Protein AF-A0A7X8NTH5-F1 (afdb_monomer_lite)

Sequence (893 aa):
MIRMQQRFGLFLSLGLAFLSANCAAGRTTGAASAGFAGDPVTSGLTTSTPAEPGAAHPGRTGALLPEERRLAEAAWRYVVNNTQTQTGLVNAADNYPSTTMWDSASAIGAIISAEGLGLTTREDASSRLSLMLDTLGRIPLFRETCPNKAYNTVSAQPVTYTNQPGEIGCSALDVGRAMYWMRVVQQRHPELAEKAAAAVAHWKPANLVRDGELYGTAPKGDGQFEYLQEGRLGYEEYGAKAFRLWGYDASKASRAEPYGLISLFGVRLPYDARDPRSTGAHNYVVTESYVLDGIEYGWDEPDDATSGPFEHTSGWIARGAQRIFEVQKRRYERTGILTARTEHQLAGAPYFVYDTIYSDGMPWATITDTGEAHPEASAVALKGAIGMWVLSKSDYTDKLFAAVKDAYDPAKGIYEGLLEKDGSRIAAFTANNNGIILESLLYKVEGKILRQGPVSVPERKVSSARFRRPAAGPELARTTLVKRIIPVTPPKLAPLPPAAVPHEGPVDDAMAQVAWTYFINNTQSDTGLVNAVDGYPSTTLWDAASGLGAVVAAEGLGLINRDEAESRLRKALETFGSFRLFAGLCPNKVYDTRTARPANYSNQPAEIGCSAIDVGRMLIWFKIVGNRYPDLAEKVADVVRYWKVAGLVREGELYGVNRSGRQEPQFLQEGRLGYEEYSARGFALWGMDTTRAAAPEPFQIVRVEGLPIMQDERGNRDDAGINAVVTENHILDLVEVGSVNPSEPWHIAQWSRAQGDNVVLAQEKRFARTGILTARTEHQLDRAPNFVYDTVLSQGEPFATQDVSGKPIANAAAVSTKAAIGIAALWPSAYATRLADSVRDLFDAKSGFFEGKLESGKPIRARTANTNGVLLAIALYSRVGSILQWSMQNLQK

Radius of gyration: 32.42 Å; chains: 1; bounding box: 103×86×86 Å

Structure (mmCIF, N/CA/C/O backbone):
data_AF-A0A7X8NTH5-F1
#
_entry.id   AF-A0A7X8NTH5-F1
#
loop_
_atom_site.group_PDB
_atom_site.id
_atom_site.type_symbol
_atom_site.label_atom_id
_atom_site.label_alt_id
_atom_site.label_comp_id
_atom_site.label_asym_id
_atom_site.label_entity_id
_atom_site.label_seq_id
_atom_site.pdbx_PDB_ins_code
_atom_site.Cartn_x
_atom_site.Cartn_y
_atom_site.Cartn_z
_atom_site.occupancy
_atom_site.B_iso_or_equiv
_atom_site.auth_seq_id
_atom_site.auth_comp_id
_atom_site.auth_asym_id
_atom_site.auth_atom_id
_atom_site.pdbx_PDB_model_num
ATOM 1 N N . MET A 1 1 ? -67.569 25.225 -12.978 1.00 31.05 1 MET A N 1
ATOM 2 C CA . MET A 1 1 ? -67.534 24.810 -11.560 1.00 31.05 1 MET A CA 1
ATOM 3 C C . MET A 1 1 ? -66.082 24.904 -11.082 1.00 31.05 1 MET A C 1
ATOM 5 O O . MET A 1 1 ? -65.288 24.060 -11.453 1.00 31.05 1 MET A O 1
ATOM 9 N N . ILE A 1 2 ? -65.671 26.139 -10.743 1.00 32.06 2 ILE A N 1
ATOM 10 C CA . ILE A 1 2 ? -65.083 26.606 -9.454 1.00 32.06 2 ILE A CA 1
ATOM 11 C C . ILE A 1 2 ? -63.603 26.174 -9.308 1.00 32.06 2 ILE A C 1
ATOM 13 O O . ILE A 1 2 ? -63.335 25.048 -8.922 1.00 32.06 2 ILE A O 1
ATOM 17 N N . ARG A 1 3 ? -62.652 26.921 -9.909 1.00 24.95 3 ARG A N 1
ATOM 18 C CA . ARG A 1 3 ? -61.850 28.077 -9.386 1.00 24.95 3 ARG A CA 1
ATOM 19 C C . ARG A 1 3 ? -60.859 27.655 -8.278 1.00 24.95 3 ARG A C 1
ATOM 21 O O . ARG A 1 3 ? -61.310 27.198 -7.245 1.00 24.95 3 ARG A O 1
ATOM 28 N N . MET A 1 4 ? -59.532 27.627 -8.480 1.00 22.55 4 MET A N 1
ATOM 29 C CA . MET A 1 4 ? -58.540 28.701 -8.752 1.00 22.55 4 MET A CA 1
ATOM 30 C C . MET A 1 4 ? -58.248 29.606 -7.533 1.00 22.55 4 MET A C 1
ATOM 32 O O . MET A 1 4 ? -59.197 30.097 -6.933 1.00 22.55 4 MET A O 1
ATOM 36 N N . GLN A 1 5 ? -56.946 29.917 -7.333 1.00 26.61 5 GLN A N 1
ATOM 37 C CA . GLN A 1 5 ? -56.326 31.009 -6.528 1.00 26.61 5 GLN A CA 1
ATOM 38 C C . GLN A 1 5 ? -55.933 30.654 -5.067 1.00 26.61 5 GLN A C 1
ATOM 40 O O . GLN A 1 5 ? -56.669 29.936 -4.417 1.00 26.61 5 GLN A O 1
ATOM 45 N N . GLN A 1 6 ? -54.816 31.097 -4.455 1.00 26.06 6 GLN A N 1
ATOM 46 C CA . GLN A 1 6 ? -53.795 32.111 -4.782 1.00 26.06 6 GLN A CA 1
ATOM 47 C C . GLN A 1 6 ? -52.621 32.093 -3.752 1.00 26.06 6 GLN A C 1
ATOM 49 O O . GLN A 1 6 ? -52.856 31.909 -2.567 1.00 26.06 6 GLN A O 1
ATOM 54 N N . ARG A 1 7 ? -51.420 32.448 -4.246 1.00 24.62 7 ARG A N 1
ATOM 55 C CA . ARG A 1 7 ? -50.393 33.393 -3.719 1.00 24.62 7 ARG A CA 1
ATOM 56 C C . ARG A 1 7 ? -49.472 33.107 -2.506 1.00 24.62 7 ARG A C 1
ATOM 58 O O . ARG A 1 7 ? -49.875 32.793 -1.399 1.00 24.62 7 ARG A O 1
ATOM 65 N N . PHE A 1 8 ? -48.203 33.404 -2.816 1.00 20.39 8 PHE A N 1
ATOM 66 C CA . PHE A 1 8 ? -46.992 33.678 -2.033 1.00 20.39 8 PHE A CA 1
ATOM 67 C C . PHE A 1 8 ? -47.064 34.923 -1.118 1.00 20.39 8 PHE A C 1
ATOM 69 O O . PHE A 1 8 ? -47.748 35.886 -1.463 1.00 20.39 8 PHE A O 1
ATOM 76 N N . GLY A 1 9 ? -46.203 34.950 -0.082 1.00 21.59 9 GLY A N 1
ATOM 77 C CA . GLY A 1 9 ? -45.686 36.167 0.584 1.00 21.59 9 GLY A CA 1
ATOM 78 C C . GLY A 1 9 ? -45.348 35.990 2.079 1.00 21.59 9 GLY A C 1
ATOM 79 O O . GLY A 1 9 ? -46.241 36.066 2.909 1.00 21.59 9 GLY A O 1
ATOM 80 N N . LEU A 1 10 ? -44.119 35.579 2.432 1.00 20.47 10 LEU A N 1
ATOM 81 C CA . LEU A 1 10 ? -43.092 36.332 3.199 1.00 20.47 10 LEU A CA 1
ATOM 82 C C . LEU A 1 10 ? -43.585 37.277 4.328 1.00 20.47 10 LEU A C 1
ATOM 84 O O . LEU A 1 10 ? -44.083 38.355 4.030 1.00 20.47 10 LEU A O 1
ATOM 88 N N . PHE A 1 11 ? -43.337 36.943 5.606 1.00 22.02 11 PHE A N 1
ATOM 89 C CA . PHE A 1 11 ? -42.236 37.461 6.459 1.00 22.02 11 PHE A CA 1
ATOM 90 C C . PHE A 1 11 ? -42.410 37.052 7.946 1.00 22.02 11 PHE A C 1
ATOM 92 O O . PHE A 1 11 ? -43.511 37.035 8.483 1.00 22.02 11 PHE A O 1
ATOM 99 N N . LEU A 1 12 ? -41.265 36.727 8.561 1.00 19.89 12 LEU A N 1
ATOM 100 C CA . LEU A 1 12 ? -40.894 36.549 9.982 1.00 19.89 12 LEU A CA 1
ATOM 101 C C . LEU A 1 12 ? -41.647 37.466 10.991 1.00 19.89 12 LEU A C 1
ATOM 103 O O . LEU A 1 12 ? -41.932 38.606 10.660 1.00 19.89 12 LEU A O 1
ATOM 107 N N . SER A 1 13 ? -41.884 37.151 12.277 1.00 19.89 13 SER A N 1
ATOM 108 C CA . SER A 1 13 ? -41.012 36.511 13.286 1.00 19.89 13 SER A CA 1
ATOM 109 C C . SER A 1 13 ? -41.675 36.437 14.687 1.00 19.89 13 SER A C 1
ATOM 111 O O . SER A 1 13 ? -42.621 37.170 14.959 1.00 19.89 13 SER A O 1
ATOM 113 N N . LEU A 1 14 ? -41.028 35.650 15.569 1.00 21.33 14 LEU A N 1
ATOM 114 C CA . LEU A 1 14 ? -40.897 35.771 17.040 1.00 21.33 14 LEU A CA 1
ATOM 115 C C . LEU A 1 14 ? -41.945 35.123 17.975 1.00 21.33 14 LEU A C 1
ATOM 117 O O . LEU A 1 14 ? -43.084 35.563 18.066 1.00 21.33 14 LEU A O 1
ATOM 121 N N . GLY A 1 15 ? -41.450 34.192 18.812 1.00 20.97 15 GLY A N 1
ATOM 122 C CA . GLY A 1 15 ? -41.886 34.062 20.212 1.00 20.97 15 GLY A CA 1
ATOM 123 C C . GLY A 1 15 ? -42.089 32.643 20.760 1.00 20.97 15 GLY A C 1
ATOM 124 O O . GLY A 1 15 ? -43.155 32.076 20.579 1.00 20.97 15 GLY A O 1
ATOM 125 N N . LEU A 1 16 ? -41.057 32.136 21.456 1.00 21.03 16 LEU A N 1
ATOM 126 C CA . LEU A 1 16 ? -40.995 31.154 22.568 1.00 21.03 16 LEU A CA 1
ATOM 127 C C . LEU A 1 16 ? -42.331 30.748 23.248 1.00 21.03 16 LEU A C 1
ATOM 129 O O . LEU A 1 16 ? -43.215 31.576 23.389 1.00 21.03 16 LEU A O 1
ATOM 133 N N . ALA A 1 17 ? -42.529 29.594 23.898 1.00 21.03 17 ALA A N 1
ATOM 134 C CA . ALA A 1 17 ? -41.766 28.385 24.228 1.00 21.03 17 ALA A CA 1
ATOM 135 C C . ALA A 1 17 ? -42.726 27.438 25.002 1.00 21.03 17 ALA A C 1
ATOM 137 O O . ALA A 1 17 ? -43.659 27.935 25.628 1.00 21.03 17 ALA A O 1
ATOM 138 N N . PHE A 1 18 ? -42.457 26.121 24.992 1.00 23.00 18 PHE A N 1
ATOM 139 C CA . PHE A 1 18 ? -42.416 25.186 26.145 1.00 23.00 18 PHE A CA 1
ATOM 140 C C . PHE A 1 18 ? -42.958 23.754 25.916 1.00 23.00 18 PHE A C 1
ATOM 142 O O . PHE A 1 18 ? -44.103 23.544 25.538 1.00 23.00 18 PHE A O 1
ATOM 149 N N . LEU A 1 19 ? -42.086 22.808 26.315 1.00 22.02 19 LEU A N 1
ATOM 150 C CA . LEU A 1 19 ? -42.300 21.484 26.931 1.00 22.02 19 LEU A CA 1
ATOM 151 C C . LEU A 1 19 ? -43.053 20.385 26.158 1.00 22.02 19 LEU A C 1
ATOM 153 O O . LEU A 1 19 ? -44.275 20.317 26.153 1.00 22.02 19 LEU A O 1
ATOM 157 N N . SER A 1 20 ? -42.324 19.344 25.748 1.00 23.48 20 SER A N 1
ATOM 158 C CA . SER A 1 20 ? -42.143 18.138 26.585 1.00 23.48 20 SER A CA 1
ATOM 159 C C . SER A 1 20 ? -41.309 17.069 25.864 1.00 23.48 20 SER A C 1
ATOM 161 O O . SER A 1 20 ? -41.340 16.927 24.646 1.00 23.48 20 SER A O 1
ATOM 163 N N . ALA A 1 21 ? -40.500 16.367 26.653 1.00 25.56 21 ALA A N 1
ATOM 164 C CA . ALA A 1 21 ? -39.554 15.343 26.239 1.00 25.56 21 ALA A CA 1
ATOM 165 C C . ALA A 1 21 ? -40.240 14.042 25.794 1.00 25.56 21 ALA A C 1
ATOM 167 O O . ALA A 1 21 ? -41.235 13.644 26.395 1.00 25.56 21 ALA A O 1
ATOM 168 N N . ASN A 1 22 ? -39.632 13.315 24.847 1.00 24.30 22 ASN A N 1
ATOM 169 C CA . ASN A 1 22 ? -39.478 11.869 25.003 1.00 24.30 22 ASN A CA 1
ATOM 170 C C . ASN A 1 22 ? -38.412 11.250 24.085 1.00 24.30 22 ASN A C 1
ATOM 172 O O . ASN A 1 22 ? -38.203 11.665 22.950 1.00 24.30 22 ASN A O 1
ATOM 176 N N . CYS A 1 23 ? -37.761 10.246 24.666 1.00 25.56 23 CYS A N 1
ATOM 177 C CA . CYS A 1 23 ? -36.715 9.354 24.184 1.00 25.56 23 CYS A CA 1
ATOM 178 C C . CYS A 1 23 ? -36.715 8.992 22.688 1.00 25.56 23 CYS A C 1
ATOM 180 O O . CYS A 1 23 ? -37.717 8.532 22.149 1.00 25.56 23 CYS A O 1
ATOM 182 N N . ALA A 1 24 ? -35.520 8.989 22.091 1.00 24.48 24 ALA A N 1
ATOM 183 C CA . ALA A 1 24 ? -35.179 8.077 21.002 1.00 24.48 24 ALA A CA 1
ATOM 184 C C . ALA A 1 24 ? -33.716 7.634 21.148 1.00 24.48 24 ALA A C 1
ATOM 186 O O . ALA A 1 24 ? -32.786 8.300 20.700 1.00 24.48 24 ALA A O 1
ATOM 187 N N . ALA A 1 25 ? -33.529 6.502 21.824 1.00 28.53 25 ALA A N 1
ATOM 188 C CA . ALA A 1 25 ? -32.294 5.741 21.779 1.00 28.53 25 ALA A CA 1
ATOM 189 C C . ALA A 1 25 ? -32.221 4.952 20.461 1.00 28.53 25 ALA A C 1
ATOM 191 O O . ALA A 1 25 ? -33.210 4.359 20.033 1.00 28.53 25 ALA A O 1
ATOM 192 N N . GLY A 1 26 ? -31.022 4.901 19.876 1.00 32.41 26 GLY A N 1
ATOM 193 C CA . GLY A 1 26 ? -30.593 3.821 18.986 1.00 32.41 26 GLY A CA 1
ATOM 194 C C . GLY A 1 26 ? -30.880 4.003 17.496 1.00 32.41 26 GLY A C 1
ATOM 195 O O . GLY A 1 26 ? -31.867 3.480 16.991 1.00 32.41 26 GLY A O 1
ATOM 196 N N . ARG A 1 27 ? -29.949 4.651 16.777 1.00 28.16 27 ARG A N 1
ATOM 197 C CA . ARG A 1 27 ? -29.608 4.383 15.360 1.00 28.16 27 ARG A CA 1
ATOM 198 C C . ARG A 1 27 ? -28.337 5.155 14.978 1.00 28.16 27 ARG A C 1
ATOM 200 O O . ARG A 1 27 ? -28.390 6.208 14.357 1.00 28.16 27 ARG A O 1
ATOM 207 N N . THR A 1 28 ? -27.177 4.617 15.343 1.00 26.58 28 THR A N 1
ATOM 208 C CA . THR A 1 28 ? -25.860 5.140 14.932 1.00 26.58 28 THR A CA 1
ATOM 209 C C . THR A 1 28 ? -24.979 4.002 14.427 1.00 26.58 28 THR A C 1
ATOM 211 O O . THR A 1 28 ? -23.997 3.638 15.058 1.00 26.58 28 THR A O 1
ATOM 214 N N . THR A 1 29 ? -25.336 3.402 13.292 1.00 26.53 29 THR A N 1
ATOM 215 C CA . THR A 1 29 ? -24.433 2.479 12.571 1.00 26.53 29 THR A CA 1
ATOM 216 C C . THR A 1 29 ? -24.390 2.720 11.056 1.00 26.53 29 THR A C 1
ATOM 218 O O . THR A 1 29 ? -23.617 2.074 10.362 1.00 26.53 29 THR A O 1
ATOM 221 N N . GLY A 1 30 ? -25.152 3.688 10.524 1.00 23.73 30 GLY A N 1
ATOM 222 C CA . GLY A 1 30 ? -25.246 3.945 9.076 1.00 23.73 30 GLY A CA 1
ATOM 223 C C . GLY A 1 30 ? -24.467 5.152 8.531 1.00 23.73 30 GLY A C 1
ATOM 224 O O . GLY A 1 30 ? -24.408 5.316 7.319 1.00 23.73 30 GLY A O 1
ATOM 225 N N . ALA A 1 31 ? -23.883 6.007 9.379 1.00 25.66 31 ALA A N 1
ATOM 226 C CA . ALA A 1 31 ? -23.299 7.286 8.939 1.00 25.66 31 ALA A CA 1
ATOM 227 C C . ALA A 1 31 ? -21.771 7.263 8.714 1.00 25.66 31 ALA A C 1
ATOM 229 O O . ALA A 1 31 ? -21.246 8.118 8.005 1.00 25.66 31 ALA A O 1
ATOM 230 N N . ALA A 1 32 ? -21.041 6.290 9.270 1.00 32.22 32 ALA A N 1
ATOM 231 C CA . ALA A 1 32 ? -19.572 6.296 9.241 1.00 32.22 32 ALA A CA 1
ATOM 232 C C . ALA A 1 32 ? -18.959 5.852 7.893 1.00 32.22 32 ALA A C 1
ATOM 234 O O . ALA A 1 32 ? -17.838 6.239 7.568 1.00 32.22 32 ALA A O 1
ATOM 235 N N . SER A 1 33 ? -19.679 5.079 7.069 1.00 32.25 33 SER A N 1
ATOM 236 C CA . SER A 1 33 ? -19.142 4.559 5.799 1.00 32.25 33 SER A CA 1
ATOM 237 C C . SER A 1 33 ? -19.135 5.584 4.653 1.00 32.25 33 SER A C 1
ATOM 239 O O . SER A 1 33 ? -18.357 5.429 3.713 1.00 32.25 33 SER A O 1
ATOM 241 N N . ALA A 1 34 ? -19.934 6.655 4.732 1.00 35.59 34 ALA A N 1
ATOM 242 C CA . ALA A 1 34 ? -20.027 7.679 3.684 1.00 35.59 34 ALA A CA 1
ATOM 243 C C . ALA A 1 34 ? -18.930 8.767 3.764 1.00 35.59 34 ALA A C 1
ATOM 245 O O . ALA A 1 34 ? -18.615 9.394 2.753 1.00 35.59 34 ALA A O 1
ATOM 246 N N . GLY A 1 35 ? -18.314 8.983 4.935 1.00 47.03 35 GLY A N 1
ATOM 247 C CA . GLY A 1 35 ? -17.424 10.130 5.191 1.00 47.03 35 GLY A CA 1
ATOM 248 C C . GLY A 1 35 ? -16.051 10.089 4.503 1.00 47.03 35 GLY A C 1
ATOM 249 O O . GLY A 1 35 ? -15.438 11.130 4.288 1.00 47.03 35 GLY A O 1
ATOM 250 N N . PHE A 1 36 ? -15.573 8.910 4.099 1.00 56.12 36 PHE A N 1
ATOM 251 C CA . PHE A 1 36 ? -14.204 8.727 3.586 1.00 56.12 36 PHE A CA 1
ATOM 252 C C . PHE A 1 36 ? -14.101 8.601 2.054 1.00 56.12 36 PHE A C 1
ATOM 254 O O . PHE A 1 36 ? -13.025 8.324 1.522 1.00 56.12 36 PHE A O 1
ATOM 261 N N . ALA A 1 37 ? -15.204 8.827 1.330 1.00 47.28 37 ALA A N 1
ATOM 262 C CA . ALA A 1 37 ? -15.250 8.762 -0.135 1.00 47.28 37 ALA A CA 1
ATOM 263 C C . ALA A 1 37 ? -14.765 10.051 -0.839 1.00 47.28 37 ALA A C 1
ATOM 265 O O . ALA A 1 37 ? -14.336 9.994 -1.998 1.00 47.28 37 ALA A O 1
ATOM 266 N N . GLY A 1 38 ? -14.818 11.201 -0.153 1.00 54.84 38 GLY A N 1
ATOM 267 C CA . GLY A 1 38 ? -14.395 12.503 -0.686 1.00 54.84 38 GLY A CA 1
ATOM 268 C C . GLY A 1 38 ? -12.887 12.605 -0.942 1.00 54.84 38 GLY A C 1
ATOM 269 O O . GLY A 1 38 ? -12.113 11.727 -0.549 1.00 54.84 38 GLY A O 1
ATOM 270 N N . ASP A 1 39 ? -12.447 13.684 -1.581 1.00 68.62 39 ASP A N 1
ATOM 271 C CA . ASP A 1 39 ? -11.020 13.971 -1.768 1.00 68.62 39 ASP A CA 1
ATOM 272 C C . ASP A 1 39 ? -10.362 14.336 -0.417 1.00 68.62 39 ASP A C 1
ATOM 274 O O . ASP A 1 39 ? -10.909 15.186 0.291 1.00 68.62 39 ASP A O 1
ATOM 278 N N . PRO A 1 40 ? -9.273 13.665 0.018 1.00 72.81 40 PRO A N 1
ATOM 279 C CA . PRO A 1 40 ? -8.597 14.030 1.265 1.00 72.81 40 PRO A CA 1
ATOM 280 C C . PRO A 1 40 ? -7.872 15.373 1.187 1.00 72.81 40 PRO A C 1
ATOM 282 O O . PRO A 1 40 ? -7.655 15.988 2.230 1.00 72.81 40 PRO A O 1
ATOM 285 N N . VAL A 1 41 ? -7.515 15.820 -0.018 1.00 79.06 41 VAL A N 1
ATOM 286 C CA . VAL A 1 41 ? -6.562 16.912 -0.252 1.00 79.06 41 VAL A CA 1
ATOM 287 C C . VAL A 1 41 ? -7.263 18.254 -0.491 1.00 79.06 41 VAL A C 1
ATOM 289 O O . VAL A 1 41 ? -6.688 19.216 -0.988 1.00 79.06 41 VAL A O 1
ATOM 292 N N . THR A 1 42 ? -8.539 18.368 -0.120 1.00 74.56 42 THR A N 1
ATOM 293 C CA . THR A 1 42 ? -9.221 19.665 -0.161 1.00 74.56 42 THR A CA 1
ATOM 294 C C . THR A 1 42 ? -8.501 20.657 0.748 1.00 74.56 42 THR A C 1
ATOM 296 O O . THR A 1 42 ? -8.081 20.295 1.840 1.00 74.56 42 THR A O 1
ATOM 299 N N . SER A 1 43 ? -8.333 21.905 0.324 1.00 70.75 43 SER A N 1
ATOM 300 C CA . SER A 1 43 ? -7.740 22.947 1.166 1.00 70.75 43 SER A CA 1
ATOM 301 C C . SER A 1 43 ? -8.766 23.534 2.144 1.00 70.75 43 SER A C 1
ATOM 303 O O . SER A 1 43 ? -9.969 23.278 2.046 1.00 70.75 43 SER A O 1
ATOM 305 N N . GLY A 1 44 ? -8.286 24.329 3.102 1.00 77.50 44 GLY A N 1
ATOM 306 C CA . GLY A 1 44 ? -9.122 25.069 4.048 1.00 77.50 44 GLY A CA 1
ATOM 307 C C . GLY A 1 44 ? -9.360 24.355 5.377 1.00 77.50 44 GLY A C 1
ATOM 308 O O . GLY A 1 44 ? -8.891 23.240 5.593 1.00 77.50 44 GLY A O 1
ATOM 309 N N . LEU A 1 45 ? -10.102 25.034 6.255 1.00 86.38 45 LEU A N 1
ATOM 310 C CA . LEU A 1 45 ? -10.371 24.623 7.632 1.00 86.38 45 LEU A CA 1
ATOM 311 C C . LEU A 1 45 ? -11.087 23.265 7.696 1.00 86.38 45 LEU A C 1
ATOM 313 O O . LEU A 1 45 ? -11.990 22.979 6.906 1.00 86.38 45 LEU A O 1
ATOM 317 N N . THR A 1 46 ? -10.733 22.438 8.674 1.00 89.00 46 THR A N 1
ATOM 318 C CA . THR A 1 46 ? -11.542 21.281 9.075 1.00 89.00 46 THR A CA 1
ATOM 319 C C . THR A 1 46 ? -11.734 21.274 10.578 1.00 89.00 46 THR A C 1
ATOM 321 O O . THR A 1 46 ? -10.939 21.857 11.302 1.00 89.00 46 THR A O 1
ATOM 324 N N . THR A 1 47 ? -12.771 20.603 11.062 1.00 89.38 47 THR A N 1
ATOM 325 C CA . THR A 1 47 ? -13.055 20.528 12.498 1.00 89.38 47 THR A CA 1
ATOM 326 C C . THR A 1 47 ? -13.050 19.089 12.984 1.00 89.38 47 THR A C 1
ATOM 328 O O . THR A 1 47 ? -13.527 18.198 12.275 1.00 89.38 47 THR A O 1
ATOM 331 N N . SER A 1 48 ? -12.582 18.863 14.206 1.00 89.50 48 SER A N 1
ATOM 332 C CA . SER A 1 48 ? -12.760 17.602 14.925 1.00 89.50 48 SER A CA 1
ATOM 333 C C . SER A 1 48 ? -13.884 17.724 15.956 1.00 89.50 48 SER A C 1
ATOM 335 O O . SER A 1 48 ? -14.231 18.807 16.418 1.00 89.50 48 SER A O 1
ATOM 337 N N . THR A 1 49 ? -14.525 16.604 16.285 1.00 87.81 49 THR A N 1
ATOM 338 C CA . THR A 1 49 ? -15.518 16.579 17.367 1.00 87.81 49 THR A CA 1
ATOM 339 C C . THR A 1 49 ? -14.811 16.227 18.674 1.00 87.81 49 THR A C 1
ATOM 341 O O . THR A 1 49 ? -14.045 15.259 18.680 1.00 87.81 49 THR A O 1
ATOM 344 N N . PRO A 1 50 ? -15.065 16.955 19.777 1.00 88.56 50 PRO A N 1
ATOM 345 C CA . PRO A 1 50 ? -14.558 16.579 21.090 1.00 88.56 50 PRO A CA 1
ATOM 346 C C . PRO A 1 50 ? -14.931 15.137 21.438 1.00 88.56 50 PRO A C 1
ATOM 348 O O . PRO A 1 50 ? -16.089 14.743 21.301 1.00 88.56 50 PRO A O 1
ATOM 351 N N . ALA A 1 51 ? -13.952 14.354 21.896 1.00 86.75 51 ALA A N 1
ATOM 352 C CA . ALA A 1 51 ? -14.181 12.960 22.272 1.00 86.75 51 ALA A CA 1
ATOM 353 C C . ALA A 1 51 ? -15.106 12.838 23.494 1.00 86.75 51 ALA A C 1
ATOM 355 O O . ALA A 1 51 ? -15.847 11.865 23.615 1.00 86.75 51 ALA A O 1
ATOM 356 N N . GLU A 1 52 ? -15.071 13.832 24.386 1.00 87.25 52 GLU A N 1
ATOM 357 C CA . GLU A 1 52 ? -15.917 13.929 25.574 1.00 87.25 52 GLU A CA 1
ATOM 358 C C . GLU A 1 52 ? -16.313 15.390 25.841 1.00 87.25 52 GLU A C 1
ATOM 360 O O . GLU A 1 52 ? -15.577 16.310 25.463 1.00 87.25 52 GLU A O 1
ATOM 365 N N . PRO A 1 53 ? -17.461 15.640 26.501 1.00 85.69 53 PRO A N 1
ATOM 366 C CA . PRO A 1 53 ? -17.840 16.983 26.926 1.00 85.69 53 PRO A CA 1
ATOM 367 C C . PRO A 1 53 ? -16.763 17.618 27.812 1.00 85.69 53 PRO A C 1
ATOM 369 O O . PRO A 1 53 ? -16.354 17.035 28.812 1.00 85.69 53 PRO A O 1
ATOM 372 N N . GLY A 1 54 ? -16.329 18.830 27.461 1.00 84.19 54 GLY A N 1
ATOM 373 C CA . GLY A 1 54 ? -15.304 19.560 28.213 1.00 84.19 54 GLY A CA 1
ATOM 374 C C . GLY A 1 54 ? -13.857 19.162 27.900 1.00 84.19 54 GLY A C 1
ATOM 375 O O . GLY A 1 54 ? -12.955 19.667 28.563 1.00 84.19 54 GLY A O 1
ATOM 376 N N . ALA A 1 55 ? -13.616 18.303 26.900 1.00 88.62 55 ALA A N 1
ATOM 377 C CA . ALA A 1 55 ? -12.263 18.033 26.417 1.00 88.62 55 ALA A CA 1
ATOM 378 C C . ALA A 1 55 ? -11.583 19.333 25.949 1.00 88.62 55 ALA A C 1
ATOM 380 O O . ALA A 1 55 ? -12.174 20.125 25.213 1.00 88.62 55 ALA A O 1
ATOM 381 N N . ALA A 1 56 ? -10.338 19.545 26.379 1.00 89.06 56 ALA A N 1
ATOM 382 C CA . ALA A 1 56 ? -9.577 20.756 26.070 1.00 89.06 56 ALA A CA 1
ATOM 383 C C . ALA A 1 56 ? -8.976 20.754 24.653 1.00 89.06 56 ALA A C 1
ATOM 385 O O . ALA A 1 56 ? -8.704 21.817 24.103 1.00 89.06 56 ALA A O 1
ATOM 386 N N . HIS A 1 57 ? -8.764 19.571 24.074 1.00 92.81 57 HIS A N 1
ATOM 387 C CA . HIS A 1 57 ? -8.183 19.366 22.748 1.00 92.81 57 HIS A CA 1
ATOM 388 C C . HIS A 1 57 ? -8.646 18.013 22.163 1.00 92.81 57 HIS A C 1
ATOM 390 O O . HIS A 1 57 ? -9.295 17.231 22.873 1.00 92.81 57 HIS A O 1
ATOM 396 N N . PRO A 1 58 ? -8.359 17.718 20.880 1.00 92.94 58 PRO A N 1
ATOM 397 C CA . PRO A 1 58 ? -8.708 16.449 20.250 1.00 92.94 58 PRO A CA 1
ATOM 398 C C . PRO A 1 58 ? -8.039 15.249 20.924 1.00 92.94 58 PRO A C 1
ATOM 400 O O . PRO A 1 58 ? -6.949 15.351 21.486 1.00 92.94 58 PRO A O 1
ATOM 403 N N . GLY A 1 59 ? -8.694 14.092 20.830 1.00 94.06 59 GLY A N 1
ATOM 404 C CA . GLY A 1 59 ? -8.156 12.836 21.341 1.00 94.06 59 GLY A CA 1
ATOM 405 C C . GLY A 1 59 ? -8.358 12.639 22.844 1.00 94.06 59 GLY A C 1
ATOM 406 O O . GLY A 1 59 ? -9.439 12.897 23.379 1.00 94.06 59 GLY A O 1
ATOM 407 N N . ARG A 1 60 ? -7.349 12.072 23.511 1.00 94.69 60 ARG A N 1
ATOM 408 C CA . ARG A 1 60 ? -7.367 11.788 24.954 1.00 94.69 60 ARG A CA 1
ATOM 409 C C . ARG A 1 60 ? -6.786 12.973 25.719 1.00 94.69 60 ARG A C 1
ATOM 411 O O . ARG A 1 60 ? -5.715 13.453 25.375 1.00 94.69 60 ARG A O 1
ATOM 418 N N . THR A 1 61 ? -7.469 13.382 26.786 1.00 93.75 61 THR A N 1
ATOM 419 C CA . THR A 1 61 ? -7.098 14.541 27.610 1.00 93.75 61 THR A CA 1
ATOM 420 C C . THR A 1 61 ? -6.917 14.147 29.075 1.00 93.75 61 THR A C 1
ATOM 422 O O . THR A 1 61 ? -7.631 13.272 29.572 1.00 93.75 61 THR A O 1
ATOM 425 N N . GLY A 1 62 ? -6.049 14.852 29.797 1.00 92.12 62 GLY A N 1
ATOM 426 C CA . GLY A 1 62 ? -5.949 14.796 31.258 1.00 92.12 62 GLY A CA 1
ATOM 427 C C . GLY A 1 62 ? -4.666 14.150 31.781 1.00 92.12 62 GLY A C 1
ATOM 428 O O . GLY A 1 62 ? -3.839 13.640 31.023 1.00 92.12 62 GLY A O 1
ATOM 429 N N . ALA A 1 63 ? -4.511 14.175 33.109 1.00 94.62 63 ALA A N 1
ATOM 430 C CA . ALA A 1 63 ? -3.307 13.714 33.801 1.00 94.62 63 ALA A CA 1
ATOM 431 C C . ALA A 1 63 ? -2.920 12.269 33.443 1.00 94.62 63 ALA A C 1
ATOM 433 O O . ALA A 1 63 ? -3.776 11.446 33.101 1.00 94.62 63 ALA A O 1
ATOM 434 N N . LEU A 1 64 ? -1.622 11.964 33.535 1.00 97.50 64 LEU A N 1
ATOM 435 C CA . LEU A 1 64 ? -1.128 10.623 33.250 1.00 97.50 64 LEU A CA 1
ATOM 436 C C . LEU A 1 64 ? -1.652 9.601 34.264 1.00 97.50 64 LEU A C 1
ATOM 438 O O . LEU A 1 64 ? -1.558 9.801 35.477 1.00 97.50 64 LEU A O 1
ATOM 442 N N . LEU A 1 65 ? -2.158 8.478 33.760 1.00 97.12 65 LEU A N 1
ATOM 443 C CA . LEU A 1 65 ? -2.473 7.304 34.569 1.00 97.12 65 LEU A CA 1
ATOM 444 C C . LEU A 1 65 ? -1.182 6.589 35.010 1.00 97.12 65 LEU A C 1
ATOM 446 O O . LEU A 1 65 ? -0.134 6.771 34.388 1.00 97.12 65 LEU A O 1
ATOM 450 N N . PRO A 1 66 ? -1.216 5.730 36.049 1.00 97.19 66 PRO A N 1
ATOM 451 C CA . PRO A 1 66 ? -0.007 5.079 36.559 1.00 97.19 66 PRO A CA 1
ATOM 452 C C . PRO A 1 66 ? 0.791 4.286 35.514 1.00 97.19 66 PRO A C 1
ATOM 454 O O . PRO A 1 66 ? 2.015 4.249 35.579 1.00 97.19 66 PRO A O 1
ATOM 457 N N . GLU A 1 67 ? 0.122 3.635 34.561 1.00 96.31 67 GLU A N 1
ATOM 458 C CA . GLU A 1 67 ? 0.796 2.900 33.481 1.00 96.31 67 GLU A CA 1
ATOM 459 C C . GLU A 1 67 ? 1.407 3.822 32.423 1.00 96.31 67 GLU A C 1
ATOM 461 O O . GLU A 1 67 ? 2.542 3.606 32.011 1.00 96.31 67 GLU A O 1
ATOM 466 N N . GLU A 1 68 ? 0.716 4.907 32.079 1.00 98.31 68 GLU A N 1
ATOM 467 C CA . GLU A 1 68 ? 1.229 5.956 31.195 1.00 98.31 68 GLU A CA 1
ATOM 468 C C . GLU A 1 68 ? 2.445 6.653 31.821 1.00 98.31 68 GLU A C 1
ATOM 470 O O . GLU A 1 68 ? 3.423 6.942 31.136 1.00 98.31 68 GLU A O 1
ATOM 475 N N . ARG A 1 69 ? 2.429 6.872 33.145 1.00 98.38 69 ARG A N 1
ATOM 476 C CA . ARG A 1 69 ? 3.565 7.459 33.859 1.00 98.38 69 ARG A CA 1
ATOM 477 C C . ARG A 1 69 ? 4.781 6.540 33.873 1.00 98.38 69 ARG A C 1
ATOM 479 O O . ARG A 1 69 ? 5.884 7.028 33.662 1.00 98.38 69 ARG A O 1
ATOM 486 N N . ARG A 1 70 ? 4.601 5.227 34.056 1.00 98.19 70 ARG A N 1
ATOM 487 C CA . ARG A 1 70 ? 5.712 4.262 33.945 1.00 98.19 70 ARG A CA 1
ATOM 488 C C . ARG A 1 70 ? 6.313 4.242 32.542 1.00 98.19 70 ARG A C 1
ATOM 490 O O . ARG A 1 70 ? 7.532 4.179 32.412 1.00 98.19 70 ARG A O 1
ATOM 497 N N . LEU A 1 71 ? 5.471 4.334 31.511 1.00 98.00 71 LEU A N 1
ATOM 498 C CA . LEU A 1 71 ? 5.927 4.458 30.128 1.00 98.00 71 LEU A CA 1
ATOM 499 C C . LEU A 1 71 ? 6.754 5.742 29.939 1.00 98.00 71 LEU A C 1
ATOM 501 O O . LEU A 1 71 ? 7.852 5.689 29.392 1.00 98.00 71 LEU A O 1
ATOM 505 N N . ALA A 1 72 ? 6.280 6.875 30.465 1.00 98.69 72 ALA A N 1
ATOM 506 C CA . ALA A 1 72 ? 6.999 8.147 30.416 1.00 98.69 72 ALA A CA 1
ATOM 507 C C . ALA A 1 72 ? 8.348 8.090 31.162 1.00 98.69 72 ALA A C 1
ATOM 509 O O . ALA A 1 72 ? 9.368 8.540 30.650 1.00 98.69 72 ALA A O 1
ATOM 510 N N . GLU A 1 73 ? 8.383 7.491 32.354 1.00 98.75 73 GLU A N 1
ATOM 511 C CA . GLU A 1 73 ? 9.607 7.304 33.143 1.00 98.75 73 GLU A CA 1
ATOM 512 C C . GLU A 1 73 ? 10.634 6.424 32.414 1.00 98.75 73 GLU A C 1
ATOM 514 O O . GLU A 1 73 ? 11.826 6.741 32.415 1.00 98.75 73 GLU A O 1
ATOM 519 N N . ALA A 1 74 ? 10.185 5.348 31.758 1.00 98.50 74 ALA A N 1
ATOM 520 C CA . ALA A 1 74 ? 11.046 4.499 30.942 1.00 98.50 74 ALA A CA 1
ATOM 521 C C . ALA A 1 74 ? 11.575 5.250 29.711 1.00 98.50 74 ALA A C 1
ATOM 523 O O . ALA A 1 74 ? 12.772 5.205 29.440 1.00 98.50 74 ALA A O 1
ATOM 524 N N . ALA A 1 75 ? 10.729 6.004 29.007 1.00 98.69 75 ALA A N 1
ATOM 525 C CA . ALA A 1 75 ? 11.163 6.815 27.872 1.00 98.69 75 ALA A CA 1
ATOM 526 C C . ALA A 1 75 ? 12.177 7.898 28.284 1.00 98.69 75 ALA A C 1
ATOM 528 O O . ALA A 1 75 ? 13.197 8.095 27.625 1.00 98.69 75 ALA A O 1
ATOM 529 N N . TRP A 1 76 ? 11.959 8.555 29.427 1.00 98.81 76 TRP A N 1
ATOM 530 C CA . TRP A 1 76 ? 12.902 9.532 29.974 1.00 98.81 76 TRP A CA 1
ATOM 531 C C . TRP A 1 76 ? 14.237 8.895 30.379 1.00 98.81 76 TRP A C 1
ATOM 533 O O . TRP A 1 76 ? 15.299 9.488 30.168 1.00 98.81 76 TRP A O 1
ATOM 543 N N . ARG A 1 77 ? 14.217 7.656 30.893 1.00 98.69 77 ARG A N 1
ATOM 544 C CA . ARG A 1 77 ? 15.438 6.904 31.220 1.00 98.69 77 ARG A CA 1
ATOM 545 C C . ARG A 1 77 ? 16.375 6.776 30.019 1.00 98.69 77 ARG A C 1
ATOM 547 O O . ARG A 1 77 ? 17.583 6.910 30.208 1.00 98.69 77 ARG A O 1
ATOM 554 N N . TYR A 1 78 ? 15.841 6.574 28.812 1.00 98.69 78 TYR A N 1
ATOM 555 C CA . TYR A 1 78 ? 16.649 6.522 27.592 1.00 98.69 78 TYR A CA 1
ATOM 556 C C . TYR A 1 78 ? 17.487 7.793 27.419 1.00 98.69 78 TYR A C 1
ATOM 558 O O . TYR A 1 78 ? 18.703 7.710 27.239 1.00 98.69 78 TYR A O 1
ATOM 566 N N . VAL A 1 79 ? 16.850 8.965 27.532 1.00 98.62 79 VAL A N 1
ATOM 567 C CA . VAL A 1 79 ? 17.517 10.268 27.379 1.00 98.62 79 VAL A CA 1
ATOM 568 C C . VAL A 1 79 ? 18.595 10.447 28.439 1.00 98.62 79 VAL A C 1
ATOM 570 O O . VAL A 1 79 ? 19.721 10.821 28.112 1.00 98.62 79 VAL A O 1
ATOM 573 N N . VAL A 1 80 ? 18.290 10.118 29.698 1.00 98.50 80 VAL A N 1
ATOM 574 C CA . VAL A 1 80 ? 19.258 10.193 30.802 1.00 98.50 80 VAL A CA 1
ATOM 575 C C . VAL A 1 80 ? 20.492 9.335 30.520 1.00 98.50 80 VAL A C 1
ATOM 577 O O . VAL A 1 80 ? 21.610 9.817 30.691 1.00 98.50 80 VAL A O 1
ATOM 580 N N . ASN A 1 81 ? 20.301 8.096 30.068 1.00 98.31 81 ASN A N 1
ATOM 581 C CA . ASN A 1 81 ? 21.394 7.153 29.833 1.00 98.31 81 ASN A CA 1
ATOM 582 C C . ASN A 1 81 ? 22.248 7.509 28.607 1.00 98.31 81 ASN A C 1
ATOM 584 O O . ASN A 1 81 ? 23.442 7.224 28.592 1.00 98.31 81 ASN A O 1
ATOM 588 N N . ASN A 1 82 ? 21.640 8.110 27.582 1.00 98.50 82 ASN A N 1
ATOM 589 C CA . ASN A 1 82 ? 22.277 8.348 26.287 1.00 98.50 82 ASN A CA 1
ATOM 590 C C . ASN A 1 82 ? 22.743 9.796 26.068 1.00 98.50 82 ASN A C 1
ATOM 592 O O . ASN A 1 82 ? 23.238 10.114 24.986 1.00 98.50 82 ASN A O 1
ATOM 596 N N . THR A 1 83 ? 22.609 10.668 27.074 1.00 98.50 83 THR A N 1
ATOM 597 C CA . THR A 1 83 ? 23.140 12.041 27.041 1.00 98.50 83 THR A CA 1
ATOM 598 C C . THR A 1 83 ? 24.659 12.043 27.230 1.00 98.50 83 THR A C 1
ATOM 600 O O . THR A 1 83 ? 25.171 11.538 28.228 1.00 98.50 83 THR A O 1
ATOM 603 N N . GLN A 1 84 ? 25.387 12.698 26.327 1.00 98.31 84 GLN A N 1
ATOM 604 C CA . GLN A 1 84 ? 26.823 12.939 26.454 1.00 98.31 84 GLN A CA 1
ATOM 605 C C . GLN A 1 84 ? 27.083 14.198 27.282 1.00 98.31 84 GLN A C 1
ATOM 607 O O . GLN A 1 84 ? 26.680 15.299 26.914 1.00 98.31 84 GLN A O 1
ATOM 612 N N . THR A 1 85 ? 27.791 14.068 28.403 1.00 96.25 85 THR A N 1
ATOM 613 C CA . THR A 1 85 ? 27.959 15.169 29.369 1.00 96.25 85 THR A CA 1
ATOM 614 C C . THR A 1 85 ? 28.800 16.339 28.854 1.00 96.25 85 THR A C 1
ATOM 616 O O . THR A 1 85 ? 28.726 17.427 29.412 1.00 96.25 85 THR A O 1
ATOM 619 N N . GLN A 1 86 ? 29.620 16.132 27.821 1.00 96.31 86 GLN A N 1
ATOM 620 C CA . GLN A 1 86 ? 30.508 17.157 27.257 1.00 96.31 86 GLN A CA 1
ATOM 621 C C . GLN A 1 86 ? 29.798 18.045 26.232 1.00 96.31 86 GLN A C 1
ATOM 623 O O . GLN A 1 86 ? 30.148 19.212 26.089 1.00 96.31 86 GLN A O 1
ATOM 628 N N . THR A 1 87 ? 28.822 17.493 25.515 1.00 98.44 87 THR A N 1
ATOM 629 C CA . THR A 1 87 ? 28.147 18.156 24.390 1.00 98.44 87 THR A CA 1
ATOM 630 C C . THR A 1 87 ? 26.667 18.404 24.658 1.00 98.44 87 THR A C 1
ATOM 632 O O . THR A 1 87 ? 26.045 19.213 23.976 1.00 98.44 87 THR A O 1
ATOM 635 N N . GLY A 1 88 ? 26.075 17.697 25.620 1.00 98.31 88 GLY A N 1
ATOM 636 C CA . GLY A 1 88 ? 24.634 17.664 25.845 1.00 98.31 88 GLY A CA 1
ATOM 637 C C . GLY A 1 88 ? 23.861 16.885 24.778 1.00 98.31 88 GLY A C 1
ATOM 638 O O . GLY A 1 88 ? 22.654 16.745 24.923 1.00 98.31 88 GLY A O 1
ATOM 639 N N . LEU A 1 89 ? 24.513 16.369 23.727 1.00 98.75 89 LEU A N 1
ATOM 640 C CA . LEU A 1 89 ? 23.855 15.604 22.663 1.00 98.75 89 LEU A CA 1
ATOM 641 C C . LEU A 1 89 ? 23.414 14.228 23.170 1.00 98.75 89 LEU A C 1
ATOM 643 O O . LEU A 1 89 ? 24.072 13.628 24.019 1.00 98.75 89 LEU A O 1
ATOM 647 N N . VAL A 1 90 ? 22.325 13.710 22.605 1.00 98.75 90 VAL A N 1
ATOM 648 C CA . VAL A 1 90 ? 21.779 12.389 22.938 1.00 98.75 90 VAL A CA 1
ATOM 649 C C . VAL A 1 90 ? 21.997 11.444 21.764 1.00 98.75 90 VAL A C 1
ATOM 651 O O . VAL A 1 90 ? 21.776 11.819 20.611 1.00 98.75 90 VAL A O 1
ATOM 654 N N . ASN A 1 91 ? 22.439 10.222 22.057 1.00 98.56 91 ASN A N 1
ATOM 655 C CA . ASN A 1 91 ? 22.620 9.186 21.044 1.00 98.56 91 ASN A CA 1
ATOM 656 C C . ASN A 1 91 ? 21.294 8.851 20.338 1.00 98.56 91 ASN A C 1
ATOM 658 O O . ASN A 1 91 ? 20.278 8.625 20.999 1.00 98.56 91 ASN A O 1
ATOM 662 N N . ALA A 1 92 ? 21.322 8.754 19.008 1.00 96.88 92 ALA A N 1
ATOM 663 C CA . ALA A 1 92 ? 20.191 8.337 18.181 1.00 96.88 92 ALA A CA 1
ATOM 664 C C . ALA A 1 92 ? 19.745 6.906 18.488 1.00 96.88 92 ALA A C 1
ATOM 666 O O . ALA A 1 92 ? 18.548 6.637 18.511 1.00 96.88 92 ALA A O 1
ATOM 667 N N . ALA A 1 93 ? 20.698 6.016 18.776 1.00 96.69 93 ALA A N 1
ATOM 668 C CA . ALA A 1 93 ? 20.455 4.656 19.237 1.00 96.69 93 ALA A CA 1
ATOM 669 C C . ALA A 1 93 ? 21.253 4.372 20.516 1.00 96.69 93 ALA A C 1
ATOM 671 O O . ALA A 1 93 ? 22.350 4.908 20.706 1.00 96.69 93 ALA A O 1
ATOM 672 N N . ASP A 1 94 ? 20.707 3.521 21.386 1.00 96.38 94 ASP A N 1
ATOM 673 C CA . ASP A 1 94 ? 21.336 3.179 22.664 1.00 96.38 94 ASP A CA 1
ATOM 674 C C . ASP A 1 94 ? 22.779 2.693 22.476 1.00 96.38 94 ASP A C 1
ATOM 676 O O . ASP A 1 94 ? 23.061 1.840 21.633 1.00 96.38 94 ASP A O 1
ATOM 680 N N . ASN A 1 95 ? 23.704 3.242 23.268 1.00 92.00 95 ASN A N 1
ATOM 681 C CA . ASN A 1 95 ? 25.138 2.929 23.212 1.00 92.00 95 ASN A CA 1
ATOM 682 C C . ASN A 1 95 ? 25.821 3.160 21.844 1.00 92.00 95 ASN A C 1
ATOM 684 O O . ASN A 1 95 ? 26.930 2.671 21.617 1.00 92.00 95 ASN A O 1
ATOM 688 N N . TYR A 1 96 ? 25.217 3.943 20.946 1.00 95.25 96 TYR A N 1
ATOM 689 C CA . TYR A 1 96 ? 25.797 4.295 19.652 1.00 95.25 96 TYR A CA 1
ATOM 690 C C . TYR A 1 96 ? 26.027 5.811 19.565 1.00 95.25 96 TYR A C 1
ATOM 692 O O . TYR A 1 96 ? 25.066 6.552 19.371 1.00 95.25 96 TYR A O 1
ATOM 700 N N . PRO A 1 97 ? 27.271 6.314 19.720 1.00 97.12 97 PRO A N 1
ATOM 701 C CA . PRO A 1 97 ? 27.539 7.743 19.890 1.00 97.12 97 PRO A CA 1
ATOM 702 C C . PRO A 1 97 ? 27.437 8.536 18.577 1.00 97.12 97 PRO A C 1
ATOM 704 O O . PRO A 1 97 ? 28.423 9.077 18.080 1.00 97.12 97 PRO A O 1
ATOM 707 N N . SER A 1 98 ? 26.244 8.580 17.995 1.00 97.62 98 SER A N 1
ATOM 708 C CA . SER A 1 98 ? 25.881 9.276 16.764 1.00 97.62 98 SER A CA 1
ATOM 709 C C . SER A 1 98 ? 24.494 9.898 16.923 1.00 97.62 98 SER A C 1
ATOM 711 O O . SER A 1 98 ? 23.674 9.372 17.671 1.00 97.62 98 SER A O 1
ATOM 713 N N . THR A 1 99 ? 24.229 11.016 16.257 1.00 98.44 99 THR A N 1
ATOM 714 C CA . THR A 1 99 ? 22.920 11.677 16.236 1.00 98.44 99 THR A CA 1
ATOM 715 C C . THR A 1 99 ? 22.699 12.400 14.915 1.00 98.44 99 THR A C 1
ATOM 717 O O . THR A 1 99 ? 23.657 12.897 14.316 1.00 98.44 99 THR A O 1
ATOM 720 N N . THR A 1 100 ? 21.452 12.471 14.460 1.00 98.25 100 THR A N 1
ATOM 721 C CA . THR A 1 100 ? 21.029 13.370 13.379 1.00 98.25 100 THR A CA 1
ATOM 722 C C . THR A 1 100 ? 20.403 14.643 13.957 1.00 98.25 100 THR A C 1
ATOM 724 O O . THR A 1 100 ? 20.175 14.756 15.169 1.00 98.25 100 THR A O 1
ATOM 727 N N . MET A 1 101 ? 20.090 15.622 13.104 1.00 98.31 101 MET A N 1
ATOM 728 C CA . MET A 1 101 ? 19.320 16.791 13.549 1.00 98.31 101 MET A CA 1
ATOM 729 C C . MET A 1 101 ? 17.874 16.403 13.924 1.00 98.31 101 MET A C 1
ATOM 731 O O . MET A 1 101 ? 17.312 17.009 14.835 1.00 98.31 101 MET A O 1
ATOM 735 N N . TRP A 1 102 ? 17.312 15.346 13.317 1.00 97.94 102 TRP A N 1
ATOM 736 C CA . TRP A 1 102 ? 15.998 14.787 13.660 1.00 97.94 102 TRP A CA 1
ATOM 737 C C . TRP A 1 102 ? 15.994 14.142 15.056 1.00 97.94 102 TRP A C 1
ATOM 739 O O . TRP A 1 102 ? 15.115 14.407 15.882 1.00 97.94 102 TRP A O 1
ATOM 749 N N . ASP A 1 103 ? 17.023 13.350 15.363 1.00 98.25 103 ASP A N 1
ATOM 750 C CA . ASP A 1 103 ? 17.203 12.726 16.680 1.00 98.25 103 ASP A CA 1
ATOM 751 C C . ASP A 1 103 ? 17.489 13.768 17.767 1.00 98.25 103 ASP A C 1
ATOM 753 O O . ASP A 1 103 ? 16.942 13.694 18.868 1.00 98.25 103 ASP A O 1
ATOM 757 N N . SER A 1 104 ? 18.303 14.780 17.450 1.00 98.56 104 SER A N 1
ATOM 758 C CA . SER A 1 104 ? 18.573 15.904 18.353 1.00 98.56 104 SER A CA 1
ATOM 759 C C . SER A 1 104 ? 17.305 16.706 18.655 1.00 98.56 104 SER A C 1
ATOM 761 O O . SER A 1 104 ? 17.093 17.112 19.796 1.00 98.56 104 SER A O 1
ATOM 763 N N . ALA A 1 105 ? 16.426 16.893 17.668 1.00 98.56 105 ALA A N 1
ATOM 764 C CA . ALA A 1 105 ? 15.122 17.515 17.873 1.00 98.56 105 ALA A CA 1
ATOM 765 C C . ALA A 1 105 ? 14.230 16.673 18.801 1.00 98.56 105 ALA A C 1
ATOM 767 O O . ALA A 1 105 ? 13.678 17.207 19.761 1.00 98.56 105 ALA A O 1
ATOM 768 N N . SER A 1 106 ? 14.185 15.353 18.590 1.00 98.50 106 SER A N 1
ATOM 769 C CA . SER A 1 106 ? 13.462 14.415 19.466 1.00 98.50 106 SER A CA 1
ATOM 770 C C . SER A 1 106 ? 13.999 14.436 20.904 1.00 98.50 106 SER A C 1
ATOM 772 O O . SER A 1 106 ? 13.242 14.322 21.864 1.00 98.50 106 SER A O 1
ATOM 774 N N . ALA A 1 107 ? 15.309 14.632 21.086 1.00 98.75 107 ALA A N 1
ATOM 775 C CA . ALA A 1 107 ? 15.919 14.781 22.405 1.00 98.75 107 ALA A CA 1
ATOM 776 C C . ALA A 1 107 ? 15.533 16.101 23.096 1.00 98.75 107 ALA A C 1
ATOM 778 O O . ALA A 1 107 ? 15.242 16.100 24.293 1.00 98.75 107 ALA A O 1
ATOM 779 N N . ILE A 1 108 ? 15.485 17.218 22.359 1.00 98.88 108 ILE A N 1
ATOM 780 C CA . ILE A 1 108 ? 14.961 18.497 22.871 1.00 98.88 108 ILE A CA 1
ATOM 781 C C . ILE A 1 108 ? 13.494 18.324 23.285 1.00 98.88 108 ILE A C 1
ATOM 783 O O . ILE A 1 108 ? 13.115 18.733 24.387 1.00 98.88 108 ILE A O 1
ATOM 787 N N . GLY A 1 109 ? 12.697 17.662 22.442 1.00 98.62 109 GLY A N 1
ATOM 788 C CA . GLY A 1 109 ? 11.300 17.353 22.723 1.00 98.62 109 GLY A CA 1
ATOM 789 C C . GLY A 1 109 ? 11.109 16.490 23.959 1.00 98.62 109 GLY A C 1
ATOM 790 O O . GLY A 1 109 ? 10.277 16.807 24.812 1.00 98.62 109 GLY A O 1
ATOM 791 N N . ALA A 1 110 ? 11.952 15.474 24.134 1.00 98.88 110 ALA A N 1
ATOM 792 C CA . ALA A 1 110 ? 11.972 14.633 25.321 1.00 98.88 110 ALA A CA 1
ATOM 793 C C . ALA A 1 110 ? 12.289 15.416 26.604 1.00 98.88 110 ALA A C 1
ATOM 795 O O . ALA A 1 110 ? 11.626 15.199 27.614 1.00 98.88 110 ALA A O 1
ATOM 796 N N . ILE A 1 111 ? 13.270 16.328 26.583 1.00 98.94 111 ILE A N 1
ATOM 797 C CA . ILE A 1 111 ? 13.647 17.133 27.760 1.00 98.94 111 ILE A CA 1
ATOM 798 C C . ILE A 1 111 ? 12.495 18.055 28.177 1.00 98.94 111 ILE A C 1
ATOM 800 O O . ILE A 1 111 ? 12.112 18.075 29.347 1.00 98.94 111 ILE A O 1
ATOM 804 N N . ILE A 1 112 ? 11.901 18.768 27.218 1.00 98.75 112 ILE A N 1
ATOM 805 C CA . ILE A 1 112 ? 10.766 19.669 27.468 1.00 98.75 112 ILE A CA 1
ATOM 806 C C . ILE A 1 112 ? 9.536 18.883 27.941 1.00 98.75 112 ILE A C 1
ATOM 808 O O . ILE A 1 112 ? 8.825 19.315 28.849 1.00 98.75 112 ILE A O 1
ATOM 812 N N . SER A 1 113 ? 9.295 17.710 27.357 1.00 98.75 113 SER A N 1
ATOM 813 C CA . SER A 1 113 ? 8.196 16.831 27.760 1.00 98.75 113 SER A CA 1
ATOM 814 C C . SER A 1 113 ? 8.413 16.245 29.149 1.00 98.75 113 SER A C 1
ATOM 816 O O . SER A 1 113 ? 7.481 16.207 29.945 1.00 98.75 113 SER A O 1
ATOM 818 N N . ALA A 1 114 ? 9.639 15.855 29.495 1.00 98.88 114 ALA A N 1
ATOM 819 C CA . ALA A 1 114 ? 9.975 15.382 30.831 1.00 98.88 114 ALA A CA 1
ATOM 820 C C . ALA A 1 114 ? 9.771 16.469 31.899 1.00 98.88 114 ALA A C 1
ATOM 822 O O . ALA A 1 114 ? 9.279 16.153 32.982 1.00 98.88 114 ALA A O 1
ATOM 823 N N . GLU A 1 115 ? 10.085 17.734 31.607 1.00 98.69 115 GLU A N 1
ATOM 824 C CA . GLU A 1 115 ? 9.747 18.857 32.493 1.00 98.69 115 GLU A CA 1
ATOM 825 C C . GLU A 1 115 ? 8.228 19.004 32.642 1.00 98.69 115 GLU A C 1
ATOM 827 O O . GLU A 1 115 ? 7.719 18.992 33.763 1.00 98.69 115 GLU A O 1
ATOM 832 N N . GLY A 1 116 ? 7.491 19.090 31.527 1.00 97.44 116 GLY A N 1
ATOM 833 C CA . GLY A 1 116 ? 6.034 19.282 31.543 1.00 97.44 116 GLY A CA 1
ATOM 834 C C . GLY A 1 116 ? 5.269 18.142 32.227 1.00 97.44 116 GLY A C 1
ATOM 835 O O . GLY A 1 116 ? 4.234 18.364 32.851 1.00 97.44 116 GLY A O 1
ATOM 836 N N . LEU A 1 117 ? 5.809 16.922 32.181 1.00 98.44 117 LEU A N 1
ATOM 837 C CA . LEU A 1 117 ? 5.261 15.735 32.847 1.00 98.44 117 LEU A CA 1
ATOM 838 C C . LEU A 1 117 ? 5.768 15.547 34.294 1.00 98.44 117 LEU A C 1
ATOM 840 O O . LEU A 1 117 ? 5.395 14.574 34.961 1.00 98.44 117 LEU A O 1
ATOM 844 N N . GLY A 1 118 ? 6.626 16.442 34.794 1.00 97.94 118 GLY A N 1
ATOM 845 C CA . GLY A 1 118 ? 7.190 16.374 36.146 1.00 97.94 118 GLY A CA 1
ATOM 846 C C . GLY A 1 118 ? 8.119 15.174 36.373 1.00 97.94 118 GLY A C 1
ATOM 847 O O . GLY A 1 118 ? 8.140 14.603 37.465 1.00 97.94 118 GLY A O 1
ATOM 848 N N . LEU A 1 119 ? 8.835 14.739 35.334 1.00 98.50 119 LEU A N 1
ATOM 849 C CA . LEU A 1 119 ? 9.872 13.698 35.382 1.00 98.50 119 LEU A CA 1
ATOM 850 C C . LEU A 1 119 ? 11.270 14.278 35.645 1.00 98.50 119 LEU A C 1
ATOM 852 O O . LEU A 1 119 ? 12.149 13.563 36.126 1.00 98.50 119 LEU A O 1
ATOM 856 N N . THR A 1 120 ? 11.469 15.562 35.343 1.00 98.56 120 THR A N 1
ATOM 857 C CA . THR A 1 120 ? 12.662 16.333 35.708 1.00 98.56 120 THR A CA 1
ATOM 858 C C . THR A 1 120 ? 12.281 17.740 36.182 1.00 98.56 120 THR A C 1
ATOM 860 O O . THR A 1 120 ? 11.130 18.156 36.037 1.00 98.56 120 THR A O 1
ATOM 863 N N . THR A 1 121 ? 13.225 18.462 36.789 1.00 98.44 121 THR A N 1
ATOM 864 C CA . THR A 1 121 ? 13.015 19.848 37.225 1.00 98.44 121 THR A CA 1
ATOM 865 C C . THR A 1 121 ? 13.345 20.835 36.109 1.00 98.44 121 THR A C 1
ATOM 867 O O . THR A 1 121 ? 14.105 20.528 35.189 1.00 98.44 121 THR A O 1
ATOM 870 N N . ARG A 1 122 ? 12.815 22.057 36.231 1.00 97.56 122 ARG A N 1
ATOM 871 C CA . ARG A 1 122 ? 13.118 23.185 35.342 1.00 97.56 122 ARG A CA 1
ATOM 872 C C . ARG A 1 122 ? 14.622 23.434 35.229 1.00 97.56 122 ARG A C 1
ATOM 874 O O . ARG A 1 122 ? 15.132 23.677 34.144 1.00 97.56 122 ARG A O 1
ATOM 881 N N . GLU A 1 123 ? 15.335 23.379 36.350 1.00 98.19 123 GLU A N 1
ATOM 882 C CA . GLU A 1 123 ? 16.770 23.658 36.407 1.00 98.19 123 GLU A CA 1
ATOM 883 C C . GLU A 1 123 ? 17.585 22.601 35.651 1.00 98.19 123 GLU A C 1
ATOM 885 O O . GLU A 1 123 ? 18.478 22.962 34.883 1.00 98.19 123 GLU A O 1
ATOM 890 N N . ASP A 1 124 ? 17.269 21.311 35.827 1.00 98.31 124 ASP A N 1
ATOM 891 C CA . ASP A 1 124 ? 17.926 20.221 35.091 1.00 98.31 124 ASP A CA 1
ATOM 892 C C . ASP A 1 124 ? 17.598 20.293 33.592 1.00 98.31 124 ASP A C 1
ATOM 894 O O . ASP A 1 124 ? 18.509 20.220 32.763 1.00 98.31 124 ASP A O 1
ATOM 898 N N . ALA A 1 125 ? 16.333 20.533 33.231 1.00 98.56 125 ALA A N 1
ATOM 899 C CA . ALA A 1 125 ? 15.916 20.708 31.841 1.00 98.56 125 ALA A CA 1
ATOM 900 C C . ALA A 1 125 ? 16.636 21.890 31.167 1.00 98.56 125 ALA A C 1
ATOM 902 O O . ALA A 1 125 ? 17.297 21.704 30.141 1.00 98.56 125 ALA A O 1
ATOM 903 N N . SER A 1 126 ? 16.600 23.086 31.768 1.00 98.44 126 SER A N 1
ATOM 904 C CA . SER A 1 126 ? 17.290 24.272 31.242 1.00 98.44 126 SER A CA 1
ATOM 905 C C . SER A 1 126 ? 18.807 24.070 31.163 1.00 98.44 126 SER A C 1
ATOM 907 O O . SER A 1 126 ? 19.432 24.543 30.214 1.00 98.44 126 SER A O 1
ATOM 909 N N . SER A 1 127 ? 19.421 23.348 32.109 1.00 98.44 127 SER A N 1
ATOM 910 C CA . SER A 1 127 ? 20.856 23.037 32.069 1.00 98.44 127 SER A CA 1
ATOM 911 C C . SER A 1 127 ? 21.217 22.131 30.885 1.00 98.44 127 SER A C 1
ATOM 913 O O . SER A 1 127 ? 22.123 22.466 30.115 1.00 98.44 127 SER A O 1
ATOM 915 N N . ARG A 1 128 ? 20.470 21.034 30.686 1.00 98.62 128 ARG A N 1
ATOM 916 C CA . ARG A 1 128 ? 20.653 20.106 29.555 1.00 98.62 128 ARG A CA 1
ATOM 917 C C . ARG A 1 128 ? 20.458 20.806 28.215 1.00 98.62 128 ARG A C 1
ATOM 919 O O . ARG A 1 128 ? 21.309 20.683 27.334 1.00 98.62 128 ARG A O 1
ATOM 926 N N . LEU A 1 129 ? 19.375 21.575 28.084 1.00 98.88 129 LEU A N 1
ATOM 927 C CA . LEU A 1 129 ? 19.080 22.346 26.878 1.00 98.88 129 LEU A CA 1
ATOM 928 C C . LEU A 1 129 ? 20.178 23.374 26.602 1.00 98.88 129 LEU A C 1
ATOM 930 O O . LEU A 1 129 ? 20.677 23.432 25.487 1.00 98.88 129 LEU A O 1
ATOM 934 N N . SER A 1 130 ? 20.606 24.151 27.601 1.00 98.69 130 SER A N 1
ATOM 935 C CA . SER A 1 130 ? 21.647 25.172 27.420 1.00 98.69 130 SER A CA 1
ATOM 936 C C . SER A 1 130 ? 22.944 24.586 26.852 1.00 98.69 130 SER A C 1
ATOM 938 O O . SER A 1 130 ? 23.482 25.126 25.884 1.00 98.69 130 SER A O 1
ATOM 940 N N . LEU A 1 131 ? 23.408 23.453 27.398 1.00 98.75 131 LEU A N 1
ATOM 941 C CA . LEU A 1 131 ? 24.609 22.769 26.912 1.00 98.75 131 LEU A CA 1
ATOM 942 C C . LEU A 1 131 ? 24.427 22.235 25.483 1.00 98.75 131 LEU A C 1
ATOM 944 O O . LEU A 1 131 ? 25.288 22.457 24.631 1.00 98.75 131 LEU A O 1
ATOM 948 N N . MET A 1 132 ? 23.301 21.571 25.208 1.00 98.81 132 MET A N 1
ATOM 949 C CA . MET A 1 132 ? 23.002 21.051 23.874 1.00 98.81 132 MET A CA 1
ATOM 950 C C . MET A 1 132 ? 22.932 22.179 22.832 1.00 98.81 132 MET A C 1
ATOM 952 O O . MET A 1 132 ? 23.513 22.059 21.756 1.00 98.81 132 MET A O 1
ATOM 956 N N . LEU A 1 133 ? 22.284 23.302 23.157 1.00 98.81 133 LEU A N 1
ATOM 957 C CA . LEU A 1 133 ? 22.164 24.471 22.278 1.00 98.81 133 LEU A CA 1
ATOM 958 C C . LEU A 1 133 ? 23.517 25.142 22.023 1.00 98.81 133 LEU A C 1
ATOM 960 O O . LEU A 1 133 ? 23.791 25.543 20.893 1.00 98.81 133 LEU A O 1
ATOM 964 N N . ASP A 1 134 ? 24.381 25.234 23.038 1.00 98.62 134 ASP A N 1
ATOM 965 C CA . ASP A 1 134 ? 25.748 25.739 22.871 1.00 98.62 134 ASP A CA 1
ATOM 966 C C . ASP A 1 134 ? 26.566 24.877 21.906 1.00 98.62 134 ASP A C 1
ATOM 968 O O . ASP A 1 134 ? 27.327 25.416 21.098 1.00 98.62 134 ASP A O 1
ATOM 972 N N . THR A 1 135 ? 26.396 23.556 21.963 1.00 98.81 135 THR A N 1
ATOM 973 C CA . THR A 1 135 ? 27.026 22.627 21.020 1.00 98.81 135 THR A CA 1
ATOM 974 C C . THR A 1 135 ? 26.436 22.773 19.621 1.00 98.81 135 THR A C 1
ATOM 976 O O . THR A 1 135 ? 27.180 22.978 18.664 1.00 98.81 135 THR A O 1
ATOM 979 N N . LEU A 1 136 ? 25.108 22.725 19.482 1.00 98.69 136 LEU A N 1
ATOM 980 C CA . LEU A 1 136 ? 24.414 22.853 18.195 1.00 98.69 136 LEU A CA 1
ATOM 981 C C . LEU A 1 136 ? 24.643 24.217 17.524 1.00 98.69 136 LEU A C 1
ATOM 983 O O . LEU A 1 136 ? 24.564 24.322 16.302 1.00 98.69 136 LEU A O 1
ATOM 987 N N . GLY A 1 137 ? 24.962 25.260 18.290 1.00 98.31 137 GLY A N 1
ATOM 988 C CA . GLY A 1 137 ? 25.374 26.562 17.765 1.00 98.31 137 GLY A CA 1
ATOM 989 C C . GLY A 1 137 ? 26.819 26.625 17.264 1.00 98.31 137 GLY A C 1
ATOM 990 O O . GLY A 1 137 ? 27.236 27.674 16.780 1.00 98.31 137 GLY A O 1
ATOM 991 N N . ARG A 1 138 ? 27.598 25.542 17.398 1.00 97.81 138 ARG A N 1
ATOM 992 C CA . ARG A 1 138 ? 29.025 25.482 17.031 1.00 97.81 138 ARG A CA 1
ATOM 993 C C . ARG A 1 138 ? 29.417 24.228 16.247 1.00 97.81 138 ARG A C 1
ATOM 995 O O . ARG A 1 138 ? 30.594 24.081 15.925 1.00 97.81 138 ARG A O 1
ATOM 1002 N N . ILE A 1 139 ? 28.473 23.333 15.943 1.00 98.38 139 ILE A N 1
ATOM 1003 C CA . ILE A 1 139 ? 28.747 22.142 15.126 1.00 98.38 139 ILE A CA 1
ATOM 1004 C C . ILE A 1 139 ? 29.403 22.543 13.794 1.00 98.38 139 ILE A C 1
ATOM 1006 O O . ILE A 1 139 ? 28.959 23.513 13.169 1.00 98.38 139 ILE A O 1
ATOM 1010 N N . PRO A 1 140 ? 30.433 21.817 13.322 1.00 98.19 140 PRO A N 1
ATOM 1011 C CA . PRO A 1 140 ? 30.949 22.007 11.973 1.00 98.19 140 PRO A CA 1
ATOM 1012 C C . PRO A 1 140 ? 29.842 21.731 10.956 1.00 98.19 140 PRO A C 1
ATOM 1014 O O . PRO A 1 140 ? 29.115 20.746 11.077 1.00 98.19 140 PRO A O 1
ATOM 1017 N N . LEU A 1 141 ? 29.687 22.599 9.965 1.00 97.00 141 LEU A N 1
ATOM 1018 C CA . LEU A 1 141 ? 28.657 22.452 8.939 1.00 97.00 141 LEU A CA 1
ATOM 1019 C C . LEU A 1 141 ? 29.237 21.724 7.730 1.00 97.00 141 LEU A C 1
ATOM 1021 O O . LEU A 1 141 ? 30.381 21.977 7.359 1.00 97.00 141 LEU A O 1
ATOM 1025 N N . PHE A 1 142 ? 28.420 20.913 7.058 1.00 94.31 142 PHE A N 1
ATOM 1026 C CA . PHE A 1 142 ? 28.756 20.333 5.762 1.00 94.31 142 PHE A CA 1
ATOM 1027 C C . PHE A 1 142 ? 29.170 21.447 4.798 1.00 94.31 142 PHE A C 1
ATOM 1029 O O . PHE A 1 142 ? 28.341 22.281 4.407 1.00 94.31 142 PHE A O 1
ATOM 1036 N N . ARG A 1 143 ? 30.458 21.495 4.443 1.00 89.50 143 ARG A N 1
ATOM 1037 C CA . ARG A 1 143 ? 31.043 22.522 3.560 1.00 89.50 143 ARG A CA 1
ATOM 1038 C C . ARG A 1 143 ? 30.678 23.960 3.923 1.00 89.50 143 ARG A C 1
ATOM 1040 O O . ARG A 1 143 ? 30.479 24.783 3.032 1.00 89.50 143 ARG A O 1
ATOM 1047 N N . GLU A 1 144 ? 30.526 24.268 5.207 1.00 90.81 144 GLU A N 1
ATOM 1048 C CA . GLU A 1 144 ? 30.077 25.592 5.659 1.00 90.81 144 GLU A CA 1
ATOM 1049 C C . GLU A 1 144 ? 28.683 26.002 5.131 1.00 90.81 144 GLU A C 1
ATOM 1051 O O . GLU A 1 144 ? 28.349 27.189 5.123 1.00 90.81 144 GLU A O 1
ATOM 1056 N N . THR A 1 145 ? 27.847 25.057 4.683 1.00 90.19 145 THR A N 1
ATOM 1057 C CA . THR A 1 145 ? 26.546 25.354 4.053 1.00 90.19 145 THR A CA 1
ATOM 1058 C C . THR A 1 145 ? 25.341 25.037 4.929 1.00 90.19 145 THR A C 1
ATOM 1060 O O . THR A 1 145 ? 24.416 25.843 4.954 1.00 90.19 145 THR A O 1
ATOM 1063 N N . CYS A 1 146 ? 25.330 23.907 5.628 1.00 95.25 146 CYS A N 1
ATOM 1064 C CA . CYS A 1 146 ? 24.212 23.446 6.456 1.00 95.25 146 CYS A CA 1
ATOM 1065 C C . CYS A 1 146 ? 24.675 22.330 7.406 1.00 95.25 146 CYS A C 1
ATOM 1067 O O . CYS A 1 146 ? 25.776 21.806 7.219 1.00 95.25 146 CYS A O 1
ATOM 1069 N N . PRO A 1 147 ? 23.889 21.960 8.434 1.00 98.19 147 PRO A N 1
ATOM 1070 C CA . PRO A 1 147 ? 24.215 20.821 9.283 1.00 98.19 147 PRO A CA 1
ATOM 1071 C C . PRO A 1 147 ? 24.407 19.542 8.460 1.00 98.19 147 PRO A C 1
ATOM 1073 O O . PRO A 1 147 ? 23.606 19.237 7.576 1.00 98.19 147 PRO A O 1
ATOM 1076 N N . ASN A 1 148 ? 25.476 18.804 8.755 1.00 97.31 148 ASN A N 1
ATOM 1077 C CA . ASN A 1 148 ? 25.709 17.473 8.211 1.00 97.31 148 ASN A CA 1
ATOM 1078 C C . ASN A 1 148 ? 24.612 16.512 8.703 1.00 97.31 148 ASN A C 1
ATOM 1080 O O . ASN A 1 148 ? 24.130 16.655 9.825 1.00 97.31 148 ASN A O 1
ATOM 1084 N N . LYS A 1 149 ? 24.234 15.508 7.904 1.00 96.06 149 LYS A N 1
ATOM 1085 C CA . LYS A 1 149 ? 23.153 14.573 8.277 1.00 96.06 149 LYS A CA 1
ATOM 1086 C C . LYS A 1 149 ? 23.416 13.808 9.580 1.00 96.06 149 LYS A C 1
ATOM 1088 O O . LYS A 1 149 ? 22.459 13.471 10.262 1.00 96.06 149 LYS A O 1
ATOM 1093 N N . ALA A 1 150 ? 24.675 13.554 9.949 1.00 97.94 150 ALA A N 1
ATOM 1094 C CA . ALA A 1 150 ? 25.006 12.891 11.211 1.00 97.94 150 ALA A CA 1
ATOM 1095 C C . ALA A 1 150 ? 26.232 13.497 11.915 1.00 97.94 150 ALA A C 1
ATOM 1097 O O . ALA A 1 150 ? 27.201 13.931 11.282 1.00 97.94 150 ALA A O 1
ATOM 1098 N N . TYR A 1 151 ? 26.201 13.484 13.245 1.00 98.69 151 TYR A N 1
ATOM 1099 C CA . TYR A 1 151 ? 27.261 13.966 14.128 1.00 98.69 151 TYR A CA 1
ATOM 1100 C C . TYR A 1 151 ? 27.601 12.927 15.188 1.00 98.69 151 TYR A C 1
ATOM 1102 O O . TYR A 1 151 ? 26.722 12.249 15.714 1.00 98.69 151 TYR A O 1
ATOM 1110 N N . ASN A 1 152 ? 28.879 12.821 15.542 1.00 98.69 152 ASN A N 1
ATOM 1111 C CA . ASN A 1 152 ? 29.288 12.055 16.708 1.00 98.69 152 ASN A CA 1
ATOM 1112 C C . ASN A 1 152 ? 28.851 12.794 17.978 1.00 98.69 152 ASN A C 1
ATOM 1114 O O . ASN A 1 152 ? 29.200 13.959 18.169 1.00 98.69 152 ASN A O 1
ATOM 1118 N N . THR A 1 153 ? 28.120 12.131 18.869 1.00 98.62 153 THR A N 1
ATOM 1119 C CA . THR A 1 153 ? 27.541 12.800 20.045 1.00 98.62 153 THR A CA 1
ATOM 1120 C C . THR A 1 153 ? 28.587 13.203 21.079 1.00 98.62 153 THR A C 1
ATOM 1122 O O . THR A 1 153 ? 28.354 14.148 21.822 1.00 98.62 153 THR A O 1
ATOM 1125 N N . VAL A 1 154 ? 29.749 12.546 21.127 1.00 98.44 154 VAL A N 1
ATOM 1126 C CA . VAL A 1 154 ? 30.811 12.843 22.104 1.00 98.44 154 VAL A CA 1
ATOM 1127 C C . VAL A 1 154 ? 31.646 14.049 21.676 1.00 98.44 154 VAL A C 1
ATOM 1129 O O . VAL A 1 154 ? 32.015 14.872 22.508 1.00 98.44 154 VAL A O 1
ATOM 1132 N N . SER A 1 155 ? 31.963 14.158 20.383 1.00 98.12 155 SER A N 1
ATOM 1133 C CA . SER A 1 155 ? 32.874 15.186 19.853 1.00 98.12 155 SER A CA 1
ATOM 1134 C C . SER A 1 155 ? 32.183 16.311 19.079 1.00 98.12 155 SER A C 1
ATOM 1136 O O . SER A 1 155 ? 32.833 17.304 18.743 1.00 98.12 155 SER A O 1
ATOM 1138 N N . ALA A 1 156 ? 30.894 16.148 18.766 1.00 98.25 156 ALA A N 1
ATOM 1139 C CA . ALA A 1 156 ? 30.118 17.017 17.884 1.00 98.25 156 ALA A CA 1
ATOM 1140 C C . ALA A 1 156 ? 30.724 17.178 16.470 1.00 98.25 156 ALA A C 1
ATOM 1142 O O . ALA A 1 156 ? 30.463 18.168 15.790 1.00 98.25 156 ALA A O 1
ATOM 1143 N N . GLN A 1 157 ? 31.541 16.215 16.021 1.00 98.50 157 GLN A N 1
ATOM 1144 C CA . GLN A 1 157 ? 32.159 16.220 14.689 1.00 98.50 157 GLN A CA 1
ATOM 1145 C C . GLN A 1 157 ? 31.291 15.497 13.644 1.00 98.50 157 GLN A C 1
ATOM 1147 O O . GLN A 1 157 ? 30.604 14.537 14.005 1.00 98.50 157 GLN A O 1
ATOM 1152 N N . PRO A 1 158 ? 31.333 15.909 12.360 1.00 97.81 158 PRO A N 1
ATOM 1153 C CA . PRO A 1 158 ? 30.610 15.243 11.279 1.00 97.81 158 PRO A CA 1
ATOM 1154 C C . PRO A 1 158 ? 31.012 13.775 11.116 1.00 97.81 158 PRO A C 1
ATOM 1156 O O . PRO A 1 158 ? 32.200 13.433 11.085 1.00 97.81 158 PRO A O 1
ATOM 1159 N N . VAL A 1 159 ? 30.010 12.911 10.976 1.00 97.56 159 VAL A N 1
ATOM 1160 C CA . VAL A 1 159 ? 30.190 11.483 10.704 1.00 97.56 159 VAL A CA 1
ATOM 1161 C C . VAL A 1 159 ? 29.225 10.988 9.627 1.00 97.56 159 VAL A C 1
ATOM 1163 O O . VAL A 1 159 ? 28.244 11.638 9.268 1.00 97.56 159 VAL A O 1
ATOM 1166 N N . THR A 1 160 ? 29.517 9.800 9.112 1.00 93.88 160 THR A N 1
ATOM 1167 C CA . THR A 1 160 ? 28.609 8.969 8.311 1.00 93.88 160 THR A CA 1
ATOM 1168 C C . THR A 1 160 ? 27.560 8.289 9.201 1.00 93.88 160 THR A C 1
ATOM 1170 O O . THR A 1 160 ? 27.728 8.226 10.419 1.00 93.88 160 THR A O 1
ATOM 1173 N N . TYR A 1 161 ? 26.522 7.681 8.612 1.00 89.94 161 TYR A N 1
ATOM 1174 C CA . TYR A 1 161 ? 25.549 6.871 9.368 1.00 89.94 161 TYR A CA 1
ATOM 1175 C C . TYR A 1 161 ? 26.187 5.684 10.111 1.00 89.94 161 TYR A C 1
ATOM 1177 O O . TYR A 1 161 ? 25.701 5.281 11.163 1.00 89.94 161 TYR A O 1
ATOM 1185 N N . THR A 1 162 ? 27.334 5.184 9.635 1.00 91.12 162 THR A N 1
ATOM 1186 C CA . THR A 1 162 ? 28.162 4.168 10.318 1.00 91.12 162 THR A CA 1
ATOM 1187 C C . THR A 1 162 ? 29.089 4.745 11.405 1.00 91.12 162 THR A C 1
ATOM 1189 O O . THR A 1 162 ? 30.025 4.079 11.847 1.00 91.12 162 THR A O 1
ATOM 1192 N N . ASN A 1 163 ? 28.870 6.006 11.800 1.00 95.19 163 ASN A N 1
ATOM 1193 C CA . ASN A 1 163 ? 29.627 6.756 12.808 1.00 95.19 163 ASN A CA 1
ATOM 1194 C C . ASN A 1 163 ? 31.141 6.827 12.535 1.00 95.19 163 ASN A C 1
ATOM 1196 O O . ASN A 1 163 ? 31.955 6.940 13.449 1.00 95.19 163 ASN A O 1
ATOM 1200 N N . GLN A 1 164 ? 31.524 6.755 11.258 1.00 97.06 164 GLN A N 1
ATOM 1201 C CA . GLN A 1 164 ? 32.893 7.014 10.810 1.00 97.06 164 GLN A CA 1
ATOM 1202 C C . GLN A 1 164 ? 33.047 8.496 10.463 1.00 97.06 164 GLN A C 1
ATOM 1204 O O . GLN A 1 164 ? 32.103 9.042 9.884 1.00 97.06 164 GLN A O 1
ATOM 1209 N N . PRO A 1 165 ? 34.197 9.137 10.745 1.00 96.44 165 PRO A N 1
ATOM 1210 C CA . PRO A 1 165 ? 34.447 10.525 10.358 1.00 96.44 165 PRO A CA 1
ATOM 1211 C C . PRO A 1 165 ? 34.135 10.769 8.879 1.00 96.44 165 PRO A C 1
ATOM 1213 O O . PRO A 1 165 ? 34.623 10.040 8.014 1.00 96.44 165 PRO A O 1
ATOM 1216 N N . GLY A 1 166 ? 33.315 11.776 8.582 1.00 91.50 166 GLY A N 1
ATOM 1217 C CA . GLY A 1 166 ? 32.926 12.063 7.206 1.00 91.50 166 GLY A CA 1
ATOM 1218 C C . GLY A 1 166 ? 31.737 13.004 7.068 1.00 91.50 166 GLY A C 1
ATOM 1219 O O . GLY A 1 166 ? 30.927 13.169 7.974 1.00 91.50 166 GLY A O 1
ATOM 1220 N N . GLU A 1 167 ? 31.640 13.599 5.886 1.00 90.75 167 GLU A N 1
ATOM 1221 C CA . GLU A 1 167 ? 30.577 14.511 5.481 1.00 90.75 167 GLU A CA 1
ATOM 1222 C C . GLU A 1 167 ? 29.657 13.821 4.462 1.00 90.75 167 GLU A C 1
ATOM 1224 O O . GLU A 1 167 ? 30.125 13.343 3.428 1.00 90.75 167 GLU A O 1
ATOM 1229 N N . ILE A 1 168 ? 28.352 13.770 4.738 1.00 91.69 168 ILE A N 1
ATOM 1230 C CA . ILE A 1 168 ? 27.353 13.011 3.957 1.00 91.69 168 ILE A CA 1
ATOM 1231 C C . ILE A 1 168 ? 26.190 13.875 3.443 1.00 91.69 168 ILE A C 1
ATOM 1233 O O . ILE A 1 168 ? 25.171 13.357 2.984 1.00 91.69 168 ILE A O 1
ATOM 1237 N N . GLY A 1 169 ? 26.361 15.196 3.470 1.00 93.44 169 GLY A N 1
ATOM 1238 C CA . GLY A 1 169 ? 25.383 16.164 2.980 1.00 93.44 169 GLY A CA 1
ATOM 1239 C C . GLY A 1 169 ? 24.449 16.671 4.074 1.00 93.44 169 GLY A C 1
ATOM 1240 O O . GLY A 1 169 ? 24.721 16.501 5.259 1.00 93.44 169 GLY A O 1
ATOM 1241 N N . CYS A 1 170 ? 23.349 17.293 3.662 1.00 94.56 170 CYS A N 1
ATOM 1242 C CA . CYS A 1 170 ? 22.363 17.949 4.518 1.00 94.56 170 CYS A CA 1
ATOM 1243 C C . CYS A 1 170 ? 20.963 17.371 4.289 1.00 94.56 170 CYS A C 1
ATOM 1245 O O . CYS A 1 170 ? 20.660 16.940 3.175 1.00 94.56 170 CYS A O 1
ATOM 1247 N N . SER A 1 171 ? 20.130 17.405 5.331 1.00 96.62 171 SER A N 1
ATOM 1248 C CA . SER A 1 171 ? 18.696 17.093 5.280 1.00 96.62 171 SER A CA 1
ATOM 1249 C C . SER A 1 171 ? 17.894 18.339 5.663 1.00 96.62 171 SER A C 1
ATOM 1251 O O . SER A 1 171 ? 18.053 18.878 6.762 1.00 96.62 171 SER A O 1
ATOM 1253 N N . ALA A 1 172 ? 17.051 18.822 4.755 1.00 97.38 172 ALA A N 1
ATOM 1254 C CA . ALA A 1 172 ? 16.102 19.894 5.007 1.00 97.38 172 ALA A CA 1
ATOM 1255 C C . ALA A 1 172 ? 15.027 19.469 6.014 1.00 97.38 172 ALA A C 1
ATOM 1257 O O . ALA A 1 172 ? 14.618 20.293 6.829 1.00 97.38 172 ALA A O 1
ATOM 1258 N N . LEU A 1 173 ? 14.606 18.200 6.013 1.00 97.25 173 LEU A N 1
ATOM 1259 C CA . LEU A 1 173 ? 13.594 17.695 6.947 1.00 97.25 173 LEU A CA 1
ATOM 1260 C C . LEU A 1 173 ? 14.117 17.646 8.385 1.00 97.25 173 LEU A C 1
ATOM 1262 O O . LEU A 1 173 ? 13.449 18.134 9.297 1.00 97.25 173 LEU A O 1
ATOM 1266 N N . ASP A 1 174 ? 15.334 17.137 8.583 1.00 98.06 174 ASP A N 1
ATOM 1267 C CA . ASP A 1 174 ? 15.954 17.042 9.906 1.00 98.06 174 ASP A CA 1
ATOM 1268 C C . ASP A 1 174 ? 16.187 18.439 10.494 1.00 98.06 174 ASP A C 1
ATOM 1270 O O . ASP A 1 174 ? 15.908 18.693 11.668 1.00 98.06 174 ASP A O 1
ATOM 1274 N N . VAL A 1 175 ? 16.668 19.372 9.664 1.00 98.50 175 VAL A N 1
ATOM 1275 C CA . VAL A 1 175 ? 16.849 20.774 10.060 1.00 98.50 175 VAL A CA 1
ATOM 1276 C C . VAL A 1 175 ? 15.501 21.447 10.316 1.00 98.50 175 VAL A C 1
ATOM 1278 O O . VAL A 1 175 ? 15.383 22.197 11.283 1.00 98.50 175 VAL A O 1
ATOM 1281 N N . GLY A 1 176 ? 14.477 21.151 9.512 1.00 97.81 176 GLY A N 1
ATOM 1282 C CA . GLY A 1 176 ? 13.111 21.629 9.710 1.00 97.81 176 GLY A CA 1
ATOM 1283 C C . GLY A 1 176 ? 12.565 21.235 11.082 1.00 97.81 176 GLY A C 1
ATOM 1284 O O . GLY A 1 176 ? 12.203 22.110 11.871 1.00 97.81 176 GLY A O 1
ATOM 1285 N N . ARG A 1 177 ? 12.600 19.944 11.434 1.00 97.69 177 ARG A N 1
ATOM 1286 C CA . ARG A 1 177 ? 12.147 19.480 12.757 1.00 97.69 177 ARG A CA 1
ATOM 1287 C C . ARG A 1 177 ? 12.958 20.094 13.901 1.00 97.69 177 ARG A C 1
ATOM 1289 O O . ARG A 1 177 ? 12.385 20.540 14.895 1.00 97.69 177 ARG A O 1
ATOM 1296 N N . ALA A 1 178 ? 14.280 20.201 13.756 1.00 98.62 178 ALA A N 1
ATOM 1297 C CA . ALA A 1 178 ? 15.112 20.877 14.751 1.00 98.62 178 ALA A CA 1
ATOM 1298 C C . ALA A 1 178 ? 14.717 22.353 14.924 1.00 98.62 178 ALA A C 1
ATOM 1300 O O . ALA A 1 178 ? 14.600 22.834 16.049 1.00 98.62 178 ALA A O 1
ATOM 1301 N N . MET A 1 179 ? 14.447 23.074 13.832 1.00 98.38 179 MET A N 1
ATOM 1302 C CA . MET A 1 179 ? 13.984 24.464 13.869 1.00 98.38 179 MET A CA 1
ATOM 1303 C C . MET A 1 179 ? 12.623 24.617 14.557 1.00 98.38 179 MET A C 1
ATOM 1305 O O . MET A 1 179 ? 12.428 25.597 15.283 1.00 98.38 179 MET A O 1
ATOM 1309 N N . TYR A 1 180 ? 11.694 23.676 14.372 1.00 98.06 180 TYR A N 1
ATOM 1310 C CA . TYR A 1 180 ? 10.443 23.659 15.133 1.00 98.06 180 TYR A CA 1
ATOM 1311 C C . TYR A 1 180 ? 10.727 23.621 16.641 1.00 98.06 180 TYR A C 1
ATOM 1313 O O . TYR A 1 180 ? 10.292 24.508 17.380 1.00 98.06 180 TYR A O 1
ATOM 1321 N N . TRP A 1 181 ? 11.554 22.680 17.095 1.00 98.31 181 TRP A N 1
ATOM 1322 C CA . TRP A 1 181 ? 11.888 22.556 18.514 1.00 98.31 181 TRP A CA 1
ATOM 1323 C C . TRP A 1 181 ? 12.667 23.758 19.060 1.00 98.31 181 TRP A C 1
ATOM 1325 O O . TRP A 1 181 ? 12.446 24.157 20.202 1.00 98.31 181 TRP A O 1
ATOM 1335 N N . MET A 1 182 ? 13.477 24.435 18.239 1.00 98.19 182 MET A N 1
ATOM 1336 C CA . MET A 1 182 ? 14.089 25.718 18.617 1.00 98.19 182 MET A CA 1
ATOM 1337 C C . MET A 1 182 ? 13.044 26.806 18.878 1.00 98.19 182 MET A C 1
ATOM 1339 O O . MET A 1 182 ? 13.218 27.624 19.784 1.00 98.19 182 MET A O 1
ATOM 1343 N N . ARG A 1 183 ? 11.929 26.810 18.137 1.00 95.00 183 ARG A N 1
ATOM 1344 C CA . ARG A 1 183 ? 10.812 27.723 18.408 1.00 95.00 183 ARG A CA 1
ATOM 1345 C C . ARG A 1 183 ? 10.114 27.366 19.720 1.00 95.00 183 ARG A C 1
ATOM 1347 O O . ARG A 1 183 ? 9.813 28.266 20.501 1.00 95.00 183 ARG A O 1
ATOM 1354 N N . VAL A 1 184 ? 9.915 26.080 20.003 1.00 96.75 184 VAL A N 1
ATOM 1355 C CA . VAL A 1 184 ? 9.331 25.623 21.277 1.00 96.75 184 VAL A CA 1
ATOM 1356 C C . VAL A 1 184 ? 10.230 25.989 22.464 1.00 96.75 184 VAL A C 1
ATOM 1358 O O . VAL A 1 184 ? 9.726 26.474 23.479 1.00 96.75 184 VAL A O 1
ATOM 1361 N N . VAL A 1 185 ? 11.556 25.861 22.330 1.00 98.00 185 VAL A N 1
ATOM 1362 C CA . VAL A 1 185 ? 12.526 26.335 23.334 1.00 98.00 185 VAL A CA 1
ATOM 1363 C C . VAL A 1 185 ? 12.339 27.826 23.601 1.00 98.00 185 VAL A C 1
ATOM 1365 O O . VAL A 1 185 ? 12.231 28.210 24.757 1.00 98.00 185 VAL A O 1
ATOM 1368 N N . GLN A 1 186 ? 12.218 28.672 22.574 1.00 95.38 186 GLN A N 1
ATOM 1369 C CA . GLN A 1 186 ? 11.990 30.110 22.780 1.00 95.38 186 GLN A CA 1
ATOM 1370 C C . GLN A 1 186 ? 10.704 30.413 23.561 1.00 95.38 186 GLN A C 1
ATOM 1372 O O . GLN A 1 186 ? 10.671 31.359 24.345 1.00 95.38 186 GLN A O 1
ATOM 1377 N N . GLN A 1 187 ? 9.651 29.618 23.354 1.00 92.50 187 GLN A N 1
ATOM 1378 C CA . GLN A 1 187 ? 8.360 29.804 24.020 1.00 92.50 187 GLN A CA 1
ATOM 1379 C C . GLN A 1 187 ? 8.359 29.298 25.465 1.00 92.50 187 GLN A C 1
ATOM 1381 O O . GLN A 1 187 ? 7.738 29.909 26.335 1.00 92.50 187 GLN A O 1
ATOM 1386 N N . ARG A 1 188 ? 9.004 28.156 25.717 1.00 94.56 188 ARG A N 1
ATOM 1387 C CA . ARG A 1 188 ? 8.947 27.462 27.010 1.00 94.56 188 ARG A CA 1
ATOM 1388 C C . ARG A 1 188 ? 10.137 27.780 27.908 1.00 94.56 188 ARG A C 1
ATOM 1390 O O . ARG A 1 188 ? 9.964 27.773 29.121 1.00 94.56 188 ARG A O 1
ATOM 1397 N N . HIS A 1 189 ? 11.286 28.127 27.334 1.00 96.69 189 HIS A N 1
ATOM 1398 C CA . HIS A 1 189 ? 12.539 28.519 27.989 1.00 96.69 189 HIS A CA 1
ATOM 1399 C C . HIS A 1 189 ? 13.042 29.862 27.441 1.00 96.69 189 HIS A C 1
ATOM 1401 O O . HIS A 1 189 ? 14.045 29.906 26.721 1.00 96.69 189 HIS A O 1
ATOM 1407 N N . PRO A 1 190 ? 12.358 30.981 27.753 1.00 95.06 190 PRO A N 1
ATOM 1408 C CA . PRO A 1 190 ? 12.743 32.300 27.251 1.00 95.06 190 PRO A CA 1
ATOM 1409 C C . PRO A 1 190 ? 14.184 32.685 27.622 1.00 95.06 190 PRO A C 1
ATOM 1411 O O . PRO A 1 190 ? 14.831 33.418 26.879 1.00 95.06 190 PRO A O 1
ATOM 1414 N N . GLU A 1 191 ? 14.732 32.140 28.713 1.00 96.25 191 GLU A N 1
ATOM 1415 C CA . GLU A 1 191 ? 16.132 32.315 29.109 1.00 96.25 191 GLU A CA 1
ATOM 1416 C C . GLU A 1 191 ? 17.146 31.693 28.128 1.00 96.25 191 GLU A C 1
ATOM 1418 O O . GLU A 1 191 ? 18.312 32.083 28.112 1.00 96.25 191 GLU A O 1
ATOM 1423 N N . LEU A 1 192 ? 16.711 30.751 27.284 1.00 98.12 192 LEU A N 1
ATOM 1424 C CA . LEU A 1 192 ? 17.516 30.099 26.245 1.00 98.12 192 LEU A CA 1
ATOM 1425 C C . LEU A 1 192 ? 17.173 30.598 24.833 1.00 98.12 192 LEU A C 1
ATOM 1427 O O . LEU A 1 192 ? 17.732 30.103 23.851 1.00 98.12 192 LEU A O 1
ATOM 1431 N N . ALA A 1 193 ? 16.278 31.583 24.708 1.00 95.62 193 ALA A N 1
ATOM 1432 C CA . ALA A 1 193 ? 15.731 31.996 23.420 1.00 95.62 193 ALA A CA 1
ATOM 1433 C C . ALA A 1 193 ? 16.794 32.520 22.441 1.00 95.62 193 ALA A C 1
ATOM 1435 O O . ALA A 1 193 ? 16.741 32.216 21.244 1.00 95.62 193 ALA A O 1
ATOM 1436 N N . GLU A 1 194 ? 17.777 33.271 22.947 1.00 95.19 194 GLU A N 1
ATOM 1437 C CA . GLU A 1 194 ? 18.897 33.779 22.150 1.00 95.19 194 GLU A CA 1
ATOM 1438 C C . GLU A 1 194 ? 19.833 32.656 21.694 1.00 95.19 194 GLU A C 1
ATOM 1440 O O . GLU A 1 194 ? 20.264 32.655 20.542 1.00 95.19 194 GLU A O 1
ATOM 1445 N N . LYS A 1 195 ? 20.097 31.658 22.551 1.00 97.69 195 LYS A N 1
ATOM 1446 C CA . LYS A 1 195 ? 20.905 30.481 22.190 1.00 97.69 195 LYS A CA 1
ATOM 1447 C C . LYS A 1 195 ? 20.234 29.676 21.079 1.00 97.69 195 LYS A C 1
ATOM 1449 O O . LYS A 1 195 ? 20.890 29.325 20.102 1.00 97.69 195 LYS A O 1
ATOM 1454 N N . ALA A 1 196 ? 18.925 29.446 21.190 1.00 97.88 196 ALA A N 1
ATOM 1455 C CA . ALA A 1 196 ? 18.146 28.768 20.156 1.00 97.88 196 ALA A CA 1
ATOM 1456 C C . ALA A 1 196 ? 18.172 29.536 18.821 1.00 97.88 196 ALA A C 1
ATOM 1458 O O . ALA A 1 196 ? 18.435 28.950 17.772 1.00 97.88 196 ALA A O 1
ATOM 1459 N N . ALA A 1 197 ? 17.979 30.861 18.853 1.00 96.19 197 ALA A N 1
ATOM 1460 C CA . ALA A 1 197 ? 18.069 31.700 17.656 1.00 96.19 197 ALA A CA 1
ATOM 1461 C C . ALA A 1 197 ? 19.471 31.677 17.025 1.00 96.19 197 ALA A C 1
ATOM 1463 O O . ALA A 1 197 ? 19.596 31.581 15.804 1.00 96.19 197 ALA A O 1
ATOM 1464 N N . ALA A 1 198 ? 20.520 31.745 17.849 1.00 96.94 198 ALA A N 1
ATOM 1465 C CA . ALA A 1 198 ? 21.904 31.690 17.398 1.00 96.94 198 ALA A CA 1
ATOM 1466 C C . ALA A 1 198 ? 22.235 30.341 16.743 1.00 96.94 198 ALA A C 1
ATOM 1468 O O . ALA A 1 198 ? 22.874 30.325 15.691 1.00 96.94 198 ALA A O 1
ATOM 1469 N N . ALA A 1 199 ? 21.747 29.228 17.301 1.00 98.25 199 ALA A N 1
ATOM 1470 C CA . ALA A 1 199 ? 21.903 27.907 16.700 1.00 98.25 199 ALA A CA 1
ATOM 1471 C C . ALA A 1 199 ? 21.233 27.829 15.318 1.00 98.25 199 ALA A C 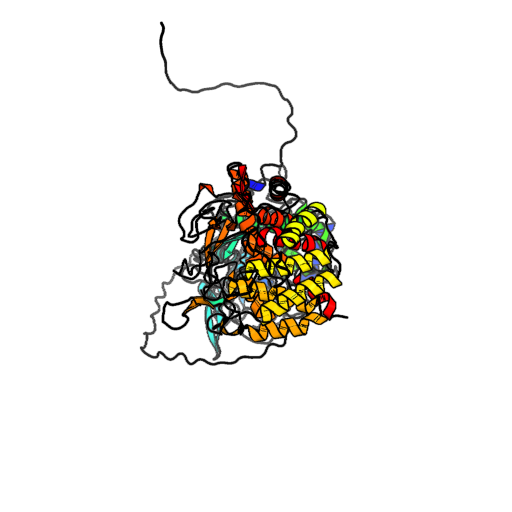1
ATOM 1473 O O . ALA A 1 199 ? 21.895 27.494 14.338 1.00 98.25 199 ALA A O 1
ATOM 1474 N N . VAL A 1 200 ? 19.968 28.249 15.193 1.00 98.19 200 VAL A N 1
ATOM 1475 C CA . VAL A 1 200 ? 19.272 28.269 13.890 1.00 98.19 200 VAL A CA 1
ATOM 1476 C C . VAL A 1 200 ? 19.981 29.172 12.879 1.00 98.19 200 VAL A C 1
ATOM 1478 O O . VAL A 1 200 ? 20.092 28.819 11.706 1.00 98.19 200 VAL A O 1
ATOM 1481 N N . ALA A 1 201 ? 20.486 30.331 13.308 1.00 97.25 201 ALA A N 1
ATOM 1482 C CA . ALA A 1 201 ? 21.246 31.221 12.435 1.00 97.25 201 ALA A CA 1
ATOM 1483 C C . ALA A 1 201 ? 22.545 30.565 11.933 1.00 97.25 201 ALA A C 1
ATOM 1485 O O . ALA A 1 201 ? 22.866 30.687 10.746 1.00 97.25 201 ALA A O 1
ATOM 1486 N N . HIS A 1 202 ? 23.252 29.839 12.807 1.00 98.19 202 HIS A N 1
ATOM 1487 C CA . HIS A 1 202 ? 24.465 29.088 12.468 1.00 98.19 202 HIS A CA 1
ATOM 1488 C C . HIS A 1 202 ? 24.203 28.030 11.392 1.00 98.19 202 HIS A C 1
ATOM 1490 O O . HIS A 1 202 ? 24.997 27.891 10.472 1.00 98.19 202 HIS A O 1
ATOM 1496 N N . TRP A 1 203 ? 23.051 27.356 11.414 1.00 98.38 203 TRP A N 1
ATOM 1497 C CA . TRP A 1 203 ? 22.712 26.287 10.461 1.00 98.38 203 TRP A CA 1
ATOM 1498 C C . TRP A 1 203 ? 22.437 26.751 9.022 1.00 98.38 203 TRP A C 1
ATOM 1500 O O . TRP A 1 203 ? 22.268 25.919 8.134 1.00 98.38 203 TRP A O 1
ATOM 1510 N N . LYS A 1 204 ? 22.372 28.065 8.772 1.00 97.31 204 LYS A N 1
ATOM 1511 C CA . LYS A 1 204 ? 22.102 28.673 7.454 1.00 97.31 204 LYS A CA 1
ATOM 1512 C C . LYS A 1 204 ? 20.905 28.041 6.692 1.00 97.31 204 LYS A C 1
ATOM 1514 O O . LYS A 1 204 ? 21.061 27.689 5.519 1.00 97.31 204 LYS A O 1
ATOM 1519 N N . PRO A 1 205 ? 19.680 27.978 7.265 1.00 96.62 205 PRO A N 1
ATOM 1520 C CA . PRO A 1 205 ? 18.536 27.289 6.643 1.00 96.62 205 PRO A CA 1
ATOM 1521 C C . PRO A 1 205 ? 18.136 27.813 5.255 1.00 96.62 205 PRO A C 1
ATOM 1523 O O . PRO A 1 205 ? 17.559 27.080 4.462 1.00 96.62 205 PRO A O 1
ATOM 1526 N N . ALA A 1 206 ? 18.501 29.058 4.917 1.00 95.81 206 ALA A N 1
ATOM 1527 C CA . ALA A 1 206 ? 18.317 29.622 3.576 1.00 95.81 206 ALA A CA 1
ATOM 1528 C C . ALA A 1 206 ? 18.931 28.759 2.454 1.00 95.81 206 ALA A C 1
ATOM 1530 O O . ALA A 1 206 ? 18.486 28.833 1.315 1.00 95.81 206 ALA A O 1
ATOM 1531 N N . ASN A 1 207 ? 19.951 27.950 2.760 1.00 94.69 207 ASN A N 1
ATOM 1532 C CA . ASN A 1 207 ? 20.605 27.074 1.787 1.00 94.69 207 ASN A CA 1
ATOM 1533 C C . ASN A 1 207 ? 19.805 25.797 1.473 1.00 94.69 207 ASN A C 1
ATOM 1535 O O . ASN A 1 207 ? 20.144 25.107 0.511 1.00 94.69 207 ASN A O 1
ATOM 1539 N N . LEU A 1 208 ? 18.770 25.500 2.266 1.00 96.62 208 LEU A N 1
ATOM 1540 C CA . LEU A 1 208 ? 17.930 24.301 2.179 1.00 96.62 208 LEU A CA 1
ATOM 1541 C C . LEU A 1 208 ? 16.553 24.586 1.564 1.00 96.62 208 LEU A C 1
ATOM 1543 O O . LEU A 1 208 ? 15.714 23.695 1.497 1.00 96.62 208 LEU A O 1
ATOM 1547 N N . VAL A 1 209 ? 16.311 25.821 1.115 1.00 95.19 209 VAL A N 1
ATOM 1548 C CA . VAL A 1 209 ? 15.041 26.244 0.516 1.00 95.19 209 VAL A CA 1
ATOM 1549 C C . VAL A 1 209 ? 15.303 26.983 -0.787 1.00 95.19 209 VAL A C 1
ATOM 1551 O O . VAL A 1 209 ? 16.134 27.893 -0.833 1.00 95.19 209 VAL A O 1
ATOM 1554 N N . ARG A 1 210 ? 14.610 26.601 -1.864 1.00 91.75 210 ARG A N 1
ATOM 1555 C CA . ARG A 1 210 ? 14.758 27.212 -3.196 1.00 91.75 210 ARG A CA 1
ATOM 1556 C C . ARG A 1 210 ? 13.423 27.266 -3.904 1.00 91.75 210 ARG A C 1
ATOM 1558 O O . ARG A 1 210 ? 12.735 26.260 -3.991 1.00 91.75 210 ARG A O 1
ATOM 1565 N N . ASP A 1 211 ? 13.073 28.440 -4.422 1.00 89.94 211 ASP A N 1
ATOM 1566 C CA . ASP A 1 211 ? 11.831 28.665 -5.168 1.00 89.94 211 ASP A CA 1
ATOM 1567 C C . ASP A 1 211 ? 10.574 28.114 -4.464 1.00 89.94 211 ASP A C 1
ATOM 1569 O O . ASP A 1 211 ? 9.655 27.641 -5.134 1.00 89.94 211 ASP A O 1
ATOM 1573 N N . GLY A 1 212 ? 10.527 28.165 -3.128 1.00 91.50 212 GLY A N 1
ATOM 1574 C CA . GLY A 1 212 ? 9.414 27.651 -2.329 1.00 91.50 212 GLY A CA 1
ATOM 1575 C C . GLY A 1 212 ? 9.497 26.168 -1.943 1.00 91.50 212 GLY A C 1
ATOM 1576 O O . GLY A 1 212 ? 8.606 25.710 -1.233 1.00 91.50 212 GLY A O 1
ATOM 1577 N N . GLU A 1 213 ? 10.497 25.415 -2.409 1.00 93.75 213 GLU A N 1
ATOM 1578 C CA . GLU A 1 213 ? 10.678 23.967 -2.188 1.00 93.75 213 GLU A CA 1
ATOM 1579 C C . GLU A 1 213 ? 11.856 23.665 -1.246 1.00 93.75 213 GLU A C 1
ATOM 1581 O O . GLU A 1 213 ? 12.787 24.471 -1.132 1.00 93.75 213 GLU A O 1
ATOM 1586 N N . LEU A 1 214 ? 11.842 22.493 -0.601 1.00 95.62 214 LEU A N 1
ATOM 1587 C CA . LEU A 1 214 ? 12.914 22.031 0.286 1.00 95.62 214 LEU A CA 1
ATOM 1588 C C . LEU A 1 214 ? 13.962 21.206 -0.475 1.00 95.62 214 LEU A C 1
ATOM 1590 O O . LEU A 1 214 ? 13.630 20.375 -1.321 1.00 95.62 214 LEU A O 1
ATOM 1594 N N . TYR A 1 215 ? 15.240 21.430 -0.161 1.00 94.38 215 TYR A N 1
ATOM 1595 C CA . TYR A 1 215 ? 16.368 20.754 -0.799 1.00 94.38 215 TYR A CA 1
ATOM 1596 C C . TYR A 1 215 ? 17.386 20.250 0.221 1.00 94.38 215 TYR A C 1
ATOM 1598 O O . TYR A 1 215 ? 17.973 21.036 0.969 1.00 94.38 215 TYR A O 1
ATOM 1606 N N . GLY A 1 216 ? 17.669 18.954 0.153 1.00 92.00 216 GLY A N 1
ATOM 1607 C CA . GLY A 1 216 ? 18.810 18.321 0.801 1.00 92.00 216 GLY A CA 1
ATOM 1608 C C . GLY A 1 216 ? 20.025 18.269 -0.121 1.00 92.00 216 GLY A C 1
ATOM 1609 O O . GLY A 1 216 ? 20.005 18.761 -1.256 1.00 92.00 216 GLY A O 1
ATOM 1610 N N . THR A 1 217 ? 21.100 17.638 0.352 1.00 90.12 217 THR A N 1
ATOM 1611 C CA . THR A 1 217 ? 22.280 17.363 -0.478 1.00 90.12 217 THR A CA 1
ATOM 1612 C C . THR A 1 217 ? 22.734 15.910 -0.401 1.00 90.12 217 THR A C 1
ATOM 1614 O O . THR A 1 217 ? 22.591 15.239 0.626 1.00 90.12 217 THR A O 1
ATOM 1617 N N . ALA A 1 218 ? 23.299 15.429 -1.509 1.00 82.69 218 ALA A N 1
ATOM 1618 C CA . ALA A 1 218 ? 23.935 14.121 -1.618 1.00 82.69 218 ALA A CA 1
ATOM 1619 C C . ALA A 1 218 ? 25.365 14.266 -2.173 1.00 82.69 218 ALA A C 1
ATOM 1621 O O . ALA A 1 218 ? 25.581 15.058 -3.100 1.00 82.69 218 ALA A O 1
ATOM 1622 N N . PRO A 1 219 ? 26.359 13.540 -1.629 1.00 80.44 219 PRO A N 1
ATOM 1623 C CA . PRO A 1 219 ? 27.713 13.533 -2.176 1.00 80.44 219 PRO A CA 1
ATOM 1624 C C . PRO A 1 219 ? 27.748 12.998 -3.616 1.00 80.44 219 PRO A C 1
ATOM 1626 O O . PRO A 1 219 ? 27.082 12.017 -3.934 1.00 80.44 219 PRO A O 1
ATOM 1629 N N . LYS A 1 220 ? 28.588 13.597 -4.466 1.00 78.31 220 LYS A N 1
ATOM 1630 C CA . LYS A 1 220 ? 28.988 13.052 -5.772 1.00 78.31 220 LYS A CA 1
ATOM 1631 C C . LYS A 1 220 ? 30.410 12.491 -5.698 1.00 78.31 220 LYS A C 1
ATOM 1633 O O . LYS A 1 220 ? 31.218 12.906 -4.864 1.00 78.31 220 LYS A O 1
ATOM 1638 N N . GLY A 1 221 ? 30.716 11.519 -6.557 1.00 61.69 221 GLY A N 1
ATOM 1639 C CA . GLY A 1 221 ? 32.079 10.999 -6.682 1.00 61.69 221 GLY A CA 1
ATOM 1640 C C . GLY A 1 221 ? 32.979 12.042 -7.336 1.00 61.69 221 GLY A C 1
ATOM 1641 O O . GLY A 1 221 ? 32.647 12.433 -8.445 1.00 61.69 221 GLY A O 1
ATOM 1642 N N . ASP A 1 222 ? 34.090 12.404 -6.664 1.00 63.34 222 ASP A N 1
ATOM 1643 C CA . ASP A 1 222 ? 35.036 13.528 -6.925 1.00 63.34 222 ASP A CA 1
ATOM 1644 C C . ASP A 1 222 ? 35.067 14.616 -5.829 1.00 63.34 222 ASP A C 1
ATOM 1646 O O . ASP A 1 222 ? 35.829 15.579 -5.922 1.00 63.34 222 ASP A O 1
ATOM 1650 N N . GLY A 1 223 ? 34.268 14.467 -4.768 1.00 68.38 223 GLY A N 1
ATOM 1651 C CA . GLY A 1 223 ? 34.186 15.486 -3.727 1.00 68.38 223 GLY A CA 1
ATOM 1652 C C . GLY A 1 223 ? 33.313 16.675 -4.129 1.00 68.38 223 GLY A C 1
ATOM 1653 O O . GLY A 1 223 ? 33.398 17.720 -3.489 1.00 68.38 223 GLY A O 1
ATOM 1654 N N . GLN A 1 224 ? 32.435 16.550 -5.123 1.00 79.50 224 GLN A N 1
ATOM 1655 C CA . GLN A 1 224 ? 31.291 17.440 -5.350 1.00 79.50 224 GLN A CA 1
ATOM 1656 C C . GLN A 1 224 ? 30.052 16.957 -4.577 1.00 79.50 224 GLN A C 1
ATOM 1658 O O . GLN A 1 224 ? 30.081 15.954 -3.865 1.00 79.50 224 GLN A O 1
ATOM 1663 N N . PHE A 1 225 ? 28.957 17.701 -4.681 1.00 83.25 225 PHE A N 1
ATOM 1664 C CA . PHE A 1 225 ? 27.647 17.314 -4.170 1.00 83.25 225 PHE A CA 1
ATOM 1665 C C . PHE A 1 225 ? 26.568 17.836 -5.105 1.00 83.25 225 PHE A C 1
ATOM 1667 O O . PHE A 1 225 ? 26.796 18.756 -5.895 1.00 83.25 225 PHE A O 1
ATOM 1674 N N . GLU A 1 226 ? 25.387 17.251 -5.013 1.00 86.81 226 GLU A N 1
ATOM 1675 C CA . GLU A 1 226 ? 24.205 17.773 -5.673 1.00 86.81 226 GLU A CA 1
ATOM 1676 C C . GLU A 1 226 ? 23.121 18.124 -4.676 1.00 86.81 226 GLU A C 1
ATOM 1678 O O . GLU A 1 226 ? 23.088 17.613 -3.557 1.00 86.81 226 GLU A O 1
ATOM 1683 N N . TYR A 1 227 ? 22.254 19.030 -5.108 1.00 87.19 227 TYR A N 1
ATOM 1684 C CA . TYR A 1 227 ? 21.037 19.355 -4.394 1.00 87.19 227 TYR A CA 1
ATOM 1685 C C . TYR A 1 227 ? 19.916 18.494 -4.946 1.00 87.19 227 TYR A C 1
ATOM 1687 O O . TYR A 1 227 ? 19.712 18.461 -6.160 1.00 87.19 227 TYR A O 1
ATOM 1695 N N . LEU A 1 228 ? 19.196 17.839 -4.047 1.00 87.25 228 LEU A N 1
ATOM 1696 C CA . LEU A 1 228 ? 18.056 16.995 -4.369 1.00 87.25 228 LEU A CA 1
ATOM 1697 C C . LEU A 1 228 ? 16.828 17.602 -3.706 1.00 87.25 228 LEU A C 1
ATOM 1699 O O . LEU A 1 228 ? 16.901 17.995 -2.542 1.00 87.25 228 LEU A O 1
ATOM 1703 N N . GLN A 1 229 ? 15.727 17.706 -4.451 1.00 89.44 229 GLN A N 1
ATOM 1704 C CA . GLN A 1 229 ? 14.452 18.079 -3.849 1.00 89.44 229 GLN A CA 1
ATOM 1705 C C . GLN A 1 229 ? 14.091 16.996 -2.822 1.00 89.44 229 GLN A C 1
ATOM 1707 O O . GLN A 1 229 ? 14.122 15.803 -3.134 1.00 89.44 229 GLN A O 1
ATOM 1712 N N . GLU A 1 230 ? 13.830 17.415 -1.587 1.00 88.00 230 GLU A N 1
ATOM 1713 C CA . GLU A 1 230 ? 13.701 16.530 -0.431 1.00 88.00 230 GLU A CA 1
ATOM 1714 C C . GLU A 1 230 ? 12.316 16.640 0.203 1.00 88.00 230 GLU A C 1
ATOM 1716 O O . GLU A 1 230 ? 11.747 17.724 0.302 1.00 88.00 230 GLU A O 1
ATOM 1721 N N . GLY A 1 231 ? 11.798 15.504 0.668 1.00 86.62 231 GLY A N 1
ATOM 1722 C CA . GLY A 1 231 ? 10.460 15.399 1.232 1.00 86.62 231 GLY A CA 1
ATOM 1723 C C . GLY A 1 231 ? 9.488 14.682 0.308 1.00 86.62 231 GLY A C 1
ATOM 1724 O O . GLY A 1 231 ? 9.596 14.720 -0.919 1.00 86.62 231 GLY A O 1
ATOM 1725 N N . ARG A 1 232 ? 8.559 13.969 0.937 1.00 91.69 232 ARG A N 1
ATOM 1726 C CA . ARG A 1 232 ? 7.406 13.331 0.305 1.00 91.69 232 ARG A CA 1
ATOM 1727 C C . ARG A 1 232 ? 6.160 13.729 1.071 1.00 91.69 232 ARG A C 1
ATOM 1729 O O . ARG A 1 232 ? 6.273 14.139 2.230 1.00 91.69 232 ARG A O 1
ATOM 1736 N N . LEU A 1 233 ? 5.013 13.600 0.412 1.00 91.69 233 LEU A N 1
ATOM 1737 C CA . LEU A 1 233 ? 3.711 13.969 0.959 1.00 91.69 233 LEU A CA 1
ATOM 1738 C C . LEU A 1 233 ? 3.554 13.527 2.428 1.00 91.69 233 LEU A C 1
ATOM 1740 O O . LEU A 1 233 ? 3.682 12.348 2.750 1.00 91.69 233 LEU A O 1
ATOM 1744 N N . GLY A 1 234 ? 3.277 14.484 3.311 1.00 94.06 234 GLY A N 1
ATOM 1745 C CA . GLY A 1 234 ? 3.244 14.327 4.763 1.00 94.06 234 GLY A CA 1
ATOM 1746 C C . GLY A 1 234 ? 4.475 14.934 5.440 1.00 94.06 234 GLY A C 1
ATOM 1747 O O . GLY A 1 234 ? 4.339 15.844 6.255 1.00 94.06 234 GLY A O 1
ATOM 1748 N N . TYR A 1 235 ? 5.678 14.448 5.118 1.00 95.69 235 TYR A N 1
ATOM 1749 C CA . TYR A 1 235 ? 6.922 14.963 5.709 1.00 95.69 235 TYR A CA 1
ATOM 1750 C C . TYR A 1 235 ? 7.346 16.308 5.122 1.00 95.69 235 TYR A C 1
ATOM 1752 O O . TYR A 1 235 ? 7.862 17.149 5.859 1.00 95.69 235 TYR A O 1
ATOM 1760 N N . GLU A 1 236 ? 7.154 16.514 3.815 1.00 95.00 236 GLU A N 1
ATOM 1761 C CA . GLU A 1 236 ? 7.544 17.770 3.167 1.00 95.00 236 GLU A CA 1
ATOM 1762 C C . GLU A 1 236 ? 6.776 18.950 3.765 1.00 95.00 236 GLU A C 1
ATOM 1764 O O . GLU A 1 236 ? 7.387 19.945 4.154 1.00 95.00 236 GLU A O 1
ATOM 1769 N N . GLU A 1 237 ? 5.462 18.808 3.946 1.00 95.44 237 GLU A N 1
ATOM 1770 C CA . GLU A 1 237 ? 4.634 19.880 4.490 1.00 95.44 237 GLU A CA 1
ATOM 1771 C C . GLU A 1 237 ? 4.887 20.098 5.976 1.00 95.44 237 GLU A C 1
ATOM 1773 O O . GLU A 1 237 ? 4.991 21.247 6.405 1.00 95.44 237 GLU A O 1
ATOM 1778 N N . TYR A 1 238 ? 5.080 19.022 6.744 1.00 97.06 238 TYR A N 1
ATOM 1779 C CA . TYR A 1 238 ? 5.519 19.108 8.136 1.00 97.06 238 TYR A CA 1
ATOM 1780 C C . TYR A 1 238 ? 6.820 19.928 8.262 1.00 97.06 238 TYR A C 1
ATOM 1782 O O . TYR A 1 238 ? 6.885 20.901 9.019 1.00 97.06 238 TYR A O 1
ATOM 1790 N N . GLY A 1 239 ? 7.840 19.615 7.453 1.00 96.56 239 GLY A N 1
ATOM 1791 C CA . GLY A 1 239 ? 9.092 20.373 7.416 1.00 96.56 239 GLY A CA 1
ATOM 1792 C C . GLY A 1 239 ? 8.889 21.820 6.955 1.00 96.56 239 GLY A C 1
ATOM 1793 O O . GLY A 1 239 ? 9.426 22.754 7.557 1.00 96.56 239 GLY A O 1
ATOM 1794 N N . ALA A 1 240 ? 8.069 22.037 5.925 1.00 96.81 240 ALA A N 1
ATOM 1795 C CA . ALA A 1 240 ? 7.781 23.358 5.371 1.00 96.81 240 ALA A CA 1
ATOM 1796 C C . ALA A 1 240 ? 7.141 24.299 6.403 1.00 96.81 240 ALA A C 1
ATOM 1798 O O . ALA A 1 240 ? 7.489 25.487 6.443 1.00 96.81 240 ALA A O 1
ATOM 1799 N N . LYS A 1 241 ? 6.273 23.786 7.290 1.00 95.69 241 LYS A N 1
ATOM 1800 C CA . LYS A 1 241 ? 5.710 24.569 8.402 1.00 95.69 241 LYS A CA 1
ATOM 1801 C C . LYS A 1 241 ? 6.803 25.120 9.310 1.00 95.69 241 LYS A C 1
ATOM 1803 O O . LYS A 1 241 ? 6.743 26.288 9.695 1.00 95.69 241 LYS A O 1
ATOM 1808 N N . ALA A 1 242 ? 7.836 24.336 9.613 1.00 95.50 242 ALA A N 1
ATOM 1809 C CA . ALA A 1 242 ? 8.960 24.802 10.417 1.00 95.50 242 ALA A CA 1
ATOM 1810 C C . ALA A 1 242 ? 9.780 25.891 9.708 1.00 95.50 242 ALA A C 1
ATOM 1812 O O . ALA A 1 242 ? 10.122 26.901 10.320 1.00 95.50 242 ALA A O 1
ATOM 1813 N N . PHE A 1 243 ? 10.039 25.765 8.406 1.00 97.12 243 PHE A N 1
ATOM 1814 C CA . PHE A 1 243 ? 10.700 26.833 7.645 1.00 97.12 243 PHE A CA 1
ATOM 1815 C C . PHE A 1 243 ? 9.879 28.129 7.638 1.00 97.12 243 PHE A C 1
ATOM 1817 O O . PHE A 1 243 ? 10.426 29.212 7.878 1.00 97.12 243 PHE A O 1
ATOM 1824 N N . ARG A 1 244 ? 8.558 28.027 7.459 1.00 94.62 244 ARG A N 1
ATOM 1825 C CA . ARG A 1 244 ? 7.636 29.170 7.522 1.00 94.62 244 ARG A CA 1
ATOM 1826 C C . ARG A 1 244 ? 7.576 29.808 8.910 1.00 94.62 244 ARG A C 1
ATOM 1828 O O . ARG A 1 244 ? 7.596 31.034 8.988 1.00 94.62 244 ARG A O 1
ATOM 1835 N N . LEU A 1 245 ? 7.621 29.022 9.995 1.00 91.38 245 LEU A N 1
ATOM 1836 C CA . LEU A 1 245 ? 7.738 29.545 11.369 1.00 91.38 245 LEU A CA 1
ATOM 1837 C C . LEU A 1 245 ? 8.958 30.457 11.551 1.00 91.38 245 LEU A C 1
ATOM 1839 O O . LEU A 1 245 ? 8.960 31.314 12.434 1.00 91.38 245 LEU A O 1
ATOM 1843 N N . TRP A 1 246 ? 10.008 30.274 10.752 1.00 93.69 246 TRP A N 1
ATOM 1844 C CA . TRP A 1 246 ? 11.235 31.071 10.791 1.00 93.69 246 TRP A CA 1
ATOM 1845 C C . TRP A 1 246 ? 11.344 32.088 9.643 1.00 93.69 246 TRP A C 1
ATOM 1847 O O . TRP A 1 246 ? 12.398 32.698 9.464 1.00 93.69 246 TRP A O 1
ATOM 1857 N N . GLY A 1 247 ? 10.254 32.316 8.903 1.00 92.06 247 GLY A N 1
ATOM 1858 C CA . GLY A 1 247 ? 10.158 33.346 7.867 1.00 92.06 247 GLY A CA 1
ATOM 1859 C C . GLY A 1 247 ? 10.794 32.976 6.525 1.00 92.06 247 GLY A C 1
ATOM 1860 O O . GLY A 1 247 ? 11.045 33.866 5.713 1.00 92.06 247 GLY A O 1
ATOM 1861 N N . TYR A 1 248 ? 11.078 31.695 6.279 1.00 95.00 248 TYR A N 1
ATOM 1862 C CA . TYR A 1 248 ? 11.542 31.219 4.975 1.00 95.00 248 TYR A CA 1
ATOM 1863 C C . TYR A 1 248 ? 10.355 30.910 4.051 1.00 95.00 248 TYR A C 1
ATOM 1865 O O . TYR A 1 248 ? 9.318 30.415 4.496 1.00 95.00 248 TYR A O 1
ATOM 1873 N N . ASP A 1 249 ? 10.514 31.184 2.754 1.00 92.94 249 ASP A N 1
ATOM 1874 C CA . ASP A 1 249 ? 9.505 30.853 1.743 1.00 92.94 249 ASP A CA 1
ATOM 1875 C C . ASP A 1 249 ? 9.550 29.359 1.409 1.00 92.94 249 ASP A C 1
ATOM 1877 O O . ASP A 1 249 ? 10.323 28.939 0.555 1.00 92.94 249 ASP A O 1
ATOM 1881 N N . ALA A 1 250 ? 8.709 28.573 2.079 1.00 95.12 250 ALA A N 1
ATOM 1882 C CA . ALA A 1 250 ? 8.446 27.167 1.763 1.00 95.12 250 ALA A CA 1
ATOM 1883 C C . ALA A 1 250 ? 7.016 26.973 1.217 1.00 95.12 250 ALA A C 1
ATOM 1885 O O . ALA A 1 250 ? 6.346 25.978 1.501 1.00 95.12 250 ALA A O 1
ATOM 1886 N N . SER A 1 251 ? 6.499 27.967 0.485 1.00 88.38 251 SER A N 1
ATOM 1887 C CA . SER A 1 251 ? 5.105 27.986 0.024 1.00 88.38 251 SER A CA 1
ATOM 1888 C C . SER A 1 251 ? 4.759 26.842 -0.930 1.00 88.38 251 SER A C 1
ATOM 1890 O O . SER A 1 251 ? 3.646 26.323 -0.863 1.00 88.38 251 SER A O 1
ATOM 1892 N N . LYS A 1 252 ? 5.692 26.407 -1.789 1.00 89.69 252 LYS A N 1
ATOM 1893 C CA . LYS A 1 252 ? 5.459 25.271 -2.694 1.00 89.69 252 LYS A CA 1
ATOM 1894 C C . LYS A 1 252 ? 5.529 23.936 -1.969 1.00 89.69 252 LYS A C 1
ATOM 1896 O O . LYS A 1 252 ? 4.642 23.126 -2.199 1.00 89.69 252 LYS A O 1
ATOM 1901 N N . ALA A 1 253 ? 6.515 23.765 -1.089 1.00 93.31 253 ALA A N 1
ATOM 1902 C CA . ALA A 1 253 ? 6.673 22.601 -0.220 1.00 93.31 253 ALA A CA 1
ATOM 1903 C C . ALA A 1 253 ? 5.545 22.454 0.810 1.00 93.31 253 ALA A C 1
ATOM 1905 O O . ALA A 1 253 ? 5.446 21.415 1.436 1.00 93.31 253 ALA A O 1
ATOM 1906 N N . SER A 1 254 ? 4.702 23.476 1.013 1.00 90.50 254 SER A N 1
ATOM 1907 C CA . SER A 1 254 ? 3.507 23.382 1.872 1.00 90.50 254 SER A CA 1
ATOM 1908 C C . SER A 1 254 ? 2.278 22.825 1.137 1.00 90.50 254 SER A C 1
ATOM 1910 O O . SER A 1 254 ? 1.214 22.677 1.742 1.00 90.50 254 SER A O 1
ATOM 1912 N N . ARG A 1 255 ? 2.367 22.604 -0.181 1.00 86.56 255 ARG A N 1
ATOM 1913 C CA . ARG A 1 255 ? 1.250 22.120 -0.998 1.00 86.56 255 ARG A CA 1
ATOM 1914 C C . ARG A 1 255 ? 1.326 20.613 -1.119 1.00 86.56 255 ARG A C 1
ATOM 1916 O O . ARG A 1 255 ? 2.391 20.083 -1.389 1.00 86.56 255 ARG A O 1
ATOM 1923 N N . ALA A 1 256 ? 0.166 19.978 -1.062 1.00 84.38 256 ALA A N 1
ATOM 1924 C CA . ALA A 1 256 ? 0.063 18.548 -1.284 1.00 84.38 256 ALA A CA 1
ATOM 1925 C C . ALA A 1 256 ? 0.355 18.136 -2.739 1.00 84.38 256 ALA A C 1
ATOM 1927 O O . ALA A 1 256 ? 0.659 16.978 -3.009 1.00 84.38 256 ALA A O 1
ATOM 1928 N N . GLU A 1 257 ? 0.200 19.031 -3.721 1.00 80.00 257 GLU A N 1
ATOM 1929 C CA . GLU A 1 257 ? 0.507 18.703 -5.110 1.00 80.00 257 GLU A CA 1
ATOM 1930 C C . GLU A 1 257 ? 2.020 18.610 -5.385 1.00 80.00 257 GLU A C 1
ATOM 1932 O O . GLU A 1 257 ? 2.764 19.523 -5.021 1.00 80.00 257 GLU A O 1
ATOM 1937 N N . PRO A 1 258 ? 2.463 17.608 -6.172 1.00 80.19 258 PRO A N 1
ATOM 1938 C CA . PRO A 1 258 ? 1.645 16.603 -6.858 1.00 80.19 258 PRO A CA 1
ATOM 1939 C C . PRO A 1 258 ? 1.312 15.387 -5.971 1.00 80.19 258 PRO A C 1
ATOM 1941 O O . PRO A 1 258 ? 2.202 14.720 -5.446 1.00 80.19 258 PRO A O 1
ATOM 1944 N N . TYR A 1 259 ? 0.029 15.018 -5.905 1.00 79.88 259 TYR A N 1
ATOM 1945 C CA . TYR A 1 259 ? -0.433 13.826 -5.187 1.00 79.88 259 TYR A CA 1
ATOM 1946 C C . TYR A 1 259 ? -1.248 12.888 -6.082 1.00 79.88 259 TYR A C 1
ATOM 1948 O O . TYR A 1 259 ? -1.929 13.301 -7.023 1.00 79.88 259 TYR A O 1
ATOM 1956 N N . GLY A 1 260 ? -1.193 11.601 -5.755 1.00 71.75 260 GLY A N 1
ATOM 1957 C CA . GLY A 1 260 ? -2.090 10.564 -6.240 1.00 71.75 260 GLY A CA 1
ATOM 1958 C C . GLY A 1 260 ? -3.033 10.115 -5.127 1.00 71.75 260 GLY A C 1
ATOM 1959 O O . GLY A 1 260 ? -2.844 10.440 -3.958 1.00 71.75 260 GLY A O 1
ATOM 1960 N N . LEU A 1 261 ? -4.077 9.362 -5.483 1.00 75.88 261 LEU A N 1
ATOM 1961 C CA . LEU A 1 261 ? -5.034 8.824 -4.512 1.00 75.88 261 LEU A CA 1
ATOM 1962 C C . LEU A 1 261 ? -5.216 7.324 -4.712 1.00 75.88 261 LEU A C 1
ATOM 1964 O O . LEU A 1 261 ? -5.762 6.913 -5.745 1.00 75.88 261 LEU A O 1
ATOM 1968 N N . ILE A 1 262 ? -4.871 6.543 -3.689 1.00 69.62 262 ILE A N 1
ATOM 1969 C CA . ILE A 1 262 ? -5.124 5.102 -3.612 1.00 69.62 262 ILE A CA 1
ATOM 1970 C C . ILE A 1 262 ? -6.277 4.810 -2.647 1.00 69.62 262 ILE A C 1
ATOM 1972 O O . ILE A 1 262 ? -6.484 5.533 -1.678 1.00 69.62 262 ILE A O 1
ATOM 1976 N N . SER A 1 263 ? -7.073 3.775 -2.921 1.00 74.06 263 SER A N 1
ATOM 1977 C CA . SER A 1 263 ? -8.120 3.317 -2.005 1.00 74.06 263 SER A CA 1
ATOM 1978 C C . SER A 1 263 ? -7.686 2.016 -1.344 1.00 74.06 263 SER A C 1
ATOM 1980 O O . SER A 1 263 ? -7.589 1.002 -2.023 1.00 74.06 263 SER A O 1
ATOM 1982 N N . LEU A 1 264 ? -7.474 2.030 -0.030 1.00 66.81 264 LEU A N 1
ATOM 1983 C CA . LEU A 1 264 ? -7.160 0.841 0.765 1.00 66.81 264 LEU A CA 1
ATOM 1984 C C . LEU A 1 264 ? -8.251 0.654 1.817 1.00 66.81 264 LEU A C 1
ATOM 1986 O O . LEU A 1 264 ? -8.631 1.608 2.492 1.00 66.81 264 LEU A O 1
ATOM 1990 N N . PHE A 1 265 ? -8.818 -0.551 1.925 1.00 66.44 265 PHE A N 1
ATOM 1991 C CA . PHE A 1 265 ? -9.923 -0.851 2.852 1.00 66.44 265 PHE A CA 1
ATOM 1992 C C . PHE A 1 265 ? -11.097 0.159 2.789 1.00 66.44 265 PHE A C 1
ATOM 1994 O O . PHE A 1 265 ? -11.715 0.521 3.794 1.00 66.44 265 PHE A O 1
ATOM 2001 N N . GLY A 1 266 ? -11.408 0.654 1.586 1.00 61.78 266 GLY A N 1
ATOM 2002 C CA . GLY A 1 266 ? -12.455 1.659 1.365 1.00 61.78 266 GLY A CA 1
ATOM 2003 C C . GLY A 1 266 ? -12.135 3.060 1.913 1.00 61.78 266 GLY A C 1
ATOM 2004 O O . GLY A 1 266 ? -13.055 3.860 2.087 1.00 61.78 266 GLY A O 1
ATOM 2005 N N . VAL A 1 267 ? -10.866 3.350 2.215 1.00 74.62 267 VAL A N 1
ATOM 2006 C CA . VAL A 1 267 ? -10.353 4.665 2.623 1.00 74.62 267 VAL A CA 1
ATOM 2007 C C . VAL A 1 267 ? -9.462 5.204 1.511 1.00 74.62 267 VAL A C 1
ATOM 2009 O O . VAL A 1 267 ? -8.510 4.545 1.100 1.00 74.62 267 VAL A O 1
ATOM 2012 N N . ARG A 1 268 ? -9.761 6.408 1.010 1.00 72.88 268 ARG A N 1
ATOM 2013 C CA . ARG A 1 268 ? -8.931 7.068 -0.008 1.00 72.88 268 ARG A CA 1
ATOM 2014 C C . ARG A 1 268 ? -7.759 7.792 0.649 1.00 72.88 268 ARG A C 1
ATOM 2016 O O . ARG A 1 268 ? -7.982 8.816 1.287 1.00 72.88 268 ARG A O 1
ATOM 2023 N N . LEU A 1 269 ? -6.547 7.295 0.466 1.00 81.00 269 LEU A N 1
ATOM 2024 C CA . LEU A 1 269 ? -5.313 7.869 0.991 1.00 81.00 269 LEU A CA 1
ATOM 2025 C C . LEU A 1 269 ? -4.601 8.677 -0.093 1.00 81.00 269 LEU A C 1
ATOM 2027 O O . LEU A 1 269 ? -4.517 8.198 -1.231 1.00 81.00 269 LEU A O 1
ATOM 2031 N N . PRO A 1 270 ? -4.088 9.870 0.234 1.00 85.62 270 PRO A N 1
ATOM 2032 C CA . PRO A 1 270 ? -3.174 10.555 -0.649 1.00 85.62 270 PRO A CA 1
ATOM 2033 C C . PRO A 1 270 ? -1.762 9.988 -0.511 1.00 85.62 270 PRO A C 1
ATOM 2035 O O . PRO A 1 270 ? -1.348 9.577 0.570 1.00 85.62 270 PRO A O 1
ATOM 2038 N N . TYR A 1 271 ? -1.058 9.931 -1.634 1.00 86.62 271 TYR A N 1
ATOM 2039 C CA . TYR A 1 271 ? 0.345 9.541 -1.714 1.00 86.62 271 TYR A CA 1
ATOM 2040 C C . TYR A 1 271 ? 1.070 10.472 -2.683 1.00 86.62 271 TYR A C 1
ATOM 2042 O O . TYR A 1 271 ? 0.440 11.127 -3.517 1.00 86.62 271 TYR A O 1
ATOM 2050 N N . ASP A 1 272 ? 2.391 10.522 -2.591 1.00 87.19 272 ASP A N 1
ATOM 2051 C CA . ASP A 1 272 ? 3.205 11.365 -3.458 1.00 87.19 272 ASP A CA 1
ATOM 2052 C C . ASP A 1 272 ? 3.223 10.858 -4.910 1.00 87.19 272 ASP A C 1
ATOM 2054 O O . ASP A 1 272 ? 3.603 9.713 -5.175 1.00 87.19 272 ASP A O 1
ATOM 2058 N N . ALA A 1 273 ? 2.811 11.695 -5.866 1.00 76.50 273 ALA A N 1
ATOM 2059 C CA . ALA A 1 273 ? 2.748 11.298 -7.274 1.00 76.50 273 ALA A CA 1
ATOM 2060 C C . ALA A 1 273 ? 4.081 11.446 -8.028 1.00 76.50 273 ALA A C 1
ATOM 2062 O O . ALA A 1 27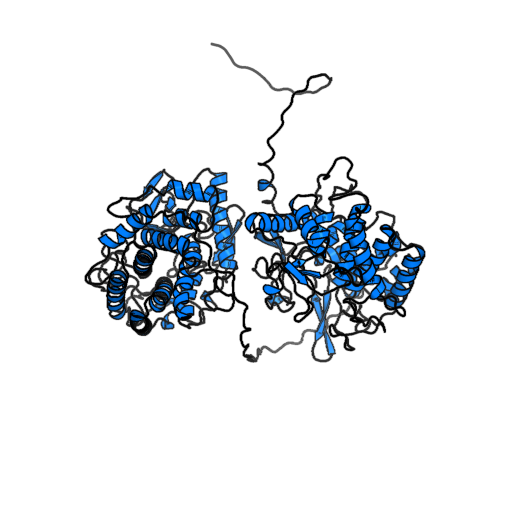3 ? 4.138 11.108 -9.213 1.00 76.50 273 ALA A O 1
ATOM 2063 N N . ARG A 1 274 ? 5.152 11.944 -7.393 1.00 76.94 274 ARG A N 1
ATOM 2064 C CA . ARG A 1 274 ? 6.482 11.993 -8.019 1.00 76.94 274 ARG A CA 1
ATOM 2065 C C . ARG A 1 274 ? 7.007 10.572 -8.222 1.00 76.94 274 ARG A C 1
ATOM 2067 O O . ARG A 1 274 ? 6.972 9.762 -7.303 1.00 76.94 274 ARG A O 1
ATOM 2074 N N . ASP A 1 275 ? 7.518 10.281 -9.421 1.00 68.38 275 ASP A N 1
ATOM 2075 C CA . ASP A 1 275 ? 8.036 8.951 -9.764 1.00 68.38 275 ASP A CA 1
ATOM 2076 C C . ASP A 1 275 ? 9.351 8.668 -9.001 1.00 68.38 275 ASP A C 1
ATOM 2078 O O . ASP A 1 275 ? 10.356 9.361 -9.246 1.00 68.38 275 ASP A O 1
ATOM 2082 N N . PRO A 1 276 ? 9.393 7.651 -8.116 1.00 67.62 276 PRO A N 1
ATOM 2083 C CA . PRO A 1 276 ? 10.592 7.268 -7.369 1.00 67.62 276 PRO A CA 1
ATOM 2084 C C . PRO A 1 276 ? 11.798 6.950 -8.255 1.00 67.62 276 PRO A C 1
ATOM 2086 O O . PRO A 1 276 ? 12.930 7.234 -7.876 1.00 67.62 276 PRO A O 1
ATOM 2089 N N . ARG A 1 277 ? 11.586 6.444 -9.477 1.00 62.91 277 ARG A N 1
ATOM 2090 C CA . ARG A 1 277 ? 12.666 6.105 -10.424 1.00 62.91 277 ARG A CA 1
ATOM 2091 C C . ARG A 1 277 ? 13.359 7.342 -10.983 1.00 62.91 277 ARG A C 1
ATOM 2093 O O . ARG A 1 277 ? 14.527 7.288 -11.351 1.00 62.91 277 ARG A O 1
ATOM 2100 N N . SER A 1 278 ? 12.623 8.448 -11.070 1.00 61.47 278 SER A N 1
ATOM 2101 C CA . SER A 1 278 ? 13.148 9.729 -11.547 1.00 61.47 278 SER A CA 1
ATOM 2102 C C . SER A 1 278 ? 13.794 10.546 -10.431 1.00 61.47 278 SER A C 1
ATOM 2104 O O . SER A 1 278 ? 14.741 11.289 -10.675 1.00 61.47 278 SER A O 1
ATOM 2106 N N . THR A 1 279 ? 13.283 10.402 -9.208 1.00 66.88 279 THR A N 1
ATOM 2107 C CA . THR A 1 279 ? 13.671 11.224 -8.056 1.00 66.88 279 THR A CA 1
ATOM 2108 C C . THR A 1 279 ? 14.638 10.527 -7.102 1.00 66.88 279 THR A C 1
ATOM 2110 O O . THR A 1 279 ? 15.259 11.199 -6.284 1.00 66.88 279 THR A O 1
ATOM 2113 N N . GLY A 1 280 ? 14.761 9.200 -7.181 1.00 68.94 280 GLY A N 1
ATOM 2114 C CA . GLY A 1 280 ? 15.571 8.381 -6.280 1.00 68.94 280 GLY A CA 1
ATOM 2115 C C . GLY A 1 280 ? 14.992 8.212 -4.872 1.00 68.94 280 GLY A C 1
ATOM 2116 O O . GLY A 1 280 ? 15.666 7.633 -4.030 1.00 68.94 280 GLY A O 1
ATOM 2117 N N . ALA A 1 281 ? 13.781 8.711 -4.598 1.00 79.00 281 ALA A N 1
ATOM 2118 C CA . ALA A 1 281 ? 13.130 8.552 -3.299 1.00 79.00 281 ALA A CA 1
ATOM 2119 C C . ALA A 1 281 ? 11.675 8.088 -3.450 1.00 79.00 281 ALA A C 1
ATOM 2121 O O . ALA A 1 281 ? 10.880 8.701 -4.171 1.00 79.00 281 ALA A O 1
ATOM 2122 N N . HIS A 1 282 ? 11.363 7.009 -2.741 1.00 84.56 282 HIS A N 1
ATOM 2123 C CA . HIS A 1 282 ? 10.077 6.317 -2.704 1.00 84.56 282 HIS A CA 1
ATOM 2124 C C . HIS A 1 282 ? 8.956 7.189 -2.115 1.00 84.56 282 HIS A C 1
ATOM 2126 O O . HIS A 1 282 ? 9.221 8.156 -1.401 1.00 84.56 282 HIS A O 1
ATOM 2132 N N . ASN A 1 283 ? 7.694 6.876 -2.416 1.00 84.81 283 ASN A N 1
ATOM 2133 C CA . ASN A 1 283 ? 6.527 7.683 -2.022 1.00 84.81 283 ASN A CA 1
ATOM 2134 C C . ASN A 1 283 ? 5.809 7.145 -0.773 1.00 84.81 283 ASN A C 1
ATOM 2136 O O . ASN A 1 283 ? 4.601 6.894 -0.788 1.00 84.81 283 ASN A O 1
ATOM 2140 N N . TYR A 1 284 ? 6.569 7.005 0.314 1.00 90.25 284 TYR A N 1
ATOM 2141 C CA . TYR A 1 284 ? 6.092 6.429 1.567 1.00 90.25 284 TYR A CA 1
ATOM 2142 C C . TYR A 1 284 ? 4.876 7.177 2.136 1.00 90.25 284 TYR A C 1
ATOM 2144 O O . TYR A 1 284 ? 4.934 8.376 2.407 1.00 90.25 284 TYR A O 1
ATOM 2152 N N . VAL A 1 285 ? 3.798 6.444 2.405 1.00 94.56 285 VAL A N 1
ATOM 2153 C CA . VAL A 1 285 ? 2.694 6.884 3.266 1.00 94.56 285 VAL A CA 1
ATOM 2154 C C . VAL A 1 285 ? 2.882 6.227 4.629 1.00 94.56 285 VAL A C 1
ATOM 2156 O O . VAL A 1 285 ? 2.734 5.009 4.758 1.00 94.56 285 VAL A O 1
ATOM 2159 N N . VAL A 1 286 ? 3.207 7.024 5.646 1.00 95.88 286 VAL A N 1
ATOM 2160 C CA . VAL A 1 286 ? 3.521 6.563 7.010 1.00 95.88 286 VAL A CA 1
ATOM 2161 C C . VAL A 1 286 ? 2.765 7.366 8.068 1.00 95.88 286 VAL A C 1
ATOM 2163 O O . VAL A 1 286 ? 2.212 8.427 7.784 1.00 95.88 286 VAL A O 1
ATOM 2166 N N . THR A 1 287 ? 2.711 6.849 9.297 1.00 97.56 287 THR A N 1
ATOM 2167 C CA . THR A 1 287 ? 1.951 7.466 10.396 1.00 97.56 287 THR A CA 1
ATOM 2168 C C . THR A 1 287 ? 2.673 8.657 11.041 1.00 97.56 287 THR A C 1
ATOM 2170 O O . THR A 1 287 ? 2.004 9.613 11.435 1.00 97.56 287 THR A O 1
ATOM 2173 N N . GLU A 1 288 ? 4.006 8.622 11.169 1.00 96.88 288 GLU A N 1
ATOM 2174 C CA . GLU A 1 288 ? 4.765 9.567 12.005 1.00 96.88 288 GLU A CA 1
ATOM 2175 C C . GLU A 1 288 ? 4.544 11.033 11.622 1.00 96.88 288 GLU A C 1
ATOM 2177 O O . GLU A 1 288 ? 4.168 11.813 12.492 1.00 96.88 288 GLU A O 1
ATOM 2182 N N . SER A 1 289 ? 4.692 11.415 10.350 1.00 95.62 289 SER A N 1
ATOM 2183 C CA . SER A 1 289 ? 4.564 12.822 9.932 1.00 95.62 289 SER A CA 1
ATOM 2184 C C . SER A 1 289 ? 3.208 13.434 10.302 1.00 95.62 289 SER A C 1
ATOM 2186 O O . SER A 1 289 ? 3.130 14.580 10.736 1.00 95.62 289 SER A O 1
ATOM 2188 N N . TYR A 1 290 ? 2.132 12.654 10.196 1.00 97.12 290 TYR A N 1
ATOM 2189 C CA . TYR A 1 290 ? 0.769 13.097 10.500 1.00 97.12 290 TYR A CA 1
ATOM 2190 C C . TYR A 1 290 ? 0.473 13.128 12.001 1.00 97.12 290 TYR A C 1
ATOM 2192 O O . TYR A 1 290 ? -0.315 13.963 12.457 1.00 97.12 290 TYR A O 1
ATOM 2200 N N . VAL A 1 291 ? 1.090 12.221 12.765 1.00 98.12 291 VAL A N 1
ATOM 2201 C CA . VAL A 1 291 ? 1.051 12.239 14.232 1.00 98.12 291 VAL A CA 1
ATOM 2202 C C . VAL A 1 291 ? 1.818 13.441 14.759 1.00 98.12 291 VAL A C 1
ATOM 2204 O O . VAL A 1 291 ? 1.265 14.178 15.570 1.00 98.12 291 VAL A O 1
ATOM 2207 N N . LEU A 1 292 ? 3.046 13.657 14.281 1.00 98.25 292 LEU A N 1
ATOM 2208 C CA . LEU A 1 292 ? 3.879 14.792 14.666 1.00 98.25 292 LEU A CA 1
ATOM 2209 C C . LEU A 1 292 ? 3.156 16.098 14.383 1.00 98.25 292 LEU A C 1
ATOM 2211 O O . LEU A 1 292 ? 2.975 16.892 15.295 1.00 98.25 292 LEU A O 1
ATOM 2215 N N . ASP A 1 293 ? 2.626 16.282 13.174 1.00 97.56 293 ASP A N 1
ATOM 2216 C CA . ASP A 1 293 ? 1.862 17.483 12.842 1.00 97.56 293 ASP A CA 1
ATOM 2217 C C . ASP A 1 293 ? 0.650 17.690 13.782 1.00 97.56 293 ASP A C 1
ATOM 2219 O O . ASP A 1 293 ? 0.364 18.807 14.216 1.00 97.56 293 ASP A O 1
ATOM 2223 N N . GLY A 1 294 ? -0.013 16.606 14.196 1.00 96.94 294 GLY A N 1
ATOM 2224 C CA . GLY A 1 294 ? -1.128 16.649 15.144 1.00 96.94 294 GLY A CA 1
ATOM 2225 C C . GLY A 1 294 ? -0.730 17.020 16.574 1.00 96.94 294 GLY A C 1
ATOM 2226 O O . GLY A 1 294 ? -1.403 17.840 17.196 1.00 96.94 294 GLY A O 1
ATOM 2227 N N . ILE A 1 295 ? 0.350 16.442 17.110 1.00 97.81 295 ILE A N 1
ATOM 2228 C CA . ILE A 1 295 ? 0.776 16.705 18.496 1.00 97.81 295 ILE A CA 1
ATOM 2229 C C . ILE A 1 295 ? 1.584 18.002 18.624 1.00 97.81 295 ILE A C 1
ATOM 2231 O O . ILE A 1 295 ? 1.482 18.708 19.628 1.00 97.81 295 ILE A O 1
ATOM 2235 N N . GLU A 1 296 ? 2.369 18.345 17.605 1.00 96.88 296 GLU A N 1
ATOM 2236 C CA . GLU A 1 296 ? 3.252 19.506 17.603 1.00 96.88 296 GLU A CA 1
ATOM 2237 C C . GLU A 1 296 ? 2.504 20.776 17.169 1.00 96.88 296 GLU A C 1
ATOM 2239 O O . GLU A 1 296 ? 2.481 21.762 17.912 1.00 96.88 296 GLU A O 1
ATOM 2244 N N . TYR A 1 297 ? 1.820 20.733 16.020 1.00 94.75 297 TYR A N 1
ATOM 2245 C CA . TYR A 1 297 ? 1.120 21.885 15.437 1.00 94.75 297 TYR A CA 1
ATOM 2246 C C . TYR A 1 297 ? -0.392 21.890 15.687 1.00 94.75 297 TYR A C 1
ATOM 2248 O O . TYR A 1 297 ? -1.009 22.946 15.586 1.00 94.75 297 TYR A O 1
ATOM 2256 N N . GLY A 1 298 ? -1.009 20.748 16.006 1.00 94.31 298 GLY A N 1
ATOM 2257 C CA . GLY A 1 298 ? -2.471 20.632 16.078 1.00 94.31 298 GLY A CA 1
ATOM 2258 C C . GLY A 1 298 ? -3.149 20.527 14.710 1.00 94.31 298 GLY A C 1
ATOM 2259 O O . GLY A 1 298 ? -4.336 20.825 14.608 1.00 94.31 298 GLY A O 1
ATOM 2260 N N . TRP A 1 299 ? -2.416 20.135 13.662 1.00 94.50 299 TRP A N 1
ATOM 2261 C CA . TRP A 1 299 ? -2.849 20.249 12.262 1.00 94.50 299 TRP A CA 1
ATOM 2262 C C . TRP A 1 299 ? -3.166 21.671 11.799 1.00 94.50 299 TRP A C 1
ATOM 2264 O O . TRP A 1 299 ? -3.933 21.875 10.856 1.00 94.50 299 TRP A O 1
ATOM 2274 N N . ASP A 1 300 ? -2.529 22.653 12.428 1.00 92.81 300 ASP A N 1
ATOM 2275 C CA . ASP A 1 300 ? -2.654 24.057 12.069 1.00 92.81 300 ASP A CA 1
ATOM 2276 C C . ASP A 1 300 ? -1.522 24.518 11.151 1.00 92.81 300 ASP A C 1
ATOM 2278 O O . ASP A 1 300 ? -0.445 23.915 11.073 1.00 92.81 300 ASP A O 1
ATOM 2282 N N . GLU A 1 301 ? -1.789 25.596 10.423 1.00 90.06 301 GLU A N 1
ATOM 2283 C CA . GLU A 1 301 ? -0.766 26.374 9.741 1.00 90.06 301 GLU A CA 1
ATOM 2284 C C . GLU A 1 301 ? 0.078 27.150 10.769 1.00 90.06 301 GLU A C 1
ATOM 2286 O O . GLU A 1 301 ? -0.426 27.574 11.810 1.00 90.06 301 GLU A O 1
ATOM 2291 N N . PRO A 1 302 ? 1.379 27.358 10.511 1.00 85.12 302 PRO A N 1
ATOM 2292 C CA . PRO A 1 302 ? 2.309 27.907 11.500 1.00 85.12 302 PRO A CA 1
ATOM 2293 C C . PRO A 1 302 ? 2.021 29.362 11.905 1.00 85.12 302 PRO A C 1
ATOM 2295 O O . PRO A 1 302 ? 2.497 29.817 12.943 1.00 85.12 302 PRO A O 1
ATOM 2298 N N . ASP A 1 303 ? 1.285 30.102 11.080 1.00 80.19 303 ASP A N 1
ATOM 2299 C CA . ASP A 1 303 ? 0.853 31.482 11.304 1.00 80.19 303 ASP A CA 1
ATOM 2300 C C . ASP A 1 303 ? -0.541 31.597 11.945 1.00 80.19 303 ASP A C 1
ATOM 2302 O O . ASP A 1 303 ? -1.029 32.706 12.170 1.00 80.19 303 ASP A O 1
ATOM 2306 N N . ASP A 1 304 ? -1.176 30.473 12.283 1.00 83.75 304 ASP A N 1
ATOM 2307 C CA . ASP A 1 304 ? -2.495 30.462 12.901 1.00 83.75 304 ASP A CA 1
ATOM 2308 C C . ASP A 1 304 ? -2.458 30.804 14.400 1.00 83.75 304 ASP A C 1
ATOM 2310 O O . ASP A 1 304 ? -1.964 30.060 15.254 1.00 83.75 304 ASP A O 1
ATOM 2314 N N . ALA A 1 305 ? -3.056 31.948 14.723 1.00 75.19 305 ALA A N 1
ATOM 2315 C CA . ALA A 1 305 ? -3.205 32.457 16.081 1.00 75.19 305 ALA A CA 1
ATOM 2316 C C . ALA A 1 305 ? -4.674 32.559 16.531 1.00 75.19 305 ALA A C 1
ATOM 2318 O O . ALA A 1 305 ? -4.947 33.178 17.558 1.00 75.19 305 ALA A O 1
ATOM 2319 N N . THR A 1 306 ? -5.623 32.037 15.747 1.00 76.19 306 THR A N 1
ATOM 2320 C CA . THR A 1 306 ? -7.052 32.371 15.909 1.00 76.19 306 THR A CA 1
ATOM 2321 C C . THR A 1 306 ? -7.985 31.176 16.013 1.00 76.19 306 THR A C 1
ATOM 2323 O O . THR A 1 306 ? -9.066 31.330 16.581 1.00 76.19 306 THR A O 1
ATOM 2326 N N . SER A 1 307 ? -7.594 30.014 15.489 1.00 82.88 307 SER A N 1
ATOM 2327 C CA . SER A 1 307 ? -8.407 28.801 15.558 1.00 82.88 307 SER A CA 1
ATOM 2328 C C . SER A 1 307 ? -8.638 28.327 16.993 1.00 82.88 307 SER A C 1
ATOM 2330 O O . SER A 1 307 ? -7.780 28.443 17.878 1.00 82.88 307 SER A O 1
ATOM 2332 N N . GLY A 1 308 ? -9.830 27.780 17.230 1.00 86.75 308 GLY A N 1
ATOM 2333 C CA . GLY A 1 308 ? -10.119 27.024 18.442 1.00 86.75 308 GLY A CA 1
ATOM 2334 C C . GLY A 1 308 ? -9.405 25.662 18.457 1.00 86.75 308 GLY A C 1
ATOM 2335 O O . GLY A 1 308 ? -8.994 25.160 17.418 1.00 86.75 308 GLY A O 1
ATOM 2336 N N . PRO A 1 309 ? -9.323 24.982 19.614 1.00 87.31 309 PRO A N 1
ATOM 2337 C CA . PRO A 1 309 ? -8.577 23.723 19.755 1.00 87.31 309 PRO A CA 1
ATOM 2338 C C . PRO A 1 309 ? -9.099 22.550 18.901 1.00 87.31 309 PRO A C 1
ATOM 2340 O O . PRO A 1 309 ? -8.401 21.555 18.739 1.00 87.31 309 PRO A O 1
ATOM 2343 N N . PHE A 1 310 ? -10.321 22.646 18.370 1.00 91.75 310 PHE A N 1
ATOM 2344 C CA . PHE A 1 310 ? -10.952 21.633 17.513 1.00 91.75 310 PHE A CA 1
ATOM 2345 C C . PHE A 1 310 ? -11.094 22.090 16.056 1.00 91.75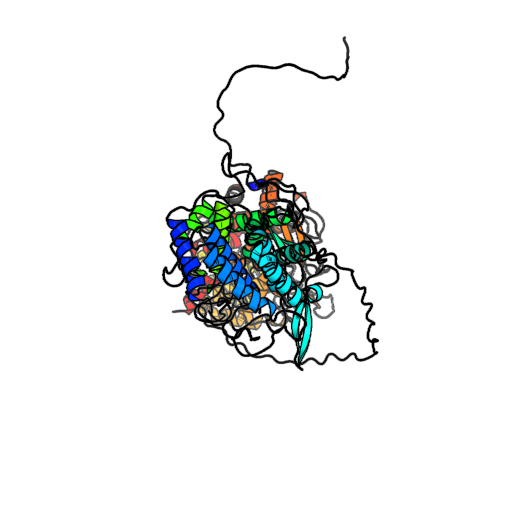 310 PHE A C 1
ATOM 2347 O O . PHE A 1 310 ? -11.777 21.438 15.266 1.00 91.75 310 PHE A O 1
ATOM 2354 N N . GLU A 1 311 ? -10.492 23.222 15.708 1.00 91.12 311 GLU A N 1
ATOM 2355 C CA . GLU A 1 311 ? -10.448 23.779 14.365 1.00 91.12 311 GLU A CA 1
ATOM 2356 C C . GLU A 1 311 ? -9.016 23.634 13.850 1.00 91.12 311 GLU A C 1
ATOM 2358 O O . GLU A 1 311 ? -8.078 23.983 14.549 1.00 91.12 311 GLU A O 1
ATOM 2363 N N . HIS A 1 312 ? -8.857 23.084 12.649 1.00 92.75 312 HIS A N 1
ATOM 2364 C CA . HIS A 1 312 ? -7.563 22.719 12.080 1.00 92.75 312 HIS A CA 1
ATOM 2365 C C . HIS A 1 312 ? -7.364 23.468 10.768 1.00 92.75 312 HIS A C 1
ATOM 2367 O O . HIS A 1 312 ? -8.064 23.198 9.779 1.00 92.75 312 HIS A O 1
ATOM 2373 N N . THR A 1 313 ? -6.446 24.434 10.753 1.00 90.62 313 THR A N 1
ATOM 2374 C CA . THR A 1 313 ? -6.239 25.320 9.592 1.00 90.62 313 THR A CA 1
ATOM 2375 C C . THR A 1 313 ? -5.520 24.642 8.431 1.00 90.62 313 THR A C 1
ATOM 2377 O O . THR A 1 313 ? -5.806 24.963 7.275 1.00 90.62 313 THR A O 1
ATOM 2380 N N . SER A 1 314 ? -4.713 23.613 8.697 1.00 91.06 314 SER A N 1
ATOM 2381 C CA . SER A 1 314 ? -4.161 22.719 7.676 1.00 91.06 314 SER A CA 1
ATOM 2382 C C . SER A 1 314 ? -5.115 21.544 7.428 1.00 91.06 314 SER A C 1
ATOM 2384 O O . SER A 1 314 ? -4.825 20.375 7.701 1.00 91.06 314 SER A O 1
ATOM 2386 N N . GLY A 1 315 ? -6.327 21.842 6.946 1.00 88.56 315 GLY A N 1
ATOM 2387 C CA . GLY A 1 315 ? -7.407 20.855 6.995 1.00 88.56 315 GLY A CA 1
ATOM 2388 C C . GLY A 1 315 ? -7.196 19.621 6.120 1.00 88.56 315 GLY A C 1
ATOM 2389 O O . GLY A 1 315 ? -7.772 18.570 6.407 1.00 88.56 315 GLY A O 1
ATOM 2390 N N . TRP A 1 316 ? -6.355 19.704 5.088 1.00 87.38 316 TRP A N 1
ATOM 2391 C CA . TRP A 1 316 ? -5.993 18.537 4.289 1.00 87.38 316 TRP A CA 1
ATOM 2392 C C . TRP A 1 316 ? -5.077 17.579 5.066 1.00 87.38 316 TRP A C 1
ATOM 2394 O O . TRP A 1 316 ? -5.315 16.372 5.029 1.00 87.38 316 TRP A O 1
ATOM 2404 N N . ILE A 1 317 ? -4.105 18.095 5.833 1.00 93.69 317 ILE A N 1
ATOM 2405 C CA . ILE A 1 317 ? -3.238 17.288 6.706 1.00 93.69 317 ILE A CA 1
ATOM 2406 C C . ILE A 1 317 ? -4.088 16.600 7.773 1.00 93.69 317 ILE A C 1
ATOM 2408 O O . ILE A 1 317 ? -3.986 15.387 7.943 1.00 93.69 317 ILE A O 1
ATOM 2412 N N . ALA A 1 318 ? -4.991 17.338 8.427 1.00 92.94 318 ALA A N 1
ATOM 2413 C CA . ALA A 1 318 ? -5.908 16.780 9.422 1.00 92.94 318 ALA A CA 1
ATOM 2414 C C . ALA A 1 318 ? -6.781 15.648 8.842 1.00 92.94 318 ALA A C 1
ATOM 2416 O O . ALA A 1 318 ? -6.935 14.585 9.449 1.00 92.94 318 ALA A O 1
ATOM 2417 N N . ARG A 1 319 ? -7.322 15.827 7.627 1.00 91.25 319 ARG A N 1
ATOM 2418 C CA . ARG A 1 319 ? -8.050 14.761 6.914 1.00 91.25 319 ARG A CA 1
ATOM 2419 C C . ARG A 1 319 ? -7.142 13.592 6.537 1.00 91.25 319 ARG A C 1
ATOM 2421 O O . ARG A 1 319 ? -7.575 12.446 6.641 1.00 91.25 319 ARG A O 1
ATOM 2428 N N . GLY A 1 320 ? -5.911 13.857 6.105 1.00 92.12 320 GLY A N 1
ATOM 2429 C CA . GLY A 1 320 ? -4.896 12.842 5.821 1.00 92.12 320 GLY A CA 1
ATOM 2430 C C . GLY A 1 320 ? -4.612 11.978 7.048 1.00 92.12 320 GLY A C 1
ATOM 2431 O O . GLY A 1 320 ? -4.743 10.757 6.974 1.00 92.12 320 GLY A O 1
ATOM 2432 N N . ALA A 1 321 ? -4.368 12.613 8.196 1.00 95.25 321 ALA A N 1
ATOM 2433 C CA . ALA A 1 321 ? -4.156 11.960 9.484 1.00 95.25 321 ALA A CA 1
ATOM 2434 C C . ALA A 1 321 ? -5.348 11.074 9.877 1.00 95.25 321 ALA A C 1
ATOM 2436 O O . ALA A 1 321 ? -5.175 9.900 10.205 1.00 95.25 321 ALA A O 1
ATOM 2437 N N . GLN A 1 322 ? -6.578 11.590 9.751 1.00 93.56 322 GLN A N 1
ATOM 2438 C CA . GLN A 1 322 ? -7.796 10.822 10.026 1.00 93.56 322 GLN A CA 1
ATOM 2439 C C . GLN A 1 322 ? -7.908 9.574 9.137 1.00 93.56 322 GLN A C 1
ATOM 2441 O O . GLN A 1 322 ? -8.376 8.525 9.580 1.00 93.56 322 GLN A O 1
ATOM 2446 N N . ARG A 1 323 ? -7.490 9.667 7.872 1.00 92.44 323 ARG A N 1
ATOM 2447 C CA . ARG A 1 323 ? -7.561 8.549 6.923 1.00 92.44 323 ARG A CA 1
ATOM 2448 C C . ARG A 1 323 ? -6.461 7.524 7.126 1.00 92.44 323 ARG A C 1
ATOM 2450 O O . ARG A 1 323 ? -6.740 6.335 7.013 1.00 92.44 323 ARG A O 1
ATOM 2457 N N . ILE A 1 324 ? -5.257 7.966 7.464 1.00 95.56 324 ILE A N 1
ATOM 2458 C CA . ILE A 1 324 ? -4.144 7.105 7.878 1.00 95.56 324 ILE A CA 1
ATOM 2459 C C . ILE A 1 324 ? -4.505 6.325 9.142 1.00 95.56 324 ILE A C 1
ATOM 2461 O O . ILE A 1 324 ? -4.263 5.123 9.228 1.00 95.56 324 ILE A O 1
ATOM 2465 N N . PHE A 1 325 ? -5.178 6.966 10.092 1.00 96.50 325 PHE A N 1
ATOM 2466 C CA . PHE A 1 325 ? -5.758 6.274 11.234 1.00 96.50 325 PHE A CA 1
ATOM 2467 C C . PHE A 1 325 ? -6.827 5.249 10.801 1.00 96.50 325 PHE A C 1
ATOM 2469 O O . PHE A 1 325 ? -6.742 4.064 11.136 1.00 96.50 325 PHE A O 1
ATOM 2476 N N . GLU A 1 326 ? -7.819 5.684 10.020 1.00 94.50 326 GLU A N 1
ATOM 2477 C CA . GLU A 1 326 ? -8.968 4.853 9.645 1.00 94.50 326 GLU A CA 1
ATOM 2478 C C . GLU A 1 326 ? -8.569 3.636 8.797 1.00 94.50 326 GLU A C 1
ATOM 2480 O O . GLU A 1 326 ? -9.104 2.549 9.004 1.00 94.50 326 GLU A O 1
ATOM 2485 N N . VAL A 1 327 ? -7.625 3.765 7.857 1.00 91.50 327 VAL A N 1
ATOM 2486 C CA . VAL A 1 327 ? -7.192 2.627 7.029 1.00 91.50 327 VAL A CA 1
ATOM 2487 C C . VAL A 1 327 ? -6.530 1.535 7.871 1.00 91.50 327 VAL A C 1
ATOM 2489 O O . VAL A 1 327 ? -6.790 0.353 7.650 1.00 91.50 327 VAL A O 1
ATOM 2492 N N . GLN A 1 328 ? -5.722 1.910 8.866 1.00 96.88 328 GLN A N 1
ATOM 2493 C CA . GLN A 1 328 ? -5.049 0.957 9.751 1.00 96.88 328 GLN A CA 1
ATOM 2494 C C . GLN A 1 328 ? -6.045 0.280 10.691 1.00 96.88 328 GLN A C 1
ATOM 2496 O O . GLN A 1 328 ? -6.016 -0.941 10.849 1.00 96.88 328 GLN A O 1
ATOM 2501 N N . LYS A 1 329 ? -7.004 1.048 11.222 1.00 94.81 329 LYS A N 1
ATOM 2502 C CA . LYS A 1 329 ? -8.147 0.509 11.963 1.00 94.81 329 LYS A CA 1
ATOM 2503 C C . LYS A 1 329 ? -8.940 -0.499 11.126 1.00 94.81 329 LYS A C 1
ATOM 2505 O O . LYS A 1 329 ? -9.232 -1.594 11.598 1.00 94.81 329 LYS A O 1
ATOM 2510 N N . ARG A 1 330 ? -9.261 -0.172 9.871 1.00 86.31 330 ARG A N 1
ATOM 2511 C CA . ARG A 1 330 ? -10.014 -1.076 8.987 1.00 86.31 330 ARG A CA 1
ATOM 2512 C C . ARG A 1 330 ? -9.220 -2.300 8.555 1.00 86.31 330 ARG A C 1
ATOM 2514 O O . ARG A 1 330 ? -9.825 -3.355 8.383 1.00 86.31 330 ARG A O 1
ATOM 2521 N N . ARG A 1 331 ? -7.893 -2.194 8.410 1.00 88.12 331 ARG A N 1
ATOM 2522 C CA . ARG A 1 331 ? -7.025 -3.368 8.239 1.00 88.12 331 ARG A CA 1
ATOM 2523 C C . ARG A 1 331 ? -7.218 -4.312 9.418 1.00 88.12 331 ARG A C 1
ATOM 2525 O O . ARG A 1 331 ? -7.580 -5.459 9.190 1.00 88.12 331 ARG A O 1
ATOM 2532 N N . TYR A 1 332 ? -7.102 -3.817 10.651 1.00 86.62 332 TYR A N 1
ATOM 2533 C CA . TYR A 1 332 ? -7.347 -4.621 11.850 1.00 86.62 332 TYR A CA 1
ATOM 2534 C C . TYR A 1 332 ? -8.749 -5.246 11.873 1.00 86.62 332 TYR A C 1
ATOM 2536 O O . TYR A 1 332 ? -8.880 -6.444 12.100 1.00 86.62 332 TYR A O 1
ATOM 2544 N N . GLU A 1 333 ? -9.800 -4.479 11.576 1.00 80.69 333 GLU A N 1
ATOM 2545 C CA . GLU A 1 333 ? -11.177 -4.999 11.530 1.00 80.69 333 GLU A CA 1
ATOM 2546 C C . GLU A 1 333 ? -11.374 -6.105 10.480 1.00 80.69 333 GLU A C 1
ATOM 2548 O O . GLU A 1 333 ? -12.277 -6.929 10.617 1.00 80.69 333 GLU A O 1
ATOM 2553 N N . ARG A 1 334 ? -10.572 -6.112 9.408 1.00 68.69 334 ARG A N 1
ATOM 2554 C CA . ARG A 1 334 ? -10.668 -7.084 8.310 1.00 68.69 334 ARG A CA 1
ATOM 2555 C C . ARG A 1 334 ? -9.744 -8.283 8.470 1.00 68.69 334 ARG A C 1
ATOM 2557 O O . ARG A 1 334 ? -10.105 -9.362 8.016 1.00 68.69 334 ARG A O 1
ATOM 2564 N N . THR A 1 335 ? -8.569 -8.104 9.065 1.00 71.31 335 THR A N 1
ATOM 2565 C CA . THR A 1 335 ? -7.517 -9.133 9.106 1.00 71.31 335 THR A CA 1
ATOM 2566 C C . THR A 1 335 ? -7.183 -9.610 10.514 1.00 71.31 335 THR A C 1
ATOM 2568 O O . THR A 1 335 ? -6.499 -10.615 10.667 1.00 71.31 335 THR A O 1
ATOM 2571 N N . GLY A 1 336 ? -7.620 -8.890 11.549 1.00 79.69 336 GLY A N 1
ATOM 2572 C CA . GLY A 1 336 ? -7.220 -9.120 12.936 1.00 79.69 336 GLY A CA 1
ATOM 2573 C C . GLY A 1 336 ? -5.809 -8.627 13.283 1.00 79.69 336 GLY A C 1
ATOM 2574 O O . GLY A 1 336 ? -5.416 -8.719 14.444 1.00 79.69 336 GLY A O 1
ATOM 2575 N N . ILE A 1 337 ? -5.053 -8.074 12.327 1.00 84.44 337 ILE A N 1
ATOM 2576 C CA . ILE A 1 337 ? -3.671 -7.613 12.538 1.00 84.44 337 ILE A CA 1
ATOM 2577 C C . ILE A 1 337 ? -3.687 -6.192 13.108 1.00 84.44 337 ILE A C 1
ATOM 2579 O O . ILE A 1 337 ? -4.085 -5.244 12.424 1.00 84.44 337 ILE A O 1
ATOM 2583 N N . LEU A 1 338 ? -3.261 -6.028 14.365 1.00 93.12 338 LEU A N 1
ATOM 2584 C CA . LEU A 1 338 ? -3.039 -4.697 14.941 1.00 93.12 338 LEU A CA 1
ATOM 2585 C C . LEU A 1 338 ? -1.988 -3.966 14.103 1.00 93.12 338 LEU A C 1
ATOM 2587 O O . LEU A 1 338 ? -0.972 -4.553 13.758 1.00 93.12 338 LEU A O 1
ATOM 2591 N N . THR A 1 339 ? -2.253 -2.710 13.744 1.00 94.25 339 THR A N 1
ATOM 2592 C CA . THR A 1 339 ? -1.465 -1.993 12.734 1.00 94.25 339 THR A CA 1
ATOM 2593 C C . THR A 1 339 ? -1.132 -0.567 13.188 1.00 94.25 339 THR A C 1
ATOM 2595 O O . THR A 1 339 ? -2.024 0.248 13.427 1.00 94.25 339 THR A O 1
ATOM 2598 N N . ALA A 1 340 ? 0.155 -0.237 13.256 1.00 97.62 340 ALA A N 1
ATOM 2599 C CA . ALA A 1 340 ? 0.639 1.129 13.467 1.00 97.62 340 ALA A CA 1
ATOM 2600 C C . ALA A 1 340 ? 1.931 1.346 12.666 1.00 97.62 340 ALA A C 1
ATOM 2602 O O . ALA A 1 340 ? 3.017 1.423 13.231 1.00 97.62 340 ALA A O 1
ATOM 2603 N N . ARG A 1 341 ? 1.793 1.373 11.338 1.00 96.25 341 ARG A N 1
ATOM 2604 C CA . ARG A 1 341 ? 2.876 1.450 10.356 1.00 96.25 341 ARG A CA 1
ATOM 2605 C C . ARG A 1 341 ? 3.517 2.825 10.337 1.00 96.25 341 ARG A C 1
ATOM 2607 O O . ARG A 1 341 ? 2.861 3.834 10.052 1.00 96.25 341 ARG A O 1
ATOM 2614 N N . THR A 1 342 ? 4.805 2.845 10.620 1.00 96.75 342 THR A N 1
ATOM 2615 C CA . THR A 1 342 ? 5.706 3.959 10.356 1.00 96.75 342 THR A CA 1
ATOM 2616 C C . THR A 1 342 ? 7.128 3.417 10.343 1.00 96.75 342 THR A C 1
ATOM 2618 O O . THR A 1 342 ? 7.381 2.349 10.895 1.00 96.75 342 THR A O 1
ATOM 2621 N N . GLU A 1 343 ? 8.061 4.134 9.734 1.00 94.56 343 GLU A N 1
ATOM 2622 C CA . GLU A 1 343 ? 9.483 3.799 9.754 1.00 94.56 343 GLU A CA 1
ATOM 2623 C C . GLU A 1 343 ? 10.023 3.538 11.166 1.00 94.56 343 GLU A C 1
ATOM 2625 O O . GLU A 1 343 ? 9.640 4.193 12.138 1.00 94.56 343 GLU A O 1
ATOM 2630 N N . HIS A 1 344 ? 10.925 2.569 11.286 1.00 94.69 344 HIS A N 1
ATOM 2631 C CA . HIS A 1 344 ? 11.459 2.153 12.580 1.00 94.69 344 HIS A CA 1
ATOM 2632 C C . HIS A 1 344 ? 12.816 1.459 12.461 1.00 94.69 344 HIS A C 1
ATOM 2634 O O . HIS A 1 344 ? 13.154 0.898 11.410 1.00 94.69 344 HIS A O 1
ATOM 2640 N N . GLN A 1 345 ? 13.579 1.492 13.555 1.00 94.50 345 GLN A N 1
ATOM 2641 C CA . GLN A 1 345 ? 14.894 0.864 13.636 1.00 94.50 345 GLN A CA 1
ATOM 2642 C C . GLN A 1 345 ? 14.850 -0.611 14.024 1.00 94.50 345 GLN A C 1
ATOM 2644 O O . GLN A 1 345 ? 13.992 -1.060 14.775 1.00 94.50 345 GLN A O 1
ATOM 2649 N N . LEU A 1 346 ? 15.831 -1.368 13.546 1.00 94.06 346 LEU A N 1
ATOM 2650 C CA . LEU A 1 346 ? 16.009 -2.791 13.808 1.00 94.06 346 LEU A CA 1
ATOM 2651 C C . LEU A 1 346 ? 17.301 -3.029 14.594 1.00 94.06 346 LEU A C 1
ATOM 2653 O O . LEU A 1 346 ? 18.287 -2.310 14.453 1.00 94.06 346 LEU A O 1
ATOM 2657 N N . ALA A 1 347 ? 17.322 -4.091 15.401 1.00 88.19 347 ALA A N 1
ATOM 2658 C CA . ALA A 1 34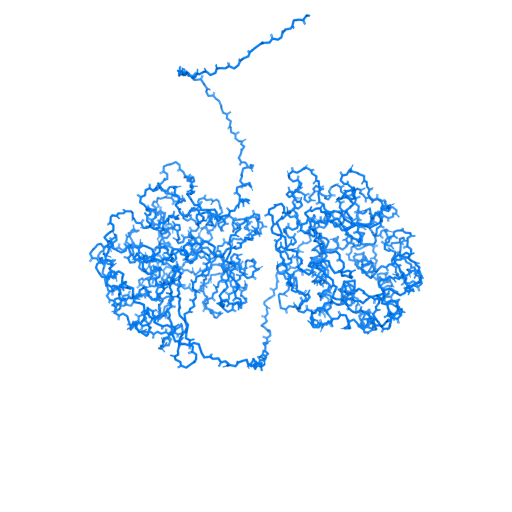7 ? 18.513 -4.473 16.167 1.00 88.19 347 ALA A CA 1
ATOM 2659 C C . ALA A 1 347 ? 19.659 -5.020 15.284 1.00 88.19 347 ALA A C 1
ATOM 2661 O O . ALA A 1 347 ? 20.804 -5.106 15.727 1.00 88.19 347 ALA A O 1
ATOM 2662 N N . GLY A 1 348 ? 19.352 -5.412 14.046 1.00 88.06 348 GLY A N 1
ATOM 2663 C CA . GLY A 1 348 ? 20.292 -5.939 13.060 1.00 88.06 348 GLY A CA 1
ATOM 2664 C C . GLY A 1 348 ? 19.996 -5.387 11.668 1.00 88.06 348 GLY A C 1
ATOM 2665 O O . GLY A 1 348 ? 18.990 -4.705 11.483 1.00 88.06 348 GLY A O 1
ATOM 2666 N N . ALA A 1 349 ? 20.860 -5.699 10.696 1.00 85.94 349 ALA A N 1
ATOM 2667 C CA . ALA A 1 349 ? 20.693 -5.280 9.303 1.00 85.94 349 ALA A CA 1
ATOM 2668 C C . ALA A 1 349 ? 19.271 -5.600 8.777 1.00 85.94 349 ALA A C 1
ATOM 2670 O O . ALA A 1 349 ? 18.774 -6.693 9.062 1.00 85.94 349 ALA A O 1
ATOM 2671 N N . PRO A 1 350 ? 18.621 -4.679 8.037 1.00 90.62 350 PRO A N 1
ATOM 2672 C CA . PRO A 1 350 ? 19.151 -3.416 7.495 1.00 90.62 350 PRO A CA 1
ATOM 2673 C C . PRO A 1 350 ? 19.247 -2.245 8.497 1.00 90.62 350 PRO A C 1
ATOM 2675 O O . PRO A 1 350 ? 19.577 -1.135 8.099 1.00 90.62 350 PRO A O 1
ATOM 2678 N N . TYR A 1 351 ? 19.007 -2.473 9.792 1.00 91.88 351 TYR A N 1
ATOM 2679 C CA . TYR A 1 351 ? 19.014 -1.494 10.893 1.00 91.88 351 TYR A CA 1
ATOM 2680 C C . TYR A 1 351 ? 17.925 -0.425 10.833 1.00 91.88 351 TYR A C 1
ATOM 2682 O O . TYR A 1 351 ? 17.568 0.082 11.888 1.00 91.88 351 TYR A O 1
ATOM 2690 N N . PHE A 1 352 ? 17.359 -0.152 9.661 1.00 94.44 352 PHE A N 1
ATOM 2691 C CA . PHE A 1 352 ? 16.251 0.766 9.432 1.00 94.44 352 PHE A CA 1
ATOM 2692 C C . PHE A 1 352 ? 15.363 0.239 8.310 1.00 94.44 352 PHE A C 1
ATOM 2694 O O . PHE A 1 352 ? 15.866 -0.287 7.316 1.00 94.44 352 PHE A O 1
ATOM 2701 N N . VAL A 1 353 ? 14.052 0.419 8.447 1.00 96.25 353 VAL A N 1
ATOM 2702 C CA . VAL A 1 353 ? 13.096 0.208 7.356 1.00 96.25 353 VAL A CA 1
ATOM 2703 C C . VAL A 1 353 ? 12.001 1.268 7.397 1.00 96.25 353 VAL A C 1
ATOM 2705 O O . VAL A 1 353 ? 11.556 1.685 8.469 1.00 96.25 353 VAL A O 1
ATOM 2708 N N . TYR A 1 354 ? 11.521 1.644 6.219 1.00 95.62 354 TYR A N 1
ATOM 2709 C CA . TYR A 1 354 ? 10.241 2.301 6.019 1.00 95.62 354 TYR A CA 1
ATOM 2710 C C . TYR A 1 354 ? 9.139 1.251 6.058 1.00 95.62 354 TYR A C 1
ATOM 2712 O O . TYR A 1 354 ? 8.919 0.517 5.093 1.00 95.62 354 TYR A O 1
ATOM 2720 N N . ASP A 1 355 ? 8.447 1.170 7.190 1.00 96.56 355 ASP A N 1
ATOM 2721 C CA . ASP A 1 355 ? 7.287 0.309 7.348 1.00 96.56 355 ASP A CA 1
ATOM 2722 C C . ASP A 1 355 ? 6.014 1.089 7.000 1.00 96.56 355 ASP A C 1
ATOM 2724 O O . ASP A 1 355 ? 5.502 1.880 7.794 1.00 96.56 355 ASP A O 1
ATOM 2728 N N . THR A 1 356 ? 5.553 0.944 5.759 1.00 96.06 356 THR A N 1
ATOM 2729 C CA . THR A 1 356 ? 4.592 1.869 5.143 1.00 96.06 356 THR A CA 1
ATOM 2730 C C . THR A 1 356 ? 3.167 1.334 5.117 1.00 96.06 356 THR A C 1
ATOM 2732 O O . THR A 1 356 ? 2.914 0.132 5.104 1.00 96.06 356 THR A O 1
ATOM 2735 N N . ILE A 1 357 ? 2.200 2.248 5.052 1.00 96.62 357 ILE A N 1
ATOM 2736 C CA . ILE A 1 357 ? 0.818 1.941 4.658 1.00 96.62 357 ILE A CA 1
ATOM 2737 C C . ILE A 1 357 ? 0.749 1.725 3.144 1.00 96.62 357 ILE A C 1
ATOM 2739 O O . ILE A 1 357 ? -0.005 0.879 2.661 1.00 96.62 357 ILE A O 1
ATOM 2743 N N . TYR A 1 358 ? 1.538 2.492 2.397 1.00 89.50 358 TYR A N 1
ATOM 2744 C CA . TYR A 1 358 ? 1.680 2.399 0.954 1.00 89.50 358 TYR A CA 1
ATOM 2745 C C . TYR A 1 358 ? 3.040 2.957 0.530 1.00 89.50 358 TYR A C 1
ATOM 2747 O O . TYR A 1 358 ? 3.454 3.997 1.041 1.00 89.50 358 TYR A O 1
ATOM 2755 N N . SER A 1 359 ? 3.686 2.303 -0.431 1.00 85.69 359 SER A N 1
ATOM 2756 C CA . SER A 1 359 ? 4.810 2.854 -1.189 1.00 85.69 359 SER A CA 1
ATOM 2757 C C . SER A 1 359 ? 4.890 2.161 -2.543 1.00 85.69 359 SER A C 1
ATOM 2759 O O . SER A 1 359 ? 4.674 0.960 -2.640 1.00 85.69 359 SER A O 1
ATOM 2761 N N . ASP A 1 360 ? 5.222 2.897 -3.591 1.00 76.06 360 ASP A N 1
ATOM 2762 C CA . ASP A 1 360 ? 5.625 2.401 -4.906 1.00 76.06 360 ASP A CA 1
ATOM 2763 C C . ASP A 1 360 ? 4.622 1.430 -5.551 1.00 76.06 360 ASP A C 1
ATOM 2765 O O . ASP A 1 360 ? 4.984 0.424 -6.154 1.00 76.06 360 ASP A O 1
ATOM 2769 N N . GLY A 1 361 ? 3.326 1.716 -5.404 1.00 66.00 361 GLY A N 1
ATOM 2770 C CA . GLY A 1 361 ? 2.255 0.844 -5.904 1.00 66.00 361 GLY A CA 1
ATOM 2771 C C . GLY A 1 361 ? 1.906 -0.323 -4.973 1.00 66.00 361 GLY A C 1
ATOM 2772 O O . GLY A 1 361 ? 0.932 -1.033 -5.227 1.00 66.00 361 GLY A O 1
ATOM 2773 N N . MET A 1 362 ? 2.644 -0.495 -3.877 1.00 69.12 362 MET A N 1
ATOM 2774 C CA . MET A 1 362 ? 2.553 -1.624 -2.955 1.00 69.12 362 MET A CA 1
ATOM 2775 C C . MET A 1 362 ? 1.925 -1.180 -1.621 1.00 69.12 362 MET A C 1
ATOM 2777 O O . MET A 1 362 ? 2.502 -0.364 -0.896 1.00 69.12 362 MET A O 1
ATOM 2781 N N . PRO A 1 363 ? 0.730 -1.676 -1.258 1.00 80.94 363 PRO A N 1
ATOM 2782 C CA . PRO A 1 363 ? 0.164 -1.439 0.063 1.00 80.94 363 PRO A CA 1
ATOM 2783 C C . PRO A 1 363 ? 0.884 -2.282 1.125 1.00 80.94 363 PRO A C 1
ATOM 2785 O O . PRO A 1 363 ? 1.196 -3.447 0.892 1.00 80.94 363 PRO A O 1
ATOM 2788 N N . TRP A 1 364 ? 1.069 -1.724 2.321 1.00 88.88 364 TRP A N 1
ATOM 2789 C CA . TRP A 1 364 ? 1.684 -2.401 3.475 1.00 88.88 364 TRP A CA 1
ATOM 2790 C C . TRP A 1 364 ? 3.118 -2.884 3.226 1.00 88.88 364 TRP A C 1
ATOM 2792 O O . TRP A 1 364 ? 3.508 -3.949 3.706 1.00 88.88 364 TRP A O 1
ATOM 2802 N N . ALA A 1 365 ? 3.886 -2.126 2.439 1.00 84.06 365 ALA A N 1
ATOM 2803 C CA . ALA A 1 365 ? 5.260 -2.462 2.106 1.00 84.06 365 ALA A CA 1
ATOM 2804 C C . ALA A 1 365 ? 6.212 -2.063 3.241 1.00 84.06 365 ALA A C 1
ATOM 2806 O O . ALA A 1 365 ? 6.229 -0.907 3.666 1.00 84.06 365 ALA A O 1
ATOM 2807 N N . THR A 1 366 ? 7.036 -3.007 3.689 1.00 91.62 366 THR A N 1
ATOM 2808 C CA . THR A 1 366 ? 8.183 -2.735 4.560 1.00 91.62 366 THR A CA 1
ATOM 2809 C C . THR A 1 366 ? 9.438 -2.784 3.700 1.00 91.62 366 THR A C 1
ATOM 2811 O O . THR A 1 366 ? 9.749 -3.848 3.163 1.00 91.62 366 THR A O 1
ATOM 2814 N N . ILE A 1 367 ? 10.120 -1.652 3.518 1.00 87.69 367 ILE A N 1
ATOM 2815 C CA . ILE A 1 367 ? 11.257 -1.528 2.592 1.00 87.69 367 ILE A CA 1
ATOM 2816 C C . ILE A 1 367 ? 12.427 -0.744 3.197 1.00 87.69 367 ILE A C 1
ATOM 2818 O O . ILE A 1 367 ? 12.232 0.058 4.106 1.00 87.69 367 ILE A O 1
ATOM 2822 N N . THR A 1 368 ? 13.646 -0.948 2.704 1.00 87.56 368 THR A N 1
ATOM 2823 C CA . THR A 1 368 ? 14.786 -0.053 2.974 1.00 87.56 368 THR A CA 1
ATOM 2824 C C . THR A 1 368 ? 14.663 1.260 2.193 1.00 87.56 368 THR A C 1
ATOM 2826 O O . THR A 1 368 ? 13.782 1.427 1.349 1.00 87.56 368 THR A O 1
ATOM 2829 N N . ASP A 1 369 ? 15.592 2.187 2.429 1.00 82.12 369 ASP A N 1
ATOM 2830 C CA . ASP A 1 369 ? 15.767 3.413 1.642 1.00 82.12 369 ASP A CA 1
ATOM 2831 C C . ASP A 1 369 ? 16.135 3.160 0.169 1.00 82.12 369 ASP A C 1
ATOM 2833 O O . ASP A 1 369 ? 15.922 4.029 -0.673 1.00 82.12 369 ASP A O 1
ATOM 2837 N N . THR A 1 370 ? 16.664 1.974 -0.143 1.00 80.19 370 THR A N 1
ATOM 2838 C CA . THR A 1 370 ? 16.960 1.517 -1.509 1.00 80.19 370 THR A CA 1
ATOM 2839 C C . THR A 1 370 ? 15.803 0.752 -2.160 1.00 80.19 370 THR A C 1
ATOM 2841 O O . THR A 1 370 ? 15.928 0.328 -3.313 1.00 80.19 370 THR A O 1
ATOM 2844 N N . GLY A 1 371 ? 14.697 0.547 -1.437 1.00 79.81 371 GLY A N 1
ATOM 2845 C CA . GLY A 1 371 ? 13.521 -0.181 -1.912 1.00 79.81 371 GLY A CA 1
ATOM 2846 C C . GLY A 1 371 ? 13.594 -1.699 -1.735 1.00 79.81 371 GLY A C 1
ATOM 2847 O O . GLY A 1 371 ? 12.737 -2.412 -2.257 1.00 79.81 371 GLY A O 1
ATOM 2848 N N . GLU A 1 372 ? 14.594 -2.220 -1.017 1.00 83.50 372 GLU A N 1
ATOM 2849 C CA . GLU A 1 372 ? 14.690 -3.649 -0.701 1.00 83.50 372 GLU A CA 1
ATOM 2850 C C . GLU A 1 372 ? 13.588 -4.047 0.286 1.00 83.50 372 GLU A C 1
ATOM 2852 O O . GLU A 1 372 ? 13.403 -3.396 1.310 1.00 83.50 372 GLU A O 1
ATOM 2857 N N . ALA A 1 373 ? 12.843 -5.111 -0.016 1.00 79.19 373 ALA A N 1
ATOM 2858 C CA . ALA A 1 373 ? 11.696 -5.527 0.785 1.00 79.19 373 ALA A CA 1
ATOM 2859 C C . ALA A 1 373 ? 12.092 -6.364 2.012 1.00 79.19 373 ALA A C 1
ATOM 2861 O O . ALA A 1 373 ? 12.751 -7.392 1.881 1.00 79.19 373 ALA A O 1
ATOM 2862 N N . HIS A 1 374 ? 11.571 -5.971 3.176 1.00 86.31 374 HIS A N 1
ATOM 2863 C CA . HIS A 1 374 ? 11.742 -6.629 4.476 1.00 86.31 374 HIS A CA 1
ATOM 2864 C C . HIS A 1 374 ? 10.395 -6.868 5.181 1.00 86.31 374 HIS A C 1
ATOM 2866 O O . HIS A 1 374 ? 10.153 -6.339 6.269 1.00 86.31 374 HIS A O 1
ATOM 2872 N N . PRO A 1 375 ? 9.463 -7.640 4.591 1.00 83.88 375 PRO A N 1
ATOM 2873 C CA . PRO A 1 375 ? 8.148 -7.884 5.190 1.00 83.88 375 PRO A CA 1
ATOM 2874 C C . PRO A 1 375 ? 8.223 -8.576 6.562 1.00 83.88 375 PRO A C 1
ATOM 2876 O O . PRO A 1 375 ? 7.304 -8.459 7.364 1.00 83.88 375 PRO A O 1
ATOM 2879 N N . GLU A 1 376 ? 9.307 -9.287 6.871 1.00 87.12 376 GLU A N 1
ATOM 2880 C CA . GLU A 1 376 ? 9.569 -9.861 8.193 1.00 87.12 376 GLU A CA 1
ATOM 2881 C C . GLU A 1 376 ? 9.804 -8.810 9.282 1.00 87.12 376 GLU A C 1
ATOM 2883 O O . GLU A 1 376 ? 9.607 -9.114 10.457 1.00 87.12 376 GLU A O 1
ATOM 2888 N N . ALA A 1 377 ? 10.206 -7.598 8.894 1.00 92.31 377 ALA A N 1
ATOM 2889 C CA . ALA A 1 377 ? 10.409 -6.461 9.781 1.00 92.31 377 ALA A CA 1
ATOM 2890 C C . ALA A 1 377 ? 9.129 -5.635 9.984 1.00 92.31 377 ALA A C 1
ATOM 2892 O O . ALA A 1 377 ? 9.163 -4.638 10.688 1.00 92.31 377 ALA A O 1
ATOM 2893 N N . SER A 1 378 ? 8.005 -6.039 9.387 1.00 95.75 378 SER A N 1
ATOM 2894 C CA . SER A 1 378 ? 6.699 -5.424 9.615 1.00 95.75 378 SER A CA 1
ATOM 2895 C C . SER A 1 378 ? 6.330 -5.372 11.102 1.00 95.75 378 SER A C 1
ATOM 2897 O O . SER A 1 378 ? 6.329 -6.421 11.754 1.00 95.75 378 SER A O 1
ATOM 2899 N N . ALA A 1 379 ? 5.938 -4.206 11.629 1.00 97.19 379 ALA A N 1
ATOM 2900 C CA . ALA A 1 379 ? 5.620 -4.067 13.047 1.00 97.19 379 ALA A CA 1
ATOM 2901 C C . ALA A 1 379 ? 4.459 -3.116 13.373 1.00 97.19 379 ALA A C 1
ATOM 2903 O O . ALA A 1 379 ? 4.097 -2.196 12.641 1.00 97.19 379 ALA A O 1
ATOM 2904 N N . VAL A 1 380 ? 3.931 -3.292 14.583 1.00 98.31 380 VAL A N 1
ATOM 2905 C CA . VAL A 1 380 ? 3.263 -2.225 15.327 1.00 98.31 380 VAL A CA 1
ATOM 2906 C C . VAL A 1 380 ? 4.358 -1.349 15.933 1.00 98.31 380 VAL A C 1
ATOM 2908 O O . VAL A 1 380 ? 4.905 -1.678 16.989 1.00 98.31 380 VAL A O 1
ATOM 2911 N N . ALA A 1 381 ? 4.703 -0.250 15.262 1.00 98.06 381 ALA A N 1
ATOM 2912 C CA . ALA A 1 381 ? 5.695 0.699 15.758 1.00 98.06 381 ALA A CA 1
ATOM 2913 C C . ALA A 1 381 ? 5.139 1.476 16.960 1.00 98.06 381 ALA A C 1
ATOM 2915 O O . ALA A 1 381 ? 4.025 2.013 16.917 1.00 98.06 381 ALA A O 1
ATOM 2916 N N . LEU A 1 382 ? 5.912 1.549 18.046 1.00 98.06 382 LEU A N 1
ATOM 2917 C CA . LEU A 1 382 ? 5.404 2.041 19.328 1.00 98.06 382 LEU A CA 1
ATOM 2918 C C . LEU A 1 382 ? 5.078 3.536 19.306 1.00 98.06 382 LEU A C 1
ATOM 2920 O O . LEU A 1 382 ? 3.983 3.920 19.721 1.00 98.06 382 LEU A O 1
ATOM 2924 N N . LYS A 1 383 ? 5.965 4.367 18.749 1.00 97.75 383 LYS A N 1
ATOM 2925 C CA . LYS A 1 383 ? 5.707 5.800 18.523 1.00 97.75 383 LYS A CA 1
ATOM 2926 C C . LYS A 1 383 ? 4.428 6.053 17.715 1.00 97.75 383 LYS A C 1
ATOM 2928 O O . LYS A 1 383 ? 3.633 6.917 18.076 1.00 97.75 383 LYS A O 1
ATOM 2933 N N . GLY A 1 384 ? 4.173 5.246 16.681 1.00 97.75 384 GLY A N 1
ATOM 2934 C CA . GLY A 1 384 ? 2.964 5.346 15.862 1.00 97.75 384 GLY A CA 1
ATOM 2935 C C . GLY A 1 384 ? 1.709 4.939 16.637 1.00 97.75 384 GLY A C 1
ATOM 2936 O O . GLY A 1 384 ? 0.693 5.633 16.592 1.00 97.75 384 GLY A O 1
ATOM 2937 N N . ALA A 1 385 ? 1.786 3.841 17.393 1.00 98.44 385 ALA A N 1
ATOM 2938 C CA . ALA A 1 385 ? 0.680 3.336 18.202 1.00 98.44 385 ALA A CA 1
ATOM 2939 C C . ALA A 1 385 ? 0.278 4.321 19.313 1.00 98.44 385 ALA A C 1
ATOM 2941 O O . ALA A 1 385 ? -0.907 4.633 19.451 1.00 98.44 385 ALA A O 1
ATOM 2942 N N . ILE A 1 386 ? 1.251 4.839 20.071 1.00 98.62 386 ILE A N 1
ATOM 2943 C CA . ILE A 1 386 ? 1.013 5.819 21.140 1.00 98.62 386 ILE A CA 1
ATOM 2944 C C . ILE A 1 386 ? 0.544 7.158 20.564 1.00 98.62 386 ILE A C 1
ATOM 2946 O O . ILE A 1 386 ? -0.408 7.732 21.088 1.00 98.62 386 ILE A O 1
ATOM 2950 N N . GLY A 1 387 ? 1.136 7.621 19.462 1.00 98.25 387 GLY A N 1
ATOM 2951 C CA . GLY A 1 387 ? 0.725 8.846 18.779 1.00 98.25 387 GLY A CA 1
ATOM 2952 C C . GLY A 1 387 ? -0.733 8.814 18.315 1.00 98.25 387 GLY A C 1
ATOM 2953 O O . GLY A 1 387 ? -1.526 9.698 18.643 1.00 98.25 387 GLY A O 1
ATOM 2954 N N . MET A 1 388 ? -1.139 7.743 17.623 1.00 98.31 388 MET A N 1
ATOM 2955 C CA . MET A 1 388 ? -2.547 7.540 17.260 1.00 98.31 388 MET A CA 1
ATOM 2956 C C . MET A 1 388 ? -3.446 7.434 18.492 1.00 98.31 388 MET A C 1
ATOM 2958 O O . MET A 1 388 ? -4.574 7.930 18.483 1.00 98.31 388 MET A O 1
ATOM 2962 N N . TRP A 1 389 ? -2.968 6.797 19.561 1.00 98.25 389 TRP A N 1
ATOM 2963 C CA . TRP A 1 389 ? -3.722 6.682 20.800 1.00 98.25 389 TRP A CA 1
ATOM 2964 C C . TRP A 1 389 ? -3.934 8.036 21.485 1.00 98.25 389 TRP A C 1
ATOM 2966 O O . TRP A 1 389 ? -5.056 8.326 21.888 1.00 98.25 389 TRP A O 1
ATOM 2976 N N . VAL A 1 390 ? -2.957 8.935 21.565 1.00 98.06 390 VAL A N 1
ATOM 2977 C CA . VAL A 1 390 ? -3.226 10.250 22.177 1.00 98.06 390 VAL A CA 1
ATOM 2978 C C . VAL A 1 390 ? -4.139 11.119 21.307 1.00 98.06 390 VAL A C 1
ATOM 2980 O O . VAL A 1 390 ? -5.013 11.792 21.846 1.00 98.06 390 VAL A O 1
ATOM 2983 N N . LEU A 1 391 ? -4.028 11.028 19.977 1.00 97.25 391 LEU A N 1
ATOM 2984 C CA . LEU A 1 391 ? -4.803 11.846 19.034 1.00 97.25 391 LEU A CA 1
ATOM 2985 C C . LEU A 1 391 ? -6.230 11.335 18.772 1.00 97.25 391 LEU A C 1
ATOM 2987 O O . LEU A 1 391 ? -7.087 12.106 18.347 1.00 97.25 391 LEU A O 1
ATOM 2991 N N . SER A 1 392 ? -6.518 10.047 18.987 1.00 94.12 392 SER A N 1
ATOM 2992 C CA . SER A 1 392 ? -7.810 9.441 18.625 1.00 94.12 392 SER A CA 1
ATOM 2993 C C . SER A 1 392 ? -8.346 8.503 19.702 1.00 94.12 392 SER A C 1
ATOM 2995 O O . SER A 1 392 ? -7.819 7.408 19.907 1.00 94.12 392 SER A O 1
ATOM 2997 N N . LYS A 1 393 ? -9.459 8.874 20.349 1.00 93.81 393 LYS A N 1
ATOM 2998 C CA . LYS A 1 393 ? -10.168 8.022 21.320 1.00 93.81 393 LYS A CA 1
ATOM 2999 C C . LYS A 1 393 ? -11.086 7.020 20.608 1.00 93.81 393 LYS A C 1
ATOM 3001 O O . LYS A 1 393 ? -12.080 7.413 20.006 1.00 93.81 393 LYS A O 1
ATOM 3006 N N . SER A 1 394 ? -10.742 5.731 20.652 1.00 94.06 394 SER A N 1
ATOM 3007 C CA . SER A 1 394 ? -11.516 4.645 20.032 1.00 94.06 394 SER A CA 1
ATOM 3008 C C . SER A 1 394 ? -11.143 3.276 20.610 1.00 94.06 394 SER A C 1
ATOM 3010 O O . SER A 1 394 ? -10.001 3.090 21.031 1.00 94.06 394 SER A O 1
ATOM 3012 N N . ASP A 1 395 ? -12.040 2.294 20.480 1.00 95.69 395 ASP A N 1
ATOM 3013 C CA . ASP A 1 395 ? -11.775 0.894 20.846 1.00 95.69 395 ASP A CA 1
ATOM 3014 C C . ASP A 1 395 ? -10.519 0.329 20.163 1.00 95.69 395 ASP A C 1
ATOM 3016 O O . ASP A 1 395 ? -9.808 -0.499 20.728 1.00 95.69 395 ASP A O 1
ATOM 3020 N N . TYR A 1 396 ? -10.233 0.768 18.934 1.00 97.50 396 TYR A N 1
ATOM 3021 C CA . TYR A 1 396 ? -9.050 0.331 18.197 1.00 97.50 396 TYR A CA 1
ATOM 3022 C C . TYR A 1 396 ? -7.759 0.854 18.829 1.00 97.50 396 TYR A C 1
ATOM 3024 O O . TYR A 1 396 ? -6.821 0.091 19.056 1.00 97.50 396 TYR A O 1
ATOM 3032 N N . THR A 1 397 ? -7.715 2.144 19.163 1.00 97.81 397 THR A N 1
ATOM 3033 C CA . THR A 1 397 ? -6.537 2.723 19.813 1.00 97.81 397 THR A CA 1
ATOM 3034 C C . THR A 1 397 ? -6.360 2.214 21.237 1.00 97.81 397 THR A C 1
ATOM 3036 O O . THR A 1 397 ? -5.222 2.052 21.662 1.00 97.81 397 THR A O 1
ATOM 3039 N N . ASP A 1 398 ? -7.438 1.886 21.957 1.00 97.75 398 ASP A N 1
ATOM 3040 C CA . ASP A 1 398 ? -7.334 1.208 23.258 1.00 97.75 398 ASP A CA 1
ATOM 3041 C C . ASP A 1 398 ? -6.679 -0.173 23.131 1.00 97.75 398 ASP A C 1
ATOM 3043 O O . ASP A 1 398 ? -5.842 -0.536 23.956 1.00 97.75 398 ASP A O 1
ATOM 3047 N N . LYS A 1 399 ? -6.984 -0.925 22.065 1.00 98.06 399 LYS A N 1
ATOM 3048 C CA . LYS A 1 399 ? -6.306 -2.198 21.771 1.00 98.06 399 LYS A CA 1
ATOM 3049 C C . LYS A 1 399 ? -4.835 -2.003 21.412 1.00 98.06 399 LYS A C 1
ATOM 3051 O O . LYS A 1 399 ? -4.007 -2.778 21.883 1.00 98.06 399 LYS A O 1
ATOM 3056 N N . LEU A 1 400 ? -4.507 -0.980 20.616 1.00 97.38 400 LEU A N 1
ATOM 3057 C CA . LEU A 1 400 ? -3.115 -0.633 20.314 1.00 97.38 400 LEU A CA 1
ATOM 3058 C C . LEU A 1 400 ? -2.340 -0.326 21.597 1.00 97.38 400 LEU A C 1
ATOM 3060 O O . LEU A 1 400 ? -1.305 -0.937 21.839 1.00 97.38 400 LEU A O 1
ATOM 3064 N N . PHE A 1 401 ? -2.868 0.557 22.448 1.00 98.19 401 PHE A N 1
ATOM 3065 C CA . PHE A 1 401 ? -2.234 0.901 23.719 1.00 98.19 401 PHE A CA 1
ATOM 3066 C C . PHE A 1 401 ? -2.087 -0.315 24.634 1.00 98.19 401 PHE A C 1
ATOM 3068 O O . PHE A 1 401 ? -1.002 -0.560 25.154 1.00 98.19 401 PHE A O 1
ATOM 3075 N N . ALA A 1 402 ? -3.135 -1.132 24.772 1.00 98.06 402 ALA A N 1
ATOM 3076 C CA . ALA A 1 402 ? -3.084 -2.358 25.563 1.00 98.06 402 ALA A CA 1
ATOM 3077 C C . ALA A 1 402 ? -1.986 -3.325 25.092 1.00 98.06 402 ALA A C 1
ATOM 3079 O O . ALA A 1 402 ? -1.365 -3.977 25.928 1.00 98.06 402 ALA A O 1
ATOM 3080 N N . ALA A 1 403 ? -1.727 -3.399 23.782 1.00 97.12 403 ALA A N 1
ATOM 3081 C CA . ALA A 1 403 ? -0.670 -4.237 23.227 1.00 97.12 403 ALA A CA 1
ATOM 3082 C C . ALA A 1 403 ? 0.739 -3.697 23.527 1.00 97.12 403 ALA A C 1
ATOM 3084 O O . ALA A 1 403 ? 1.652 -4.487 23.758 1.00 97.12 403 ALA A O 1
ATOM 3085 N N . VAL A 1 404 ? 0.926 -2.372 23.538 1.00 97.56 404 VAL A N 1
ATOM 3086 C CA . VAL A 1 404 ? 2.269 -1.766 23.582 1.00 97.56 404 VAL A CA 1
ATOM 3087 C C . VAL A 1 404 ? 2.681 -1.167 24.928 1.00 97.56 404 VAL A C 1
ATOM 3089 O O . VAL A 1 404 ? 3.870 -0.962 25.155 1.00 97.56 404 VAL A O 1
ATOM 3092 N N . LYS A 1 405 ? 1.744 -0.897 25.845 1.00 95.75 405 LYS A N 1
ATOM 3093 C CA . LYS A 1 405 ? 2.006 -0.159 27.099 1.00 95.75 405 LYS A CA 1
ATOM 3094 C C . LYS A 1 405 ? 3.075 -0.784 28.005 1.00 95.75 405 LYS A C 1
ATOM 3096 O O . LYS A 1 405 ? 3.717 -0.067 28.763 1.00 95.75 405 LYS A O 1
ATOM 3101 N N . ASP A 1 406 ? 3.277 -2.100 27.912 1.00 95.56 406 ASP A N 1
ATOM 3102 C CA . ASP A 1 406 ? 4.250 -2.857 28.714 1.00 95.56 406 ASP A CA 1
ATOM 3103 C C . ASP A 1 406 ? 5.506 -3.258 27.902 1.00 95.56 406 ASP A C 1
ATOM 3105 O O . ASP A 1 406 ? 6.354 -4.028 28.367 1.00 95.56 406 ASP A O 1
ATOM 3109 N N . ALA A 1 407 ? 5.647 -2.757 26.670 1.00 97.06 407 ALA A N 1
ATOM 3110 C CA . ALA A 1 407 ? 6.796 -3.006 25.804 1.00 97.06 407 ALA A CA 1
ATOM 3111 C C . ALA A 1 407 ? 7.900 -1.962 26.034 1.00 97.06 407 ALA A C 1
ATOM 3113 O O . ALA A 1 407 ? 8.273 -1.189 25.153 1.00 97.06 407 ALA A O 1
ATOM 3114 N N . TYR A 1 408 ? 8.491 -2.007 27.228 1.00 98.06 408 TYR A N 1
ATOM 3115 C CA . TYR A 1 408 ? 9.666 -1.219 27.594 1.00 98.06 408 TYR A CA 1
ATOM 3116 C C . TYR A 1 408 ? 10.624 -1.998 28.502 1.00 98.06 408 TYR A C 1
ATOM 3118 O O . TYR A 1 408 ? 10.257 -3.006 29.111 1.00 98.06 408 TYR A O 1
ATOM 3126 N N . ASP A 1 409 ? 11.860 -1.516 28.591 1.00 97.75 409 ASP A N 1
ATOM 3127 C CA . ASP A 1 409 ? 12.844 -1.907 29.596 1.00 97.75 409 ASP A CA 1
ATOM 3128 C C . ASP A 1 409 ? 13.047 -0.708 30.547 1.00 97.75 409 ASP A C 1
ATOM 3130 O O . ASP A 1 409 ? 13.562 0.326 30.112 1.00 97.75 409 ASP A O 1
ATOM 3134 N N . PRO A 1 410 ? 12.668 -0.809 31.840 1.00 95.75 410 PRO A N 1
ATOM 3135 C CA . PRO A 1 410 ? 12.777 0.299 32.794 1.00 95.75 410 PRO A CA 1
ATOM 3136 C C . PRO A 1 410 ? 14.196 0.859 32.955 1.00 95.75 410 PRO A C 1
ATOM 3138 O O . PRO A 1 410 ? 14.359 1.986 33.424 1.00 95.75 410 PRO A O 1
ATOM 3141 N N . ALA A 1 411 ? 15.221 0.069 32.623 1.00 96.06 411 ALA A N 1
ATOM 3142 C CA . ALA A 1 411 ? 16.614 0.470 32.724 1.00 96.06 411 ALA A CA 1
ATOM 3143 C C . ALA A 1 411 ? 17.153 1.096 31.432 1.00 96.06 411 ALA A C 1
ATOM 3145 O O . ALA A 1 411 ? 18.163 1.793 31.512 1.00 96.06 411 ALA A O 1
ATOM 3146 N N . LYS A 1 412 ? 16.515 0.876 30.273 1.00 96.31 412 LYS A N 1
ATOM 3147 C CA . LYS A 1 412 ? 17.044 1.293 28.960 1.00 96.31 412 LYS A CA 1
ATOM 3148 C C . LYS A 1 412 ? 16.163 2.279 28.204 1.00 96.31 412 LYS A C 1
ATOM 3150 O O . LYS A 1 412 ? 16.696 3.220 27.628 1.00 96.31 412 LYS A O 1
ATOM 3155 N N . GLY A 1 413 ? 14.850 2.068 28.181 1.00 97.44 413 GLY A N 1
ATOM 3156 C CA . GLY A 1 413 ? 13.943 2.825 27.323 1.00 97.44 413 GLY A CA 1
ATOM 3157 C C . GLY A 1 413 ? 12.788 1.999 26.773 1.00 97.44 413 GLY A C 1
ATOM 3158 O O . GLY A 1 413 ? 12.516 0.881 27.214 1.00 97.44 413 GLY A O 1
ATOM 3159 N N . ILE A 1 414 ? 12.120 2.557 25.770 1.00 98.12 414 ILE A N 1
ATOM 3160 C CA . ILE A 1 414 ? 11.022 1.920 25.045 1.00 98.12 414 ILE A CA 1
ATOM 3161 C C . ILE A 1 414 ? 11.549 1.124 23.846 1.00 98.12 414 ILE A C 1
ATOM 3163 O O . ILE A 1 414 ? 12.386 1.630 23.095 1.00 98.12 414 ILE A O 1
ATOM 3167 N N . TYR A 1 415 ? 11.044 -0.100 23.660 1.00 98.31 415 TYR A N 1
ATOM 3168 C CA . TYR A 1 415 ? 11.338 -0.902 22.469 1.00 98.31 415 TYR A CA 1
ATOM 3169 C C . TYR A 1 415 ? 10.766 -0.236 21.212 1.00 98.31 415 TYR A C 1
ATOM 3171 O O . TYR A 1 415 ? 9.730 0.424 21.266 1.00 98.31 415 TYR A O 1
ATOM 3179 N N . GLU A 1 416 ? 11.408 -0.433 20.066 1.00 97.25 416 GLU A N 1
ATOM 3180 C CA . GLU A 1 416 ? 11.013 0.257 18.834 1.00 97.25 416 GLU A CA 1
ATOM 3181 C C . GLU A 1 416 ? 9.620 -0.165 18.313 1.00 97.25 416 GLU A C 1
ATOM 3183 O O . GLU A 1 416 ? 8.827 0.656 17.845 1.00 97.25 416 GLU A O 1
ATOM 3188 N N . GLY A 1 417 ? 9.286 -1.451 18.429 1.00 97.38 417 GLY A N 1
ATOM 3189 C CA . GLY A 1 417 ? 8.061 -2.013 17.866 1.00 97.38 417 GLY A CA 1
ATOM 3190 C C . GLY A 1 417 ? 7.777 -3.438 18.330 1.00 97.38 417 GLY A C 1
ATOM 3191 O O . GLY A 1 417 ? 8.627 -4.091 18.945 1.00 97.38 417 GLY A O 1
ATOM 3192 N N . LEU A 1 418 ? 6.577 -3.921 18.008 1.00 97.94 418 LEU A N 1
ATOM 3193 C CA . LEU A 1 418 ? 6.190 -5.331 18.112 1.00 97.94 418 LEU A CA 1
ATOM 3194 C C . LEU A 1 418 ? 6.019 -5.903 16.705 1.00 97.94 418 LEU A C 1
ATOM 3196 O O . LEU A 1 418 ? 5.167 -5.417 15.963 1.00 97.94 418 LEU A O 1
ATOM 3200 N N . LEU A 1 419 ? 6.797 -6.921 16.336 1.00 96.25 419 LEU A N 1
ATOM 3201 C CA . LEU A 1 419 ? 6.720 -7.528 15.006 1.00 96.25 419 LEU A CA 1
ATOM 3202 C C . LEU A 1 419 ? 5.327 -8.121 14.761 1.00 96.25 419 LEU A C 1
ATOM 3204 O O . LEU A 1 419 ? 4.810 -8.870 15.588 1.00 96.25 419 LEU A O 1
ATOM 3208 N N . GLU A 1 420 ? 4.724 -7.835 13.605 1.00 91.25 420 GLU A N 1
ATOM 3209 C CA . GLU A 1 420 ? 3.384 -8.334 13.254 1.00 91.25 420 GLU A CA 1
ATOM 3210 C C . GLU A 1 420 ? 3.348 -9.865 13.150 1.00 91.25 420 GLU A C 1
ATOM 3212 O O . GLU A 1 420 ? 2.307 -10.481 13.371 1.00 91.25 420 GLU A O 1
ATOM 3217 N N . LYS A 1 421 ? 4.489 -10.484 12.821 1.00 85.44 421 LYS A N 1
ATOM 3218 C CA . LYS A 1 421 ? 4.617 -11.928 12.603 1.00 85.44 421 LYS A CA 1
ATOM 3219 C C . LYS A 1 421 ? 4.337 -12.756 13.860 1.00 85.44 421 LYS A C 1
ATOM 3221 O O . LYS A 1 421 ? 3.695 -13.799 13.768 1.00 85.44 421 LYS A O 1
ATOM 3226 N N . ASP A 1 422 ? 4.877 -12.341 15.001 1.00 85.88 422 ASP A N 1
ATOM 3227 C CA . ASP A 1 422 ? 4.880 -13.142 16.232 1.00 85.88 422 ASP A CA 1
ATOM 3228 C C . ASP A 1 422 ? 4.726 -12.319 17.522 1.00 85.88 422 ASP A C 1
ATOM 3230 O O . ASP A 1 422 ? 4.708 -12.884 18.616 1.00 85.88 422 ASP A O 1
ATOM 3234 N N . GLY A 1 423 ? 4.596 -10.994 17.417 1.00 91.31 423 GLY A N 1
ATOM 3235 C CA . GLY A 1 423 ? 4.497 -10.082 18.553 1.00 91.31 423 GLY A CA 1
ATOM 3236 C C . GLY A 1 423 ? 5.808 -9.885 19.317 1.00 91.31 423 GLY A C 1
ATOM 3237 O O . GLY A 1 423 ? 5.797 -9.276 20.390 1.00 91.31 423 GLY A O 1
ATOM 3238 N N . SER A 1 424 ? 6.936 -10.396 18.812 1.00 94.56 424 SER A N 1
ATOM 3239 C CA . SER A 1 424 ? 8.234 -10.209 19.456 1.00 94.56 424 SER A CA 1
ATOM 3240 C C . SER A 1 424 ? 8.682 -8.746 19.407 1.00 94.56 424 SER A C 1
ATOM 3242 O O . SER A 1 424 ? 8.321 -7.972 18.520 1.00 94.56 424 SER A O 1
ATOM 3244 N N . ARG A 1 425 ? 9.454 -8.345 20.419 1.00 97.62 425 ARG A N 1
ATOM 3245 C CA . ARG A 1 425 ? 9.921 -6.965 20.578 1.00 97.62 425 ARG A CA 1
ATOM 3246 C C . ARG A 1 425 ? 11.117 -6.711 19.676 1.00 97.62 425 ARG A C 1
ATOM 3248 O O . ARG A 1 425 ? 12.091 -7.464 19.716 1.00 97.62 425 ARG A O 1
ATOM 3255 N N . ILE A 1 426 ? 11.099 -5.594 18.964 1.00 97.25 426 ILE A N 1
ATOM 3256 C CA . ILE A 1 426 ? 12.279 -5.098 18.266 1.00 97.25 426 ILE A CA 1
ATOM 3257 C C . ILE A 1 426 ? 13.223 -4.499 19.309 1.00 97.25 426 ILE A C 1
ATOM 3259 O O . ILE A 1 426 ? 12.959 -3.434 19.863 1.00 97.25 426 ILE A O 1
ATOM 3263 N N . ALA A 1 427 ? 14.318 -5.205 19.601 1.00 94.19 427 ALA A N 1
ATOM 3264 C CA . ALA A 1 427 ? 15.305 -4.855 20.627 1.00 94.19 427 ALA A CA 1
ATOM 3265 C C . ALA A 1 427 ? 16.235 -3.687 20.228 1.00 94.19 427 ALA A C 1
ATOM 3267 O O . ALA A 1 427 ? 17.441 -3.743 20.463 1.00 94.19 427 ALA A O 1
ATOM 3268 N N . ALA A 1 428 ? 15.667 -2.644 19.626 1.00 95.50 428 ALA A N 1
ATOM 3269 C CA . ALA A 1 428 ? 16.297 -1.356 19.383 1.00 95.50 428 ALA A CA 1
ATOM 3270 C C . ALA A 1 428 ? 15.637 -0.298 20.282 1.00 95.50 428 ALA A C 1
ATOM 3272 O O . ALA A 1 428 ? 14.432 -0.350 20.534 1.00 95.50 428 ALA A O 1
ATOM 3273 N N . PHE A 1 429 ? 16.444 0.634 20.785 1.00 97.94 429 PHE A N 1
ATOM 3274 C CA . PHE A 1 429 ? 16.009 1.756 21.613 1.00 97.94 429 PHE A CA 1
ATOM 3275 C C . PHE A 1 429 ? 16.587 3.022 20.997 1.00 97.94 429 PHE A C 1
ATOM 3277 O O . PHE A 1 429 ? 17.804 3.095 20.800 1.00 97.94 429 PHE A O 1
ATOM 3284 N N . THR A 1 430 ? 15.730 3.987 20.672 1.00 98.25 430 THR A N 1
ATOM 3285 C CA . THR A 1 430 ? 16.125 5.137 19.852 1.00 98.25 430 THR A CA 1
ATOM 3286 C C . THR A 1 430 ? 15.638 6.460 20.425 1.00 98.25 430 THR A C 1
ATOM 3288 O O . THR A 1 430 ? 14.605 6.522 21.099 1.00 98.25 430 THR A O 1
ATOM 3291 N N . ALA A 1 431 ? 16.367 7.542 20.143 1.00 98.25 431 ALA A N 1
ATOM 3292 C CA . ALA A 1 431 ? 15.979 8.888 20.557 1.00 98.25 431 ALA A CA 1
ATOM 3293 C C . ALA A 1 431 ? 14.631 9.285 19.951 1.00 98.25 431 ALA A C 1
ATOM 3295 O O . ALA A 1 431 ? 13.782 9.807 20.670 1.00 98.25 431 ALA A O 1
ATOM 3296 N N . ASN A 1 432 ? 14.409 8.975 18.670 1.00 97.62 432 ASN A N 1
ATOM 3297 C CA . ASN A 1 432 ? 13.160 9.287 17.983 1.00 97.62 432 ASN A CA 1
ATOM 3298 C C . ASN A 1 432 ? 11.951 8.580 18.627 1.00 97.62 432 ASN A C 1
ATOM 3300 O O . ASN A 1 432 ? 10.973 9.236 18.977 1.00 97.62 432 ASN A O 1
ATOM 3304 N N . ASN A 1 433 ? 12.027 7.265 18.872 1.00 98.12 433 ASN A N 1
ATOM 3305 C CA . ASN A 1 433 ? 10.913 6.518 19.467 1.00 98.12 433 ASN A CA 1
ATOM 3306 C C . ASN A 1 433 ? 10.603 6.982 20.902 1.00 98.12 433 ASN A C 1
ATOM 3308 O O . ASN A 1 433 ? 9.446 7.226 21.240 1.00 98.12 433 ASN A O 1
ATOM 3312 N N . ASN A 1 434 ? 11.628 7.161 21.742 1.00 98.75 434 ASN A N 1
ATOM 3313 C CA . ASN A 1 434 ? 11.437 7.599 23.129 1.00 98.75 434 ASN A CA 1
ATOM 3314 C C . ASN A 1 434 ? 10.970 9.066 23.215 1.00 98.75 434 ASN A C 1
ATOM 3316 O O . ASN A 1 434 ? 10.105 9.382 24.035 1.00 98.75 434 ASN A O 1
ATOM 3320 N N . GLY A 1 435 ? 11.503 9.947 22.362 1.00 98.56 435 GLY A N 1
ATOM 3321 C CA . GLY A 1 435 ? 11.127 11.361 22.299 1.00 98.56 435 GLY A CA 1
ATOM 3322 C C . GLY A 1 435 ? 9.677 11.557 21.875 1.00 98.56 435 GLY A C 1
ATOM 3323 O O . GLY A 1 435 ? 8.904 12.144 22.628 1.00 98.56 435 GLY A O 1
ATOM 3324 N N . ILE A 1 436 ? 9.261 10.948 20.761 1.00 98.69 436 ILE A N 1
ATOM 3325 C CA . ILE A 1 436 ? 7.883 11.068 20.255 1.00 98.69 436 ILE A CA 1
ATOM 3326 C C . ILE A 1 436 ? 6.857 10.508 21.247 1.00 98.69 436 ILE A C 1
ATOM 3328 O O . ILE A 1 436 ? 5.755 11.046 21.375 1.00 98.69 436 ILE A O 1
ATOM 3332 N N . ILE A 1 437 ? 7.193 9.448 21.988 1.00 98.81 437 ILE A N 1
ATOM 3333 C CA . ILE A 1 437 ? 6.308 8.920 23.035 1.00 98.81 437 ILE A CA 1
ATOM 3334 C C . ILE A 1 437 ? 6.153 9.926 24.182 1.00 98.81 437 ILE A C 1
ATOM 3336 O O . ILE A 1 437 ? 5.029 10.153 24.631 1.00 98.81 437 ILE A O 1
ATOM 3340 N N . LEU A 1 438 ? 7.236 10.567 24.633 1.00 98.88 438 LEU A N 1
ATOM 3341 C CA . LEU A 1 438 ? 7.158 11.624 25.647 1.00 98.88 438 LEU A CA 1
ATOM 3342 C C . LEU A 1 438 ? 6.357 12.834 25.153 1.00 98.88 438 LEU A C 1
ATOM 3344 O O . LEU A 1 438 ? 5.509 13.331 25.889 1.00 98.88 438 LEU A O 1
ATOM 3348 N N . GLU A 1 439 ? 6.575 13.256 23.909 1.00 98.62 439 GLU A N 1
ATOM 3349 C CA . GLU A 1 439 ? 5.827 14.336 23.254 1.00 98.62 439 GLU A CA 1
ATOM 3350 C C . GLU A 1 439 ? 4.330 14.011 23.173 1.00 98.62 439 GLU A C 1
ATOM 3352 O O . GLU A 1 439 ? 3.486 14.838 23.515 1.00 98.62 439 GLU A O 1
ATOM 3357 N N . SER A 1 440 ? 3.988 12.776 22.801 1.00 98.75 440 SER A N 1
ATOM 3358 C CA . SER A 1 440 ? 2.605 12.296 22.746 1.00 98.75 440 SER A CA 1
ATOM 3359 C C . SER A 1 440 ? 1.942 12.332 24.127 1.00 98.75 440 SER A C 1
ATOM 3361 O O . SER A 1 440 ? 0.802 12.775 24.273 1.00 98.75 440 SER A O 1
ATOM 3363 N N . LEU A 1 441 ? 2.654 11.897 25.170 1.00 98.81 441 LEU A N 1
ATOM 3364 C CA . LEU A 1 441 ? 2.147 11.931 26.543 1.00 98.81 441 LEU A CA 1
ATOM 3365 C C . LEU A 1 441 ? 2.026 13.362 27.081 1.00 98.81 441 LEU A C 1
ATOM 3367 O O . LEU A 1 441 ? 1.061 13.651 27.788 1.00 98.81 441 LEU A O 1
ATOM 3371 N N . LEU A 1 442 ? 2.941 14.267 26.715 1.00 98.69 442 LEU A N 1
ATOM 3372 C CA . LEU A 1 442 ? 2.802 15.696 27.001 1.00 98.69 442 LEU A CA 1
ATOM 3373 C C . LEU A 1 442 ? 1.560 16.264 26.305 1.00 98.69 442 LEU A C 1
ATOM 3375 O O . LEU A 1 442 ? 0.778 16.962 26.948 1.00 98.69 442 LEU A O 1
ATOM 3379 N N . TYR A 1 443 ? 1.332 15.914 25.035 1.00 98.38 443 TYR A N 1
ATOM 3380 C CA . TYR A 1 443 ? 0.144 16.331 24.293 1.00 98.38 443 TYR A CA 1
ATOM 3381 C C . TYR A 1 443 ? -1.147 15.898 24.986 1.00 98.38 443 TYR A C 1
ATOM 3383 O O . TYR A 1 443 ? -2.065 16.696 25.114 1.00 98.38 443 TYR A O 1
ATOM 3391 N N . LYS A 1 444 ? -1.224 14.667 25.506 1.00 97.62 444 LYS A N 1
ATOM 3392 C CA . LYS A 1 444 ? -2.392 14.213 26.284 1.00 97.62 444 LYS A CA 1
ATOM 3393 C C . LYS A 1 444 ? -2.688 15.117 27.496 1.00 97.62 444 LYS A C 1
ATOM 3395 O O . LYS A 1 444 ? -3.844 15.234 27.907 1.00 97.62 444 LYS A O 1
ATOM 3400 N N . VAL A 1 445 ? -1.659 15.712 28.100 1.00 97.06 445 VAL A N 1
ATOM 3401 C CA . VAL A 1 445 ? -1.790 16.567 29.289 1.00 97.06 445 VAL A CA 1
ATOM 3402 C C . VAL A 1 445 ? -2.085 18.022 28.918 1.00 97.06 445 VAL A C 1
ATOM 3404 O O . VAL A 1 445 ? -2.925 18.644 29.566 1.00 97.06 445 VAL A O 1
ATOM 3407 N N . GLU A 1 446 ? -1.405 18.568 27.908 1.00 94.56 446 GLU A N 1
ATOM 3408 C CA . GLU A 1 446 ? -1.416 20.007 27.601 1.00 94.56 446 GLU A CA 1
ATOM 3409 C C . GLU A 1 446 ? -2.124 20.388 26.288 1.00 94.56 446 GLU A C 1
ATOM 3411 O O . GLU A 1 446 ? -2.438 21.562 26.088 1.00 94.56 446 GLU A O 1
ATOM 3416 N N . GLY A 1 447 ? -2.383 19.438 25.391 1.00 93.31 447 GLY A N 1
ATOM 3417 C CA . GLY A 1 447 ? -2.746 19.694 23.996 1.00 93.31 447 GLY A CA 1
ATOM 3418 C C . GLY A 1 447 ? -1.530 19.997 23.117 1.00 93.31 447 GLY A C 1
ATOM 3419 O O . GLY A 1 447 ? -0.412 19.576 23.420 1.00 93.31 447 GLY A O 1
ATOM 3420 N N . LYS A 1 448 ? -1.743 20.705 21.996 1.00 92.38 448 LYS A N 1
ATOM 3421 C CA . LYS A 1 448 ? -0.677 20.981 21.014 1.00 92.38 448 LYS A CA 1
ATOM 3422 C C . LYS A 1 448 ? 0.548 21.637 21.661 1.00 92.38 448 LYS A C 1
ATOM 3424 O O . LYS A 1 448 ? 0.425 22.555 22.474 1.00 92.38 448 LYS A O 1
ATOM 3429 N N . ILE A 1 449 ? 1.736 21.154 21.302 1.00 94.88 449 ILE A N 1
ATOM 3430 C CA . ILE A 1 449 ? 2.990 21.524 21.974 1.00 94.88 449 ILE A CA 1
ATOM 3431 C C . ILE A 1 449 ? 3.372 22.979 21.684 1.00 94.88 449 ILE A C 1
ATOM 3433 O O . ILE A 1 449 ? 3.795 23.690 22.611 1.00 94.88 449 ILE A O 1
ATOM 3437 N N . LEU A 1 450 ? 3.213 23.418 20.430 1.00 91.25 450 LEU A N 1
ATOM 3438 C CA . LEU A 1 450 ? 3.447 24.795 20.011 1.00 91.25 450 LEU A CA 1
ATOM 3439 C C . LEU A 1 450 ? 2.386 25.725 20.615 1.00 91.25 450 LEU A C 1
ATOM 3441 O O . LEU A 1 450 ? 1.188 25.580 20.367 1.00 91.25 450 LEU A O 1
ATOM 3445 N N . ARG A 1 451 ? 2.825 26.716 21.397 1.00 83.75 451 ARG A N 1
ATOM 3446 C CA . ARG A 1 451 ? 1.931 27.684 22.054 1.00 83.75 451 ARG A CA 1
ATOM 3447 C C . ARG A 1 451 ? 1.689 28.903 21.158 1.00 83.75 451 ARG A C 1
ATOM 3449 O O . ARG A 1 451 ? 2.585 29.335 20.437 1.00 83.75 451 ARG A O 1
ATOM 3456 N N . GLN A 1 452 ? 0.501 29.502 21.247 1.00 66.12 452 GLN A N 1
ATOM 3457 C CA . GLN A 1 452 ? 0.205 30.793 20.610 1.00 66.12 452 GLN A CA 1
ATOM 3458 C C . GLN A 1 452 ? 0.784 31.950 21.455 1.00 66.12 452 GLN A C 1
ATOM 3460 O O . GLN A 1 452 ? 0.588 31.991 22.669 1.00 66.12 452 GLN A O 1
ATOM 3465 N N . GLY A 1 453 ? 1.511 32.890 20.833 1.00 56.06 453 GLY A N 1
ATOM 3466 C CA . GLY A 1 453 ? 2.086 34.070 21.501 1.00 56.06 453 GLY A CA 1
ATOM 3467 C C . GLY A 1 453 ? 2.887 34.979 20.550 1.00 56.06 453 GLY A C 1
ATOM 3468 O O . GLY A 1 453 ? 3.276 34.520 19.476 1.00 56.06 453 GLY A O 1
ATOM 3469 N N . PRO A 1 454 ? 3.126 36.266 20.890 1.00 39.09 454 PRO A N 1
ATOM 3470 C CA . PRO A 1 454 ? 3.795 37.216 20.000 1.00 39.09 454 PRO A CA 1
ATOM 3471 C C . PRO A 1 454 ? 5.246 36.795 19.741 1.00 39.09 454 PRO A C 1
ATOM 3473 O O . PRO A 1 454 ? 6.078 36.781 20.646 1.00 39.09 454 PRO A O 1
ATOM 3476 N N . VAL A 1 455 ? 5.549 36.459 18.488 1.00 43.72 455 VAL A N 1
ATOM 3477 C CA . VAL A 1 455 ? 6.895 36.102 18.035 1.00 43.72 455 VAL A CA 1
ATOM 3478 C C . VAL A 1 455 ? 7.555 37.339 17.430 1.00 43.72 455 VAL A C 1
ATOM 3480 O O . VAL A 1 455 ? 7.071 37.883 16.439 1.00 43.72 455 VAL A O 1
ATOM 3483 N N . SER A 1 456 ? 8.685 37.778 17.986 1.00 39.53 456 SER A N 1
ATOM 3484 C CA . SER A 1 456 ? 9.575 38.712 17.296 1.00 39.53 456 SER A CA 1
ATOM 3485 C C . SER A 1 456 ? 10.259 37.974 16.142 1.00 39.53 456 SER A C 1
ATOM 3487 O O . SER A 1 456 ? 11.179 37.180 16.332 1.00 39.53 456 SER A O 1
ATOM 3489 N N . VAL A 1 457 ? 9.786 38.200 14.918 1.00 41.06 457 VAL A N 1
ATOM 3490 C CA . VAL A 1 457 ? 10.519 37.802 13.711 1.00 41.06 457 VAL A CA 1
ATOM 3491 C C . VAL A 1 457 ? 11.636 38.832 13.514 1.00 41.06 457 VAL A C 1
ATOM 3493 O O . VAL A 1 457 ? 11.327 40.018 13.389 1.00 41.06 457 VAL A O 1
ATOM 3496 N N . PRO A 1 458 ? 12.925 38.449 13.502 1.00 35.81 458 PRO A N 1
ATOM 3497 C CA . PRO A 1 458 ? 13.984 39.391 13.164 1.00 35.81 458 PRO A CA 1
ATOM 3498 C C . PRO A 1 458 ? 13.759 39.910 11.736 1.00 35.81 458 PRO A C 1
ATOM 3500 O O . PRO A 1 458 ? 13.716 39.114 10.797 1.00 35.81 458 PRO A O 1
ATOM 3503 N N . GLU A 1 459 ? 13.605 41.227 11.557 1.00 29.92 459 GLU A N 1
ATOM 3504 C CA . GLU A 1 459 ? 13.504 41.840 10.226 1.00 29.92 459 GLU A CA 1
ATOM 3505 C C . GLU A 1 459 ? 14.728 41.457 9.384 1.00 29.92 459 GLU A C 1
ATOM 3507 O O . GLU A 1 459 ? 15.863 41.831 9.694 1.00 29.92 459 GLU A O 1
ATOM 3512 N N . ARG A 1 460 ? 14.516 40.723 8.286 1.00 39.06 460 ARG A N 1
ATOM 3513 C CA . ARG A 1 460 ? 15.589 40.360 7.357 1.00 39.06 460 ARG A CA 1
ATOM 3514 C C . ARG A 1 460 ? 15.437 41.153 6.062 1.00 39.06 460 ARG A C 1
ATOM 3516 O O . ARG A 1 460 ? 14.497 40.954 5.298 1.00 39.06 460 ARG A O 1
ATOM 3523 N N . LYS A 1 461 ? 16.400 42.040 5.786 1.00 28.08 461 LYS A N 1
ATOM 3524 C CA . LYS A 1 461 ? 16.576 42.650 4.459 1.00 28.08 461 LYS A CA 1
ATOM 3525 C C . LYS A 1 461 ? 16.972 41.550 3.474 1.00 28.08 461 LYS A C 1
ATOM 3527 O O . LYS A 1 461 ? 18.093 41.050 3.527 1.00 28.08 461 LYS A O 1
ATOM 3532 N N . VAL A 1 462 ? 16.052 41.165 2.594 1.00 28.98 462 VAL A N 1
ATOM 3533 C CA . VAL A 1 462 ? 16.310 40.206 1.513 1.00 28.98 462 VAL A CA 1
ATOM 3534 C C . VAL A 1 462 ? 17.344 40.814 0.564 1.00 28.98 462 VAL A C 1
ATOM 3536 O O . VAL A 1 462 ? 17.045 41.760 -0.165 1.00 28.98 462 VAL A O 1
ATOM 3539 N N . SER A 1 463 ? 18.577 40.302 0.573 1.00 27.73 463 SER A N 1
ATOM 3540 C CA . SER A 1 463 ? 19.536 40.617 -0.482 1.00 27.73 463 SER A CA 1
ATOM 3541 C C . SER A 1 463 ? 19.211 39.744 -1.692 1.00 27.73 463 SER A C 1
ATOM 3543 O O . SER A 1 463 ? 19.369 38.526 -1.689 1.00 27.73 463 SER A O 1
ATOM 3545 N N . SER A 1 464 ? 18.729 40.379 -2.757 1.00 30.61 464 SER A N 1
ATOM 3546 C CA . SER A 1 464 ? 18.616 39.759 -4.072 1.00 30.61 464 SER A CA 1
ATOM 3547 C C . SER A 1 464 ? 20.022 39.569 -4.649 1.00 30.61 464 SER A C 1
ATOM 3549 O O . SER A 1 464 ? 20.485 40.365 -5.472 1.00 30.61 464 SER A O 1
ATOM 3551 N N . ALA A 1 465 ? 20.744 38.547 -4.195 1.00 27.61 465 ALA A N 1
ATOM 3552 C CA . ALA A 1 465 ? 21.992 38.140 -4.820 1.00 27.61 465 ALA A CA 1
ATOM 3553 C C . ALA A 1 465 ? 21.667 37.490 -6.176 1.00 27.61 465 ALA A C 1
ATOM 3555 O O . ALA A 1 465 ? 21.539 36.277 -6.303 1.00 27.61 465 ALA A O 1
ATOM 3556 N N . ARG A 1 466 ? 21.500 38.328 -7.208 1.00 32.75 466 ARG A N 1
ATOM 3557 C CA . ARG A 1 466 ? 21.523 37.902 -8.611 1.00 32.75 466 ARG A CA 1
ATOM 3558 C C . ARG A 1 466 ? 22.875 37.245 -8.872 1.00 32.75 466 ARG A C 1
ATOM 3560 O O . ARG A 1 466 ? 23.875 37.953 -8.962 1.00 32.75 466 ARG A O 1
ATOM 3567 N N . PHE A 1 467 ? 22.903 35.928 -9.047 1.00 29.75 467 PHE A N 1
ATOM 3568 C CA . PHE A 1 467 ? 24.086 35.238 -9.550 1.00 29.75 467 PHE A CA 1
ATOM 3569 C C . PHE A 1 467 ? 23.838 34.611 -10.923 1.00 29.75 467 PHE A C 1
ATOM 3571 O O . PHE A 1 467 ? 22.814 33.990 -11.197 1.00 29.75 467 PHE A O 1
ATOM 3578 N N . ARG A 1 468 ? 24.793 34.905 -11.810 1.00 26.05 468 ARG A N 1
ATOM 3579 C CA . ARG A 1 468 ? 24.832 34.617 -13.245 1.00 26.05 468 ARG A CA 1
ATOM 3580 C C . ARG A 1 468 ? 24.959 33.115 -13.519 1.00 26.05 468 ARG A C 1
ATOM 3582 O O . ARG A 1 468 ? 25.814 32.453 -12.942 1.00 26.05 468 ARG A O 1
ATOM 3589 N N . ARG A 1 469 ? 24.185 32.639 -14.501 1.00 22.62 469 ARG A N 1
ATOM 3590 C CA . ARG A 1 469 ? 24.385 31.359 -15.204 1.00 22.62 469 ARG A CA 1
ATOM 3591 C C . ARG A 1 469 ? 25.830 31.221 -15.722 1.00 22.62 469 ARG A C 1
ATOM 3593 O O . ARG A 1 469 ? 26.298 32.155 -16.378 1.00 22.62 469 ARG A O 1
ATOM 3600 N N . PRO A 1 470 ? 26.488 30.058 -15.577 1.00 26.30 470 PRO A N 1
ATOM 3601 C CA . PRO A 1 470 ? 27.507 29.625 -16.525 1.00 26.30 470 PRO A CA 1
ATOM 3602 C C . PRO A 1 470 ? 26.832 29.279 -17.861 1.00 26.30 470 PRO A C 1
ATOM 3604 O O . PRO A 1 470 ? 25.740 28.708 -17.888 1.00 26.30 470 PRO A O 1
ATOM 3607 N N . ALA A 1 471 ? 27.453 29.682 -18.967 1.00 25.05 471 ALA A N 1
ATOM 3608 C CA . ALA A 1 471 ? 26.939 29.467 -20.314 1.00 25.05 471 ALA A CA 1
ATOM 3609 C C . ALA A 1 471 ? 26.888 27.973 -20.673 1.00 25.05 471 ALA A C 1
ATOM 3611 O O . ALA A 1 471 ? 27.809 27.219 -20.365 1.00 25.05 471 ALA A O 1
ATOM 3612 N N . ALA A 1 472 ? 25.817 27.573 -21.360 1.00 29.09 472 ALA A N 1
ATOM 3613 C CA . ALA A 1 472 ? 25.701 26.266 -21.991 1.00 29.09 472 ALA A CA 1
ATOM 3614 C C . ALA A 1 472 ? 26.692 26.168 -23.164 1.00 29.09 472 ALA A C 1
ATOM 3616 O O . ALA A 1 472 ? 26.650 26.996 -24.075 1.00 29.09 472 ALA A O 1
ATOM 3617 N N . GLY A 1 473 ? 27.577 25.171 -23.132 1.00 25.48 473 GLY A N 1
ATOM 3618 C CA . GLY A 1 473 ? 28.370 24.750 -24.290 1.00 25.48 473 GLY A CA 1
ATOM 3619 C C . GLY A 1 473 ? 27.623 23.678 -25.103 1.00 25.48 473 GLY A C 1
ATOM 3620 O O . GLY A 1 473 ? 26.877 22.901 -24.501 1.00 25.48 473 GLY A O 1
ATOM 3621 N N . PRO A 1 474 ? 27.772 23.634 -26.440 1.00 33.34 474 PRO A N 1
ATOM 3622 C CA . PRO A 1 474 ? 27.118 22.648 -27.299 1.00 33.34 474 PRO A CA 1
ATOM 3623 C C . PRO A 1 474 ? 27.943 21.350 -27.426 1.00 33.34 474 PRO A C 1
ATOM 3625 O O . PRO A 1 474 ? 29.162 21.392 -27.300 1.00 33.34 474 PRO A O 1
ATOM 3628 N N . GLU A 1 475 ? 27.255 20.242 -27.751 1.00 25.80 475 GLU A N 1
ATOM 3629 C CA . GLU A 1 475 ? 27.776 18.879 -28.029 1.00 25.80 475 GLU A CA 1
ATOM 3630 C C . GLU A 1 475 ? 28.389 18.127 -26.821 1.00 25.80 475 GLU A C 1
ATOM 3632 O O . GLU A 1 475 ? 29.174 18.664 -26.059 1.00 25.80 475 GLU A O 1
ATOM 3637 N N . LEU A 1 476 ? 28.077 16.859 -26.532 1.00 25.62 476 LEU A N 1
ATOM 3638 C CA . LEU A 1 476 ? 27.827 15.731 -27.423 1.00 25.62 476 LEU A CA 1
ATOM 3639 C C . LEU A 1 476 ? 26.727 14.798 -26.894 1.00 25.62 476 LEU A C 1
ATOM 3641 O O . LEU A 1 476 ? 26.757 14.326 -25.758 1.00 25.62 476 LEU A O 1
ATOM 3645 N N . ALA A 1 477 ? 25.850 14.406 -27.816 1.00 30.38 477 ALA A N 1
ATOM 3646 C CA . ALA A 1 477 ? 25.233 13.094 -27.814 1.00 30.38 477 ALA A CA 1
ATOM 3647 C C . ALA A 1 477 ? 26.319 12.002 -27.823 1.00 30.38 477 ALA A C 1
ATOM 3649 O O . ALA A 1 477 ? 27.175 12.009 -28.708 1.00 30.38 477 ALA A O 1
ATOM 3650 N N . ARG A 1 478 ? 26.266 11.071 -26.860 1.00 24.03 478 ARG A N 1
ATOM 3651 C CA . ARG A 1 478 ? 26.716 9.664 -26.959 1.00 24.03 478 ARG A CA 1
ATOM 3652 C C . ARG A 1 478 ? 26.480 8.952 -25.625 1.00 24.03 478 ARG A C 1
ATOM 3654 O O . ARG A 1 478 ? 27.347 8.890 -24.758 1.00 24.03 478 ARG A O 1
ATOM 3661 N N . THR A 1 479 ? 25.285 8.392 -25.475 1.00 23.91 479 THR A N 1
ATOM 3662 C CA . THR A 1 479 ? 24.948 7.464 -24.394 1.00 23.91 479 THR A CA 1
ATOM 3663 C C . THR A 1 479 ? 25.741 6.177 -24.609 1.00 23.91 479 THR A C 1
ATOM 3665 O O . THR A 1 479 ? 25.433 5.387 -25.498 1.00 23.91 479 THR A O 1
ATOM 3668 N N . THR A 1 480 ? 26.801 5.983 -23.828 1.00 21.80 480 THR A N 1
ATOM 3669 C CA . THR A 1 480 ? 27.539 4.718 -23.806 1.00 21.80 480 THR A CA 1
ATOM 3670 C C . THR A 1 480 ? 26.924 3.853 -22.716 1.00 21.80 480 THR A C 1
ATOM 3672 O O . THR A 1 480 ? 27.037 4.153 -21.531 1.00 21.80 480 THR A O 1
ATOM 3675 N N . LEU A 1 481 ? 26.220 2.807 -23.144 1.00 24.33 481 LEU A N 1
ATOM 3676 C CA . LEU A 1 481 ? 25.641 1.770 -22.300 1.00 24.33 481 LEU A CA 1
ATOM 3677 C C . LEU A 1 481 ? 26.774 1.053 -21.542 1.00 24.33 481 LEU A C 1
ATOM 3679 O O . LEU A 1 481 ? 27.580 0.357 -22.161 1.00 24.33 481 LEU A O 1
ATOM 3683 N N . VAL A 1 482 ? 26.842 1.181 -20.216 1.00 22.97 482 VAL A N 1
ATOM 3684 C CA . VAL A 1 482 ? 27.705 0.325 -19.388 1.00 22.97 482 VAL A CA 1
ATOM 3685 C C . VAL A 1 482 ? 26.828 -0.724 -18.711 1.00 22.97 482 VAL A C 1
ATOM 3687 O O . VAL A 1 482 ? 26.178 -0.468 -17.703 1.00 22.97 482 VAL A O 1
ATOM 3690 N N . LYS A 1 483 ? 26.811 -1.929 -19.295 1.00 29.03 483 LYS A N 1
ATOM 3691 C CA . LYS A 1 483 ? 26.312 -3.155 -18.661 1.00 29.03 483 LYS A CA 1
ATOM 3692 C C . LYS A 1 483 ? 27.236 -3.532 -17.497 1.00 29.03 483 LYS A C 1
ATOM 3694 O O . LYS A 1 483 ? 28.384 -3.909 -17.725 1.00 29.03 483 LYS A O 1
ATOM 3699 N N . ARG A 1 484 ? 26.709 -3.545 -16.273 1.00 23.61 484 ARG A N 1
ATOM 3700 C CA . ARG A 1 484 ? 27.191 -4.417 -15.192 1.00 23.61 484 ARG A CA 1
ATOM 3701 C C . ARG A 1 484 ? 25.986 -5.072 -14.527 1.00 23.61 484 ARG A C 1
ATOM 3703 O O . ARG A 1 484 ? 25.311 -4.467 -13.709 1.00 23.61 484 ARG A O 1
ATOM 3710 N N . ILE A 1 485 ? 25.721 -6.310 -14.933 1.00 23.08 485 ILE A N 1
ATOM 3711 C CA . ILE A 1 485 ? 24.825 -7.230 -14.234 1.00 23.08 485 ILE A CA 1
ATOM 3712 C C . ILE A 1 485 ? 25.653 -7.823 -13.090 1.00 23.08 485 ILE A C 1
ATOM 3714 O O . ILE A 1 485 ? 26.665 -8.475 -13.350 1.00 23.08 485 ILE A O 1
ATOM 3718 N N . ILE A 1 486 ? 25.261 -7.561 -11.844 1.00 22.55 486 ILE A N 1
ATOM 3719 C CA . ILE A 1 486 ? 25.751 -8.299 -10.673 1.00 22.55 486 ILE A CA 1
ATOM 3720 C C . ILE A 1 486 ? 24.699 -9.381 -10.381 1.00 22.55 486 ILE A C 1
ATOM 3722 O O . ILE A 1 486 ? 23.524 -9.037 -10.264 1.00 22.55 486 ILE A O 1
ATOM 3726 N N . PRO A 1 487 ? 25.064 -10.672 -10.305 1.00 23.08 487 PRO A N 1
ATOM 3727 C CA . PRO A 1 487 ? 24.114 -11.727 -9.975 1.00 23.08 487 PRO A CA 1
ATOM 3728 C C . PRO A 1 487 ? 23.752 -11.637 -8.486 1.00 23.08 487 PRO A C 1
ATOM 3730 O O . PRO A 1 487 ? 24.620 -11.780 -7.626 1.00 23.08 487 PRO A O 1
ATOM 3733 N N . VAL A 1 488 ? 22.479 -11.384 -8.184 1.00 25.59 488 VAL A N 1
ATOM 3734 C CA . VAL A 1 488 ? 21.943 -11.437 -6.818 1.00 25.59 488 VAL A CA 1
ATOM 3735 C C . VAL A 1 488 ? 21.509 -12.875 -6.540 1.00 25.59 488 VAL A C 1
ATOM 3737 O O . VAL A 1 488 ? 20.628 -13.410 -7.209 1.00 25.59 488 VAL A O 1
ATOM 3740 N N . THR A 1 489 ? 22.159 -13.521 -5.576 1.00 24.58 489 THR A N 1
ATOM 3741 C CA . THR A 1 489 ? 21.746 -14.831 -5.058 1.00 24.58 489 THR A CA 1
ATOM 3742 C C . THR A 1 489 ? 20.498 -14.642 -4.188 1.00 24.58 489 THR A C 1
ATOM 3744 O O . THR A 1 489 ? 20.529 -13.788 -3.302 1.00 24.58 489 THR A O 1
ATOM 3747 N N . PRO A 1 490 ? 19.409 -15.405 -4.391 1.00 24.36 490 PRO A N 1
ATOM 3748 C CA . PRO A 1 490 ? 18.170 -15.202 -3.647 1.00 24.36 490 PRO A CA 1
ATOM 3749 C C . PRO A 1 490 ? 18.347 -15.537 -2.153 1.00 24.36 490 PRO A C 1
ATOM 3751 O O . PRO A 1 490 ? 18.896 -16.597 -1.826 1.00 24.36 490 PRO A O 1
ATOM 3754 N N . PRO A 1 491 ? 17.885 -14.672 -1.230 1.00 25.53 491 PRO A N 1
ATOM 3755 C CA . PRO A 1 491 ? 17.879 -14.969 0.193 1.00 25.53 491 PRO A CA 1
ATOM 3756 C C . PRO A 1 491 ? 16.856 -16.065 0.509 1.00 25.53 491 PRO A C 1
ATOM 3758 O O . PRO A 1 491 ? 15.779 -16.165 -0.078 1.00 25.53 491 PRO A O 1
ATOM 3761 N N . LYS A 1 492 ? 17.220 -16.924 1.459 1.00 25.75 492 LYS A N 1
ATOM 3762 C CA . LYS A 1 492 ? 16.416 -18.065 1.893 1.00 25.75 492 LYS A CA 1
ATOM 3763 C C . LYS A 1 492 ? 15.282 -17.562 2.794 1.00 25.75 492 LYS A C 1
ATOM 3765 O O . LYS A 1 492 ? 15.521 -17.203 3.943 1.00 25.75 492 LYS A O 1
ATOM 3770 N N . LEU A 1 493 ? 14.064 -17.522 2.259 1.00 30.67 493 LEU A N 1
ATOM 3771 C CA . LEU A 1 493 ? 12.859 -17.087 2.969 1.00 30.67 493 LEU A CA 1
ATOM 3772 C C . LEU A 1 493 ? 12.425 -18.090 4.047 1.00 30.67 493 LEU A C 1
ATOM 3774 O O . LEU A 1 493 ? 12.522 -19.307 3.874 1.00 30.67 493 LEU A O 1
ATOM 3778 N N . ALA A 1 494 ? 11.929 -17.560 5.165 1.00 26.52 494 ALA A N 1
ATOM 3779 C CA . ALA A 1 494 ? 11.304 -18.344 6.223 1.00 26.52 494 ALA A CA 1
ATOM 3780 C C . ALA A 1 494 ? 9.973 -18.972 5.742 1.00 26.52 494 ALA A C 1
ATOM 3782 O O . ALA A 1 494 ? 9.302 -18.384 4.892 1.00 26.52 494 ALA A O 1
ATOM 3783 N N . PRO A 1 495 ? 9.552 -20.133 6.285 1.00 26.08 495 PRO A N 1
ATOM 3784 C CA . PRO A 1 495 ? 8.328 -20.808 5.857 1.00 26.08 495 PRO A CA 1
ATOM 3785 C C . PRO A 1 495 ? 7.064 -20.000 6.183 1.00 26.08 495 PRO A C 1
ATOM 3787 O O . PRO A 1 495 ? 6.977 -19.361 7.234 1.00 26.08 495 PRO A O 1
ATOM 3790 N N . LEU A 1 496 ? 6.089 -20.078 5.276 1.00 31.94 496 LEU A N 1
ATOM 3791 C CA . LEU A 1 496 ? 4.760 -19.468 5.363 1.00 31.94 496 LEU A CA 1
ATOM 3792 C C . LEU A 1 496 ? 3.848 -20.182 6.388 1.00 31.94 496 LEU A C 1
ATOM 3794 O O . LEU A 1 496 ? 4.096 -21.346 6.720 1.00 31.94 496 LEU A O 1
ATOM 3798 N N . PRO A 1 497 ? 2.778 -19.513 6.869 1.00 27.92 497 PRO A N 1
ATOM 3799 C CA . PRO A 1 497 ? 1.746 -20.146 7.685 1.00 27.92 497 PRO A CA 1
ATOM 3800 C C . PRO A 1 497 ? 1.085 -21.317 6.932 1.00 27.92 497 PRO A C 1
ATOM 3802 O O . PRO A 1 497 ? 1.067 -21.315 5.698 1.00 27.92 497 PRO A O 1
ATOM 3805 N N . PRO A 1 498 ? 0.532 -22.316 7.644 1.00 29.27 498 PRO A N 1
ATOM 3806 C CA . PRO A 1 498 ? -0.087 -23.473 7.011 1.00 29.27 498 PRO A CA 1
ATOM 3807 C C . PRO A 1 498 ? -1.253 -23.074 6.100 1.00 29.27 498 PRO A C 1
ATOM 3809 O O . PRO A 1 498 ? -1.913 -22.060 6.329 1.00 29.27 498 PRO A O 1
ATOM 3812 N N . ALA A 1 499 ? -1.494 -23.919 5.091 1.00 36.56 499 ALA A N 1
ATOM 3813 C CA . ALA A 1 499 ? -2.629 -23.864 4.177 1.00 36.56 499 ALA A CA 1
ATOM 3814 C C . ALA A 1 499 ? -3.924 -23.443 4.891 1.00 36.56 499 ALA A C 1
ATOM 3816 O O . ALA A 1 499 ? -4.213 -23.921 5.992 1.00 36.56 499 ALA A O 1
ATOM 3817 N N . ALA A 1 500 ? -4.676 -22.543 4.251 1.00 35.09 500 ALA A N 1
ATOM 3818 C CA . ALA A 1 500 ? -5.960 -22.063 4.736 1.00 35.09 500 ALA A CA 1
ATOM 3819 C C . ALA A 1 500 ? -6.827 -23.236 5.218 1.00 35.09 500 ALA A C 1
ATOM 3821 O O . ALA A 1 500 ? -6.973 -24.245 4.528 1.00 35.09 500 ALA A O 1
ATOM 3822 N N . VAL A 1 501 ? -7.367 -23.097 6.429 1.00 36.03 501 VAL A N 1
ATOM 3823 C CA . VAL A 1 501 ? -8.336 -24.033 7.002 1.00 36.03 501 VAL A CA 1
ATOM 3824 C C . VAL A 1 501 ? -9.491 -24.195 5.999 1.00 36.03 501 VAL A C 1
ATOM 3826 O O . VAL A 1 501 ? -9.982 -23.172 5.515 1.00 36.03 501 VAL A O 1
ATOM 3829 N N . PRO A 1 502 ? -9.934 -25.427 5.677 1.00 43.84 502 PRO A N 1
ATOM 3830 C CA . PRO A 1 502 ? -11.103 -25.648 4.831 1.00 43.84 502 PRO A CA 1
ATOM 3831 C C . PRO A 1 502 ? -12.294 -24.836 5.350 1.00 43.84 502 PRO A C 1
ATOM 3833 O O . PRO A 1 502 ? -12.638 -24.933 6.529 1.00 43.84 502 PRO A O 1
ATOM 3836 N N . HIS A 1 503 ? -12.917 -24.040 4.486 1.00 50.47 503 HIS A N 1
ATOM 3837 C CA . HIS A 1 503 ? -14.147 -23.311 4.795 1.00 50.47 503 HIS A CA 1
ATOM 3838 C C . HIS A 1 503 ? -15.228 -23.753 3.807 1.00 50.47 503 HIS A C 1
ATOM 3840 O O . HIS A 1 503 ? -14.924 -24.027 2.646 1.00 50.47 503 HIS A O 1
ATOM 3846 N N . GLU A 1 504 ? -16.491 -23.823 4.238 1.00 62.97 504 GLU A N 1
ATOM 3847 C CA . GLU A 1 504 ? -17.609 -24.014 3.306 1.00 62.97 504 GLU A CA 1
ATOM 3848 C C . GLU A 1 504 ? -17.606 -22.854 2.296 1.00 62.97 504 GLU A C 1
ATOM 3850 O O . GLU A 1 504 ? -17.749 -21.689 2.678 1.00 62.97 504 GLU A O 1
ATOM 3855 N N . GLY A 1 505 ? -17.333 -23.170 1.027 1.00 74.75 505 GLY A N 1
ATOM 3856 C CA . GLY A 1 505 ? -17.319 -22.220 -0.083 1.00 74.75 505 GLY A CA 1
ATOM 3857 C C . GLY A 1 505 ? -18.717 -21.986 -0.667 1.00 74.75 505 GLY A C 1
ATOM 3858 O O . GLY A 1 505 ? -19.656 -22.707 -0.335 1.00 74.75 505 GLY A O 1
ATOM 3859 N N . PRO A 1 506 ? -18.886 -21.013 -1.580 1.00 84.50 506 PRO A N 1
ATOM 3860 C CA . PRO A 1 506 ? -20.187 -20.700 -2.184 1.00 84.50 506 PRO A CA 1
ATOM 3861 C C . PRO A 1 506 ? -20.694 -21.761 -3.178 1.00 84.50 506 PRO A C 1
ATOM 3863 O O . PRO A 1 506 ? -21.801 -21.621 -3.692 1.00 84.50 506 PRO A O 1
ATOM 3866 N N . VAL A 1 507 ? -19.889 -22.784 -3.480 1.00 89.56 507 VAL A N 1
ATOM 3867 C CA . VAL A 1 507 ? -20.258 -23.920 -4.332 1.00 89.56 507 VAL A CA 1
ATOM 3868 C C . VAL A 1 507 ? -20.346 -25.158 -3.452 1.00 89.56 507 VAL A C 1
ATOM 3870 O O . VAL A 1 507 ? -19.323 -25.662 -2.990 1.00 89.56 507 VAL A O 1
ATOM 3873 N N . ASP A 1 508 ? -21.566 -25.632 -3.215 1.00 90.12 508 ASP A N 1
ATOM 3874 C CA . ASP A 1 508 ? -21.803 -26.887 -2.503 1.00 90.12 508 ASP A CA 1
ATOM 3875 C C . ASP A 1 508 ? -21.613 -28.115 -3.417 1.00 90.12 508 ASP A C 1
ATOM 3877 O O . ASP A 1 508 ? -21.440 -28.002 -4.636 1.00 90.12 508 ASP A O 1
ATOM 3881 N N . ASP A 1 509 ? -21.645 -29.311 -2.828 1.00 90.75 509 ASP A N 1
ATOM 3882 C CA . ASP A 1 509 ? -21.428 -30.568 -3.555 1.00 90.75 509 ASP A CA 1
ATOM 3883 C C . ASP A 1 509 ? -22.472 -30.807 -4.661 1.00 90.75 509 ASP A C 1
ATOM 3885 O O . ASP A 1 509 ? -22.154 -31.387 -5.702 1.00 90.75 509 ASP A O 1
ATOM 3889 N N . ALA A 1 510 ? -23.711 -30.331 -4.484 1.00 92.56 510 ALA A N 1
ATOM 3890 C CA . ALA A 1 510 ? -24.755 -30.462 -5.496 1.00 92.56 510 ALA A CA 1
ATOM 3891 C C . ALA A 1 510 ? -24.480 -29.542 -6.693 1.00 92.56 510 ALA A C 1
ATOM 3893 O O . ALA A 1 510 ? -24.586 -29.971 -7.844 1.00 92.56 510 ALA A O 1
ATOM 3894 N N . MET A 1 511 ? -24.063 -28.300 -6.439 1.00 96.19 511 MET A N 1
ATOM 3895 C CA . MET A 1 511 ? -23.620 -27.377 -7.481 1.00 96.19 511 MET A CA 1
ATOM 3896 C C . MET A 1 511 ? -22.390 -27.926 -8.217 1.00 96.19 511 MET A C 1
ATOM 3898 O O . MET A 1 511 ? -22.349 -27.899 -9.447 1.00 96.19 511 MET A O 1
ATOM 3902 N N . ALA A 1 512 ? -21.416 -28.494 -7.501 1.00 97.12 512 ALA A N 1
ATOM 3903 C CA . ALA A 1 512 ? -20.252 -29.124 -8.120 1.00 97.12 512 ALA A CA 1
ATOM 3904 C C . ALA A 1 512 ? -20.655 -30.298 -9.035 1.00 97.12 512 ALA A C 1
ATOM 3906 O O . ALA A 1 512 ? -20.196 -30.380 -10.175 1.00 97.12 512 ALA A O 1
ATOM 3907 N N . GLN A 1 513 ? -21.580 -31.158 -8.596 1.00 97.75 513 GLN A N 1
ATOM 3908 C CA . GLN A 1 513 ? -22.107 -32.260 -9.408 1.00 97.75 513 GLN A CA 1
ATOM 3909 C C . GLN A 1 513 ? -22.814 -31.765 -10.683 1.00 97.75 513 GLN A C 1
ATOM 3911 O O . GLN A 1 513 ? -22.637 -32.332 -11.768 1.00 97.75 513 GLN A O 1
ATOM 3916 N N . VAL A 1 514 ? -23.608 -30.697 -10.579 1.00 98.00 514 VAL A N 1
ATOM 3917 C CA . VAL A 1 514 ? -24.283 -30.086 -11.733 1.00 98.00 514 VAL A CA 1
ATOM 3918 C C . VAL A 1 514 ? -23.265 -29.488 -12.704 1.00 98.00 514 VAL A C 1
ATOM 3920 O O . VAL A 1 514 ? -23.356 -29.739 -13.905 1.00 98.00 514 VAL A O 1
ATOM 3923 N N . ALA A 1 515 ? -22.264 -28.754 -12.212 1.00 98.38 515 ALA A N 1
ATOM 3924 C CA . ALA A 1 515 ? -21.210 -28.200 -13.058 1.00 98.38 515 ALA A CA 1
ATOM 3925 C C . ALA A 1 515 ? -20.408 -29.305 -13.769 1.00 98.38 515 ALA A C 1
ATOM 3927 O O . ALA A 1 515 ? -20.137 -29.209 -14.966 1.00 98.38 515 ALA A O 1
ATOM 3928 N N . TRP A 1 516 ? -20.105 -30.407 -13.075 1.00 98.62 516 TRP A N 1
ATOM 3929 C CA . TRP A 1 516 ? -19.445 -31.577 -13.661 1.00 98.62 516 TRP A CA 1
ATOM 3930 C C . TRP A 1 516 ? -20.278 -32.260 -14.755 1.00 98.62 516 TRP A C 1
ATOM 3932 O O . TRP A 1 516 ? -19.730 -32.736 -15.751 1.00 98.62 516 TRP A O 1
ATOM 3942 N N . THR A 1 517 ? -21.609 -32.236 -14.638 1.00 98.56 517 THR A N 1
ATOM 3943 C CA . THR A 1 517 ? -22.521 -32.808 -15.645 1.00 98.56 517 THR A CA 1
ATOM 3944 C C . THR A 1 517 ? -22.335 -32.172 -17.028 1.00 98.56 517 THR A C 1
ATOM 3946 O O . THR A 1 517 ? -22.450 -32.866 -18.040 1.00 98.56 517 THR A O 1
ATOM 3949 N N . TYR A 1 518 ? -21.949 -30.891 -17.099 1.00 98.69 518 TYR A N 1
ATOM 3950 C CA . TYR A 1 518 ? -21.576 -30.256 -18.366 1.00 98.69 518 TYR A CA 1
ATOM 3951 C C . TYR A 1 518 ? -20.458 -31.032 -19.082 1.00 98.69 518 TYR A C 1
ATOM 3953 O O . TYR A 1 518 ? -20.574 -31.345 -20.268 1.00 98.69 518 TYR A O 1
ATOM 3961 N N . PHE A 1 519 ? -19.394 -31.384 -18.354 1.00 98.62 519 PHE A N 1
ATOM 3962 C CA . PHE A 1 519 ? -18.218 -32.068 -18.894 1.00 98.62 519 PHE A CA 1
ATOM 3963 C C . PHE A 1 519 ? -18.493 -33.533 -19.232 1.00 98.62 519 PHE A C 1
ATOM 3965 O O . PHE A 1 519 ? -17.917 -34.041 -20.196 1.00 98.62 519 PHE A O 1
ATOM 3972 N N . ILE A 1 520 ? -19.409 -34.192 -18.514 1.00 98.06 520 ILE A N 1
ATOM 3973 C CA . ILE A 1 520 ? -19.908 -35.525 -18.887 1.00 98.06 520 ILE A CA 1
ATOM 3974 C C . ILE A 1 520 ? -20.534 -35.484 -20.286 1.00 98.06 520 ILE A C 1
ATOM 3976 O O . ILE A 1 520 ? -20.231 -36.334 -21.119 1.00 98.06 520 ILE A O 1
ATOM 3980 N N . ASN A 1 521 ? -21.364 -34.477 -20.560 1.00 98.00 521 ASN A N 1
ATOM 3981 C CA . ASN A 1 521 ? -22.130 -34.402 -21.804 1.00 98.00 521 ASN A CA 1
ATOM 3982 C C . ASN A 1 521 ? -21.341 -33.841 -22.993 1.00 98.00 521 ASN A C 1
ATOM 3984 O O . ASN A 1 521 ? -21.663 -34.145 -24.140 1.00 98.00 521 ASN A O 1
ATOM 3988 N N . ASN A 1 522 ? -20.344 -32.990 -22.736 1.00 98.38 522 ASN A N 1
ATOM 3989 C CA . ASN A 1 522 ? -19.689 -32.199 -23.780 1.00 98.38 522 ASN A CA 1
ATOM 3990 C C . ASN A 1 522 ? -18.243 -32.607 -24.088 1.00 98.38 522 ASN A C 1
ATOM 3992 O O . ASN A 1 522 ? -17.653 -32.048 -25.016 1.00 98.38 522 ASN A O 1
ATOM 3996 N N . THR A 1 523 ? -17.674 -33.584 -23.375 1.00 98.25 523 THR A N 1
ATOM 3997 C CA . THR A 1 523 ? -16.337 -34.125 -23.680 1.00 98.25 523 THR A CA 1
ATOM 3998 C C . THR A 1 523 ? -16.421 -35.222 -24.738 1.00 98.25 523 THR A C 1
ATOM 4000 O O . THR A 1 523 ? -17.131 -36.210 -24.567 1.00 98.25 523 THR A O 1
ATOM 4003 N N . GLN A 1 524 ? -15.669 -35.080 -25.827 1.00 98.12 524 GLN A N 1
ATOM 4004 C CA . GLN A 1 524 ? -15.632 -36.058 -26.913 1.00 98.12 524 GLN A CA 1
ATOM 4005 C C . GLN A 1 524 ? -14.719 -37.233 -26.538 1.00 98.12 524 GLN A C 1
ATOM 4007 O O . GLN A 1 524 ? -13.544 -37.027 -26.245 1.00 98.12 524 GLN A O 1
ATOM 4012 N N . SER A 1 525 ? -15.218 -38.471 -26.577 1.00 95.38 525 SER A N 1
ATOM 4013 C CA . SER A 1 525 ? -14.441 -39.666 -26.192 1.00 95.38 525 SER A CA 1
ATOM 4014 C C . SER A 1 525 ? -13.178 -39.864 -27.034 1.00 95.38 525 SER A C 1
ATOM 4016 O O . SER A 1 525 ? -12.132 -40.265 -26.523 1.00 95.38 525 SER A O 1
ATOM 4018 N N . ASP A 1 526 ? -13.266 -39.552 -28.327 1.00 96.25 526 ASP A N 1
ATOM 4019 C CA . ASP A 1 526 ? -12.220 -39.862 -29.305 1.00 96.25 526 ASP A CA 1
ATOM 4020 C C . ASP A 1 526 ? -11.037 -38.897 -29.243 1.00 96.25 526 ASP A C 1
ATOM 4022 O O . ASP A 1 526 ? -9.937 -39.247 -29.674 1.00 96.25 526 ASP A O 1
ATOM 4026 N N . THR A 1 527 ? -11.230 -37.710 -28.670 1.00 98.00 527 THR A N 1
ATOM 4027 C CA . THR A 1 527 ? -10.205 -36.659 -28.577 1.00 98.00 527 THR A CA 1
ATOM 4028 C C . THR A 1 527 ? -9.940 -36.211 -27.138 1.00 98.00 527 THR A C 1
ATOM 4030 O O . THR A 1 527 ? -8.886 -35.653 -26.856 1.00 98.00 527 THR A O 1
ATOM 4033 N N . GLY A 1 528 ? -10.864 -36.435 -26.206 1.00 97.50 528 GLY A N 1
ATOM 4034 C CA . GLY A 1 528 ? -10.813 -35.865 -24.859 1.00 97.50 528 GLY A CA 1
ATOM 4035 C C . GLY A 1 528 ? -11.060 -34.351 -24.808 1.00 97.50 528 GLY A C 1
ATOM 4036 O O . GLY A 1 528 ? -10.905 -33.759 -23.745 1.00 97.50 528 GLY A O 1
ATOM 4037 N N . LEU A 1 529 ? -11.429 -33.708 -25.925 1.00 98.25 529 LEU A N 1
ATOM 4038 C CA . LEU A 1 529 ? -11.715 -32.271 -25.973 1.00 98.25 529 LEU A CA 1
ATOM 4039 C C . LEU A 1 529 ? -13.154 -31.983 -25.541 1.00 98.25 529 LEU A C 1
ATOM 4041 O O . LEU A 1 529 ? -14.075 -32.718 -25.900 1.00 98.25 529 LEU A O 1
ATOM 4045 N N . VAL A 1 530 ? -13.352 -30.884 -24.814 1.00 98.31 530 VAL A N 1
ATOM 4046 C CA . VAL A 1 530 ? -14.673 -30.412 -24.381 1.00 98.31 530 VAL A CA 1
ATOM 4047 C C . VAL A 1 530 ? -15.220 -29.367 -25.349 1.00 98.31 530 VAL A C 1
ATOM 4049 O O . VAL A 1 530 ? -14.476 -28.524 -25.837 1.00 98.31 530 VAL A O 1
ATOM 4052 N N . ASN A 1 531 ? -16.523 -29.396 -25.623 1.00 98.50 531 ASN A N 1
ATOM 4053 C CA . ASN A 1 531 ? -17.191 -28.308 -26.339 1.00 98.50 531 ASN A CA 1
ATOM 4054 C C . ASN A 1 531 ? -17.177 -27.024 -25.499 1.00 98.50 531 ASN A C 1
ATOM 4056 O O . ASN A 1 531 ? -17.602 -27.037 -24.342 1.00 98.50 531 ASN A O 1
ATOM 4060 N N . ALA A 1 532 ? -16.759 -25.906 -26.094 1.00 96.81 532 ALA A N 1
ATOM 4061 C CA . ALA A 1 532 ? -16.795 -24.585 -25.467 1.00 96.81 532 ALA A CA 1
ATOM 4062 C C . ALA A 1 532 ? -18.221 -24.168 -25.089 1.00 96.81 532 ALA A C 1
ATOM 4064 O O . ALA A 1 532 ? -18.440 -23.615 -24.015 1.00 96.81 532 ALA A O 1
ATOM 4065 N N . VAL A 1 533 ? -19.187 -24.486 -25.955 1.00 96.94 533 VAL A N 1
ATOM 4066 C CA . VAL A 1 533 ? -20.620 -24.248 -25.753 1.00 96.94 533 VAL A CA 1
ATOM 4067 C C . VAL A 1 533 ? -21.366 -25.566 -25.927 1.00 96.94 533 VAL A C 1
ATOM 4069 O O . VAL A 1 533 ? -21.061 -26.335 -26.840 1.00 96.94 533 VAL A O 1
ATOM 4072 N N . ASP A 1 534 ? -22.358 -25.810 -25.074 1.00 96.62 534 ASP A N 1
ATOM 4073 C CA . ASP A 1 534 ? -23.187 -27.018 -25.102 1.00 96.62 534 ASP A CA 1
ATOM 4074 C C . ASP A 1 534 ? -23.717 -27.331 -26.514 1.00 96.62 534 ASP A C 1
ATOM 4076 O O . ASP A 1 534 ? -24.340 -26.489 -27.166 1.00 96.62 534 ASP A O 1
ATOM 4080 N N . GLY A 1 535 ? -23.444 -28.544 -27.003 1.00 92.81 535 GLY A N 1
ATOM 4081 C CA . GLY A 1 535 ? -23.875 -29.006 -28.329 1.00 92.81 535 GLY A CA 1
ATOM 4082 C C . GLY A 1 535 ? -23.154 -28.380 -29.534 1.00 92.81 535 GLY A C 1
ATOM 4083 O O . GLY A 1 535 ? -23.499 -28.702 -30.673 1.00 92.81 535 GLY A O 1
ATOM 4084 N N . TYR A 1 536 ? -22.148 -27.524 -29.327 1.00 95.62 536 TYR A N 1
ATOM 4085 C CA . TYR A 1 536 ? -21.365 -26.907 -30.398 1.00 95.62 536 TYR A CA 1
ATOM 4086 C C . TYR A 1 536 ? -19.943 -27.497 -30.443 1.00 95.62 536 TYR A C 1
ATOM 4088 O O . TYR A 1 536 ? -19.153 -27.217 -29.543 1.00 95.62 536 TYR A O 1
ATOM 4096 N N . PRO A 1 537 ? -19.583 -28.310 -31.460 1.00 97.00 537 PRO A N 1
ATOM 4097 C CA . PRO A 1 537 ? -18.366 -29.129 -31.451 1.00 97.00 537 PRO A CA 1
ATOM 4098 C C . PRO A 1 537 ? -17.080 -28.342 -31.764 1.00 97.00 537 PRO A C 1
ATOM 4100 O O . PRO A 1 537 ? -16.367 -28.638 -32.718 1.00 97.00 537 PRO A O 1
ATOM 4103 N N . SER A 1 538 ? -16.792 -27.329 -30.953 1.00 97.25 538 SER A N 1
ATOM 4104 C CA . SER A 1 538 ? -15.695 -26.374 -31.100 1.00 97.25 538 SER A CA 1
ATOM 4105 C C . SER A 1 538 ? -15.106 -26.045 -29.731 1.00 97.25 538 SER A C 1
ATOM 4107 O O . SER A 1 538 ? -15.852 -25.917 -28.763 1.00 97.25 538 SER A O 1
ATOM 4109 N N . THR A 1 539 ? -13.791 -25.848 -29.653 1.00 97.81 539 THR A N 1
ATOM 4110 C CA . THR A 1 539 ? -13.102 -25.384 -28.439 1.00 97.81 539 THR A CA 1
ATOM 4111 C C . THR A 1 539 ? -12.027 -24.363 -28.771 1.00 97.81 539 THR A C 1
ATOM 4113 O O . THR A 1 539 ? -11.293 -24.531 -29.749 1.00 97.81 539 THR A O 1
ATOM 4116 N N . THR A 1 540 ? -11.910 -23.326 -27.943 1.00 96.81 540 THR A N 1
ATOM 4117 C CA . THR A 1 540 ? -10.673 -22.543 -27.836 1.00 96.81 540 THR A CA 1
ATOM 4118 C C . THR A 1 540 ? -9.702 -23.247 -26.890 1.00 96.81 540 THR A C 1
ATOM 4120 O O . THR A 1 540 ? -10.064 -24.232 -26.233 1.00 96.81 540 THR A O 1
ATOM 4123 N N . LEU A 1 541 ? -8.465 -22.759 -26.798 1.00 96.69 541 LEU A N 1
ATOM 4124 C CA . LEU A 1 541 ? -7.543 -23.245 -25.775 1.00 96.69 541 LEU A CA 1
ATOM 4125 C C . LEU A 1 541 ? -7.938 -22.761 -24.367 1.00 96.69 541 LEU A C 1
ATOM 4127 O O . LEU A 1 541 ? -7.706 -23.483 -23.400 1.00 96.69 541 LEU A O 1
ATOM 4131 N N . TRP A 1 542 ? -8.618 -21.617 -24.247 1.00 95.81 542 TRP A N 1
ATOM 4132 C CA . TRP A 1 542 ? -9.189 -21.143 -22.983 1.00 95.81 542 TRP A CA 1
ATOM 4133 C C . TRP A 1 542 ? -10.252 -22.104 -22.419 1.00 95.81 542 TRP A C 1
ATOM 4135 O O . TRP A 1 542 ? -10.247 -22.451 -21.234 1.00 95.81 542 TRP A O 1
ATOM 4145 N N . ASP A 1 543 ? -11.141 -22.596 -23.285 1.00 97.44 543 ASP A N 1
ATOM 4146 C CA . ASP A 1 543 ? -12.174 -23.575 -22.922 1.00 97.44 543 ASP A CA 1
ATOM 4147 C C . ASP A 1 543 ? -11.580 -24.965 -22.661 1.00 97.44 543 ASP A C 1
ATOM 4149 O O . ASP A 1 543 ? -11.985 -25.659 -21.726 1.00 97.44 543 ASP A O 1
ATOM 4153 N N . ALA A 1 544 ? -10.567 -25.360 -23.440 1.00 98.00 544 ALA A N 1
ATOM 4154 C CA . ALA A 1 544 ? -9.851 -26.615 -23.230 1.00 98.00 544 ALA A CA 1
ATOM 4155 C C . ALA A 1 544 ? -9.124 -26.637 -21.871 1.00 98.00 544 ALA A C 1
ATOM 4157 O O . ALA A 1 544 ? -9.128 -27.669 -21.195 1.00 98.00 544 ALA A O 1
ATOM 4158 N N . ALA A 1 545 ? -8.573 -25.498 -21.434 1.00 98.12 545 ALA A N 1
ATOM 4159 C CA . ALA A 1 545 ? -7.991 -25.338 -20.102 1.00 98.12 545 ALA A CA 1
ATOM 4160 C C . ALA A 1 545 ? -9.039 -25.547 -19.003 1.00 98.12 545 ALA A C 1
ATOM 4162 O O . ALA A 1 545 ? -8.790 -26.270 -18.041 1.00 98.12 545 ALA A O 1
ATOM 4163 N N . SER A 1 546 ? -10.244 -24.998 -19.195 1.00 98.19 546 SER A N 1
ATOM 4164 C CA . SER A 1 546 ? -11.380 -25.228 -18.293 1.00 98.19 546 SER A CA 1
ATOM 4165 C C . SER A 1 546 ? -11.763 -26.713 -18.226 1.00 98.19 546 SER A C 1
ATOM 4167 O O . SER A 1 546 ? -12.117 -27.204 -17.158 1.00 98.19 546 SER A O 1
ATOM 4169 N N . GLY A 1 547 ? -11.630 -27.454 -19.333 1.00 98.12 547 GLY A N 1
ATOM 4170 C CA . GLY A 1 547 ? -11.791 -28.911 -19.375 1.00 98.12 547 GLY A CA 1
ATOM 4171 C C . GLY A 1 547 ? -10.758 -29.673 -18.543 1.00 98.12 547 GLY A C 1
ATOM 4172 O O . GLY A 1 547 ? -11.135 -30.530 -17.744 1.00 98.12 547 GLY A O 1
ATOM 4173 N N . LEU A 1 548 ? -9.466 -29.344 -18.676 1.00 98.31 548 LEU A N 1
ATOM 4174 C CA . LEU A 1 548 ? -8.419 -29.922 -17.821 1.00 98.31 548 LEU A CA 1
ATOM 4175 C C . LEU A 1 548 ? -8.685 -29.607 -16.348 1.00 98.31 548 LEU A C 1
ATOM 4177 O O . LEU A 1 548 ? -8.652 -30.509 -15.509 1.00 98.31 548 LEU A O 1
ATOM 4181 N N . GLY A 1 549 ? -9.005 -28.348 -16.052 1.00 98.19 549 GLY A N 1
ATOM 4182 C CA . GLY A 1 549 ? -9.293 -27.907 -14.697 1.00 98.19 549 GLY A CA 1
ATOM 4183 C C . GLY A 1 549 ? -10.503 -28.588 -14.081 1.00 98.19 549 GLY A C 1
ATOM 4184 O O . GLY A 1 549 ? -10.443 -28.992 -12.924 1.00 98.19 549 GLY A O 1
ATOM 4185 N N . ALA A 1 550 ? -11.554 -28.826 -14.864 1.00 98.75 550 ALA A N 1
ATOM 4186 C CA . ALA A 1 550 ? -12.727 -29.563 -14.420 1.00 98.75 550 ALA A CA 1
ATOM 4187 C C . ALA A 1 550 ? -12.411 -31.015 -14.048 1.00 98.75 550 ALA A C 1
ATOM 4189 O O . ALA A 1 550 ? -12.935 -31.497 -13.051 1.00 98.75 550 ALA A O 1
ATOM 4190 N N . VAL A 1 551 ? -11.544 -31.708 -14.797 1.00 98.81 551 VAL A N 1
ATOM 4191 C CA . VAL A 1 551 ? -11.131 -33.083 -14.454 1.00 98.81 551 VAL A CA 1
ATOM 4192 C C . VAL A 1 551 ? -10.322 -33.100 -13.154 1.00 98.81 551 VAL A C 1
ATOM 4194 O O . VAL A 1 551 ? -10.584 -33.925 -12.279 1.00 98.81 551 VAL A O 1
ATOM 4197 N N . VAL A 1 552 ? -9.375 -32.168 -12.995 1.00 98.56 552 VAL A N 1
ATOM 4198 C CA . VAL A 1 552 ? -8.578 -32.039 -11.763 1.00 98.56 552 VAL A CA 1
ATOM 4199 C C . VAL A 1 552 ? -9.466 -31.696 -10.564 1.00 98.56 552 VAL A C 1
ATOM 4201 O O . VAL A 1 552 ? -9.321 -32.295 -9.501 1.00 98.56 552 VAL A O 1
ATOM 4204 N N . ALA A 1 553 ? -10.409 -30.770 -10.738 1.00 98.38 553 ALA A N 1
ATOM 4205 C CA . ALA A 1 553 ? -11.377 -30.403 -9.715 1.00 98.38 553 ALA A CA 1
ATOM 4206 C C . ALA A 1 553 ? -12.322 -31.556 -9.376 1.00 98.38 553 ALA A C 1
ATOM 4208 O O . ALA A 1 553 ? -12.530 -31.826 -8.202 1.00 98.38 553 ALA A O 1
ATOM 4209 N N . ALA A 1 554 ? -12.847 -32.284 -10.362 1.00 98.62 554 ALA A N 1
ATOM 4210 C CA . ALA A 1 554 ? -13.720 -33.428 -10.125 1.00 98.62 554 ALA A CA 1
ATOM 4211 C C . ALA A 1 554 ? -13.021 -34.531 -9.310 1.00 98.62 554 ALA A C 1
ATOM 4213 O O . ALA A 1 554 ? -13.643 -35.089 -8.409 1.00 98.62 554 ALA A O 1
ATOM 4214 N N . GLU A 1 555 ? -11.734 -34.804 -9.561 1.00 98.25 555 GLU A N 1
ATOM 4215 C CA . GLU A 1 555 ? -10.931 -35.716 -8.727 1.00 98.25 555 GLU A CA 1
ATOM 4216 C C . GLU A 1 555 ? -10.752 -35.173 -7.308 1.00 98.25 555 GLU A C 1
ATOM 4218 O O . GLU A 1 555 ? -11.091 -35.853 -6.341 1.00 98.25 555 GLU A O 1
ATOM 4223 N N . GLY A 1 556 ? -10.285 -33.928 -7.171 1.00 95.06 556 GLY A N 1
ATOM 4224 C CA . GLY A 1 556 ? -10.052 -33.307 -5.864 1.00 95.06 556 GLY A CA 1
ATOM 4225 C C . GLY A 1 556 ? -11.330 -33.116 -5.035 1.00 95.06 556 GLY A C 1
ATOM 4226 O O . GLY A 1 556 ? -11.277 -33.062 -3.806 1.00 95.06 556 GLY A O 1
ATOM 4227 N N . LEU A 1 557 ? -12.489 -33.048 -5.694 1.00 96.06 557 LEU A N 1
ATOM 4228 C CA . LEU A 1 557 ? -13.802 -32.955 -5.062 1.00 96.06 557 LEU A CA 1
ATOM 4229 C C . LEU A 1 557 ? -14.422 -34.327 -4.745 1.00 96.06 557 LEU A C 1
ATOM 4231 O O . LEU A 1 557 ? -15.375 -34.378 -3.966 1.00 96.06 557 LEU A O 1
ATOM 4235 N N . GLY A 1 558 ? -13.876 -35.419 -5.291 1.00 96.31 558 GLY A N 1
ATOM 4236 C CA . GLY A 1 558 ? -14.391 -36.783 -5.127 1.00 96.31 558 GLY A CA 1
ATOM 4237 C C . GLY A 1 558 ? -15.556 -37.148 -6.057 1.00 96.31 558 GLY A C 1
ATOM 4238 O O . GLY A 1 558 ? -16.250 -38.128 -5.798 1.00 96.31 558 GLY A O 1
ATOM 4239 N N . LEU A 1 559 ? -15.785 -36.381 -7.128 1.00 97.88 559 LEU A N 1
ATOM 4240 C CA . LEU A 1 559 ? -16.823 -36.644 -8.139 1.00 97.88 559 LEU A CA 1
ATOM 4241 C C . LEU A 1 559 ? -16.420 -37.759 -9.117 1.00 97.88 559 LEU A C 1
ATOM 4243 O O . LEU A 1 559 ? -17.282 -38.432 -9.680 1.00 97.88 559 LEU A O 1
ATOM 4247 N N . ILE A 1 560 ? -15.114 -37.945 -9.320 1.00 98.44 560 ILE A N 1
ATOM 4248 C CA . ILE A 1 560 ? -14.513 -39.055 -10.069 1.00 98.44 560 ILE A CA 1
ATOM 4249 C C . ILE A 1 560 ? -13.315 -39.607 -9.296 1.00 98.44 560 ILE A C 1
ATOM 4251 O O . ILE A 1 560 ? -12.744 -38.925 -8.444 1.00 98.44 560 ILE A O 1
ATOM 4255 N N . ASN A 1 561 ? -12.919 -40.842 -9.598 1.00 98.19 561 ASN A N 1
ATOM 4256 C CA . ASN A 1 561 ? -11.720 -41.435 -9.010 1.00 98.19 561 ASN A CA 1
ATOM 4257 C C . ASN A 1 561 ? -10.447 -41.068 -9.798 1.00 98.19 561 ASN A C 1
ATOM 4259 O O . ASN A 1 561 ? -10.497 -40.517 -10.901 1.00 98.19 561 ASN A O 1
ATOM 4263 N N . ARG A 1 562 ? -9.292 -41.398 -9.212 1.00 97.00 562 ARG A N 1
ATOM 4264 C CA . ARG A 1 562 ? -7.969 -41.082 -9.759 1.00 97.00 562 ARG A CA 1
ATOM 4265 C C . ARG A 1 562 ? -7.713 -41.704 -11.136 1.00 97.00 562 ARG A C 1
ATOM 4267 O O . ARG A 1 562 ? -7.211 -41.008 -12.016 1.00 97.00 562 ARG A O 1
ATOM 4274 N N . ASP A 1 563 ? -8.082 -42.968 -11.324 1.00 97.69 563 ASP A N 1
ATOM 4275 C CA . ASP A 1 563 ? -7.859 -43.703 -12.577 1.00 97.69 563 ASP A CA 1
ATOM 4276 C C . ASP A 1 563 ? -8.663 -43.094 -13.733 1.00 97.69 563 ASP A C 1
ATOM 4278 O O . ASP A 1 563 ? -8.164 -42.933 -14.850 1.00 97.69 563 ASP A O 1
ATOM 4282 N N . GLU A 1 564 ? -9.911 -42.700 -13.462 1.00 98.19 564 GLU A N 1
ATOM 4283 C CA . GLU A 1 564 ? -10.744 -41.995 -14.430 1.00 98.19 564 GLU A CA 1
ATOM 4284 C C . GLU A 1 564 ? -10.149 -40.627 -14.784 1.00 98.19 564 GLU A C 1
ATOM 4286 O O . GLU A 1 564 ? -10.065 -40.284 -15.967 1.00 98.19 564 GLU A O 1
ATOM 4291 N N . ALA A 1 565 ? -9.702 -39.861 -13.783 1.00 98.44 565 ALA A N 1
ATOM 4292 C CA . ALA A 1 565 ? -9.073 -38.562 -14.002 1.00 98.44 565 ALA A CA 1
ATOM 4293 C C . ALA A 1 565 ? -7.812 -38.691 -14.872 1.00 98.44 565 ALA A C 1
ATOM 4295 O O . ALA A 1 565 ? -7.675 -37.993 -15.877 1.00 98.44 565 ALA A O 1
ATOM 4296 N N . GLU A 1 566 ? -6.927 -39.638 -14.550 1.00 98.25 566 GLU A N 1
ATOM 4297 C CA . GLU A 1 566 ? -5.715 -39.912 -15.324 1.00 98.25 566 GLU A CA 1
ATOM 4298 C C . GLU A 1 566 ? -6.013 -40.353 -16.754 1.00 98.25 566 GLU A C 1
ATOM 4300 O O . GLU A 1 566 ? -5.367 -39.871 -17.685 1.00 98.25 566 GLU A O 1
ATOM 4305 N N . SER A 1 567 ? -7.006 -41.222 -16.953 1.00 98.25 567 SER A N 1
ATOM 4306 C CA . SER A 1 567 ? -7.432 -41.667 -18.282 1.00 98.25 567 SER A CA 1
ATOM 4307 C C . SER A 1 567 ? -7.920 -40.495 -19.144 1.00 98.25 567 SER A C 1
ATOM 4309 O O . SER A 1 567 ? -7.460 -40.312 -20.277 1.00 98.25 567 SER A O 1
ATOM 4311 N N . ARG A 1 568 ? -8.784 -39.635 -18.587 1.00 98.56 568 ARG A N 1
ATOM 4312 C CA . ARG A 1 568 ? -9.310 -38.442 -19.275 1.00 98.56 568 ARG A CA 1
ATOM 4313 C C . ARG A 1 568 ? -8.201 -37.442 -19.610 1.00 98.56 568 ARG A C 1
ATOM 4315 O O . ARG A 1 568 ? -8.117 -36.985 -20.751 1.00 98.56 568 ARG A O 1
ATOM 4322 N N . LEU A 1 569 ? -7.324 -37.139 -18.650 1.00 98.75 569 LEU A N 1
ATOM 4323 C CA . LEU A 1 569 ? -6.192 -36.227 -18.847 1.00 98.75 569 LEU A CA 1
ATOM 4324 C C . LEU A 1 569 ? -5.206 -36.774 -19.885 1.00 98.75 569 LEU A C 1
ATOM 4326 O O . LEU A 1 569 ? -4.787 -36.039 -20.778 1.00 98.75 569 LEU A O 1
ATOM 4330 N N . ARG A 1 570 ? -4.868 -38.068 -19.825 1.00 98.56 570 ARG A N 1
ATOM 4331 C CA . ARG A 1 570 ? -3.982 -38.727 -20.796 1.00 98.56 570 ARG A CA 1
ATOM 4332 C C . ARG A 1 570 ? -4.538 -38.625 -22.210 1.00 98.56 570 ARG A C 1
ATOM 4334 O O . ARG A 1 570 ? -3.791 -38.260 -23.118 1.00 98.56 570 ARG A O 1
ATOM 4341 N N . LYS A 1 571 ? -5.838 -38.881 -22.383 1.00 98.56 571 LYS A N 1
ATOM 4342 C CA . LYS A 1 571 ? -6.510 -38.790 -23.682 1.00 98.56 571 LYS A CA 1
ATOM 4343 C C . LYS A 1 571 ? -6.464 -37.373 -24.259 1.00 98.56 571 LYS A C 1
ATOM 4345 O O . LYS A 1 571 ? -6.131 -37.205 -25.431 1.00 98.56 571 LYS A O 1
ATOM 4350 N N . ALA A 1 572 ? -6.736 -36.359 -23.437 1.00 98.44 572 ALA A N 1
ATOM 4351 C CA . ALA A 1 572 ? -6.634 -34.962 -23.852 1.00 98.44 572 ALA A CA 1
ATOM 4352 C C . ALA A 1 572 ? -5.188 -34.579 -24.222 1.00 98.44 572 ALA A C 1
ATOM 4354 O O . ALA A 1 572 ? -4.956 -33.986 -25.273 1.00 98.44 572 ALA A O 1
ATOM 4355 N N . LEU A 1 573 ? -4.199 -34.978 -23.412 1.00 98.69 573 LEU A N 1
ATOM 4356 C CA . LEU A 1 573 ? -2.776 -34.713 -23.665 1.00 98.69 573 LEU A CA 1
ATOM 4357 C C . LEU A 1 573 ? -2.257 -35.383 -24.946 1.00 98.69 573 LEU A C 1
ATOM 4359 O O . LEU A 1 573 ? -1.473 -34.778 -25.674 1.00 98.69 573 LEU A O 1
ATOM 4363 N N . GLU A 1 574 ? -2.698 -36.605 -25.257 1.00 98.25 574 GLU A N 1
ATOM 4364 C CA . GLU A 1 574 ? -2.400 -37.266 -26.538 1.00 98.25 574 GLU A CA 1
ATOM 4365 C C . GLU A 1 574 ? -2.907 -36.451 -27.724 1.00 98.25 574 GLU A C 1
ATOM 4367 O O . GLU A 1 574 ? -2.176 -36.228 -28.691 1.00 98.25 574 GLU A O 1
ATOM 4372 N N . THR A 1 575 ? -4.134 -35.948 -27.622 1.00 98.31 575 THR A N 1
ATOM 4373 C CA . THR A 1 575 ? -4.718 -35.089 -28.645 1.00 98.31 575 THR A CA 1
ATOM 4374 C C . THR A 1 575 ? -3.957 -33.771 -28.770 1.00 98.31 575 THR A C 1
ATOM 4376 O O . THR A 1 575 ? -3.567 -33.411 -29.881 1.00 98.31 575 THR A O 1
ATOM 4379 N N . PHE A 1 576 ? -3.656 -33.088 -27.660 1.00 98.25 576 PHE A N 1
ATOM 4380 C CA . PHE A 1 576 ? -2.871 -31.847 -27.656 1.00 98.25 576 PHE A CA 1
ATOM 4381 C C . PHE A 1 576 ? -1.480 -32.025 -28.278 1.00 98.25 576 PHE A C 1
ATOM 4383 O O . PHE A 1 576 ? -1.028 -31.160 -29.030 1.00 98.25 576 PHE A O 1
ATOM 4390 N N . GLY A 1 577 ? -0.828 -33.165 -28.037 1.00 97.00 577 GLY A N 1
ATOM 4391 C CA . GLY A 1 577 ? 0.468 -33.517 -28.630 1.00 97.00 577 GLY A CA 1
ATOM 4392 C C . GLY A 1 577 ? 0.417 -33.832 -30.129 1.00 97.00 577 GLY A C 1
ATOM 4393 O O . GLY A 1 577 ? 1.460 -33.977 -30.758 1.00 97.00 577 GLY A O 1
ATOM 4394 N N . SER A 1 578 ? -0.782 -33.923 -30.710 1.00 95.88 578 SER A N 1
ATOM 4395 C CA . SER A 1 578 ? -1.011 -34.205 -32.134 1.00 95.88 578 SER A CA 1
ATOM 4396 C C . SER A 1 578 ? -1.711 -33.067 -32.885 1.00 95.88 578 SER A C 1
ATOM 4398 O O . SER A 1 578 ? -2.026 -33.198 -34.073 1.00 95.88 578 SER A O 1
ATOM 4400 N N . PHE A 1 579 ? -1.962 -31.941 -32.209 1.00 94.75 579 PHE A N 1
ATOM 4401 C CA . PHE A 1 579 ? -2.600 -30.774 -32.804 1.00 94.75 579 PHE A CA 1
ATOM 4402 C C . PHE A 1 579 ? -1.864 -30.287 -34.045 1.00 94.75 579 PHE A C 1
ATOM 4404 O O . PHE A 1 579 ? -0.670 -30.011 -34.019 1.00 94.75 579 PHE A O 1
ATOM 4411 N N . ARG A 1 580 ? -2.605 -30.075 -35.135 1.00 95.38 580 ARG A N 1
ATOM 4412 C CA . ARG A 1 580 ? -2.059 -29.346 -36.279 1.00 95.38 580 ARG A CA 1
ATOM 4413 C C . ARG A 1 580 ? -1.880 -27.879 -35.886 1.00 95.38 580 ARG A C 1
ATOM 4415 O O . ARG A 1 580 ? -2.855 -27.138 -35.808 1.00 95.38 580 ARG A O 1
ATOM 4422 N N . LEU A 1 581 ? -0.630 -27.486 -35.668 1.00 93.88 581 LEU A N 1
ATOM 4423 C CA . LEU A 1 581 ? -0.247 -26.120 -35.323 1.00 93.88 581 LEU A CA 1
ATOM 4424 C C . LEU A 1 581 ? -0.467 -25.163 -36.505 1.00 93.88 581 LEU A C 1
ATOM 4426 O O . LEU A 1 581 ? -0.163 -25.506 -37.651 1.00 93.88 581 LEU A O 1
ATOM 4430 N N . PHE A 1 582 ? -0.927 -23.947 -36.213 1.00 92.00 582 PHE A N 1
ATOM 4431 C CA . PHE A 1 582 ? -1.038 -22.850 -37.170 1.00 92.00 582 PHE A CA 1
ATOM 4432 C C . PHE A 1 582 ? 0.344 -22.517 -37.739 1.00 92.00 582 PHE A C 1
ATOM 4434 O O . PHE A 1 582 ? 1.265 -22.201 -36.980 1.00 92.00 582 PHE A O 1
ATOM 4441 N N . ALA A 1 583 ? 0.505 -22.635 -39.061 1.00 86.06 583 ALA A N 1
ATOM 4442 C CA . ALA A 1 583 ? 1.785 -22.430 -39.755 1.00 86.06 583 ALA A CA 1
ATOM 4443 C C . ALA A 1 583 ? 2.984 -23.210 -39.149 1.00 86.06 583 ALA A C 1
ATOM 4445 O O . ALA A 1 583 ? 4.138 -22.829 -39.327 1.00 86.06 583 ALA A O 1
ATOM 4446 N N . GLY A 1 584 ? 2.738 -24.302 -38.410 1.00 86.44 584 GLY A N 1
ATOM 4447 C CA . GLY A 1 584 ? 3.788 -25.043 -37.697 1.00 86.44 584 GLY A CA 1
ATOM 4448 C C . GLY A 1 584 ? 4.442 -24.282 -36.529 1.00 86.44 584 GLY A C 1
ATOM 4449 O O . GLY A 1 584 ? 5.513 -24.700 -36.068 1.00 86.44 584 GLY A O 1
ATOM 4450 N N . LEU A 1 585 ? 3.831 -23.178 -36.083 1.00 84.94 585 LEU A N 1
ATOM 4451 C CA . LEU A 1 585 ? 4.353 -22.262 -35.066 1.00 84.94 585 LEU A CA 1
ATOM 4452 C C . LEU A 1 585 ? 3.764 -22.523 -33.681 1.00 84.94 585 LEU A C 1
ATOM 4454 O O . LEU A 1 585 ? 4.517 -22.637 -32.729 1.00 84.94 585 LEU A O 1
ATOM 4458 N N . CYS A 1 586 ? 2.440 -22.593 -33.564 1.00 91.62 586 CYS A N 1
ATOM 4459 C CA . CYS A 1 586 ? 1.728 -22.638 -32.285 1.00 91.62 586 CYS A CA 1
ATOM 4460 C C . CYS A 1 586 ? 0.305 -23.183 -32.482 1.00 91.62 586 CYS A C 1
ATOM 4462 O O . CYS A 1 586 ? -0.156 -23.286 -33.624 1.00 91.62 586 CYS A O 1
ATOM 4464 N N . PRO A 1 587 ? -0.412 -23.575 -31.416 1.00 95.62 587 PRO A N 1
ATOM 4465 C CA . PRO A 1 587 ? -1.773 -24.077 -31.555 1.00 95.62 587 PRO A CA 1
ATOM 4466 C C . PRO A 1 587 ? -2.712 -23.052 -32.203 1.00 95.62 587 PRO A C 1
ATOM 4468 O O . PRO A 1 587 ? -2.687 -21.873 -31.855 1.00 95.62 587 PRO A O 1
ATOM 4471 N N . ASN A 1 588 ? -3.566 -23.515 -33.121 1.00 95.56 588 ASN A N 1
ATOM 4472 C CA . ASN A 1 588 ? -4.614 -22.685 -33.703 1.00 95.56 588 ASN A CA 1
ATOM 4473 C C . ASN A 1 588 ? -5.604 -22.195 -32.623 1.00 95.56 588 ASN A C 1
ATOM 4475 O O . ASN A 1 588 ? -5.887 -22.923 -31.675 1.00 95.56 588 ASN A O 1
ATOM 4479 N N . LYS A 1 589 ? -6.181 -20.999 -32.789 1.00 93.38 589 LYS A N 1
ATOM 4480 C CA . LYS A 1 589 ? -7.143 -20.412 -31.831 1.00 93.38 589 LYS A CA 1
ATOM 4481 C C . LYS A 1 589 ? -8.367 -21.297 -31.561 1.00 93.38 589 LYS A C 1
ATOM 4483 O O . LYS A 1 589 ? -8.905 -21.259 -30.462 1.00 93.38 589 LYS A O 1
ATOM 4488 N N . VAL A 1 590 ? -8.820 -22.074 -32.550 1.00 96.75 590 VAL A N 1
ATOM 4489 C CA . VAL A 1 590 ? -10.021 -22.919 -32.433 1.00 96.75 590 VAL A CA 1
ATOM 4490 C C . VAL A 1 590 ? -9.790 -24.302 -33.047 1.00 96.75 590 VAL A C 1
ATOM 4492 O O . VAL A 1 590 ? -9.185 -24.426 -34.115 1.00 96.75 590 VAL A O 1
ATOM 4495 N N . TYR A 1 591 ? -10.308 -25.345 -32.403 1.00 98.31 591 TYR A N 1
ATOM 4496 C CA . TYR A 1 591 ? -10.313 -26.711 -32.926 1.00 98.31 591 TYR A CA 1
ATOM 4497 C C . TYR A 1 591 ? -11.715 -27.313 -32.890 1.00 98.31 591 TYR A C 1
ATOM 4499 O O . TYR A 1 591 ? -12.459 -27.108 -31.929 1.00 98.31 591 TYR A O 1
ATOM 4507 N N . ASP A 1 592 ? -12.047 -28.109 -33.907 1.00 98.44 592 ASP A N 1
ATOM 4508 C CA . ASP A 1 592 ? -13.225 -28.974 -33.866 1.00 98.44 592 ASP A CA 1
ATOM 4509 C C . ASP A 1 592 ? -12.984 -30.091 -32.841 1.00 98.44 592 ASP A C 1
ATOM 4511 O O . ASP A 1 592 ? -12.015 -30.853 -32.941 1.00 98.44 592 ASP A O 1
ATOM 4515 N N . THR A 1 593 ? -13.860 -30.197 -31.846 1.00 98.44 593 THR A N 1
ATOM 4516 C CA . THR A 1 593 ? -13.650 -31.085 -30.693 1.00 98.44 593 THR A CA 1
ATOM 4517 C C . THR A 1 593 ? -13.740 -32.558 -31.052 1.00 98.44 593 THR A C 1
ATOM 4519 O O . THR A 1 593 ? -13.149 -33.383 -30.367 1.00 98.44 593 THR A O 1
ATOM 4522 N N . ARG A 1 594 ? -14.432 -32.921 -32.135 1.00 97.94 594 ARG A N 1
ATOM 4523 C CA . ARG A 1 594 ? -14.620 -34.320 -32.552 1.00 97.94 594 ARG A CA 1
ATOM 4524 C C . ARG A 1 594 ? -13.404 -34.854 -33.292 1.00 97.94 594 ARG A C 1
ATOM 4526 O O . ARG A 1 594 ? -13.137 -36.047 -33.269 1.00 97.94 594 ARG A O 1
ATOM 4533 N N . THR A 1 595 ? -12.689 -33.968 -33.984 1.00 97.69 595 THR A N 1
ATOM 4534 C CA . THR A 1 595 ? -11.620 -34.351 -34.920 1.00 97.69 595 THR A CA 1
ATOM 4535 C C . THR A 1 595 ? -10.243 -33.807 -34.555 1.00 97.69 595 THR A C 1
ATOM 4537 O O . THR A 1 595 ? -9.259 -34.218 -35.171 1.00 97.69 595 THR A O 1
ATOM 4540 N N . ALA A 1 596 ? -10.160 -32.872 -33.602 1.00 97.44 596 ALA A N 1
ATOM 4541 C CA . ALA A 1 596 ? -8.944 -32.138 -33.245 1.00 97.44 596 ALA A CA 1
ATOM 4542 C C . ALA A 1 596 ? -8.290 -31.407 -34.438 1.00 97.44 596 ALA A C 1
ATOM 4544 O O . ALA A 1 596 ? -7.075 -31.193 -34.480 1.00 97.44 596 ALA A O 1
ATOM 4545 N N . ARG A 1 597 ? -9.090 -31.026 -35.446 1.00 97.75 597 ARG A N 1
ATOM 4546 C CA . ARG A 1 597 ? -8.627 -30.272 -36.620 1.00 97.75 597 ARG A CA 1
ATOM 4547 C C . ARG A 1 597 ? -8.845 -28.764 -36.436 1.00 97.75 597 ARG A C 1
ATOM 4549 O O . ARG A 1 597 ? -9.851 -28.384 -35.840 1.00 97.75 597 ARG A O 1
ATOM 4556 N N . PRO A 1 598 ? -7.939 -27.909 -36.955 1.00 97.12 598 PRO A N 1
ATOM 4557 C CA . PRO A 1 598 ? -8.096 -26.458 -36.901 1.00 97.12 598 PRO A CA 1
ATOM 4558 C C . PRO A 1 598 ? -9.415 -25.994 -37.520 1.00 97.12 598 PRO A C 1
ATOM 4560 O O . PRO A 1 598 ? -9.766 -26.400 -38.634 1.00 97.12 598 PRO A O 1
ATOM 4563 N N . ALA A 1 599 ? -10.113 -25.116 -36.809 1.00 96.38 599 ALA A N 1
ATOM 4564 C CA . ALA A 1 599 ? -11.343 -24.486 -37.256 1.00 96.38 599 ALA A CA 1
ATOM 4565 C C . ALA A 1 599 ? -11.305 -22.962 -37.039 1.00 96.38 599 ALA A C 1
ATOM 4567 O O . ALA A 1 599 ? -10.396 -22.419 -36.408 1.00 96.38 599 ALA A O 1
ATOM 4568 N N . ASN A 1 600 ? -12.296 -22.256 -37.584 1.00 92.88 600 ASN A N 1
ATOM 4569 C CA . ASN A 1 600 ? -12.614 -20.878 -37.205 1.00 92.88 600 ASN A CA 1
ATOM 4570 C C . ASN A 1 600 ? -13.707 -20.841 -36.117 1.00 92.88 600 ASN A C 1
ATOM 4572 O O . ASN A 1 600 ? -14.265 -21.872 -35.753 1.00 92.88 600 ASN A O 1
ATOM 4576 N N . TYR A 1 601 ? -14.065 -19.649 -35.630 1.00 90.25 601 TYR A N 1
ATOM 4577 C CA . TYR A 1 601 ? -15.116 -19.476 -34.613 1.00 90.25 601 TYR A CA 1
ATOM 4578 C C . TYR A 1 601 ? -16.513 -19.974 -35.044 1.00 90.25 601 TYR A C 1
ATOM 4580 O O . TYR A 1 601 ? -17.343 -20.279 -34.192 1.00 90.25 601 TYR A O 1
ATOM 4588 N N . SER A 1 602 ? -16.772 -20.118 -36.350 1.00 91.31 602 SER A N 1
ATOM 4589 C CA . SER A 1 602 ? -17.989 -20.742 -36.909 1.00 91.31 602 SER A CA 1
ATOM 4590 C C . SER A 1 602 ? -17.868 -22.266 -37.082 1.00 91.31 602 SER A C 1
ATOM 4592 O O . SER A 1 602 ? -18.688 -22.877 -37.768 1.00 91.31 602 SER A O 1
ATOM 4594 N N . ASN A 1 603 ? -16.828 -22.869 -36.497 1.00 95.25 603 ASN A N 1
ATOM 4595 C CA . ASN A 1 603 ? -16.463 -24.279 -36.578 1.00 95.25 603 ASN A CA 1
ATOM 4596 C C . ASN A 1 603 ? -16.328 -24.821 -38.014 1.00 95.25 603 ASN A C 1
ATOM 4598 O O . ASN A 1 603 ? -16.614 -25.984 -38.300 1.00 95.25 603 ASN A O 1
ATOM 4602 N N . GLN A 1 604 ? -15.903 -23.969 -38.947 1.00 96.50 604 GLN A N 1
ATOM 4603 C CA . GLN A 1 604 ? -15.534 -24.388 -40.298 1.00 96.50 604 GLN A CA 1
ATOM 4604 C C . GLN A 1 604 ? -14.024 -24.652 -40.358 1.00 96.50 604 GLN A C 1
ATOM 4606 O O . GLN A 1 604 ? -13.274 -23.894 -39.738 1.00 96.50 604 GLN A O 1
ATOM 4611 N N . PRO A 1 605 ? -13.553 -25.661 -41.121 1.00 95.81 605 PRO A N 1
ATOM 4612 C CA . PRO A 1 605 ? -12.127 -25.956 -41.249 1.00 95.81 605 PRO A CA 1
ATOM 4613 C C . PRO A 1 605 ? -11.318 -24.730 -41.684 1.00 95.81 605 PRO A C 1
ATOM 4615 O O . PRO A 1 605 ? -11.484 -24.225 -42.796 1.00 95.81 605 PRO A O 1
ATOM 4618 N N . ALA A 1 606 ? -10.446 -24.242 -40.804 1.00 91.75 606 ALA A N 1
ATOM 4619 C CA . ALA A 1 606 ? -9.634 -23.060 -41.051 1.00 91.75 606 ALA A CA 1
ATOM 4620 C C . ALA A 1 606 ? -8.484 -22.943 -40.047 1.00 91.75 606 ALA A C 1
ATOM 4622 O O . ALA A 1 606 ? -8.622 -23.233 -38.865 1.00 91.75 606 ALA A O 1
ATOM 4623 N N . GLU A 1 607 ? -7.364 -22.425 -40.533 1.00 90.56 607 GLU A N 1
ATOM 4624 C CA . GLU A 1 607 ? -6.256 -21.932 -39.722 1.00 90.56 607 GLU A CA 1
ATOM 4625 C C . GLU A 1 607 ? -6.400 -20.405 -39.611 1.00 90.56 607 GLU A C 1
ATOM 4627 O O . GLU A 1 607 ? -6.401 -19.710 -40.636 1.00 90.56 607 GLU A O 1
ATOM 4632 N N . ILE A 1 608 ? -6.600 -19.893 -38.392 1.00 89.62 608 ILE A N 1
ATOM 4633 C CA . ILE A 1 608 ? -6.957 -18.486 -38.124 1.00 89.62 608 ILE A CA 1
ATOM 4634 C C . ILE A 1 608 ? -5.948 -17.737 -37.247 1.00 89.62 608 ILE A C 1
ATOM 4636 O O . ILE A 1 608 ? -6.066 -16.521 -37.114 1.00 89.62 608 ILE A O 1
ATOM 4640 N N . GLY A 1 609 ? -4.948 -18.426 -36.699 1.00 91.56 609 GLY A N 1
ATOM 4641 C CA . GLY A 1 609 ? -3.896 -17.812 -35.891 1.00 91.56 609 GLY A CA 1
ATOM 4642 C C . GLY A 1 609 ? -3.671 -18.521 -34.561 1.00 91.56 609 GLY A C 1
ATOM 4643 O O . GLY A 1 609 ? -4.270 -19.563 -34.318 1.00 91.56 609 GLY A O 1
ATOM 4644 N N . CYS A 1 610 ? -2.863 -17.922 -33.689 1.00 91.19 610 CYS A N 1
ATOM 4645 C CA . CYS A 1 610 ? -2.587 -18.360 -32.320 1.00 91.19 610 CYS A CA 1
ATOM 4646 C C . CYS A 1 610 ? -2.936 -17.252 -31.325 1.00 91.19 610 CYS A C 1
ATOM 4648 O O . CYS A 1 610 ? -2.771 -16.076 -31.652 1.00 91.19 610 CYS A O 1
ATOM 4650 N N . SER A 1 611 ? -3.373 -17.627 -30.122 1.00 93.44 611 SER A N 1
ATOM 4651 C CA . SER A 1 611 ? -3.522 -16.694 -29.002 1.00 93.44 611 SER A CA 1
ATOM 4652 C C . SER A 1 611 ? -2.506 -17.017 -27.910 1.00 93.44 611 SER A C 1
ATOM 4654 O O . SER A 1 611 ? -2.495 -18.131 -27.385 1.00 93.44 611 SER A O 1
ATOM 4656 N N . ALA A 1 612 ? -1.649 -16.058 -27.573 1.00 94.81 612 ALA A N 1
ATOM 4657 C CA . ALA A 1 612 ? -0.741 -16.156 -26.441 1.00 94.81 612 ALA A CA 1
ATOM 4658 C C . ALA A 1 612 ? -1.504 -16.169 -25.109 1.00 94.81 612 ALA A C 1
ATOM 4660 O O . ALA A 1 612 ? -1.079 -16.854 -24.187 1.00 94.81 612 ALA A O 1
ATOM 4661 N N . ILE A 1 613 ? -2.657 -15.499 -25.026 1.00 94.25 613 ILE A N 1
ATOM 4662 C CA . ILE A 1 613 ? -3.503 -15.476 -23.823 1.00 94.25 613 ILE A CA 1
ATOM 4663 C C . ILE A 1 613 ? -4.048 -16.873 -23.512 1.00 94.25 613 ILE A C 1
ATOM 4665 O O . ILE A 1 613 ? -3.815 -17.413 -22.427 1.00 94.25 613 ILE A O 1
ATOM 4669 N N . ASP A 1 614 ? -4.674 -17.524 -24.495 1.00 96.00 614 ASP A N 1
ATOM 4670 C CA . ASP A 1 614 ? -5.199 -18.877 -24.298 1.00 96.00 614 ASP A CA 1
ATOM 4671 C C . ASP A 1 614 ? -4.086 -19.899 -24.018 1.00 96.00 614 ASP A C 1
ATOM 4673 O O . ASP A 1 614 ? -4.244 -20.799 -23.188 1.00 96.00 614 ASP A O 1
ATOM 4677 N N . VAL A 1 615 ? -2.942 -19.764 -24.701 1.00 97.31 615 VAL A N 1
ATOM 4678 C CA . VAL A 1 615 ? -1.773 -20.622 -24.465 1.00 97.31 615 VAL A CA 1
ATOM 4679 C C . VAL A 1 615 ? -1.229 -20.417 -23.051 1.00 97.31 615 VAL A C 1
ATOM 4681 O O . VAL A 1 615 ? -0.919 -21.404 -22.389 1.00 97.31 615 VAL A O 1
ATOM 4684 N N . GLY A 1 616 ? -1.156 -19.180 -22.557 1.00 96.62 616 GLY A N 1
ATOM 4685 C CA . GLY A 1 616 ? -0.712 -18.876 -21.197 1.00 96.62 616 GLY A CA 1
ATOM 4686 C C . GLY A 1 616 ? -1.568 -19.579 -20.145 1.00 96.62 616 GLY A C 1
ATOM 4687 O O . GLY A 1 616 ? -1.031 -20.295 -19.298 1.00 96.62 616 GLY A O 1
ATOM 4688 N N . ARG A 1 617 ? -2.901 -19.496 -20.255 1.00 96.75 617 ARG A N 1
ATOM 4689 C CA . ARG A 1 617 ? -3.814 -20.244 -19.370 1.00 96.75 617 ARG A CA 1
ATOM 4690 C C . ARG A 1 617 ? -3.608 -21.761 -19.460 1.00 96.75 617 ARG A C 1
ATOM 4692 O O . ARG A 1 617 ? -3.547 -22.437 -18.434 1.00 96.75 617 ARG A O 1
ATOM 4699 N N . MET A 1 618 ? -3.449 -22.311 -20.667 1.00 98.00 618 MET A N 1
ATOM 4700 C CA . MET A 1 618 ? -3.148 -23.740 -20.846 1.00 98.00 618 MET A CA 1
ATOM 4701 C C . MET A 1 618 ? -1.840 -24.154 -20.167 1.00 98.00 618 MET A C 1
ATOM 4703 O O . MET A 1 618 ? -1.777 -25.226 -19.569 1.00 98.00 618 MET A O 1
ATOM 4707 N N . LEU A 1 619 ? -0.802 -23.316 -20.219 1.00 98.00 619 LEU A N 1
ATOM 4708 C CA . LEU A 1 619 ? 0.486 -23.590 -19.581 1.00 98.00 619 LEU A CA 1
ATOM 4709 C C . LEU A 1 619 ? 0.384 -23.657 -18.049 1.00 98.00 619 LEU A C 1
ATOM 4711 O O . LEU A 1 619 ? 1.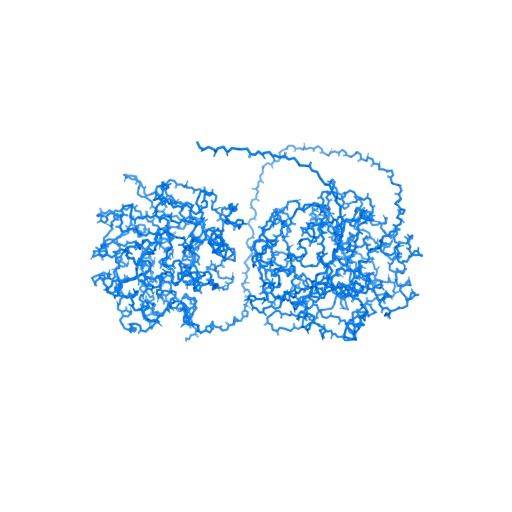083 -24.477 -17.446 1.00 98.00 619 LEU A O 1
ATOM 4715 N N . ILE A 1 620 ? -0.506 -22.870 -17.430 1.00 97.25 620 ILE A N 1
ATOM 4716 C CA . ILE A 1 620 ? -0.827 -22.976 -15.995 1.00 97.25 620 ILE A CA 1
ATOM 4717 C C . ILE A 1 620 ? -1.401 -24.366 -15.698 1.00 97.25 620 ILE A C 1
ATOM 4719 O O . ILE A 1 620 ? -0.873 -25.093 -14.855 1.00 97.25 620 ILE A O 1
ATOM 4723 N N . TRP A 1 621 ? -2.430 -24.785 -16.437 1.00 98.25 621 TRP A N 1
ATOM 4724 C CA . TRP A 1 621 ? -3.076 -26.082 -16.219 1.00 98.25 621 TRP A CA 1
ATOM 4725 C C . TRP A 1 621 ? -2.186 -27.274 -16.561 1.00 98.25 621 TRP A C 1
ATOM 4727 O O . TRP A 1 621 ? -2.208 -28.277 -15.852 1.00 98.25 621 TRP A O 1
ATOM 4737 N N . PHE A 1 622 ? -1.332 -27.165 -17.575 1.00 98.38 622 PHE A N 1
ATOM 4738 C CA . PHE A 1 622 ? -0.287 -28.148 -17.839 1.00 98.38 622 PHE A CA 1
ATOM 4739 C C . PHE A 1 622 ? 0.682 -28.272 -16.669 1.00 98.38 622 PHE A C 1
ATOM 4741 O O . PHE A 1 622 ? 1.010 -29.391 -16.276 1.00 98.38 622 PHE A O 1
ATOM 4748 N N . LYS A 1 623 ? 1.091 -27.157 -16.055 1.00 95.94 623 LYS A N 1
ATOM 4749 C CA . LYS A 1 623 ? 1.935 -27.205 -14.858 1.00 95.94 623 LYS A CA 1
ATOM 4750 C C . LYS A 1 623 ? 1.221 -27.906 -13.699 1.00 95.94 623 LYS A C 1
ATOM 4752 O O . LYS A 1 623 ? 1.807 -28.796 -13.088 1.00 95.94 623 LYS A O 1
ATOM 4757 N N . ILE A 1 624 ? -0.046 -27.568 -13.446 1.00 96.62 624 ILE A N 1
ATOM 4758 C CA . ILE A 1 624 ? -0.883 -28.206 -12.414 1.00 96.62 624 ILE A CA 1
ATOM 4759 C C . ILE A 1 624 ? -0.986 -29.717 -12.650 1.00 96.62 624 ILE A C 1
ATOM 4761 O O . ILE A 1 624 ? -0.736 -30.505 -11.737 1.00 96.62 624 ILE A O 1
ATOM 4765 N N . VAL A 1 625 ? -1.318 -30.132 -13.877 1.00 98.12 625 VAL A N 1
ATOM 4766 C CA . VAL A 1 625 ? -1.448 -31.548 -14.243 1.00 98.12 625 VAL A CA 1
ATOM 4767 C C . VAL A 1 625 ? -0.110 -32.268 -14.091 1.00 98.12 625 VAL A C 1
ATOM 4769 O O . VAL A 1 625 ? -0.065 -33.312 -13.450 1.00 98.12 625 VAL A O 1
ATOM 4772 N N . GLY A 1 626 ? 0.985 -31.704 -14.602 1.00 96.31 626 GLY A N 1
ATOM 4773 C CA . GLY A 1 626 ? 2.313 -32.309 -14.485 1.00 96.31 626 GLY A CA 1
ATOM 4774 C C . GLY A 1 626 ? 2.769 -32.483 -13.033 1.00 96.31 626 GLY A C 1
ATOM 4775 O O . GLY A 1 626 ? 3.350 -33.510 -12.697 1.00 96.31 626 GLY A O 1
ATOM 4776 N N . ASN A 1 627 ? 2.451 -31.529 -12.154 1.00 93.69 627 ASN A N 1
ATOM 4777 C CA . ASN A 1 627 ? 2.779 -31.627 -10.730 1.00 93.69 627 ASN A CA 1
ATOM 4778 C C . ASN A 1 627 ? 1.902 -32.658 -9.995 1.00 93.69 627 ASN A C 1
ATOM 4780 O O . ASN A 1 627 ? 2.376 -33.386 -9.125 1.00 93.69 627 ASN A O 1
ATOM 4784 N N . ARG A 1 628 ? 0.602 -32.713 -10.316 1.00 93.75 628 ARG A N 1
ATOM 4785 C CA . ARG A 1 628 ? -0.383 -33.535 -9.591 1.00 93.75 628 ARG A CA 1
ATOM 4786 C C . ARG A 1 628 ? -0.478 -34.971 -10.114 1.00 93.75 628 ARG A C 1
ATOM 4788 O O . ARG A 1 628 ? -0.937 -35.853 -9.381 1.00 93.75 628 ARG A O 1
ATOM 4795 N N . TYR A 1 629 ? -0.053 -35.208 -11.351 1.00 95.44 629 TYR A N 1
ATOM 4796 C CA . TYR A 1 629 ? -0.105 -36.488 -12.055 1.00 95.44 629 TYR A CA 1
ATOM 4797 C C . TYR A 1 629 ? 1.282 -36.838 -12.620 1.00 95.44 629 TYR A C 1
ATOM 4799 O O . TYR A 1 629 ? 1.527 -36.618 -13.807 1.00 95.44 629 TYR A O 1
ATOM 4807 N N . PRO A 1 630 ? 2.194 -37.388 -11.790 1.00 90.75 630 PRO A N 1
ATOM 4808 C CA . PRO A 1 630 ? 3.574 -37.678 -12.194 1.00 90.75 630 PRO A CA 1
ATOM 4809 C C . PRO A 1 630 ? 3.683 -38.539 -13.462 1.00 90.75 630 PRO A C 1
ATOM 4811 O O . PRO A 1 630 ? 4.484 -38.233 -14.342 1.00 90.75 630 PRO A O 1
ATOM 4814 N N . ASP A 1 631 ? 2.798 -39.526 -13.627 1.00 93.50 631 ASP A N 1
ATOM 4815 C CA . ASP A 1 631 ? 2.730 -40.410 -14.806 1.00 93.50 631 ASP A CA 1
ATOM 4816 C C . ASP A 1 631 ? 2.326 -39.695 -16.109 1.00 93.50 631 ASP A C 1
ATOM 4818 O O . ASP A 1 631 ? 2.392 -40.266 -17.203 1.00 93.50 631 ASP A O 1
ATOM 4822 N N . LEU A 1 632 ? 1.865 -38.447 -16.004 1.00 97.62 632 LEU A N 1
ATOM 4823 C CA . LEU A 1 632 ? 1.543 -37.578 -17.130 1.00 97.62 632 LEU A CA 1
ATOM 4824 C C . LEU A 1 632 ? 2.576 -36.458 -17.311 1.00 97.62 632 LEU A C 1
ATOM 4826 O O . LEU A 1 632 ? 2.552 -35.808 -18.353 1.00 97.62 632 LEU A O 1
ATOM 4830 N N . ALA A 1 633 ? 3.496 -36.241 -16.363 1.00 95.19 633 ALA A N 1
ATOM 4831 C CA . ALA A 1 633 ? 4.431 -35.114 -16.378 1.00 95.19 633 ALA A CA 1
ATOM 4832 C C . ALA A 1 633 ? 5.312 -35.086 -17.638 1.00 95.19 633 ALA A C 1
ATOM 4834 O O . ALA A 1 633 ? 5.464 -34.035 -18.263 1.00 95.19 633 ALA A O 1
ATOM 4835 N N . GLU A 1 634 ? 5.840 -36.239 -18.059 1.00 95.31 634 GLU A N 1
ATOM 4836 C CA . GLU A 1 634 ? 6.635 -36.340 -19.290 1.00 95.31 634 GLU A CA 1
ATOM 4837 C C . GLU A 1 634 ? 5.792 -36.026 -20.532 1.00 95.31 634 GLU A C 1
ATOM 4839 O O . GLU A 1 634 ? 6.208 -35.236 -21.380 1.00 95.31 634 GLU A O 1
ATOM 4844 N N . LYS A 1 635 ? 4.560 -36.547 -20.592 1.00 97.38 635 LYS A N 1
ATOM 4845 C CA . LYS A 1 635 ? 3.632 -36.274 -21.695 1.00 97.38 635 LYS A CA 1
ATOM 4846 C C . LYS A 1 635 ? 3.252 -34.792 -21.756 1.00 97.38 635 LYS A C 1
ATOM 4848 O O . LYS A 1 635 ? 3.191 -34.228 -22.842 1.00 97.38 635 LYS A O 1
ATOM 4853 N N . VAL A 1 636 ? 3.036 -34.137 -20.614 1.00 97.94 636 VAL A N 1
ATOM 4854 C CA . VAL A 1 636 ? 2.830 -32.682 -20.557 1.00 97.94 636 VAL A CA 1
ATOM 4855 C C . VAL A 1 636 ? 4.046 -31.952 -21.134 1.00 97.94 636 VAL A C 1
ATOM 4857 O O . VAL A 1 636 ? 3.889 -31.073 -21.982 1.00 97.94 636 VAL A O 1
ATOM 4860 N N . ALA A 1 637 ? 5.260 -32.322 -20.717 1.00 94.56 637 ALA A N 1
ATOM 4861 C CA . ALA A 1 637 ? 6.481 -31.705 -21.224 1.00 94.56 637 ALA A CA 1
ATOM 4862 C C . ALA A 1 637 ? 6.649 -31.905 -22.743 1.00 94.56 637 ALA A C 1
ATOM 4864 O O . ALA A 1 637 ? 7.056 -30.970 -23.434 1.00 94.56 637 ALA A O 1
ATOM 4865 N N . ASP A 1 638 ? 6.293 -33.077 -23.279 1.00 95.62 638 ASP A N 1
ATOM 4866 C CA . ASP A 1 638 ? 6.267 -33.343 -24.723 1.00 95.62 638 ASP A CA 1
ATOM 4867 C C . ASP A 1 638 ? 5.308 -32.417 -25.468 1.00 95.62 638 ASP A C 1
ATOM 4869 O O . ASP A 1 638 ? 5.683 -31.844 -26.492 1.00 95.62 638 ASP A O 1
ATOM 4873 N N . VAL A 1 639 ? 4.095 -32.219 -24.943 1.00 97.50 639 VAL A N 1
ATOM 4874 C CA . VAL A 1 639 ? 3.107 -31.303 -25.533 1.00 97.50 639 VAL A CA 1
ATOM 4875 C C . VAL A 1 639 ? 3.643 -29.870 -25.550 1.00 97.50 639 VAL A C 1
ATOM 4877 O O . VAL A 1 639 ? 3.615 -29.217 -26.594 1.00 97.50 639 VAL A O 1
ATOM 4880 N N . VAL A 1 640 ? 4.195 -29.385 -24.433 1.00 95.12 640 VAL A N 1
ATOM 4881 C CA . VAL A 1 640 ? 4.743 -28.020 -24.349 1.00 95.12 640 VAL A CA 1
ATOM 4882 C C . VAL A 1 640 ? 5.923 -27.828 -25.305 1.00 95.12 640 VAL A C 1
ATOM 4884 O O . VAL A 1 640 ? 5.995 -26.805 -25.992 1.00 95.12 640 VAL A O 1
ATOM 4887 N N . ARG A 1 641 ? 6.815 -28.823 -25.420 1.00 91.75 641 ARG A N 1
ATOM 4888 C CA . ARG A 1 641 ? 7.905 -28.819 -26.411 1.00 91.75 641 ARG A CA 1
ATOM 4889 C C . ARG A 1 641 ? 7.368 -28.789 -27.841 1.00 91.75 641 ARG A C 1
ATOM 4891 O O . ARG A 1 641 ? 7.873 -28.024 -28.663 1.00 91.75 641 ARG A O 1
ATOM 4898 N N . TYR A 1 642 ? 6.344 -29.589 -28.132 1.00 94.75 642 TYR A N 1
ATOM 4899 C CA . TYR A 1 642 ? 5.720 -29.659 -29.452 1.00 94.75 642 TYR A CA 1
ATOM 4900 C C . TYR A 1 642 ? 5.095 -28.320 -29.870 1.00 94.75 642 TYR A C 1
ATOM 4902 O O . TYR A 1 642 ? 5.255 -27.903 -31.015 1.00 94.75 642 TYR A O 1
ATOM 4910 N N . TRP A 1 643 ? 4.447 -27.609 -28.943 1.00 93.62 643 TRP A N 1
ATOM 4911 C CA . TRP A 1 643 ? 3.720 -26.362 -29.211 1.00 93.62 643 TRP A CA 1
ATOM 4912 C C . TRP A 1 643 ? 4.600 -25.136 -29.494 1.00 93.62 643 TRP A C 1
ATOM 4914 O O . TRP A 1 643 ? 4.053 -24.093 -29.844 1.00 93.62 643 TRP A O 1
ATOM 4924 N N . LYS A 1 644 ? 5.933 -25.237 -29.351 1.00 87.19 644 LYS A N 1
ATOM 4925 C CA . LYS A 1 644 ? 6.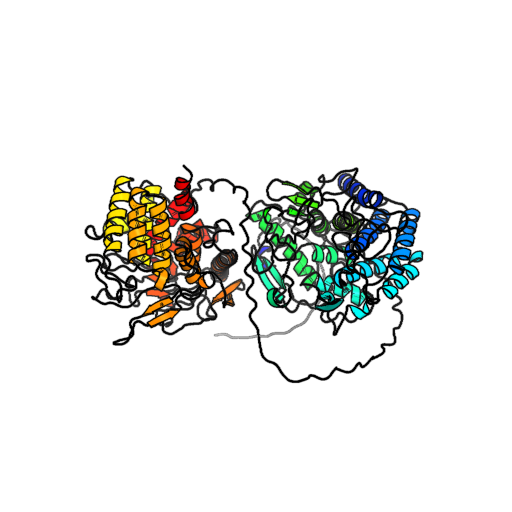912 -24.154 -29.604 1.00 87.19 644 LYS A CA 1
ATOM 4926 C C . LYS A 1 644 ? 6.513 -22.801 -28.985 1.00 87.19 644 LYS A C 1
ATOM 4928 O O . LYS A 1 644 ? 6.741 -21.737 -29.559 1.00 87.19 644 LYS A O 1
ATOM 4933 N N . VAL A 1 645 ? 5.956 -22.850 -27.778 1.00 90.06 645 VAL A N 1
ATOM 4934 C CA . VAL A 1 645 ? 5.357 -21.709 -27.062 1.00 90.06 645 VAL A CA 1
ATOM 4935 C C . VAL A 1 645 ? 6.303 -20.520 -26.847 1.00 90.06 645 VAL A C 1
ATOM 4937 O O . VAL A 1 645 ? 5.840 -19.388 -26.783 1.00 90.06 645 VAL A O 1
ATOM 4940 N N . ALA A 1 646 ? 7.622 -20.742 -26.848 1.00 86.50 646 ALA A N 1
ATOM 4941 C CA . ALA A 1 646 ? 8.623 -19.673 -26.780 1.00 86.50 646 ALA A CA 1
ATOM 4942 C C . ALA A 1 646 ? 8.527 -18.663 -27.939 1.00 86.50 646 ALA A C 1
ATOM 4944 O O . ALA A 1 646 ? 8.910 -17.511 -27.775 1.00 86.50 646 ALA A O 1
ATOM 4945 N N . GLY A 1 647 ? 7.983 -19.055 -29.099 1.00 87.88 647 GLY A N 1
ATOM 4946 C CA . GLY A 1 647 ? 7.775 -18.142 -30.229 1.00 87.88 647 GLY A CA 1
ATOM 4947 C C . GLY A 1 647 ? 6.710 -17.063 -29.991 1.00 87.88 647 GLY A C 1
ATOM 4948 O O . GLY A 1 647 ? 6.643 -16.106 -30.767 1.00 87.88 647 GLY A O 1
ATOM 4949 N N . LEU A 1 648 ? 5.898 -17.214 -28.938 1.00 92.88 648 LEU A N 1
ATOM 4950 C CA . LEU A 1 648 ? 4.845 -16.276 -28.530 1.00 92.88 648 LEU A CA 1
ATOM 4951 C C . LEU A 1 648 ? 5.333 -15.237 -27.514 1.00 92.88 648 LEU A C 1
ATOM 4953 O O . LEU A 1 648 ? 4.567 -14.360 -27.136 1.00 92.88 648 LEU A O 1
ATOM 4957 N N . VAL A 1 649 ? 6.591 -15.317 -27.077 1.00 92.75 649 VAL A N 1
ATOM 4958 C CA . VAL A 1 649 ? 7.185 -14.372 -26.130 1.00 92.75 649 VAL A CA 1
ATOM 4959 C C . VAL A 1 649 ? 8.295 -13.608 -26.839 1.00 92.75 649 VAL A C 1
ATOM 4961 O O . VAL A 1 649 ? 9.216 -14.208 -27.396 1.00 92.75 649 VAL A O 1
ATOM 4964 N N . ARG A 1 650 ? 8.210 -12.276 -26.859 1.00 87.69 650 ARG A N 1
ATOM 4965 C CA . ARG A 1 650 ? 9.204 -11.417 -27.519 1.00 87.69 650 ARG A CA 1
ATOM 4966 C C . ARG A 1 650 ? 9.505 -10.222 -26.643 1.00 87.69 650 ARG A C 1
ATOM 4968 O O . ARG A 1 650 ? 8.598 -9.487 -26.278 1.00 87.69 650 ARG A O 1
ATOM 4975 N N . GLU A 1 651 ? 10.783 -10.041 -26.323 1.00 81.88 651 GLU A N 1
ATOM 4976 C CA . GLU A 1 651 ? 11.253 -8.915 -25.503 1.00 81.88 651 GLU A CA 1
ATOM 4977 C C . GLU A 1 651 ? 10.479 -8.759 -24.181 1.00 81.88 651 GLU A C 1
ATOM 4979 O O . GLU A 1 651 ? 10.213 -7.642 -23.749 1.00 81.88 651 GLU A O 1
ATOM 4984 N N . GLY A 1 652 ? 10.088 -9.867 -23.545 1.00 83.44 652 GLY A N 1
ATOM 4985 C CA . GLY A 1 652 ? 9.328 -9.844 -22.295 1.00 83.44 652 GLY A CA 1
ATOM 4986 C C . GLY A 1 652 ? 7.812 -9.683 -22.449 1.00 83.44 652 GLY A C 1
ATOM 4987 O O . GLY A 1 652 ? 7.118 -9.759 -21.441 1.00 83.44 652 GLY A O 1
ATOM 4988 N N . GLU A 1 653 ? 7.289 -9.457 -23.657 1.00 86.62 653 GLU A N 1
ATOM 4989 C CA . GLU A 1 653 ? 5.861 -9.256 -23.959 1.00 86.62 653 GLU A CA 1
ATOM 4990 C C . GLU A 1 653 ? 5.229 -10.488 -24.640 1.00 86.62 653 GLU A C 1
ATOM 4992 O O . GLU A 1 653 ? 5.931 -11.295 -25.264 1.00 86.62 653 GLU A O 1
ATOM 4997 N N . LEU A 1 654 ? 3.898 -10.624 -24.556 1.00 91.94 654 LEU A N 1
ATOM 4998 C CA . LEU A 1 654 ? 3.152 -11.702 -25.214 1.00 91.94 654 LEU A CA 1
ATOM 4999 C C . LEU A 1 654 ? 2.680 -11.294 -26.615 1.00 91.94 654 LEU A C 1
ATOM 5001 O O . LEU A 1 654 ? 2.135 -10.211 -26.825 1.00 91.94 654 LEU A O 1
ATOM 5005 N N . TYR A 1 655 ? 2.873 -12.190 -27.583 1.00 91.25 655 TYR A N 1
ATOM 5006 C CA . TYR A 1 655 ? 2.516 -11.982 -28.983 1.00 91.25 655 TYR A CA 1
ATOM 5007 C C . TYR A 1 655 ? 1.638 -13.113 -29.506 1.00 91.25 655 TYR A C 1
ATOM 5009 O O . TYR A 1 655 ? 2.082 -14.255 -29.640 1.00 91.25 655 TYR A O 1
ATOM 5017 N N . GLY A 1 656 ? 0.414 -12.761 -29.885 1.00 90.31 656 GLY A N 1
ATOM 5018 C CA . GLY A 1 656 ? -0.451 -13.595 -30.703 1.00 90.31 656 GLY A CA 1
ATOM 5019 C C . GLY A 1 656 ? 0.010 -13.624 -32.157 1.00 90.31 656 GLY A C 1
ATOM 5020 O O . GLY A 1 656 ? 0.860 -12.841 -32.595 1.00 90.31 656 GLY A O 1
ATOM 5021 N N . VAL A 1 657 ? -0.578 -14.531 -32.934 1.00 89.56 657 VAL A N 1
ATOM 5022 C CA . VAL A 1 657 ? -0.300 -14.647 -34.370 1.00 89.56 657 VAL A CA 1
ATOM 5023 C C . VAL A 1 657 ? -1.614 -14.621 -35.127 1.00 89.56 657 VAL A C 1
ATOM 5025 O O . VAL A 1 657 ? -2.487 -15.433 -34.844 1.00 89.56 657 VAL A O 1
ATOM 5028 N N . ASN A 1 658 ? -1.764 -13.732 -36.104 1.00 84.12 658 ASN A N 1
ATOM 5029 C CA . ASN A 1 658 ? -2.940 -13.689 -36.969 1.00 84.12 658 ASN A CA 1
ATOM 5030 C C . ASN A 1 658 ? -2.597 -14.116 -38.397 1.00 84.12 658 ASN A C 1
ATOM 5032 O O . ASN A 1 658 ? -1.476 -13.955 -38.893 1.00 84.12 658 ASN A O 1
ATOM 5036 N N . ARG A 1 659 ? -3.603 -14.660 -39.083 1.00 80.88 659 ARG A N 1
ATOM 5037 C CA . ARG A 1 659 ? -3.508 -14.986 -40.504 1.00 80.88 659 ARG A CA 1
ATOM 5038 C C . ARG A 1 659 ? -3.585 -13.713 -41.355 1.00 80.88 659 ARG A C 1
ATOM 5040 O O . ARG A 1 659 ? -4.652 -13.120 -41.471 1.00 80.88 659 ARG A O 1
ATOM 5047 N N . SER A 1 660 ? -2.497 -13.370 -42.046 1.00 65.31 660 SER A N 1
ATOM 5048 C CA . SER A 1 660 ? -2.457 -12.274 -43.027 1.00 65.31 660 SER A CA 1
ATOM 5049 C C . SER A 1 660 ? -2.684 -12.780 -44.463 1.00 65.31 660 SER A C 1
ATOM 5051 O O . SER A 1 660 ? -1.777 -12.829 -45.288 1.00 65.31 660 SER A O 1
ATOM 5053 N N . GLY A 1 661 ? -3.901 -13.216 -44.807 1.00 68.19 661 GLY A N 1
ATOM 5054 C CA . GLY A 1 661 ? -4.240 -13.566 -46.201 1.00 68.19 661 GLY A CA 1
ATOM 5055 C C . GLY A 1 661 ? -3.299 -14.601 -46.866 1.00 68.19 661 GLY A C 1
ATOM 5056 O O . GLY A 1 661 ? -3.287 -15.755 -46.446 1.00 68.19 661 GLY A O 1
ATOM 5057 N N . ARG A 1 662 ? -2.582 -14.201 -47.939 1.00 57.28 662 ARG A N 1
ATOM 5058 C CA . ARG A 1 662 ? -1.523 -14.974 -48.651 1.00 57.28 662 ARG A CA 1
ATOM 5059 C C . ARG A 1 662 ? -0.088 -14.605 -48.212 1.00 57.28 662 ARG A C 1
ATOM 5061 O O . ARG A 1 662 ? 0.864 -15.055 -48.841 1.00 57.28 662 ARG A O 1
ATOM 5068 N N . GLN A 1 663 ? 0.062 -13.738 -47.219 1.00 59.06 663 GLN A N 1
ATOM 5069 C CA . GLN A 1 663 ? 1.346 -13.280 -46.692 1.00 59.06 663 GLN A CA 1
ATOM 5070 C C . GLN A 1 663 ? 1.747 -14.089 -45.449 1.00 59.06 663 GLN A C 1
ATOM 5072 O O . GLN A 1 663 ? 0.953 -14.863 -44.912 1.00 59.06 663 GLN A O 1
ATOM 5077 N N . GLU A 1 664 ? 2.997 -13.910 -45.023 1.00 74.06 664 GLU A N 1
ATOM 5078 C CA . GLU A 1 664 ? 3.573 -14.536 -43.830 1.00 74.06 664 GLU A CA 1
ATOM 5079 C C . GLU A 1 664 ? 2.741 -14.269 -42.555 1.00 74.06 664 GLU A C 1
ATOM 5081 O O . GLU A 1 664 ? 2.081 -13.226 -42.456 1.00 74.06 664 GLU A O 1
ATOM 5086 N N . PRO A 1 665 ? 2.765 -15.182 -41.562 1.00 83.75 665 PRO A N 1
ATOM 5087 C CA . PRO A 1 665 ? 2.119 -14.985 -40.266 1.00 83.75 665 PRO A CA 1
ATOM 5088 C C . PRO A 1 665 ? 2.488 -13.648 -39.611 1.00 83.75 665 PRO A C 1
ATOM 5090 O O . PRO A 1 665 ? 3.668 -13.327 -39.453 1.00 83.75 665 PRO A O 1
ATOM 5093 N N . GLN A 1 666 ? 1.480 -12.882 -39.188 1.00 85.88 666 GLN A N 1
ATOM 5094 C CA . GLN A 1 666 ? 1.689 -11.590 -38.538 1.00 85.88 666 GLN A CA 1
ATOM 5095 C C . GLN A 1 666 ? 1.667 -11.760 -37.022 1.00 85.88 666 GLN A C 1
ATOM 5097 O O . GLN A 1 666 ? 0.674 -12.219 -36.461 1.00 85.88 666 GLN A O 1
ATOM 5102 N N . PHE A 1 667 ? 2.761 -11.371 -36.371 1.00 86.69 667 PHE A N 1
ATOM 5103 C CA . PHE A 1 667 ? 2.870 -11.362 -34.916 1.00 86.69 667 PHE A CA 1
ATOM 5104 C C . PHE A 1 667 ? 2.441 -10.016 -34.365 1.00 86.69 667 PHE A C 1
ATOM 5106 O O . PHE A 1 667 ? 2.872 -8.975 -34.861 1.00 86.69 667 PHE A O 1
ATOM 5113 N N . LEU A 1 668 ? 1.613 -10.054 -33.331 1.00 85.69 668 LEU A N 1
ATOM 5114 C CA . LEU A 1 668 ? 0.949 -8.886 -32.778 1.00 85.69 668 LEU A CA 1
ATOM 5115 C C . LEU A 1 668 ? 0.981 -8.974 -31.265 1.00 85.69 668 LEU A C 1
ATOM 5117 O O . LEU A 1 668 ? 0.660 -10.028 -30.722 1.00 85.69 668 LEU A O 1
ATOM 5121 N N . GLN A 1 669 ? 1.375 -7.886 -30.604 1.00 87.50 669 GLN A N 1
ATOM 5122 C CA . GLN A 1 669 ? 1.330 -7.833 -29.146 1.00 87.50 669 GLN A CA 1
ATOM 5123 C C . GLN A 1 669 ? -0.128 -8.037 -28.712 1.00 87.50 669 GLN A C 1
ATOM 5125 O O . GLN A 1 669 ? -1.022 -7.325 -29.178 1.00 87.50 669 GLN A O 1
ATOM 5130 N N . GLU A 1 670 ? -0.362 -9.048 -27.880 1.00 85.44 670 GLU A N 1
ATOM 5131 C CA . GLU A 1 670 ? -1.694 -9.528 -27.514 1.00 85.44 670 GLU A CA 1
ATOM 5132 C C . GLU A 1 670 ? -1.877 -9.470 -25.999 1.00 85.44 670 GLU A C 1
ATOM 5134 O O . GLU A 1 670 ? -0.980 -9.829 -25.241 1.00 85.44 670 GLU A O 1
ATOM 5139 N N . GLY A 1 671 ? -3.072 -9.066 -25.570 1.00 85.00 671 GLY A N 1
ATOM 5140 C CA . GLY A 1 671 ? -3.415 -8.937 -24.160 1.00 85.00 671 GLY A CA 1
ATOM 5141 C C . GLY A 1 671 ? -3.547 -7.488 -23.715 1.00 85.00 671 GLY A C 1
ATOM 5142 O O . GLY A 1 671 ? -2.948 -6.572 -24.282 1.00 85.00 671 GLY A O 1
ATOM 5143 N N . ARG A 1 672 ? -4.394 -7.290 -22.710 1.00 87.94 672 ARG A N 1
ATOM 5144 C CA . ARG A 1 672 ? -4.601 -6.023 -22.011 1.00 87.94 672 ARG A CA 1
ATOM 5145 C C . ARG A 1 672 ? -4.569 -6.276 -20.514 1.00 87.94 672 ARG A C 1
ATOM 5147 O O . ARG A 1 672 ? -4.769 -7.424 -20.096 1.00 87.94 672 ARG A O 1
ATOM 5154 N N . LEU A 1 673 ? -4.342 -5.201 -19.759 1.00 85.75 673 LEU A N 1
ATOM 5155 C CA . LEU A 1 673 ? -4.228 -5.228 -18.303 1.00 85.75 673 LEU A CA 1
ATOM 5156 C C . LEU A 1 673 ? -5.300 -6.118 -17.663 1.00 85.75 673 LEU A C 1
ATOM 5158 O O . LEU A 1 673 ? -6.501 -5.909 -17.830 1.00 85.75 673 LEU A O 1
ATOM 5162 N N . GLY A 1 674 ? -4.835 -7.118 -16.928 1.00 87.19 674 GLY A N 1
ATOM 5163 C CA . GLY A 1 674 ? -5.598 -8.201 -16.336 1.00 87.19 674 GLY A CA 1
ATOM 5164 C C . GLY A 1 674 ? -5.299 -9.567 -16.962 1.00 87.19 674 GLY A C 1
ATOM 5165 O O . GLY A 1 674 ? -4.886 -10.489 -16.255 1.00 87.19 674 GLY A O 1
ATOM 5166 N N . TYR A 1 675 ? -5.554 -9.724 -18.264 1.00 90.69 675 TYR A N 1
ATOM 5167 C CA . TYR A 1 675 ? -5.415 -11.011 -18.960 1.00 90.69 675 TYR A CA 1
ATOM 5168 C C . TYR A 1 675 ? -3.982 -11.298 -19.404 1.00 90.69 675 TYR A C 1
ATOM 5170 O O . TYR A 1 675 ? -3.572 -12.464 -19.380 1.00 90.69 675 TYR A O 1
ATOM 5178 N N . GLU A 1 676 ? -3.232 -10.270 -19.818 1.00 90.88 676 GLU A N 1
ATOM 5179 C CA . GLU A 1 676 ? -1.840 -10.445 -20.254 1.00 90.88 676 GLU A CA 1
ATOM 5180 C C . GLU A 1 676 ? -0.990 -10.970 -19.101 1.00 90.88 676 GLU A C 1
ATOM 5182 O O . GLU A 1 676 ? -0.302 -11.974 -19.251 1.00 90.88 676 GLU A O 1
ATOM 5187 N N . GLU A 1 677 ? -1.137 -10.383 -17.921 1.00 89.50 677 GLU A N 1
ATOM 5188 C CA . GLU A 1 677 ? -0.350 -10.703 -16.740 1.00 89.50 677 GLU A CA 1
ATOM 5189 C C . GLU A 1 677 ? -0.726 -12.076 -16.196 1.00 89.50 677 GLU A C 1
ATOM 5191 O O . GLU A 1 677 ? 0.142 -12.862 -15.812 1.00 89.50 677 GLU A O 1
ATOM 5196 N N . TYR A 1 678 ? -2.021 -12.412 -16.169 1.00 92.19 678 TYR A N 1
ATOM 5197 C CA . TYR A 1 678 ? -2.472 -13.761 -15.818 1.00 92.19 678 TYR A CA 1
ATOM 5198 C C . TYR A 1 678 ? -1.852 -14.810 -16.755 1.00 92.19 678 TYR A C 1
ATOM 5200 O O . TYR A 1 678 ? -1.270 -15.792 -16.296 1.00 92.19 678 TYR A O 1
ATOM 5208 N N . SER A 1 679 ? -1.869 -14.554 -18.062 1.00 94.69 679 SER A N 1
ATOM 5209 C CA . SER A 1 679 ? -1.310 -15.468 -19.065 1.00 94.69 679 SER A CA 1
ATOM 5210 C C . SER A 1 679 ? 0.218 -15.533 -19.014 1.00 94.69 679 SER A C 1
ATOM 5212 O O . SER A 1 679 ? 0.795 -16.610 -19.174 1.00 94.69 679 SER A O 1
ATOM 5214 N N . ALA A 1 680 ? 0.878 -14.407 -18.737 1.00 92.38 680 ALA A N 1
ATOM 5215 C CA . ALA A 1 680 ? 2.324 -14.280 -18.601 1.00 92.38 680 ALA A CA 1
ATOM 5216 C C . ALA A 1 680 ? 2.870 -15.217 -17.521 1.00 92.38 680 ALA A C 1
ATOM 5218 O O . ALA A 1 680 ? 3.871 -15.896 -17.746 1.00 92.38 680 ALA A O 1
ATOM 5219 N N . ARG A 1 681 ? 2.159 -15.354 -16.393 1.00 89.38 681 ARG A N 1
ATOM 5220 C CA . ARG A 1 681 ? 2.511 -16.311 -15.327 1.00 89.38 681 ARG A CA 1
ATOM 5221 C C . ARG A 1 681 ? 2.555 -17.746 -15.842 1.00 89.38 681 ARG A C 1
ATOM 5223 O O . ARG A 1 681 ? 3.451 -18.502 -15.474 1.00 89.38 681 ARG A O 1
ATOM 5230 N N . GLY A 1 682 ? 1.647 -18.099 -16.749 1.00 93.38 682 GLY A N 1
ATOM 5231 C CA . GLY A 1 682 ? 1.668 -19.371 -17.460 1.00 93.38 682 GLY A CA 1
ATOM 5232 C C . GLY A 1 682 ? 2.983 -19.616 -18.187 1.00 93.38 682 GLY A C 1
ATOM 5233 O O . GLY A 1 682 ? 3.601 -20.650 -17.980 1.00 93.38 682 GLY A O 1
ATOM 5234 N N . PHE A 1 683 ? 3.470 -18.664 -18.978 1.00 94.50 683 PHE A N 1
ATOM 5235 C CA . PHE A 1 683 ? 4.766 -18.791 -19.658 1.00 94.50 683 PHE A CA 1
ATOM 5236 C C . PHE A 1 683 ? 5.953 -18.778 -18.680 1.00 94.50 683 PHE A C 1
ATOM 5238 O O . PHE A 1 683 ? 6.888 -19.571 -18.837 1.00 94.50 683 PHE A O 1
ATOM 5245 N N . ALA A 1 684 ? 5.899 -17.947 -17.636 1.00 89.88 684 ALA A N 1
ATOM 5246 C CA . ALA A 1 684 ? 6.928 -17.874 -16.600 1.00 89.88 684 ALA A CA 1
ATOM 5247 C C . ALA A 1 684 ? 7.106 -19.207 -15.843 1.00 89.88 684 ALA A C 1
ATOM 5249 O O . ALA A 1 684 ? 8.238 -19.602 -15.559 1.00 89.88 684 ALA A O 1
ATOM 5250 N N . LEU A 1 685 ? 6.030 -19.975 -15.607 1.00 88.94 685 LEU A N 1
ATOM 5251 C CA . LEU A 1 685 ? 6.088 -21.330 -15.017 1.00 88.94 685 LEU A CA 1
ATOM 5252 C C . LEU A 1 685 ? 6.906 -22.341 -15.841 1.00 88.94 685 LEU A C 1
ATOM 5254 O O . LEU A 1 685 ? 7.288 -23.407 -15.332 1.00 88.94 685 LEU A O 1
ATOM 5258 N N . TRP A 1 686 ? 7.161 -22.011 -17.107 1.00 89.25 686 TRP A N 1
ATOM 5259 C CA . TRP A 1 686 ? 7.943 -22.786 -18.067 1.00 89.25 686 TRP A CA 1
ATOM 5260 C C . TRP A 1 686 ? 9.265 -22.098 -18.443 1.00 89.25 686 TRP A C 1
ATOM 5262 O O . TRP A 1 686 ? 9.903 -22.484 -19.421 1.00 89.25 686 TRP A O 1
ATOM 5272 N N . GLY A 1 687 ? 9.708 -21.119 -17.644 1.00 81.31 687 GLY A N 1
ATOM 5273 C CA . GLY A 1 687 ? 11.038 -20.512 -17.736 1.00 81.31 687 GLY A CA 1
ATOM 5274 C C . GLY A 1 687 ? 11.196 -19.453 -18.828 1.00 81.31 687 GLY A C 1
ATOM 5275 O O . GLY A 1 687 ? 12.324 -19.132 -19.195 1.00 81.31 687 GLY A O 1
ATOM 5276 N N . MET A 1 688 ? 10.096 -18.927 -19.368 1.00 86.00 688 MET A N 1
ATOM 5277 C CA . MET A 1 688 ? 10.138 -17.845 -20.353 1.00 86.00 688 MET A CA 1
ATOM 5278 C C . MET A 1 688 ? 10.165 -16.473 -19.675 1.00 86.00 688 MET A C 1
ATOM 5280 O O . MET A 1 688 ? 9.534 -16.272 -18.640 1.00 86.00 688 MET A O 1
ATOM 5284 N N . ASP A 1 689 ? 10.892 -15.529 -20.276 1.00 82.88 689 ASP A N 1
ATOM 5285 C CA . ASP A 1 689 ? 10.951 -14.144 -19.806 1.00 82.88 689 ASP A CA 1
ATOM 5286 C C . ASP A 1 689 ? 9.679 -13.399 -20.207 1.00 82.88 689 ASP A C 1
ATOM 5288 O O . ASP A 1 689 ? 9.503 -13.043 -21.369 1.00 82.88 689 ASP A O 1
ATOM 5292 N N . THR A 1 690 ? 8.805 -13.159 -19.236 1.00 87.31 690 THR A N 1
ATOM 5293 C CA . THR A 1 690 ? 7.580 -12.367 -19.399 1.00 87.31 690 THR A CA 1
ATOM 5294 C C . THR A 1 690 ? 7.573 -11.130 -18.510 1.00 87.31 690 THR A C 1
ATOM 5296 O O . THR A 1 690 ? 6.516 -10.678 -18.076 1.00 87.31 690 THR A O 1
ATOM 5299 N N . THR A 1 691 ? 8.751 -10.603 -18.175 1.00 76.94 691 THR A N 1
ATOM 5300 C CA . THR A 1 691 ? 8.900 -9.500 -17.212 1.00 76.94 691 THR A CA 1
ATOM 5301 C C . THR A 1 691 ? 8.080 -8.264 -17.575 1.00 76.94 691 THR A C 1
ATOM 5303 O O . THR A 1 691 ? 7.505 -7.645 -16.686 1.00 76.94 691 THR A O 1
ATOM 5306 N N . ARG A 1 692 ? 7.970 -7.929 -18.868 1.00 78.44 692 ARG A N 1
ATOM 5307 C CA . ARG A 1 692 ? 7.148 -6.800 -19.336 1.00 78.44 692 ARG A CA 1
ATOM 5308 C C . ARG A 1 692 ? 5.662 -7.134 -19.378 1.00 78.44 692 ARG A C 1
ATOM 5310 O O . ARG A 1 692 ? 4.866 -6.333 -18.920 1.00 78.44 692 ARG A O 1
ATOM 5317 N N . ALA A 1 693 ? 5.297 -8.320 -19.858 1.00 83.94 693 ALA A N 1
ATOM 5318 C CA . ALA A 1 693 ? 3.914 -8.789 -19.894 1.00 83.94 693 ALA A CA 1
ATOM 5319 C C . ALA A 1 693 ? 3.309 -9.043 -18.508 1.00 83.94 693 ALA A C 1
ATOM 5321 O O . ALA A 1 693 ? 2.100 -9.182 -18.411 1.00 83.94 693 ALA A O 1
ATOM 5322 N N . ALA A 1 694 ? 4.122 -9.168 -17.455 1.00 80.12 694 ALA A N 1
ATOM 5323 C CA . ALA A 1 694 ? 3.669 -9.297 -16.069 1.00 80.12 694 ALA A CA 1
ATOM 5324 C C . ALA A 1 694 ? 3.604 -7.947 -15.324 1.00 80.12 694 ALA A C 1
ATOM 5326 O O . ALA A 1 694 ? 3.147 -7.900 -14.177 1.00 80.12 694 ALA A O 1
ATOM 5327 N N . ALA A 1 695 ? 4.082 -6.868 -15.949 1.00 72.88 695 ALA A N 1
ATOM 5328 C CA . ALA A 1 695 ? 4.027 -5.517 -15.411 1.00 72.88 695 ALA A CA 1
ATOM 5329 C C . ALA A 1 695 ? 2.709 -4.831 -15.823 1.00 72.88 695 ALA A C 1
ATOM 5331 O O . ALA A 1 695 ? 2.218 -5.087 -16.920 1.00 72.88 695 ALA A O 1
ATOM 5332 N N . PRO A 1 696 ? 2.137 -3.956 -14.975 1.00 67.06 696 PRO A N 1
ATOM 5333 C CA . PRO A 1 696 ? 0.895 -3.260 -15.297 1.00 67.06 696 PRO A CA 1
ATOM 5334 C C . PRO A 1 696 ? 1.096 -2.152 -16.338 1.00 67.06 696 PRO A C 1
ATOM 5336 O O . PRO A 1 696 ? 0.123 -1.655 -16.901 1.00 67.06 696 PRO A O 1
ATOM 5339 N N . GLU A 1 697 ? 2.331 -1.691 -16.565 1.00 67.62 697 GLU A N 1
ATOM 5340 C CA . GLU A 1 697 ? 2.604 -0.589 -17.480 1.00 67.62 697 GLU A CA 1
ATOM 5341 C C . GLU A 1 697 ? 2.582 -0.995 -18.966 1.00 67.62 697 GLU A C 1
ATOM 5343 O O . GLU A 1 697 ? 3.128 -2.032 -19.345 1.00 67.62 697 GLU A O 1
ATOM 5348 N N . PRO A 1 698 ? 2.078 -0.115 -19.853 1.00 70.69 698 PRO A N 1
ATOM 5349 C CA . PRO A 1 698 ? 1.550 1.218 -19.557 1.00 70.69 698 PRO A CA 1
ATOM 5350 C C . PRO A 1 698 ? 0.053 1.187 -19.194 1.00 70.69 698 PRO A C 1
ATOM 5352 O O . PRO A 1 698 ? -0.762 0.588 -19.900 1.00 70.69 698 PRO A O 1
ATOM 5355 N N . PHE A 1 699 ? -0.322 1.896 -18.126 1.00 79.19 699 PHE A N 1
ATOM 5356 C CA . PHE A 1 699 ? -1.710 2.033 -17.687 1.00 79.19 699 PHE A CA 1
ATOM 5357 C C . PHE A 1 699 ? -2.041 3.472 -17.291 1.00 79.19 699 PHE A C 1
ATOM 5359 O O . PHE A 1 699 ? -1.203 4.214 -16.787 1.00 79.19 699 PHE A O 1
ATOM 5366 N N . GLN A 1 700 ? -3.312 3.818 -17.455 1.00 71.56 700 GLN A N 1
ATOM 5367 C CA . GLN A 1 700 ? -3.933 5.023 -16.930 1.00 71.56 700 GLN A CA 1
ATOM 5368 C C . GLN A 1 700 ? -4.910 4.650 -15.819 1.00 71.56 700 GLN A C 1
ATOM 5370 O O . GLN A 1 700 ? -5.463 3.550 -15.786 1.00 71.56 700 GLN A O 1
ATOM 5375 N N . ILE A 1 701 ? -5.168 5.586 -14.912 1.00 75.50 701 ILE A N 1
ATOM 5376 C CA . ILE A 1 701 ? -6.169 5.406 -13.860 1.00 75.50 701 ILE A CA 1
ATOM 5377 C C . ILE A 1 701 ? -7.466 6.086 -14.289 1.00 75.50 701 ILE A C 1
ATOM 5379 O O . ILE A 1 701 ? -7.534 7.311 -14.386 1.00 75.50 701 ILE A O 1
ATOM 5383 N N . VAL A 1 702 ? -8.528 5.300 -14.448 1.00 77.50 702 VAL A N 1
ATOM 5384 C CA . VAL A 1 702 ? -9.889 5.791 -14.688 1.00 77.50 702 VAL A CA 1
ATOM 5385 C C . VAL A 1 702 ? -10.716 5.634 -13.415 1.00 77.50 702 VAL A C 1
ATOM 5387 O O . VAL A 1 702 ? -10.607 4.643 -12.693 1.00 77.50 702 VAL A O 1
ATOM 5390 N N . ARG A 1 703 ? -11.550 6.629 -13.097 1.00 73.06 703 ARG A N 1
ATOM 5391 C CA . ARG A 1 703 ? -12.409 6.595 -11.905 1.00 73.06 703 ARG A CA 1
ATOM 5392 C C . ARG A 1 703 ? -13.751 5.938 -12.230 1.00 73.06 703 ARG A C 1
ATOM 5394 O O . ARG A 1 703 ? -14.585 6.551 -12.886 1.00 73.06 703 ARG A O 1
ATOM 5401 N N . VAL A 1 704 ? -14.000 4.746 -11.691 1.00 76.06 704 VAL A N 1
ATOM 5402 C CA . VAL A 1 704 ? -15.302 4.057 -11.775 1.00 76.06 704 VAL A CA 1
ATOM 5403 C C . VAL A 1 704 ? -15.931 4.009 -10.388 1.00 76.06 704 VAL A C 1
ATOM 5405 O O . VAL A 1 704 ? -15.317 3.520 -9.445 1.00 76.06 704 VAL A O 1
ATOM 5408 N N . GLU A 1 705 ? -17.130 4.578 -10.223 1.00 82.25 705 GLU A N 1
ATOM 5409 C CA . GLU A 1 705 ? -17.778 4.746 -8.901 1.00 82.25 705 GLU A CA 1
ATOM 5410 C C . GLU A 1 705 ? -16.832 5.391 -7.849 1.00 82.25 705 GLU A C 1
ATOM 5412 O O . GLU A 1 705 ? -16.815 5.058 -6.655 1.00 82.25 705 GLU A O 1
ATOM 5417 N N . GLY A 1 706 ? -15.979 6.316 -8.311 1.00 59.69 706 GLY A N 1
ATOM 5418 C CA . GLY A 1 706 ? -14.970 7.017 -7.510 1.00 59.69 706 GLY A CA 1
ATOM 5419 C C . GLY A 1 706 ? -13.729 6.192 -7.134 1.00 59.69 706 GLY A C 1
ATOM 5420 O O . GLY A 1 706 ? -12.837 6.718 -6.464 1.00 59.69 706 GLY A O 1
ATOM 5421 N N . LEU A 1 707 ? -13.639 4.925 -7.545 1.00 62.47 707 LEU A N 1
ATOM 5422 C CA . LEU A 1 707 ? -12.495 4.045 -7.289 1.00 62.47 707 LEU A CA 1
ATOM 5423 C C . LEU A 1 707 ? -11.479 4.123 -8.435 1.00 62.47 707 LEU A C 1
ATOM 5425 O O . LEU A 1 707 ? -11.890 4.298 -9.581 1.00 62.47 707 LEU A O 1
ATOM 5429 N N . PRO A 1 708 ? -10.167 4.045 -8.146 1.00 66.69 708 PRO A N 1
ATOM 5430 C CA . PRO A 1 708 ? -9.150 3.992 -9.186 1.00 66.69 708 PRO A CA 1
ATOM 5431 C C . PRO A 1 708 ? -9.163 2.606 -9.840 1.00 66.69 708 PRO A C 1
ATOM 5433 O O . PRO A 1 708 ? -8.920 1.607 -9.171 1.00 66.69 708 PRO A O 1
ATOM 5436 N N . ILE A 1 709 ? -9.447 2.558 -11.137 1.00 79.19 709 ILE A N 1
ATOM 5437 C CA . ILE A 1 709 ? -9.356 1.353 -11.958 1.00 79.19 709 ILE A CA 1
ATOM 5438 C C . ILE A 1 709 ? -8.249 1.589 -12.977 1.00 79.19 709 ILE A C 1
ATOM 5440 O O . ILE A 1 709 ? -8.317 2.541 -13.755 1.00 79.19 709 ILE A O 1
ATOM 5444 N N . MET A 1 710 ? -7.222 0.743 -12.957 1.00 81.88 710 MET A N 1
ATOM 5445 C CA . MET A 1 710 ? -6.182 0.752 -13.980 1.00 81.88 710 MET A CA 1
ATOM 5446 C C . MET A 1 710 ? -6.772 0.257 -15.298 1.00 81.88 710 MET A C 1
ATOM 5448 O O . MET A 1 710 ? -7.448 -0.771 -15.334 1.00 81.88 710 MET A O 1
ATOM 5452 N N . GLN A 1 711 ? -6.541 1.012 -16.362 1.00 85.69 711 GLN A N 1
ATOM 5453 C CA . GLN A 1 711 ? -6.882 0.664 -17.730 1.00 85.69 711 GLN A CA 1
ATOM 5454 C C . GLN A 1 711 ? -5.625 0.773 -18.574 1.00 85.69 711 GLN A C 1
ATOM 5456 O O . GLN A 1 711 ? -4.894 1.753 -18.483 1.00 85.69 711 GLN A O 1
ATOM 5461 N N . ASP A 1 712 ? -5.409 -0.216 -19.423 1.00 86.62 712 ASP A N 1
ATOM 5462 C CA . ASP A 1 712 ? -4.279 -0.261 -20.338 1.00 86.62 712 ASP A CA 1
ATOM 5463 C C . ASP A 1 712 ? -4.233 0.980 -21.252 1.00 86.62 712 ASP A C 1
ATOM 5465 O O . ASP A 1 712 ? -5.259 1.382 -21.810 1.00 86.62 712 ASP A O 1
ATOM 5469 N N . GLU A 1 713 ? -3.067 1.596 -21.441 1.00 81.94 713 GLU A N 1
ATOM 5470 C CA . GLU A 1 713 ? -2.924 2.749 -22.348 1.00 81.94 713 GLU A CA 1
ATOM 5471 C C . GLU A 1 713 ? -2.721 2.347 -23.809 1.00 81.94 713 GLU A C 1
ATOM 5473 O O . GLU A 1 713 ? -2.887 3.173 -24.708 1.00 81.94 713 GLU A O 1
ATOM 5478 N N . ARG A 1 714 ? -2.419 1.074 -24.099 1.00 78.12 714 ARG A N 1
ATOM 5479 C CA . ARG A 1 714 ? -2.181 0.598 -25.474 1.00 78.12 714 ARG A CA 1
ATOM 5480 C C . ARG A 1 714 ? -3.448 0.619 -26.338 1.00 78.12 714 ARG A C 1
ATOM 5482 O O . ARG A 1 714 ? -3.347 0.392 -27.545 1.00 78.12 714 ARG A O 1
ATOM 5489 N N . GLY A 1 715 ? -4.613 0.922 -25.752 1.00 67.94 715 GLY A N 1
ATOM 5490 C CA . GLY A 1 715 ? -5.886 1.135 -26.449 1.00 67.94 715 GLY A CA 1
ATOM 5491 C C . GLY A 1 715 ? -6.402 -0.112 -27.173 1.00 67.94 715 GLY A C 1
ATOM 5492 O O . GLY A 1 715 ? -5.879 -1.210 -26.992 1.00 67.94 715 GLY A O 1
ATOM 5493 N N . ASN A 1 716 ? -7.430 0.030 -28.015 1.00 64.62 716 ASN A N 1
ATOM 5494 C CA . ASN A 1 716 ? -7.739 -1.022 -28.991 1.00 64.62 716 ASN A CA 1
ATOM 5495 C C . ASN A 1 716 ? -6.691 -0.931 -30.106 1.00 64.62 716 ASN A C 1
ATOM 5497 O O . ASN A 1 716 ? -6.540 0.124 -30.719 1.00 64.62 716 ASN A O 1
ATOM 5501 N N . ARG A 1 717 ? -5.975 -2.022 -30.374 1.00 59.56 717 ARG A N 1
ATOM 5502 C CA . ARG A 1 717 ? -5.322 -2.209 -31.677 1.00 59.56 717 ARG A CA 1
ATOM 5503 C C . ARG A 1 717 ? -6.237 -3.123 -32.474 1.00 59.56 717 ARG A C 1
ATOM 5505 O O . ARG A 1 717 ? -6.867 -3.984 -31.857 1.00 59.56 717 ARG A O 1
ATOM 5512 N N . ASP A 1 718 ? -6.329 -2.917 -33.786 1.00 48.31 718 ASP A N 1
ATOM 5513 C CA . ASP A 1 718 ? -7.307 -3.555 -34.691 1.00 48.31 718 ASP A CA 1
ATOM 5514 C C . ASP A 1 718 ? -7.337 -5.102 -34.619 1.00 48.31 718 ASP A C 1
ATOM 5516 O O . ASP A 1 718 ? -8.212 -5.752 -35.187 1.00 48.31 718 ASP A O 1
ATOM 5520 N N . ASP A 1 719 ? -6.395 -5.698 -33.893 1.00 50.38 719 ASP A N 1
ATOM 5521 C CA . ASP A 1 719 ? -6.089 -7.112 -33.828 1.00 50.38 719 ASP A CA 1
ATOM 5522 C C . ASP A 1 719 ? -5.734 -7.656 -32.420 1.00 50.38 719 ASP A C 1
ATOM 5524 O O . ASP A 1 719 ? -5.496 -8.860 -32.294 1.00 50.38 719 ASP A O 1
ATOM 5528 N N . ALA A 1 720 ? -5.744 -6.819 -31.369 1.00 52.56 720 ALA A N 1
ATOM 5529 C CA . ALA A 1 720 ? -5.268 -7.154 -30.013 1.00 52.56 720 ALA A CA 1
ATOM 5530 C C . ALA A 1 720 ? -6.373 -7.253 -28.934 1.00 52.56 720 ALA A C 1
ATOM 5532 O O . ALA A 1 720 ? -6.075 -7.321 -27.741 1.00 52.56 720 ALA A O 1
ATOM 5533 N N . GLY A 1 721 ? -7.643 -7.277 -29.350 1.00 65.06 721 GLY A N 1
ATOM 5534 C CA . GLY A 1 721 ? -8.802 -7.395 -28.458 1.00 65.06 721 GLY A CA 1
ATOM 5535 C C . GLY A 1 721 ? -9.277 -6.063 -27.865 1.00 65.06 721 GLY A C 1
ATOM 5536 O O . GLY A 1 721 ? -8.638 -5.019 -28.015 1.00 65.06 721 GLY A O 1
ATOM 5537 N N . ILE A 1 722 ? -10.445 -6.097 -27.215 1.00 76.31 722 ILE A N 1
ATOM 5538 C CA . ILE A 1 722 ? -11.019 -4.924 -26.548 1.00 76.31 722 ILE A CA 1
ATOM 5539 C C . ILE A 1 722 ? -10.220 -4.627 -25.279 1.00 76.31 722 ILE A C 1
ATOM 5541 O O . ILE A 1 722 ? -9.981 -5.516 -24.467 1.00 76.31 722 ILE A O 1
ATOM 5545 N N . ASN A 1 723 ? -9.859 -3.359 -25.077 1.00 85.50 723 ASN A N 1
ATOM 5546 C CA . ASN A 1 723 ? -9.332 -2.857 -23.810 1.00 85.50 723 ASN A CA 1
ATOM 5547 C C . ASN A 1 723 ? -10.433 -2.857 -22.738 1.00 85.50 723 ASN A C 1
ATOM 5549 O O . ASN A 1 723 ? -11.120 -1.852 -22.514 1.00 85.50 723 ASN A O 1
ATOM 5553 N N . ALA A 1 724 ? -10.656 -4.034 -22.161 1.00 86.56 724 ALA A N 1
ATOM 5554 C CA . ALA A 1 724 ? -11.715 -4.346 -21.222 1.00 86.56 724 ALA A CA 1
ATOM 5555 C C . ALA A 1 724 ? -11.122 -4.732 -19.867 1.00 86.56 724 ALA A C 1
ATOM 5557 O O . ALA A 1 724 ? -10.285 -5.623 -19.774 1.00 86.56 724 ALA A O 1
ATOM 5558 N N . VAL A 1 725 ? -11.614 -4.085 -18.814 1.00 92.31 725 VAL A N 1
ATOM 5559 C CA . VAL A 1 725 ? -11.407 -4.509 -17.431 1.00 92.31 725 VAL A CA 1
ATOM 5560 C C . VAL A 1 725 ? -12.638 -5.298 -17.006 1.00 92.31 725 VAL A C 1
ATOM 5562 O O . VAL A 1 725 ? -13.755 -4.764 -16.966 1.00 92.31 725 VAL A O 1
ATOM 5565 N N . VAL A 1 726 ? -12.433 -6.571 -16.694 1.00 93.81 726 VAL A N 1
ATOM 5566 C CA . VAL A 1 726 ? -13.479 -7.525 -16.309 1.00 93.81 726 VAL A CA 1
ATOM 5567 C C . VAL A 1 726 ? -13.159 -8.162 -14.960 1.00 93.81 726 VAL A C 1
ATOM 5569 O O . VAL A 1 726 ? -12.132 -7.878 -14.352 1.00 93.81 726 VAL A O 1
ATOM 5572 N N . THR A 1 727 ? -14.077 -8.977 -14.441 1.00 95.81 727 THR A N 1
ATOM 5573 C CA . THR A 1 727 ? -13.895 -9.628 -13.134 1.00 95.81 727 THR A CA 1
ATOM 5574 C C . THR A 1 727 ? -13.148 -10.965 -13.244 1.00 95.81 727 THR A C 1
ATOM 5576 O O . THR A 1 727 ? -12.409 -11.326 -12.329 1.00 95.81 727 THR A O 1
ATOM 5579 N N . GLU A 1 728 ? -13.338 -11.723 -14.332 1.00 94.12 728 GLU A N 1
ATOM 5580 C CA . GLU A 1 728 ? -12.875 -13.117 -14.431 1.00 94.12 728 GLU A CA 1
ATOM 5581 C C . GLU A 1 728 ? -11.361 -13.276 -14.296 1.00 94.12 728 GLU A C 1
ATOM 5583 O O . GLU A 1 728 ? -10.926 -14.133 -13.534 1.00 94.12 728 GLU A O 1
ATOM 5588 N N . ASN A 1 729 ? -10.554 -12.457 -14.969 1.00 91.94 729 ASN A N 1
ATOM 5589 C CA . ASN A 1 729 ? -9.094 -12.564 -14.906 1.00 91.94 729 ASN A CA 1
ATOM 5590 C C . ASN A 1 729 ? -8.576 -12.491 -13.457 1.00 91.94 729 ASN A C 1
ATOM 5592 O O . ASN A 1 729 ? -7.705 -13.270 -13.088 1.00 91.94 729 ASN A O 1
ATOM 5596 N N . HIS A 1 730 ? -9.156 -11.633 -12.610 1.00 91.50 730 HIS A N 1
ATOM 5597 C CA . HIS A 1 730 ? -8.777 -11.525 -11.197 1.00 91.50 730 HIS A CA 1
ATOM 5598 C C . HIS A 1 730 ? -9.220 -12.742 -10.372 1.00 91.50 730 HIS A C 1
ATOM 5600 O O . HIS A 1 730 ? -8.516 -13.143 -9.445 1.00 91.50 730 HIS A O 1
ATOM 5606 N N . ILE A 1 731 ? -10.366 -13.346 -10.711 1.00 94.56 731 ILE A N 1
ATOM 5607 C CA . ILE A 1 731 ? -10.821 -14.602 -10.099 1.00 94.56 731 ILE A CA 1
ATOM 5608 C C . ILE A 1 731 ? -9.862 -15.734 -10.467 1.00 94.56 731 ILE A C 1
ATOM 5610 O O . ILE A 1 731 ? -9.401 -16.448 -9.581 1.00 94.56 731 ILE A O 1
ATOM 5614 N N . LEU A 1 732 ? -9.540 -15.883 -11.754 1.00 94.44 732 LEU A N 1
ATOM 5615 C CA . LEU A 1 732 ? -8.655 -16.938 -12.246 1.00 94.44 732 LEU A CA 1
ATOM 5616 C C . LEU A 1 732 ? -7.245 -16.813 -11.674 1.00 94.44 732 LEU A C 1
ATOM 5618 O O . LEU A 1 732 ? -6.686 -17.815 -11.237 1.00 94.44 732 LEU A O 1
ATOM 5622 N N . ASP A 1 733 ? -6.700 -15.595 -11.620 1.00 88.88 733 ASP A N 1
ATOM 5623 C CA . ASP A 1 733 ? -5.381 -15.330 -11.039 1.00 88.88 733 ASP A CA 1
ATOM 5624 C C . ASP A 1 733 ? -5.334 -15.842 -9.587 1.00 88.88 733 ASP A C 1
ATOM 5626 O O . ASP A 1 733 ? -4.464 -16.630 -9.221 1.00 88.88 733 ASP A O 1
ATOM 5630 N N . LEU A 1 734 ? -6.339 -15.509 -8.769 1.00 88.00 734 LEU A N 1
ATOM 5631 C CA . LEU A 1 734 ? -6.398 -15.923 -7.362 1.00 88.00 734 LEU A CA 1
ATOM 5632 C C . LEU A 1 734 ? -6.715 -17.414 -7.152 1.00 88.00 734 LEU A C 1
ATOM 5634 O O . LEU A 1 734 ? -6.128 -18.030 -6.261 1.00 88.00 734 LEU A O 1
ATOM 5638 N N . VAL A 1 735 ? -7.632 -17.984 -7.937 1.00 93.19 735 VAL A N 1
ATOM 5639 C CA . VAL A 1 735 ? -8.093 -19.380 -7.804 1.00 93.19 735 VAL A CA 1
ATOM 5640 C C . VAL A 1 735 ? -7.055 -20.361 -8.336 1.00 93.19 735 VAL A C 1
ATOM 5642 O O . VAL A 1 735 ? -6.710 -21.335 -7.664 1.00 93.19 735 VAL A O 1
ATOM 5645 N N . GLU A 1 736 ? -6.555 -20.122 -9.546 1.00 94.19 736 GLU A N 1
ATOM 5646 C CA . GLU A 1 736 ? -5.699 -21.079 -10.241 1.00 94.19 736 GLU A CA 1
ATOM 5647 C C . GLU A 1 736 ? -4.224 -20.911 -9.858 1.00 94.19 736 GLU A C 1
ATOM 5649 O O . GLU A 1 736 ? -3.538 -21.920 -9.709 1.00 94.19 736 GLU A O 1
ATOM 5654 N N . VAL A 1 737 ? -3.738 -19.678 -9.647 1.00 87.12 737 VAL A N 1
ATOM 5655 C CA . VAL A 1 737 ? -2.312 -19.385 -9.380 1.00 87.12 737 VAL A CA 1
ATOM 5656 C C . VAL A 1 737 ? -2.054 -19.051 -7.907 1.00 87.12 737 VAL A C 1
ATOM 5658 O O . VAL A 1 737 ? -1.204 -19.676 -7.267 1.00 87.12 737 VAL A O 1
ATOM 5661 N N . GLY A 1 738 ? -2.824 -18.129 -7.327 1.00 75.44 738 GLY A N 1
ATOM 5662 C CA . GLY A 1 738 ? -2.721 -17.703 -5.925 1.00 75.44 738 GLY A CA 1
ATOM 5663 C C . GLY A 1 738 ? -1.599 -16.705 -5.616 1.00 75.44 738 GLY A C 1
ATOM 5664 O O . GLY A 1 738 ? -0.652 -16.525 -6.376 1.00 75.44 738 GLY A O 1
ATOM 5665 N N . SER A 1 739 ? -1.691 -16.044 -4.457 1.00 56.09 739 SER A N 1
ATOM 5666 C CA . SER A 1 739 ? -0.652 -15.139 -3.943 1.00 56.09 739 SER A CA 1
ATOM 5667 C C . SER A 1 739 ? 0.538 -15.954 -3.435 1.00 56.09 739 SER A C 1
ATOM 5669 O O . SER A 1 739 ? 0.505 -16.503 -2.332 1.00 56.09 739 SER A O 1
ATOM 5671 N N . VAL A 1 740 ? 1.545 -16.132 -4.281 1.00 48.31 740 VAL A N 1
ATOM 5672 C CA . VAL A 1 740 ? 2.740 -16.939 -3.982 1.00 48.31 740 VAL A CA 1
ATOM 5673 C C . VAL A 1 740 ? 3.859 -16.064 -3.390 1.00 48.31 740 VAL A C 1
ATOM 5675 O O . VAL A 1 740 ? 3.700 -14.881 -3.149 1.00 48.31 740 VAL A O 1
ATOM 5678 N N . ASN A 1 741 ? 4.994 -16.658 -3.069 1.00 47.53 741 ASN A N 1
ATOM 5679 C CA . ASN A 1 741 ? 6.215 -15.978 -2.678 1.00 47.53 741 ASN A CA 1
ATOM 5680 C C . ASN A 1 741 ? 6.633 -14.893 -3.712 1.00 47.53 741 ASN A C 1
ATOM 5682 O O . ASN A 1 741 ? 6.783 -15.237 -4.887 1.00 47.53 741 ASN A O 1
ATOM 5686 N N . PRO A 1 742 ? 6.885 -13.629 -3.304 1.00 47.22 742 PRO A N 1
ATOM 5687 C CA . PRO A 1 742 ? 7.348 -12.555 -4.192 1.00 47.22 742 PRO A CA 1
ATOM 5688 C C . PRO A 1 742 ? 8.629 -12.864 -4.982 1.00 47.22 742 PRO A C 1
ATOM 5690 O O . PRO A 1 742 ? 8.921 -12.164 -5.946 1.00 47.22 742 PRO A O 1
ATOM 5693 N N . SER A 1 743 ? 9.403 -13.883 -4.584 1.00 41.22 743 SER A N 1
ATOM 5694 C CA . SER A 1 743 ? 10.629 -14.292 -5.278 1.00 41.22 743 SER A CA 1
ATOM 5695 C C . SER A 1 743 ? 10.400 -15.141 -6.534 1.00 41.22 743 SER A C 1
ATOM 5697 O O . SER A 1 743 ? 11.347 -15.374 -7.281 1.00 41.22 743 SER A O 1
ATOM 5699 N N . GLU A 1 744 ? 9.191 -15.661 -6.752 1.00 47.44 744 GLU A N 1
ATOM 5700 C CA . GLU A 1 744 ? 8.876 -16.473 -7.928 1.00 47.44 744 GLU A CA 1
ATOM 5701 C C . GLU A 1 744 ? 8.449 -15.580 -9.109 1.00 47.44 744 GLU A C 1
ATOM 5703 O O . GLU A 1 744 ? 7.576 -14.725 -8.940 1.00 47.44 744 GLU A O 1
ATOM 5708 N N . PRO A 1 745 ? 8.980 -15.789 -10.332 1.00 47.53 745 PRO A N 1
ATOM 5709 C CA . PRO A 1 745 ? 8.700 -14.929 -11.491 1.00 47.53 745 PRO A CA 1
ATOM 5710 C C . PRO A 1 745 ? 7.236 -14.971 -11.971 1.00 47.53 745 PRO A C 1
ATOM 5712 O O . PRO A 1 745 ? 6.845 -14.198 -12.838 1.00 47.53 745 PRO A O 1
ATOM 5715 N N . TRP A 1 746 ? 6.423 -15.870 -11.413 1.00 52.47 746 TRP A N 1
ATOM 5716 C CA . TRP A 1 746 ? 5.007 -16.081 -11.722 1.00 52.47 746 TRP A CA 1
ATOM 5717 C C . TRP A 1 746 ? 4.069 -15.661 -10.567 1.00 52.47 746 TRP A C 1
ATOM 5719 O O . TRP A 1 746 ? 2.899 -16.035 -10.552 1.00 52.47 746 TRP A O 1
ATOM 5729 N N . HIS A 1 747 ? 4.560 -14.893 -9.589 1.00 56.78 747 HIS A N 1
ATOM 5730 C CA . HIS A 1 747 ? 3.777 -14.371 -8.463 1.00 56.78 747 HIS A CA 1
ATOM 5731 C C . HIS A 1 747 ? 2.636 -13.421 -8.892 1.00 56.78 747 HIS A C 1
ATOM 5733 O O . HIS A 1 747 ? 2.753 -12.681 -9.870 1.00 56.78 747 HIS A O 1
ATOM 5739 N N . ILE A 1 748 ? 1.531 -13.383 -8.131 1.00 55.38 748 ILE A N 1
ATOM 5740 C CA . ILE A 1 748 ? 0.513 -12.330 -8.275 1.00 55.38 748 ILE A CA 1
ATOM 5741 C C . ILE A 1 748 ? 1.047 -11.014 -7.728 1.00 55.38 748 ILE A C 1
ATOM 5743 O O . ILE A 1 748 ? 1.035 -10.780 -6.523 1.00 55.38 748 ILE A O 1
ATOM 5747 N N . ALA A 1 749 ? 1.464 -10.117 -8.615 1.00 59.28 749 ALA A N 1
ATOM 5748 C CA . ALA A 1 749 ? 1.893 -8.789 -8.211 1.00 59.28 749 ALA A CA 1
ATOM 5749 C C . ALA A 1 749 ? 0.803 -8.080 -7.379 1.00 59.28 749 ALA A C 1
ATOM 5751 O O . ALA A 1 749 ? -0.386 -8.149 -7.701 1.00 59.28 749 ALA A O 1
ATOM 5752 N N . GLN A 1 750 ? 1.190 -7.406 -6.291 1.00 57.78 750 GLN A N 1
ATOM 5753 C CA . GLN A 1 750 ? 0.227 -6.848 -5.327 1.00 57.78 750 GLN A CA 1
ATOM 5754 C C . GLN A 1 750 ? -0.707 -5.806 -5.962 1.00 57.78 750 GLN A C 1
ATOM 5756 O O . GLN A 1 750 ? -1.859 -5.680 -5.543 1.00 57.78 750 GLN A O 1
ATOM 5761 N N . TRP A 1 751 ? -0.262 -5.124 -7.022 1.00 61.31 751 TRP A N 1
ATOM 5762 C CA . TRP A 1 751 ? -1.114 -4.233 -7.808 1.00 61.31 751 TRP A CA 1
ATOM 5763 C C . TRP A 1 751 ? -2.281 -4.984 -8.475 1.00 61.31 751 TRP A C 1
ATOM 5765 O O . TRP A 1 751 ? -3.385 -4.447 -8.520 1.00 61.31 751 TRP A O 1
ATOM 5775 N N . SER A 1 752 ? -2.088 -6.231 -8.937 1.00 69.75 752 SER A N 1
ATOM 5776 C CA . SER A 1 752 ? -3.146 -7.048 -9.565 1.00 69.75 752 SER A CA 1
ATOM 5777 C C . SER A 1 752 ? -4.222 -7.387 -8.537 1.00 69.75 752 SER A C 1
ATOM 5779 O O . SER A 1 752 ? -5.421 -7.330 -8.824 1.00 69.75 752 SER A O 1
ATOM 5781 N N . ARG A 1 753 ? -3.803 -7.641 -7.288 1.00 71.19 753 ARG A N 1
ATOM 5782 C CA . ARG A 1 753 ? -4.728 -7.823 -6.167 1.00 71.19 753 ARG A CA 1
ATOM 5783 C C . ARG A 1 753 ? -5.497 -6.539 -5.851 1.00 71.19 753 ARG A C 1
ATOM 5785 O O . ARG A 1 753 ? -6.720 -6.585 -5.751 1.00 71.19 753 ARG A O 1
ATOM 5792 N N . ALA A 1 754 ? -4.809 -5.404 -5.745 1.00 65.25 754 ALA A N 1
ATOM 5793 C CA . ALA A 1 754 ? -5.444 -4.112 -5.487 1.00 65.25 754 ALA A CA 1
ATOM 5794 C C . ALA A 1 754 ? -6.428 -3.707 -6.603 1.00 65.25 754 ALA A C 1
ATOM 5796 O O . ALA A 1 754 ? -7.502 -3.170 -6.327 1.00 65.25 754 ALA A O 1
ATOM 5797 N N . GLN A 1 755 ? -6.097 -4.006 -7.862 1.00 80.69 755 GLN A N 1
ATOM 5798 C CA . GLN A 1 755 ? -6.993 -3.832 -9.002 1.00 80.69 755 GLN A CA 1
ATOM 5799 C C . GLN A 1 755 ? -8.251 -4.689 -8.851 1.00 80.69 755 GLN A C 1
ATOM 5801 O O . GLN A 1 755 ? -9.352 -4.157 -8.975 1.00 80.69 755 GLN A O 1
ATOM 5806 N N . GLY A 1 756 ? -8.104 -5.980 -8.530 1.00 82.81 756 GLY A N 1
ATOM 5807 C CA . GLY A 1 756 ? -9.231 -6.883 -8.285 1.00 82.81 756 GLY A CA 1
ATOM 5808 C C . GLY A 1 756 ? -10.152 -6.384 -7.167 1.00 82.81 756 GLY A C 1
ATOM 5809 O O . GLY A 1 756 ? -11.369 -6.333 -7.346 1.00 82.81 756 GLY A O 1
ATOM 5810 N N . ASP A 1 757 ? -9.581 -5.913 -6.054 1.00 76.06 757 ASP A N 1
ATOM 5811 C CA . ASP A 1 757 ? -10.345 -5.313 -4.955 1.00 76.06 757 ASP A CA 1
ATOM 5812 C C . ASP A 1 757 ? -11.153 -4.089 -5.436 1.00 76.06 757 ASP A C 1
ATOM 5814 O O . ASP A 1 757 ? -12.350 -3.981 -5.153 1.00 76.06 757 ASP A O 1
ATOM 5818 N N . ASN A 1 758 ? -10.543 -3.186 -6.216 1.00 74.25 758 ASN A N 1
ATOM 5819 C CA . ASN A 1 758 ? -11.232 -2.012 -6.766 1.00 74.25 758 ASN A CA 1
ATOM 5820 C C . ASN A 1 758 ? -12.311 -2.387 -7.795 1.00 74.25 758 ASN A C 1
ATOM 5822 O O . ASN A 1 758 ? -13.383 -1.780 -7.793 1.00 74.25 758 ASN A O 1
ATOM 5826 N N . VAL A 1 759 ? -12.064 -3.392 -8.641 1.00 92.56 759 VAL A N 1
ATOM 5827 C CA . VAL A 1 759 ? -13.017 -3.926 -9.630 1.00 92.56 759 VAL A CA 1
ATOM 5828 C C . VAL A 1 759 ? -14.272 -4.470 -8.943 1.00 92.56 759 VAL A C 1
ATOM 5830 O O . VAL A 1 759 ? -15.388 -4.191 -9.386 1.00 92.56 759 VAL A O 1
ATOM 5833 N N . VAL A 1 760 ? -14.129 -5.199 -7.835 1.00 90.12 760 VAL A N 1
ATOM 5834 C CA . VAL A 1 760 ? -15.274 -5.723 -7.071 1.00 90.12 760 VAL A CA 1
ATOM 5835 C C . VAL A 1 760 ? -15.989 -4.611 -6.304 1.00 90.12 760 VAL A C 1
ATOM 5837 O O . VAL A 1 760 ? -17.215 -4.497 -6.380 1.00 90.12 760 VAL A O 1
ATOM 5840 N N . LEU A 1 761 ? -15.240 -3.728 -5.637 1.00 76.88 761 LEU A N 1
ATOM 5841 C CA . LEU A 1 761 ? -15.804 -2.586 -4.912 1.00 76.88 761 LEU A CA 1
ATOM 5842 C C . LEU A 1 761 ? -16.571 -1.626 -5.837 1.00 76.88 761 LEU A C 1
ATOM 5844 O O . LEU A 1 761 ? -17.577 -1.051 -5.423 1.00 76.88 761 LEU A O 1
ATOM 5848 N N . ALA A 1 762 ? -16.139 -1.449 -7.088 1.00 81.81 762 ALA A N 1
ATOM 5849 C CA . ALA A 1 762 ? -16.849 -0.631 -8.072 1.00 81.81 762 ALA A CA 1
ATOM 5850 C C . ALA A 1 762 ? -18.236 -1.201 -8.374 1.00 81.81 762 ALA A C 1
ATOM 5852 O O . ALA A 1 762 ? -19.228 -0.472 -8.405 1.00 81.81 762 ALA A O 1
ATOM 5853 N N . GLN A 1 763 ? -18.327 -2.516 -8.532 1.00 96.88 763 GLN A N 1
ATOM 5854 C CA . GLN A 1 763 ? -19.587 -3.208 -8.779 1.00 96.88 763 GLN A CA 1
ATOM 5855 C C . GLN A 1 763 ? -20.515 -3.152 -7.556 1.00 96.88 763 GLN A C 1
ATOM 5857 O O . GLN A 1 763 ? -21.704 -2.860 -7.701 1.00 96.88 763 GLN A O 1
ATOM 5862 N N . GLU A 1 764 ? -19.968 -3.323 -6.348 1.00 88.12 764 GLU A N 1
ATOM 5863 C CA . GLU A 1 764 ? -20.709 -3.159 -5.091 1.00 88.12 764 GLU A CA 1
ATOM 5864 C C . GLU A 1 764 ? -21.251 -1.730 -4.923 1.00 88.12 764 GLU A C 1
ATOM 5866 O O . GLU A 1 764 ? -22.412 -1.538 -4.554 1.00 88.12 764 GLU A O 1
ATOM 5871 N N . LYS A 1 765 ? -20.454 -0.706 -5.252 1.00 80.94 765 LYS A N 1
ATOM 5872 C CA . LYS A 1 765 ? -20.902 0.694 -5.210 1.00 80.94 765 LYS A CA 1
ATOM 5873 C C . LYS A 1 765 ? -21.996 0.991 -6.225 1.00 80.94 765 LYS A C 1
ATOM 5875 O O . LYS A 1 765 ? -22.973 1.656 -5.874 1.00 80.94 765 LYS A O 1
ATOM 5880 N N . ARG A 1 766 ? -21.882 0.471 -7.453 1.00 91.69 766 ARG A N 1
ATOM 5881 C CA . ARG A 1 766 ? -22.962 0.575 -8.444 1.00 91.69 766 ARG A CA 1
ATOM 5882 C C . ARG A 1 766 ? -24.244 -0.042 -7.895 1.00 91.69 766 ARG A C 1
ATOM 5884 O O . ARG A 1 766 ? -25.300 0.582 -8.009 1.00 91.69 766 ARG A O 1
ATOM 5891 N N . PHE A 1 767 ? -24.165 -1.214 -7.263 1.00 92.56 767 PHE A N 1
ATOM 5892 C CA . PHE A 1 767 ? -25.318 -1.837 -6.613 1.00 92.56 767 PHE A CA 1
ATOM 5893 C C . PHE A 1 767 ? -25.889 -0.963 -5.491 1.00 92.56 767 PHE A C 1
ATOM 5895 O O . PHE A 1 767 ? -27.089 -0.707 -5.485 1.00 92.56 767 PHE A O 1
ATOM 5902 N N . ALA A 1 768 ? -25.058 -0.430 -4.595 1.00 82.94 768 ALA A N 1
ATOM 5903 C CA . ALA A 1 768 ? -25.515 0.454 -3.522 1.00 82.94 768 ALA A CA 1
ATOM 5904 C C . ALA A 1 768 ? -26.221 1.717 -4.053 1.00 82.94 768 ALA A C 1
ATOM 5906 O O . ALA A 1 768 ? -27.194 2.181 -3.461 1.00 82.94 768 ALA A O 1
ATOM 5907 N N . ARG A 1 769 ? -25.756 2.257 -5.186 1.00 92.50 769 ARG A N 1
ATOM 5908 C CA . ARG A 1 769 ? -26.318 3.452 -5.829 1.00 92.50 769 ARG A CA 1
ATOM 5909 C C . ARG A 1 769 ? -27.597 3.176 -6.623 1.00 92.50 769 ARG A C 1
ATOM 5911 O O . ARG A 1 769 ? -28.476 4.032 -6.664 1.00 92.50 769 ARG A O 1
ATOM 5918 N N . THR A 1 770 ? -27.684 2.035 -7.304 1.00 93.25 770 THR A N 1
ATOM 5919 C CA . THR A 1 770 ? -28.737 1.760 -8.307 1.00 93.25 770 THR A CA 1
ATOM 5920 C C . THR A 1 770 ? -29.732 0.680 -7.894 1.00 93.25 770 THR A C 1
ATOM 5922 O O . THR A 1 770 ? -30.798 0.574 -8.493 1.00 93.25 770 THR A O 1
ATOM 5925 N N . GLY A 1 771 ? -29.388 -0.149 -6.910 1.00 92.50 771 GLY A N 1
ATOM 5926 C CA . GLY A 1 771 ? -30.101 -1.382 -6.578 1.00 92.50 771 GLY A CA 1
ATOM 5927 C C . GLY A 1 771 ? -29.895 -2.526 -7.582 1.00 92.50 771 GLY A C 1
ATOM 5928 O O . GLY A 1 771 ? -30.454 -3.603 -7.384 1.00 92.50 771 GLY A O 1
ATOM 5929 N N . ILE A 1 772 ? -29.104 -2.331 -8.645 1.00 93.31 772 ILE A N 1
ATOM 5930 C CA . ILE A 1 772 ? -28.875 -3.329 -9.700 1.00 93.31 772 ILE A CA 1
ATOM 5931 C C . ILE A 1 772 ? -27.658 -4.188 -9.339 1.00 93.31 772 ILE A C 1
ATOM 5933 O O . ILE A 1 772 ? -26.538 -3.683 -9.227 1.00 93.31 772 ILE A O 1
ATOM 5937 N N . LEU A 1 773 ? -27.871 -5.492 -9.138 1.00 94.88 773 LEU A N 1
ATOM 5938 C CA . LEU A 1 773 ? -26.779 -6.447 -8.913 1.00 94.88 773 LEU A CA 1
ATOM 5939 C C . LEU A 1 773 ? -25.832 -6.460 -10.123 1.00 94.88 773 LEU A C 1
ATOM 5941 O O . LEU A 1 773 ? -26.290 -6.432 -11.263 1.00 94.88 773 LEU A O 1
ATOM 5945 N N . THR A 1 774 ? -24.519 -6.480 -9.876 1.00 94.06 774 THR A N 1
ATOM 5946 C CA . THR A 1 774 ? -23.496 -6.268 -10.913 1.00 94.06 774 THR A CA 1
ATOM 5947 C C . THR A 1 774 ? -22.358 -7.296 -10.798 1.00 94.06 774 THR A C 1
ATOM 5949 O O . THR A 1 774 ? -21.539 -7.229 -9.890 1.00 94.06 774 THR A O 1
ATOM 5952 N N . ALA A 1 775 ? -22.264 -8.248 -11.723 1.00 96.50 775 ALA A N 1
ATOM 5953 C CA . ALA A 1 775 ? -21.112 -9.157 -11.803 1.00 96.50 775 ALA A CA 1
ATOM 5954 C C . ALA A 1 775 ? -20.651 -9.249 -13.263 1.00 96.50 775 ALA A C 1
ATOM 5956 O O . ALA A 1 775 ? -21.062 -10.144 -14.003 1.00 96.50 775 ALA A O 1
ATOM 5957 N N . ARG A 1 776 ? -19.878 -8.241 -13.674 1.00 95.25 776 ARG A N 1
ATOM 5958 C CA . ARG A 1 776 ? -19.449 -7.941 -15.040 1.00 95.25 776 ARG A CA 1
ATOM 5959 C C . ARG A 1 776 ? -18.253 -8.785 -15.452 1.00 95.25 776 ARG A C 1
ATOM 5961 O O . ARG A 1 776 ? -17.180 -8.704 -14.848 1.00 95.25 776 ARG A O 1
ATOM 5968 N N . THR A 1 777 ? -18.454 -9.567 -16.497 1.00 94.69 777 THR A N 1
ATOM 5969 C CA . THR A 1 777 ? -17.419 -10.264 -17.259 1.00 94.69 777 THR A CA 1
ATOM 5970 C C . THR A 1 777 ? -18.003 -10.648 -18.620 1.00 94.69 777 THR A C 1
ATOM 5972 O O . THR A 1 777 ? -19.187 -10.460 -18.866 1.00 94.69 777 THR A O 1
ATOM 5975 N N . GLU A 1 778 ? -17.199 -11.197 -19.511 1.00 90.88 778 GLU A N 1
ATOM 5976 C CA . GLU A 1 778 ? -17.591 -11.742 -20.804 1.00 90.88 778 GLU A CA 1
ATOM 5977 C C . GLU A 1 778 ? -18.678 -12.814 -20.680 1.00 90.88 778 GLU A C 1
ATOM 5979 O O . GLU A 1 778 ? -18.574 -13.719 -19.844 1.00 90.88 778 GLU A O 1
ATOM 5984 N N . HIS A 1 779 ? -19.681 -12.749 -21.562 1.00 90.00 779 HIS A N 1
ATOM 5985 C CA . HIS A 1 779 ? -20.791 -13.705 -21.599 1.00 90.00 779 HIS A CA 1
ATOM 5986 C C . HIS A 1 779 ? -20.916 -14.365 -22.964 1.00 90.00 779 HIS A C 1
ATOM 5988 O O . HIS A 1 779 ? -20.915 -13.682 -23.995 1.00 90.00 779 HIS A O 1
ATOM 5994 N N . GLN A 1 780 ? -21.182 -15.671 -22.957 1.00 92.94 780 GLN A N 1
ATOM 5995 C CA . GLN A 1 780 ? -21.821 -16.324 -24.094 1.00 92.94 780 GLN A CA 1
ATOM 5996 C C . GLN A 1 780 ? -23.337 -16.080 -24.023 1.00 92.94 780 GLN A C 1
ATOM 5998 O O . GLN A 1 780 ? -23.984 -16.325 -23.011 1.00 92.94 780 GLN A O 1
ATOM 6003 N N . LEU A 1 781 ? -23.940 -15.607 -25.108 1.00 92.38 781 LEU A N 1
ATOM 6004 C CA . LEU A 1 781 ? -25.385 -15.420 -25.226 1.00 92.38 781 LEU A CA 1
ATOM 6005 C C . LEU A 1 781 ? -26.021 -16.602 -25.968 1.00 92.38 781 LEU A C 1
ATOM 6007 O O . LEU A 1 781 ? -25.430 -17.183 -26.874 1.00 92.38 781 LEU A O 1
ATOM 6011 N N . ASP A 1 782 ? -27.276 -16.909 -25.641 1.00 88.56 782 ASP A N 1
ATOM 6012 C CA . ASP A 1 782 ? -28.117 -17.907 -26.325 1.00 88.56 782 ASP A CA 1
ATOM 6013 C C . ASP A 1 782 ? -28.769 -17.374 -27.619 1.00 88.56 782 ASP A C 1
ATOM 6015 O O . ASP A 1 782 ? -29.691 -17.973 -28.175 1.00 88.56 782 ASP A O 1
ATOM 6019 N N . ARG A 1 783 ? -28.299 -16.214 -28.090 1.00 88.25 783 ARG A N 1
ATOM 6020 C CA . ARG A 1 783 ? -28.784 -15.481 -29.263 1.00 88.25 783 ARG A CA 1
ATOM 6021 C C . ARG A 1 783 ? -27.714 -14.522 -29.771 1.00 88.25 783 ARG A C 1
ATOM 6023 O O . ARG A 1 783 ? -26.855 -14.091 -29.003 1.00 88.25 783 ARG A O 1
ATOM 6030 N N . ALA A 1 784 ? -27.832 -14.102 -31.032 1.00 85.62 784 ALA A N 1
ATOM 6031 C CA . ALA A 1 784 ? -26.936 -13.119 -31.642 1.00 85.62 784 ALA A CA 1
ATOM 6032 C C . ALA A 1 784 ? -26.784 -11.845 -30.768 1.00 85.62 784 ALA A C 1
ATOM 6034 O O . ALA A 1 784 ? -27.798 -11.341 -30.272 1.00 85.62 784 ALA A O 1
ATOM 6035 N N . PRO A 1 785 ? -25.556 -11.312 -30.584 1.00 88.81 785 PRO A N 1
ATOM 6036 C CA . PRO A 1 785 ? -24.296 -11.680 -31.255 1.00 88.81 785 PRO A CA 1
ATOM 6037 C C . PRO A 1 785 ? -23.577 -12.933 -30.708 1.00 88.81 785 PRO A C 1
ATOM 6039 O O . PRO A 1 785 ? -22.461 -13.215 -31.125 1.00 88.81 785 PRO A O 1
ATOM 6042 N N . ASN A 1 786 ? -24.207 -13.712 -29.824 1.00 89.81 786 ASN A N 1
ATOM 6043 C CA . ASN A 1 786 ? -23.690 -14.925 -29.173 1.00 89.81 786 ASN A CA 1
ATOM 6044 C C . ASN A 1 786 ? -22.516 -14.697 -28.211 1.00 89.81 786 ASN A C 1
ATOM 6046 O O . ASN A 1 786 ? -22.316 -15.529 -27.342 1.00 89.81 786 ASN A O 1
ATOM 6050 N N . PHE A 1 787 ? -21.792 -13.583 -28.293 1.00 91.75 787 PHE A N 1
ATOM 6051 C CA . PHE A 1 787 ? -20.740 -13.227 -27.343 1.00 91.75 787 PHE A CA 1
ATOM 6052 C C . PHE A 1 787 ? -20.701 -11.714 -27.116 1.00 91.75 787 PHE A C 1
ATOM 6054 O O . PHE A 1 787 ? -20.861 -10.941 -28.066 1.00 91.75 787 PHE A O 1
ATOM 6061 N N . VAL A 1 788 ? -20.487 -11.295 -25.869 1.00 93.00 788 VAL A N 1
ATOM 6062 C CA . VAL A 1 788 ? -20.314 -9.886 -25.491 1.00 93.00 788 VAL A CA 1
ATOM 6063 C C . VAL A 1 788 ? -19.245 -9.725 -24.414 1.00 93.00 788 VAL A C 1
ATOM 6065 O O . VAL A 1 788 ? -19.122 -10.558 -23.518 1.00 93.00 788 VAL A O 1
ATOM 6068 N N . TYR A 1 789 ? -18.537 -8.601 -24.462 1.00 91.75 789 TYR A N 1
ATOM 6069 C CA . TYR A 1 789 ? -17.730 -8.082 -23.365 1.00 91.75 789 TYR A CA 1
ATOM 6070 C C . TYR A 1 789 ? -18.621 -7.211 -22.477 1.00 91.75 789 TYR A C 1
ATOM 6072 O O . TYR A 1 789 ? -18.959 -6.086 -22.850 1.00 91.75 789 TYR A O 1
ATOM 6080 N N . ASP A 1 790 ? -19.033 -7.728 -21.319 1.00 94.06 790 ASP A N 1
ATOM 6081 C CA . ASP A 1 790 ? -19.761 -6.967 -20.300 1.00 94.06 790 ASP A CA 1
ATOM 6082 C C . ASP A 1 790 ? -18.783 -6.571 -19.193 1.00 94.06 790 ASP A C 1
ATOM 6084 O O . ASP A 1 790 ? -18.349 -7.388 -18.386 1.00 94.06 790 ASP A O 1
ATOM 6088 N N . THR A 1 791 ? -18.360 -5.314 -19.210 1.00 94.12 791 THR A N 1
ATOM 6089 C CA . THR A 1 791 ? -17.122 -4.873 -18.554 1.00 94.12 791 THR A CA 1
ATOM 6090 C C . THR A 1 791 ? -17.400 -4.028 -17.320 1.00 94.12 791 THR A C 1
ATOM 6092 O O . THR A 1 791 ? -18.487 -3.474 -17.171 1.00 94.12 791 THR A O 1
ATOM 6095 N N . VAL A 1 792 ? -16.427 -3.910 -16.414 1.00 96.00 792 VAL A N 1
ATOM 6096 C CA . VAL A 1 792 ? -16.438 -2.867 -15.371 1.00 96.00 792 VAL A CA 1
ATOM 6097 C C . VAL A 1 792 ? -15.979 -1.538 -15.957 1.00 96.00 792 VAL A C 1
ATOM 6099 O O . VAL A 1 792 ? -16.527 -0.488 -15.620 1.00 96.00 792 VAL A O 1
ATOM 6102 N N . LEU A 1 793 ? -15.014 -1.592 -16.870 1.00 92.75 793 LEU A N 1
ATOM 6103 C CA . LEU A 1 793 ? -14.508 -0.444 -17.600 1.00 92.75 793 LEU A CA 1
ATOM 6104 C C . LEU A 1 793 ? -14.051 -0.888 -18.985 1.00 92.75 793 LEU A C 1
ATOM 6106 O O . LEU A 1 793 ? -13.307 -1.858 -19.114 1.00 92.75 793 LEU A O 1
ATOM 6110 N N . SER A 1 794 ? -14.427 -0.141 -20.015 1.00 89.31 794 SER A N 1
ATOM 6111 C CA . SER A 1 794 ? -13.857 -0.312 -21.346 1.00 89.31 794 SER A CA 1
ATOM 6112 C C . SER A 1 794 ? -13.817 1.023 -22.068 1.00 89.31 794 SER A C 1
ATOM 6114 O O . SER A 1 794 ? -14.813 1.731 -22.092 1.00 89.31 794 SER A O 1
ATOM 6116 N N . GLN A 1 795 ? -12.665 1.380 -22.641 1.00 79.75 795 GLN A N 1
ATOM 6117 C CA . GLN A 1 795 ? -12.483 2.637 -23.386 1.00 79.75 795 GLN A CA 1
ATOM 6118 C C . GLN A 1 795 ? -12.913 3.894 -22.604 1.00 79.75 795 GLN A C 1
ATOM 6120 O O . GLN A 1 795 ? -13.662 4.721 -23.111 1.00 79.75 795 GLN A O 1
ATOM 6125 N N . GLY A 1 796 ? -12.498 4.019 -21.338 1.00 80.94 796 GLY A N 1
ATOM 6126 C CA . GLY A 1 796 ? -12.956 5.096 -20.452 1.00 80.94 796 GLY A CA 1
ATOM 6127 C C . GLY A 1 796 ? -14.422 5.012 -19.998 1.00 80.94 796 GLY A C 1
ATOM 6128 O O . GLY A 1 796 ? -14.774 5.689 -19.036 1.00 80.94 796 GLY A O 1
ATOM 6129 N N . GLU A 1 797 ? -15.254 4.163 -20.611 1.00 88.56 797 GLU A N 1
ATOM 6130 C CA . GLU A 1 797 ? -16.681 4.026 -20.311 1.00 88.56 797 GLU A CA 1
ATOM 6131 C C . GLU A 1 797 ? -16.933 2.988 -19.202 1.00 88.56 797 GLU A C 1
ATOM 6133 O O . GLU A 1 797 ? -16.645 1.793 -19.374 1.00 88.56 797 GLU A O 1
ATOM 6138 N N . PRO A 1 798 ? -17.483 3.403 -18.046 1.00 92.62 798 PRO A N 1
ATOM 6139 C CA . PRO A 1 798 ? -17.830 2.488 -16.968 1.00 92.62 798 PRO A CA 1
ATOM 6140 C C . PRO A 1 798 ? -19.022 1.594 -17.317 1.00 92.62 798 PRO A C 1
ATOM 6142 O O . PRO A 1 798 ? -20.032 2.056 -17.844 1.00 92.62 798 PRO A O 1
ATOM 6145 N N . PHE A 1 799 ? -18.955 0.327 -16.913 1.00 93.81 799 PHE A N 1
ATOM 6146 C CA . PHE A 1 799 ? -20.045 -0.648 -17.037 1.00 93.81 799 PHE A CA 1
ATOM 6147 C C . PHE A 1 799 ? -20.589 -0.832 -18.461 1.00 93.81 799 PHE A C 1
ATOM 6149 O O . PHE A 1 799 ? -21.791 -1.045 -18.644 1.00 93.81 799 PHE A O 1
ATOM 6156 N N . ALA A 1 800 ? -19.712 -0.741 -19.462 1.00 91.94 800 ALA A N 1
ATOM 6157 C CA . ALA A 1 800 ? -20.072 -0.889 -20.863 1.00 91.94 800 ALA A CA 1
ATOM 6158 C C . ALA A 1 800 ? -20.235 -2.366 -21.257 1.00 91.94 800 ALA A C 1
ATOM 6160 O O . ALA A 1 800 ? -19.390 -3.205 -20.933 1.00 91.94 800 ALA A O 1
ATOM 6161 N N . THR A 1 801 ? -21.283 -2.654 -22.031 1.00 93.56 801 THR A N 1
ATOM 6162 C CA . THR A 1 801 ? -21.495 -3.952 -22.684 1.00 93.56 801 THR A CA 1
ATOM 6163 C C . THR A 1 801 ? -21.351 -3.789 -24.192 1.00 93.56 801 THR A C 1
ATOM 6165 O O . THR A 1 801 ? -22.063 -2.978 -24.791 1.00 93.56 801 THR A O 1
ATOM 6168 N N . GLN A 1 802 ? -20.445 -4.541 -24.815 1.00 92.06 802 GLN A N 1
ATOM 6169 C CA . GLN A 1 802 ? -20.090 -4.395 -26.230 1.00 92.06 802 GLN A CA 1
ATOM 6170 C C . GLN A 1 802 ? -19.933 -5.762 -26.912 1.00 92.06 802 GLN A C 1
ATOM 6172 O O . GLN A 1 802 ? -19.609 -6.750 -26.258 1.00 92.06 802 GLN A O 1
ATOM 6177 N N . ASP A 1 803 ? -20.168 -5.842 -28.222 1.00 88.50 803 ASP A N 1
ATOM 6178 C CA . ASP A 1 803 ? -19.777 -7.019 -29.008 1.00 88.50 803 ASP A CA 1
ATOM 6179 C C . ASP A 1 803 ? -18.267 -7.023 -29.302 1.00 88.50 803 ASP A C 1
ATOM 6181 O O . ASP A 1 803 ? -17.549 -6.089 -28.951 1.00 88.50 803 ASP A O 1
ATOM 6185 N N . VAL A 1 804 ? -17.777 -8.068 -29.974 1.00 83.06 804 VAL A N 1
ATOM 6186 C CA . VAL A 1 804 ? -16.349 -8.239 -30.311 1.00 83.06 804 VAL A CA 1
ATOM 6187 C C . VAL A 1 804 ? -15.759 -7.131 -31.196 1.00 83.06 804 VAL A C 1
ATOM 6189 O O . VAL A 1 804 ? -14.542 -7.033 -31.305 1.00 83.06 804 VAL A O 1
ATOM 6192 N N . SER A 1 805 ? -16.596 -6.303 -31.832 1.00 80.50 805 SER A N 1
ATOM 6193 C CA . SER A 1 805 ? -16.170 -5.153 -32.640 1.00 80.50 805 SER A CA 1
ATOM 6194 C C . SER A 1 805 ? -16.146 -3.834 -31.857 1.00 80.50 805 SER A C 1
ATOM 6196 O O . SER A 1 805 ? -15.814 -2.794 -32.420 1.00 80.50 805 SER A O 1
ATOM 6198 N N . GLY A 1 806 ? -16.512 -3.857 -30.570 1.00 82.50 806 GLY A N 1
ATOM 6199 C CA . GLY A 1 806 ? -16.672 -2.659 -29.743 1.00 82.50 806 GLY A CA 1
ATOM 6200 C C . GLY A 1 806 ? -18.022 -1.959 -29.928 1.00 82.50 806 GLY A C 1
ATOM 6201 O O . GLY A 1 806 ? -18.226 -0.845 -29.449 1.00 82.50 806 GLY A O 1
ATOM 6202 N N . LYS A 1 807 ? -18.983 -2.579 -30.626 1.00 87.44 807 LYS A N 1
ATOM 6203 C CA . LYS A 1 807 ? -20.314 -1.989 -30.790 1.00 87.44 807 LYS A CA 1
ATOM 6204 C C . LYS A 1 807 ? -21.128 -2.179 -29.502 1.00 87.44 807 LYS A C 1
ATOM 6206 O O . LYS A 1 807 ? -21.240 -3.312 -29.038 1.00 87.44 807 LYS A O 1
ATOM 6211 N N . PRO A 1 808 ? -21.766 -1.131 -28.947 1.00 89.69 808 PRO A N 1
ATOM 6212 C CA . PRO A 1 808 ? -22.568 -1.254 -27.729 1.00 89.69 808 PRO A CA 1
ATOM 6213 C C . PRO A 1 808 ? -23.771 -2.202 -27.871 1.00 89.69 808 PRO A C 1
ATOM 6215 O O . PRO A 1 808 ? -24.575 -2.064 -28.796 1.00 89.69 808 PRO A O 1
ATOM 6218 N N . ILE A 1 809 ? -23.938 -3.109 -26.903 1.00 91.00 809 ILE A N 1
ATOM 6219 C CA . ILE A 1 809 ? -25.051 -4.068 -26.773 1.00 91.00 809 ILE A CA 1
ATOM 6220 C C . ILE A 1 809 ? -25.661 -3.939 -25.365 1.00 91.00 809 ILE A C 1
ATOM 6222 O O . ILE A 1 809 ? -25.632 -4.858 -24.550 1.00 91.00 809 ILE A O 1
ATOM 6226 N N . ALA A 1 810 ? -26.211 -2.765 -25.045 1.00 81.50 810 ALA A N 1
ATOM 6227 C CA . ALA A 1 810 ? -26.656 -2.428 -23.684 1.00 81.50 810 ALA A CA 1
ATOM 6228 C C . ALA A 1 810 ? -27.692 -3.406 -23.083 1.00 81.50 810 ALA A C 1
ATOM 6230 O O . ALA A 1 810 ? -27.765 -3.585 -21.872 1.00 81.50 810 ALA A O 1
ATOM 6231 N N . ASN A 1 811 ? -28.495 -4.073 -23.917 1.00 85.94 811 ASN A N 1
ATOM 6232 C CA . ASN A 1 811 ? -29.496 -5.050 -23.477 1.00 85.94 811 ASN A CA 1
ATOM 6233 C C . ASN A 1 811 ? -28.914 -6.428 -23.102 1.00 85.94 811 ASN A C 1
ATOM 6235 O O . ASN A 1 811 ? -29.684 -7.316 -22.724 1.00 85.94 811 ASN A O 1
ATOM 6239 N N . ALA A 1 812 ? -27.598 -6.613 -23.232 1.00 91.00 812 ALA A N 1
ATOM 6240 C CA . ALA A 1 812 ? -26.880 -7.822 -22.839 1.00 91.00 812 ALA A CA 1
ATOM 6241 C C . ALA A 1 812 ? -26.148 -7.693 -21.489 1.00 91.00 812 ALA A C 1
ATOM 6243 O O . ALA A 1 812 ? -25.540 -8.662 -21.048 1.00 91.00 812 ALA A O 1
ATOM 6244 N N . ALA A 1 813 ? -26.244 -6.540 -20.817 1.00 93.12 813 ALA A N 1
ATOM 6245 C CA . ALA A 1 813 ? -25.756 -6.351 -19.455 1.00 93.12 813 ALA A CA 1
ATOM 6246 C C . ALA A 1 813 ? -26.339 -7.418 -18.508 1.00 93.12 813 ALA A C 1
ATOM 6248 O O . ALA A 1 813 ? -27.563 -7.595 -18.445 1.00 93.12 813 ALA A O 1
ATOM 6249 N N . ALA A 1 814 ? -25.482 -8.109 -17.752 1.00 94.69 814 ALA A N 1
ATOM 6250 C CA . ALA A 1 814 ? -25.881 -9.227 -16.904 1.00 94.69 814 ALA A CA 1
ATOM 6251 C C . ALA A 1 814 ? -25.077 -9.367 -15.602 1.00 94.69 814 ALA A C 1
ATOM 6253 O O . ALA A 1 814 ? -24.002 -8.801 -15.419 1.00 94.69 814 ALA A O 1
ATOM 6254 N N . VAL A 1 815 ? -25.630 -10.170 -14.697 1.00 97.06 815 VAL A N 1
ATOM 6255 C CA . VAL A 1 815 ? -24.928 -10.796 -13.577 1.00 97.06 815 VAL A CA 1
ATOM 6256 C C . VAL A 1 815 ? -24.433 -12.157 -14.064 1.00 97.06 815 VAL A C 1
ATOM 6258 O O . VAL A 1 815 ? -25.250 -13.047 -14.311 1.00 97.06 815 VAL A O 1
ATOM 6261 N N . SER A 1 816 ? -23.119 -12.309 -14.238 1.00 97.81 816 SER A N 1
ATOM 6262 C CA . SER A 1 816 ? -22.498 -13.584 -14.625 1.00 97.81 816 SER A CA 1
ATOM 6263 C C . SER A 1 816 ? -22.477 -14.570 -13.458 1.00 97.81 816 SER A C 1
ATOM 6265 O O . SER A 1 816 ? -22.093 -14.196 -12.349 1.00 97.81 816 SER A O 1
ATOM 6267 N N . THR A 1 817 ? -22.813 -15.838 -13.711 1.00 98.25 817 THR A N 1
ATOM 6268 C CA . THR A 1 817 ? -22.754 -16.915 -12.710 1.00 98.25 817 THR A CA 1
ATOM 6269 C C . THR A 1 817 ? -21.328 -17.108 -12.189 1.00 98.25 817 THR A C 1
ATOM 6271 O O . THR A 1 817 ? -21.106 -17.069 -10.979 1.00 98.25 817 THR A O 1
ATOM 6274 N N . LYS A 1 818 ? -20.339 -17.244 -13.086 1.00 96.94 818 LYS A N 1
ATOM 6275 C CA . LYS A 1 818 ? -18.926 -17.440 -12.709 1.00 96.94 818 LYS A CA 1
ATOM 6276 C C . LYS A 1 818 ? -18.351 -16.246 -11.943 1.00 96.94 818 LYS A C 1
ATOM 6278 O O . LYS A 1 818 ? -17.669 -16.444 -10.940 1.00 96.94 818 LYS A O 1
ATOM 6283 N N . ALA A 1 819 ? -18.678 -15.015 -12.348 1.00 97.81 819 ALA A N 1
ATOM 6284 C CA . ALA A 1 819 ? -18.202 -13.828 -11.642 1.00 97.81 819 ALA A CA 1
ATOM 6285 C C . ALA A 1 819 ? -18.888 -13.661 -10.280 1.00 97.81 819 ALA A C 1
ATOM 6287 O O . ALA A 1 819 ? -18.218 -13.368 -9.300 1.00 97.81 819 ALA A O 1
ATOM 6288 N N . ALA A 1 820 ? -20.202 -13.884 -10.187 1.00 98.00 820 ALA A N 1
ATOM 6289 C CA . ALA A 1 820 ? -20.945 -13.780 -8.932 1.00 98.00 820 ALA A CA 1
ATOM 6290 C C . ALA A 1 820 ? -20.447 -14.781 -7.879 1.00 98.00 820 ALA A C 1
ATOM 6292 O O . ALA A 1 820 ? -20.182 -14.398 -6.739 1.00 98.00 820 ALA A O 1
ATOM 6293 N N . ILE A 1 821 ? -20.272 -16.045 -8.272 1.00 97.75 821 ILE A N 1
ATOM 6294 C CA . ILE A 1 821 ? -19.761 -17.098 -7.389 1.00 97.75 821 ILE A CA 1
ATOM 6295 C C . ILE A 1 821 ? -18.281 -16.871 -7.052 1.00 97.75 821 ILE A C 1
ATOM 6297 O O . ILE A 1 821 ? -17.894 -17.017 -5.894 1.00 97.75 821 ILE A O 1
ATOM 6301 N N . GLY A 1 822 ? -17.460 -16.444 -8.017 1.00 95.81 822 GLY A N 1
ATOM 6302 C CA . GLY A 1 822 ? -16.057 -16.101 -7.765 1.00 95.81 822 GLY A CA 1
ATOM 6303 C C . GLY A 1 822 ? -15.899 -14.909 -6.820 1.00 95.81 822 GLY A C 1
ATOM 6304 O O . GLY A 1 822 ? -15.076 -14.961 -5.907 1.00 95.81 822 GLY A O 1
ATOM 6305 N N . ILE A 1 823 ? -16.743 -13.879 -6.961 1.00 94.62 823 ILE A N 1
ATOM 6306 C CA . ILE A 1 823 ? -16.809 -12.759 -6.016 1.00 94.62 823 ILE A CA 1
ATOM 6307 C C . ILE A 1 823 ? -17.144 -13.267 -4.610 1.00 94.62 823 ILE A C 1
ATOM 6309 O O . ILE A 1 823 ? -16.482 -12.883 -3.651 1.00 94.62 823 ILE A O 1
ATOM 6313 N N . ALA A 1 824 ? -18.123 -14.164 -4.480 1.00 92.31 824 ALA A N 1
ATOM 6314 C CA . ALA A 1 824 ? -18.494 -14.750 -3.193 1.00 92.31 824 ALA A CA 1
ATOM 6315 C C . ALA A 1 824 ? -17.396 -15.602 -2.551 1.00 92.31 824 ALA A C 1
ATOM 6317 O O . ALA A 1 824 ? -17.274 -15.592 -1.328 1.00 92.31 824 ALA A O 1
ATOM 6318 N N . ALA A 1 825 ? -16.579 -16.287 -3.350 1.00 88.06 825 ALA A N 1
ATOM 6319 C CA . ALA A 1 825 ? -15.480 -17.097 -2.840 1.00 88.06 825 ALA A CA 1
ATOM 6320 C C . ALA A 1 825 ? -14.290 -16.250 -2.362 1.00 88.06 825 ALA A C 1
ATOM 6322 O O . ALA A 1 825 ? -13.646 -16.598 -1.377 1.00 88.06 825 ALA A O 1
ATOM 6323 N N . LEU A 1 826 ? -13.987 -15.154 -3.063 1.00 86.12 826 LEU A N 1
ATOM 6324 C CA . LEU A 1 826 ? -12.734 -14.409 -2.892 1.00 86.12 826 LEU A CA 1
ATOM 6325 C C . LEU A 1 826 ? -12.900 -13.062 -2.165 1.00 86.12 826 LEU A C 1
ATOM 6327 O O . LEU A 1 826 ? -11.956 -12.589 -1.530 1.00 86.12 826 LEU A O 1
ATOM 6331 N N . TRP A 1 827 ? -14.088 -12.453 -2.225 1.00 84.75 827 TRP A N 1
ATOM 6332 C CA . TRP A 1 827 ? -14.422 -11.165 -1.600 1.00 84.75 827 TRP A CA 1
ATOM 6333 C C . TRP A 1 827 ? -15.735 -11.264 -0.799 1.00 84.75 827 TRP A C 1
ATOM 6335 O O . TRP A 1 827 ? -16.746 -10.659 -1.174 1.00 84.75 827 TRP A O 1
ATOM 6345 N N . PRO A 1 828 ? -15.755 -12.017 0.317 1.00 79.00 828 PRO A N 1
ATOM 6346 C CA . PRO A 1 828 ? -16.971 -12.241 1.091 1.00 79.00 828 PRO A CA 1
ATOM 6347 C C . PRO A 1 828 ? -17.542 -10.928 1.647 1.00 79.00 828 PRO A C 1
ATOM 6349 O O . PRO A 1 828 ? -16.875 -10.162 2.343 1.00 79.00 828 PRO A O 1
ATOM 6352 N N . SER A 1 829 ? -18.814 -10.672 1.345 1.00 77.81 829 SER A N 1
ATOM 6353 C CA . SER A 1 829 ? -19.572 -9.505 1.796 1.00 77.81 829 SER A CA 1
ATOM 6354 C C . SER A 1 829 ? -21.080 -9.761 1.691 1.00 77.81 829 SER A C 1
ATOM 6356 O O . SER A 1 829 ? -21.531 -10.732 1.073 1.00 77.81 829 SER A O 1
ATOM 6358 N N . ALA A 1 830 ? -21.895 -8.868 2.263 1.00 79.69 830 ALA A N 1
ATOM 6359 C CA . ALA A 1 830 ? -23.348 -8.928 2.087 1.00 79.69 830 ALA A CA 1
ATOM 6360 C C . ALA A 1 830 ? -23.753 -8.776 0.608 1.00 79.69 830 ALA A C 1
ATOM 6362 O O . ALA A 1 830 ? -24.742 -9.363 0.169 1.00 79.69 830 ALA A O 1
ATOM 6363 N N . TYR A 1 831 ? -22.985 -8.004 -0.162 1.00 89.06 831 TYR A N 1
ATOM 6364 C CA . TYR A 1 831 ? -23.161 -7.867 -1.602 1.00 89.06 831 TYR A CA 1
ATOM 6365 C C . TYR A 1 831 ? -22.850 -9.172 -2.340 1.00 89.06 831 TYR A C 1
ATOM 6367 O O . TYR A 1 831 ? -23.672 -9.661 -3.113 1.00 89.06 831 TYR A O 1
ATOM 6375 N N . ALA A 1 832 ? -21.702 -9.773 -2.038 1.00 87.31 832 ALA A N 1
ATOM 6376 C CA . ALA A 1 832 ? -21.261 -11.032 -2.616 1.00 87.31 832 ALA A CA 1
ATOM 6377 C C . ALA A 1 832 ? -22.223 -12.196 -2.315 1.00 87.31 832 ALA A C 1
ATOM 6379 O O . ALA A 1 832 ? -22.538 -12.987 -3.201 1.00 87.31 832 ALA A O 1
ATOM 6380 N N . THR A 1 833 ? -22.778 -12.243 -1.100 1.00 88.06 833 THR A N 1
ATOM 6381 C CA . THR A 1 833 ? -23.814 -13.224 -0.724 1.00 88.06 833 THR A CA 1
ATOM 6382 C C . THR A 1 833 ? -25.057 -13.067 -1.604 1.00 88.06 833 THR A C 1
ATOM 6384 O O . THR A 1 833 ? -25.540 -14.035 -2.182 1.00 88.06 833 THR A O 1
ATOM 6387 N N . ARG A 1 834 ? -25.534 -11.826 -1.798 1.00 93.88 834 ARG A N 1
ATOM 6388 C CA . ARG A 1 834 ? -26.678 -11.542 -2.684 1.00 93.88 834 ARG A CA 1
ATOM 6389 C C . ARG A 1 834 ? -26.398 -11.905 -4.139 1.00 93.88 834 ARG A C 1
ATOM 6391 O O . ARG A 1 834 ? -27.314 -12.344 -4.830 1.00 93.88 834 ARG A O 1
ATOM 6398 N N . LEU A 1 835 ? -25.167 -11.701 -4.611 1.00 95.38 835 LEU A N 1
ATOM 6399 C CA . LEU A 1 835 ? -24.753 -12.126 -5.946 1.00 95.38 835 LEU A CA 1
ATOM 6400 C C . LEU A 1 835 ? -24.867 -13.646 -6.088 1.00 95.38 835 LEU A C 1
ATOM 6402 O O . LEU A 1 835 ? -25.569 -14.098 -6.993 1.00 95.38 835 LEU A O 1
ATOM 6406 N N . ALA A 1 836 ? -24.253 -14.411 -5.182 1.00 94.88 836 ALA A N 1
ATOM 6407 C CA . ALA A 1 836 ? -24.310 -15.871 -5.193 1.00 94.88 836 ALA A CA 1
ATOM 6408 C C . ALA A 1 836 ? -25.756 -16.389 -5.131 1.00 94.88 836 ALA A C 1
ATOM 6410 O O . ALA A 1 836 ? -26.165 -17.179 -5.983 1.00 94.88 836 ALA A O 1
ATOM 6411 N N . ASP A 1 837 ? -26.568 -15.864 -4.212 1.00 94.94 837 ASP A N 1
ATOM 6412 C CA . ASP A 1 837 ? -27.979 -16.242 -4.086 1.00 94.94 837 ASP A CA 1
ATOM 6413 C C . ASP A 1 837 ? -28.790 -15.948 -5.352 1.00 94.94 837 ASP A C 1
ATOM 6415 O O . ASP A 1 837 ? -29.714 -16.683 -5.690 1.00 94.94 837 ASP A O 1
ATOM 6419 N N . SER A 1 838 ? -28.438 -14.895 -6.095 1.00 95.75 838 SER A N 1
ATOM 6420 C CA . SER A 1 838 ? -29.151 -14.533 -7.322 1.00 95.75 838 SER A CA 1
ATOM 6421 C C . SER A 1 838 ? -28.891 -15.470 -8.507 1.00 95.75 838 SER A C 1
ATOM 6423 O O . SER A 1 838 ? -29.676 -15.450 -9.463 1.00 95.75 838 SER A O 1
ATOM 6425 N N . VAL A 1 839 ? -27.816 -16.268 -8.454 1.00 96.44 839 VAL A N 1
ATOM 6426 C CA . VAL A 1 839 ? -27.376 -17.143 -9.556 1.00 96.44 839 VAL A CA 1
ATOM 6427 C C . VAL A 1 839 ? -27.339 -18.631 -9.206 1.00 96.44 839 VAL A C 1
ATOM 6429 O O . VAL A 1 839 ? -27.251 -19.449 -10.117 1.00 96.44 839 VAL A O 1
ATOM 6432 N N . ARG A 1 840 ? -27.431 -19.008 -7.923 1.00 94.75 840 ARG A N 1
ATOM 6433 C CA . ARG A 1 840 ? -27.261 -20.402 -7.471 1.00 94.75 840 ARG A CA 1
ATOM 6434 C C . ARG A 1 840 ? -28.237 -21.403 -8.099 1.00 94.75 840 ARG A C 1
ATOM 6436 O O . ARG A 1 840 ? -27.867 -22.548 -8.316 1.00 94.75 840 ARG A O 1
ATOM 6443 N N . ASP A 1 841 ? -29.437 -20.948 -8.457 1.00 93.81 841 ASP A N 1
ATOM 6444 C CA . ASP A 1 841 ? -30.481 -21.773 -9.082 1.00 93.81 841 ASP A CA 1
ATOM 6445 C C . ASP A 1 841 ? -30.482 -21.684 -10.624 1.00 93.81 841 ASP A C 1
ATOM 6447 O O . ASP A 1 841 ? -31.390 -22.184 -11.290 1.00 93.81 841 ASP A O 1
ATOM 6451 N N . LEU A 1 842 ? -29.492 -21.014 -11.230 1.00 96.44 842 LEU A N 1
ATOM 6452 C CA . LEU A 1 842 ? -29.391 -20.845 -12.684 1.00 96.44 842 LEU A CA 1
ATOM 6453 C C . LEU A 1 842 ? -28.679 -22.030 -13.336 1.00 96.44 842 LEU A C 1
ATOM 6455 O O . LEU A 1 842 ? -27.599 -21.895 -13.912 1.00 96.44 842 LEU A O 1
ATOM 6459 N N . PHE A 1 843 ? -29.308 -23.195 -13.274 1.00 97.12 843 PHE A N 1
ATOM 6460 C CA . PHE A 1 843 ? -28.794 -24.402 -13.903 1.00 97.12 843 PHE A CA 1
ATOM 6461 C C . PHE A 1 843 ? -29.907 -25.293 -14.450 1.00 97.12 843 PHE A C 1
ATOM 6463 O O . PHE A 1 843 ? -31.081 -25.170 -14.103 1.00 97.12 843 PHE A O 1
ATOM 6470 N N . ASP A 1 844 ? -29.510 -26.229 -15.304 1.00 95.75 844 ASP A N 1
ATOM 6471 C CA . ASP A 1 844 ? -30.291 -27.414 -15.624 1.00 95.75 844 ASP A CA 1
ATOM 6472 C C . ASP A 1 844 ? -29.532 -28.641 -15.112 1.00 95.75 844 ASP A C 1
ATOM 6474 O O . ASP A 1 844 ? -28.382 -28.874 -15.481 1.00 95.75 844 ASP A O 1
ATOM 6478 N N . ALA A 1 845 ? -30.173 -29.435 -14.251 1.00 93.75 845 ALA A N 1
ATOM 6479 C CA . ALA A 1 845 ? -29.510 -30.535 -13.546 1.00 93.75 845 ALA A CA 1
ATOM 6480 C C . ALA A 1 845 ? -28.929 -31.608 -14.483 1.00 93.75 845 ALA A C 1
ATOM 6482 O O . ALA A 1 845 ? -28.090 -32.398 -14.062 1.00 93.75 845 ALA A O 1
ATOM 6483 N N . LYS A 1 846 ? -29.386 -31.661 -15.741 1.00 94.12 846 LYS A N 1
ATOM 6484 C CA . LYS A 1 846 ? -28.932 -32.631 -16.739 1.00 94.12 846 LYS A CA 1
ATOM 6485 C C . LYS A 1 846 ? -27.871 -32.079 -17.678 1.00 94.12 846 LYS A C 1
ATOM 6487 O O . LYS A 1 846 ? -27.323 -32.873 -18.432 1.00 94.12 846 LYS A O 1
ATOM 6492 N N . SER A 1 847 ? -27.601 -30.773 -17.683 1.00 93.38 847 SER A N 1
ATOM 6493 C CA . SER A 1 847 ? -26.719 -30.146 -18.679 1.00 93.38 847 SER A CA 1
ATOM 6494 C C . SER A 1 847 ? -25.757 -29.085 -18.137 1.00 93.38 847 SER A C 1
ATOM 6496 O O . SER A 1 847 ? -24.816 -28.730 -18.844 1.00 93.38 847 SER A O 1
ATOM 6498 N N . GLY A 1 848 ? -25.923 -28.622 -16.895 1.00 97.19 848 GLY A N 1
ATOM 6499 C CA . GLY A 1 848 ? -24.996 -27.717 -16.210 1.00 97.19 848 GLY A CA 1
ATOM 6500 C C . GLY A 1 848 ? -25.536 -26.303 -15.979 1.00 97.19 848 GLY A C 1
ATOM 6501 O O . GLY A 1 848 ? -26.709 -26.001 -16.221 1.00 97.19 848 GLY A O 1
ATOM 6502 N N . PHE A 1 849 ? -24.658 -25.427 -15.489 1.00 98.25 849 PHE A N 1
ATOM 6503 C CA . PHE A 1 849 ? -24.959 -24.037 -15.147 1.00 98.25 849 PHE A CA 1
ATOM 6504 C C . PHE A 1 849 ? -25.071 -23.132 -16.367 1.00 98.25 849 PHE A C 1
ATOM 6506 O O . PHE A 1 849 ? -24.288 -23.227 -17.316 1.00 98.25 849 PHE A O 1
ATOM 6513 N N . PHE A 1 850 ? -26.034 -22.218 -16.286 1.00 98.19 850 PHE A N 1
ATOM 6514 C CA . PHE A 1 850 ? -26.234 -21.127 -17.226 1.00 98.19 850 PHE A CA 1
ATOM 6515 C C . PHE A 1 850 ? -25.194 -20.017 -17.019 1.00 98.19 850 PHE A C 1
ATOM 6517 O O . PHE A 1 850 ? -24.710 -19.800 -15.907 1.00 98.19 850 PHE A O 1
ATOM 6524 N N . GLU A 1 851 ? -24.904 -19.267 -18.080 1.00 96.31 851 GLU A N 1
ATOM 6525 C CA . GLU A 1 851 ? -23.935 -18.158 -18.083 1.00 96.31 851 GLU A CA 1
ATOM 6526 C C . GLU A 1 851 ? -24.252 -17.061 -17.059 1.00 96.31 851 GLU A C 1
ATOM 6528 O O . GLU A 1 851 ? -23.349 -16.462 -16.474 1.00 96.31 851 GLU A O 1
ATOM 6533 N N . GLY A 1 852 ? -25.537 -16.803 -16.811 1.00 96.75 852 GLY A N 1
ATOM 6534 C CA . GLY A 1 852 ? -25.964 -15.790 -15.856 1.00 96.75 852 GLY A CA 1
ATOM 6535 C C . GLY A 1 852 ? -27.386 -15.304 -16.082 1.00 96.75 852 GLY A C 1
ATOM 6536 O O . GLY A 1 852 ? -28.237 -15.992 -16.657 1.00 96.75 852 GLY A O 1
ATOM 6537 N N . LYS A 1 853 ? -27.656 -14.082 -15.626 1.00 95.50 853 LYS A N 1
ATOM 6538 C CA . LYS A 1 853 ? -28.968 -13.434 -15.707 1.00 95.50 853 LYS A CA 1
ATOM 6539 C C . LYS A 1 853 ? -28.808 -11.996 -16.168 1.00 95.50 853 LYS A C 1
ATOM 6541 O O . LYS A 1 853 ? -28.099 -11.221 -15.535 1.00 95.50 853 LYS A O 1
ATOM 6546 N N . LEU A 1 854 ? -29.497 -11.627 -17.246 1.00 94.56 854 LEU A N 1
ATOM 6547 C CA . LEU A 1 854 ? -29.556 -10.243 -17.719 1.00 94.56 854 LEU A CA 1
ATOM 6548 C C . LEU A 1 854 ? -30.079 -9.330 -16.604 1.00 94.56 854 LEU A C 1
ATOM 6550 O O . LEU A 1 854 ? -30.897 -9.761 -15.793 1.00 94.56 854 LEU A O 1
ATOM 6554 N N . GLU A 1 855 ? -29.724 -8.046 -16.621 1.00 91.38 855 GLU A N 1
ATOM 6555 C CA . GLU A 1 855 ? -30.255 -7.063 -15.658 1.00 91.38 855 GLU A CA 1
ATOM 6556 C C . GLU A 1 855 ? -31.787 -6.947 -15.715 1.00 91.38 855 GLU A C 1
ATOM 6558 O O . GLU A 1 855 ? -32.435 -6.650 -14.717 1.00 91.38 855 GLU A O 1
ATOM 6563 N N . SER A 1 856 ? -32.389 -7.284 -16.862 1.00 88.50 856 SER A N 1
ATOM 6564 C CA . SER A 1 856 ? -33.848 -7.436 -17.018 1.00 88.50 856 SER A CA 1
ATOM 6565 C C . SER A 1 856 ? -34.461 -8.603 -16.227 1.00 88.50 856 SER A C 1
ATOM 6567 O O . SER A 1 856 ? -35.678 -8.772 -16.203 1.00 88.50 856 SER A O 1
ATOM 6569 N N . GLY A 1 857 ? -33.630 -9.454 -15.632 1.00 90.00 857 GLY A N 1
ATOM 6570 C CA . GLY A 1 857 ? -34.006 -10.635 -14.874 1.00 90.00 857 GLY A CA 1
ATOM 6571 C C . GLY A 1 857 ? -34.181 -11.914 -15.699 1.00 90.00 857 GLY A C 1
ATOM 6572 O O . GLY A 1 857 ? -34.484 -12.962 -15.131 1.00 90.00 857 GLY A O 1
ATOM 6573 N N . LYS A 1 858 ? -33.991 -11.874 -17.022 1.00 93.81 858 LYS A N 1
ATOM 6574 C CA . LYS A 1 858 ? -34.073 -13.072 -17.873 1.00 93.81 858 LYS A CA 1
ATOM 6575 C C . LYS A 1 858 ? -32.774 -13.892 -17.793 1.00 93.81 858 LYS A C 1
ATOM 6577 O O . LYS A 1 858 ? -31.704 -13.294 -17.895 1.00 93.81 858 LYS A O 1
ATOM 6582 N N . PRO A 1 859 ? -32.842 -15.228 -17.646 1.00 95.75 859 PRO A N 1
ATOM 6583 C CA . PRO A 1 859 ? -31.650 -16.071 -17.664 1.00 95.75 859 PRO A CA 1
ATOM 6584 C C . PRO A 1 859 ? -31.008 -16.070 -19.055 1.00 95.75 859 PRO A C 1
ATOM 6586 O O . PRO A 1 859 ? -31.720 -16.063 -20.061 1.00 95.75 859 PRO A O 1
ATOM 6589 N N . ILE A 1 860 ? -29.679 -16.115 -19.100 1.00 96.44 860 ILE A N 1
ATOM 6590 C CA . ILE A 1 860 ? -28.896 -16.371 -20.310 1.00 96.44 860 ILE A CA 1
ATOM 6591 C C . ILE A 1 860 ? -28.665 -17.878 -20.360 1.00 96.44 860 ILE A C 1
ATOM 6593 O O . ILE A 1 860 ? -27.803 -18.390 -19.657 1.00 96.44 860 ILE A O 1
ATOM 6597 N N . ARG A 1 861 ? -29.461 -18.614 -21.142 1.00 95.88 861 ARG A N 1
ATOM 6598 C CA . ARG A 1 861 ? -29.496 -20.090 -21.069 1.00 95.88 861 ARG A CA 1
ATOM 6599 C C . ARG A 1 861 ? -28.334 -20.783 -21.782 1.00 95.88 861 ARG A C 1
ATOM 6601 O O . ARG A 1 861 ? -28.336 -22.013 -21.864 1.00 95.88 861 ARG A O 1
ATOM 6608 N N . ALA A 1 862 ? -27.377 -20.023 -22.309 1.00 96.50 862 ALA A N 1
ATOM 6609 C CA . ALA A 1 862 ? -26.123 -20.579 -22.786 1.00 96.50 862 ALA A CA 1
ATOM 6610 C C . ALA A 1 862 ? -25.411 -21.292 -21.625 1.00 96.50 862 ALA A C 1
ATOM 6612 O O . ALA A 1 862 ? -25.499 -20.864 -20.475 1.00 96.50 862 ALA A O 1
ATOM 6613 N N . ARG A 1 863 ? -24.757 -22.410 -21.934 1.00 96.38 863 ARG A N 1
ATOM 6614 C CA . ARG A 1 863 ? -23.949 -23.208 -21.008 1.00 96.38 863 ARG A CA 1
ATOM 6615 C C . ARG A 1 863 ? -22.588 -23.379 -21.652 1.00 96.38 863 ARG A C 1
ATOM 6617 O O . ARG A 1 863 ? -22.528 -23.749 -22.827 1.00 96.38 863 ARG A O 1
ATOM 6624 N N . THR A 1 864 ? -21.530 -23.107 -20.901 1.00 98.00 864 THR A N 1
ATOM 6625 C CA . THR A 1 864 ? -20.167 -23.138 -21.433 1.00 98.00 864 THR A CA 1
ATOM 6626 C C . THR A 1 864 ? -19.224 -23.941 -20.558 1.00 98.00 864 THR A C 1
ATOM 6628 O O . THR A 1 864 ? -19.448 -24.099 -19.349 1.00 98.00 864 THR A O 1
ATOM 6631 N N . ALA A 1 865 ? -18.143 -24.413 -21.182 1.00 98.12 865 ALA A N 1
ATOM 6632 C CA . ALA A 1 865 ? -17.023 -25.033 -20.488 1.00 98.12 865 ALA A CA 1
ATOM 6633 C C . ALA A 1 865 ? -16.393 -24.051 -19.500 1.00 98.12 865 ALA A C 1
ATOM 6635 O O . ALA A 1 865 ? -16.065 -24.444 -18.385 1.00 98.12 865 ALA A O 1
ATOM 6636 N N . ASN A 1 866 ? -16.277 -22.775 -19.874 1.00 97.06 866 ASN A N 1
ATOM 6637 C CA . ASN A 1 866 ? -15.663 -21.765 -19.026 1.00 97.06 866 ASN A CA 1
ATOM 6638 C C . ASN A 1 866 ? -16.473 -21.517 -17.740 1.00 97.06 866 ASN A C 1
ATOM 6640 O O . ASN A 1 866 ? -15.927 -21.644 -16.649 1.00 97.06 866 ASN A O 1
ATOM 6644 N N . THR A 1 867 ? -17.787 -21.268 -17.823 1.00 97.88 867 THR A N 1
ATOM 6645 C CA . THR A 1 867 ? -18.613 -21.058 -16.617 1.00 97.88 867 THR A CA 1
ATOM 6646 C C . THR A 1 867 ? -18.598 -22.285 -15.707 1.00 97.88 867 THR A C 1
ATOM 6648 O O . THR A 1 867 ? -18.270 -22.172 -14.528 1.00 97.88 867 THR A O 1
ATOM 6651 N N . ASN A 1 868 ? -18.884 -23.475 -16.240 1.00 98.69 868 ASN A N 1
ATOM 6652 C CA . ASN A 1 868 ? -18.940 -24.692 -15.423 1.00 98.69 868 ASN A CA 1
ATOM 6653 C C . ASN A 1 868 ? -17.556 -25.094 -14.877 1.00 98.69 868 ASN A C 1
ATOM 6655 O O . ASN A 1 868 ? -17.450 -25.547 -13.739 1.00 98.69 868 ASN A O 1
ATOM 6659 N N . GLY A 1 869 ? -16.489 -24.893 -15.653 1.00 98.31 869 GLY A N 1
ATOM 6660 C CA . GLY A 1 869 ? -15.114 -25.181 -15.243 1.00 98.31 869 GLY A CA 1
ATOM 6661 C C . GLY A 1 869 ? -14.619 -24.246 -14.145 1.00 98.31 869 GLY A C 1
ATOM 6662 O O . GLY A 1 869 ? -14.037 -24.712 -13.169 1.00 98.31 869 GLY A O 1
ATOM 6663 N N . VAL A 1 870 ? -14.915 -22.946 -14.242 1.00 98.12 870 VAL A N 1
ATOM 6664 C CA . VAL A 1 870 ? -14.569 -21.967 -13.199 1.00 98.12 870 VAL A CA 1
ATOM 6665 C C . VAL A 1 870 ? -15.318 -22.252 -11.897 1.00 98.12 870 VAL A C 1
ATOM 6667 O O . VAL A 1 870 ? -14.718 -22.164 -10.830 1.00 98.12 870 VAL A O 1
ATOM 6670 N N . LEU A 1 871 ? -16.588 -22.669 -11.956 1.00 98.44 871 LEU A N 1
ATOM 6671 C CA . LEU A 1 871 ? -17.338 -23.090 -10.764 1.00 98.44 871 LEU A CA 1
ATOM 6672 C C . LEU A 1 871 ? -16.672 -24.286 -10.061 1.00 98.44 871 LEU A C 1
ATOM 6674 O O . LEU A 1 871 ? -16.513 -24.265 -8.841 1.00 98.44 871 LEU A O 1
ATOM 6678 N N . LEU A 1 872 ? -16.239 -25.298 -10.819 1.00 98.62 872 LEU A N 1
ATOM 6679 C CA . LEU A 1 872 ? -15.501 -26.444 -10.275 1.00 98.62 872 LEU A CA 1
ATOM 6680 C C . LEU A 1 872 ? -14.136 -26.038 -9.703 1.00 98.62 872 LEU A C 1
ATOM 6682 O O . LEU A 1 872 ? -13.756 -26.512 -8.634 1.00 98.62 872 LEU A O 1
ATOM 6686 N N . ALA A 1 873 ? -13.415 -25.138 -10.376 1.00 98.12 873 ALA A N 1
ATOM 6687 C CA . ALA A 1 873 ? -12.143 -24.614 -9.890 1.00 98.12 873 ALA A CA 1
ATOM 6688 C C . ALA A 1 873 ? -12.317 -23.847 -8.567 1.00 98.12 873 ALA A C 1
ATOM 6690 O O . ALA A 1 873 ? -11.554 -24.066 -7.632 1.00 98.12 873 ALA A O 1
ATOM 6691 N N . ILE A 1 874 ? -13.357 -23.013 -8.449 1.00 97.62 874 ILE A N 1
ATOM 6692 C CA . ILE A 1 874 ? -13.706 -22.310 -7.206 1.00 97.62 874 ILE A CA 1
ATOM 6693 C C . ILE A 1 874 ? -14.049 -23.307 -6.092 1.00 97.62 874 ILE A C 1
ATOM 6695 O O . ILE A 1 874 ? -13.565 -23.155 -4.972 1.00 97.62 874 ILE A O 1
ATOM 6699 N N . ALA A 1 875 ? -14.840 -24.342 -6.392 1.00 96.81 875 ALA A N 1
ATOM 6700 C CA . ALA A 1 875 ? -15.189 -25.377 -5.421 1.00 96.81 875 ALA A CA 1
ATOM 6701 C C . ALA A 1 875 ? -13.946 -26.112 -4.899 1.00 96.81 875 ALA A C 1
ATOM 6703 O O . ALA A 1 875 ? -13.798 -26.301 -3.690 1.00 96.81 875 ALA A O 1
ATOM 6704 N N . LEU A 1 876 ? -13.025 -26.492 -5.795 1.00 95.88 876 LEU A N 1
ATOM 6705 C CA . LEU A 1 876 ? -11.754 -27.095 -5.400 1.00 95.88 876 LEU A CA 1
ATOM 6706 C C . LEU A 1 876 ? -10.931 -26.109 -4.561 1.00 95.88 876 LEU A C 1
ATOM 6708 O O . LEU A 1 876 ? -10.445 -26.481 -3.494 1.00 95.88 876 LEU A O 1
ATOM 6712 N N . TYR A 1 877 ? -10.830 -24.851 -4.997 1.00 94.19 877 TYR A N 1
ATOM 6713 C CA . TYR A 1 877 ? -10.106 -23.799 -4.286 1.00 94.19 877 TYR A CA 1
ATOM 6714 C C . TYR A 1 877 ? -10.595 -23.614 -2.848 1.00 94.19 877 TYR A C 1
ATOM 6716 O O . TYR A 1 877 ? -9.781 -23.520 -1.933 1.00 94.19 877 TYR A O 1
ATOM 6724 N N . SER A 1 878 ? -11.908 -23.649 -2.603 1.00 89.12 878 SER A N 1
ATOM 6725 C CA . SER A 1 878 ? -12.455 -23.570 -1.241 1.00 89.12 878 SER A CA 1
ATOM 6726 C C . SER A 1 878 ? -11.999 -24.718 -0.329 1.00 89.12 878 SER A C 1
ATOM 6728 O O . SER A 1 878 ? -11.982 -24.554 0.890 1.00 89.12 878 SER A O 1
ATOM 6730 N N . ARG A 1 879 ? -11.592 -25.865 -0.895 1.00 87.06 879 ARG A N 1
ATOM 6731 C CA . ARG A 1 879 ? -11.056 -27.008 -0.140 1.00 87.06 879 ARG A CA 1
ATOM 6732 C C . ARG A 1 879 ? -9.535 -26.989 0.008 1.00 87.06 879 ARG A C 1
ATOM 6734 O O . ARG A 1 879 ? -9.038 -27.462 1.026 1.00 87.06 879 ARG A O 1
ATOM 6741 N N . VAL A 1 880 ? -8.801 -26.507 -0.999 1.00 85.25 880 VAL A N 1
ATOM 6742 C CA . VAL A 1 880 ? -7.336 -26.696 -1.085 1.00 85.25 880 VAL A CA 1
ATOM 6743 C C . VAL A 1 880 ? -6.520 -25.402 -1.153 1.00 85.25 880 VAL A C 1
ATOM 6745 O O . VAL A 1 880 ? -5.290 -25.456 -1.147 1.00 85.25 880 VAL A O 1
ATOM 6748 N N . GLY A 1 881 ? -7.172 -24.240 -1.204 1.00 85.75 881 GLY A N 1
ATOM 6749 C CA . GLY A 1 881 ? -6.532 -22.971 -1.545 1.00 85.75 881 GLY A CA 1
ATOM 6750 C C . GLY A 1 881 ? -6.175 -22.901 -3.033 1.00 85.75 881 GLY A C 1
ATOM 6751 O O . GLY A 1 881 ? -6.823 -23.534 -3.864 1.00 85.75 881 GLY A O 1
ATOM 6752 N N . SER A 1 882 ? -5.145 -22.127 -3.390 1.00 87.62 882 SER A N 1
ATOM 6753 C CA . SER A 1 882 ? -4.695 -22.029 -4.787 1.00 87.62 882 SER A CA 1
ATOM 6754 C C . SER A 1 882 ? -4.381 -23.405 -5.376 1.00 87.62 882 SER A C 1
ATOM 6756 O O . SER A 1 882 ? -3.632 -24.195 -4.794 1.00 87.62 882 SER A O 1
ATOM 6758 N N . ILE A 1 883 ? -4.922 -23.671 -6.565 1.00 93.62 883 ILE A N 1
ATOM 6759 C CA . ILE A 1 883 ? -4.819 -24.985 -7.206 1.00 93.62 883 ILE A CA 1
ATOM 6760 C C . ILE A 1 883 ? -3.375 -25.269 -7.639 1.00 93.62 883 ILE A C 1
ATOM 6762 O O . ILE A 1 883 ? -2.882 -26.384 -7.448 1.00 93.62 883 ILE A O 1
ATOM 6766 N N . LEU A 1 884 ? -2.658 -24.274 -8.169 1.00 90.44 884 LEU A N 1
ATOM 6767 C CA . LEU A 1 884 ? -1.242 -24.415 -8.503 1.00 90.44 884 LEU A CA 1
ATOM 6768 C C . LEU A 1 884 ? -0.394 -24.697 -7.264 1.00 90.44 884 LEU A C 1
ATOM 6770 O O . LEU A 1 884 ? 0.423 -25.619 -7.298 1.00 90.44 884 LEU A O 1
ATOM 6774 N N . GLN A 1 885 ? -0.619 -23.976 -6.164 1.00 84.12 885 GLN A N 1
ATOM 6775 C CA . GLN A 1 885 ? 0.103 -24.214 -4.911 1.00 84.12 885 GLN A CA 1
ATOM 6776 C C . GLN A 1 885 ? -0.174 -25.615 -4.364 1.00 84.12 885 GLN A C 1
ATOM 6778 O O . GLN A 1 885 ? 0.761 -26.345 -4.035 1.00 84.12 885 GLN A O 1
ATOM 6783 N N . TRP A 1 886 ? -1.443 -26.018 -4.330 1.00 87.88 886 TRP A N 1
ATOM 6784 C CA . TRP A 1 886 ? -1.849 -27.365 -3.945 1.00 87.88 886 TRP A CA 1
ATOM 6785 C C . TRP A 1 886 ? -1.179 -28.437 -4.816 1.00 87.88 886 TRP A C 1
ATOM 6787 O O . TRP A 1 886 ? -0.667 -29.426 -4.292 1.00 87.88 886 TRP A O 1
ATOM 6797 N N . SER A 1 887 ? -1.085 -28.218 -6.133 1.00 89.12 887 SER A N 1
ATOM 6798 C CA . SER A 1 887 ? -0.435 -29.165 -7.048 1.00 89.12 887 SER A CA 1
ATOM 6799 C C . SER A 1 887 ? 1.044 -29.404 -6.713 1.00 89.12 887 SER A C 1
ATOM 6801 O O . SER A 1 887 ? 1.531 -30.523 -6.864 1.00 89.12 887 SER A O 1
ATOM 6803 N N . MET A 1 888 ? 1.749 -28.381 -6.216 1.00 81.44 888 MET A N 1
ATOM 6804 C CA . MET A 1 888 ? 3.186 -28.427 -5.916 1.00 81.44 888 MET A CA 1
ATOM 6805 C C . MET A 1 888 ? 3.518 -29.144 -4.601 1.00 81.44 888 MET A C 1
ATOM 6807 O O . MET A 1 888 ? 4.657 -29.569 -4.415 1.00 81.44 888 MET A O 1
ATOM 6811 N N . GLN A 1 889 ? 2.552 -29.326 -3.696 1.00 72.00 889 GLN A N 1
ATOM 6812 C CA . GLN A 1 889 ? 2.785 -29.951 -2.385 1.00 72.00 889 GLN A CA 1
ATOM 6813 C C . GLN A 1 889 ? 3.256 -31.415 -2.486 1.00 72.00 889 GLN A C 1
ATOM 6815 O O . GLN A 1 889 ? 3.908 -31.916 -1.572 1.00 72.00 889 GLN A O 1
ATOM 6820 N N . ASN A 1 890 ? 2.997 -32.091 -3.611 1.00 54.16 890 ASN A N 1
ATOM 6821 C CA . ASN A 1 890 ? 3.452 -33.464 -3.859 1.00 54.16 890 ASN A CA 1
ATOM 6822 C C . ASN A 1 890 ? 4.920 -33.573 -4.315 1.00 54.16 890 ASN A C 1
ATOM 6824 O O . ASN A 1 890 ? 5.423 -34.685 -4.400 1.00 54.16 890 ASN A O 1
ATOM 6828 N N . LEU A 1 891 ? 5.614 -32.459 -4.585 1.00 49.94 891 LEU A N 1
ATOM 6829 C CA . LEU A 1 891 ? 7.034 -32.446 -4.979 1.00 49.94 891 LEU A CA 1
ATOM 6830 C C . LEU A 1 891 ? 7.999 -32.425 -3.774 1.00 49.94 891 LEU A C 1
ATOM 6832 O O . LEU A 1 891 ? 9.213 -32.472 -3.960 1.00 49.94 891 LEU A O 1
ATOM 6836 N N . GLN A 1 892 ? 7.473 -32.303 -2.548 1.00 34.59 892 GLN A N 1
ATOM 6837 C CA . GLN A 1 892 ? 8.249 -32.243 -1.298 1.00 34.59 892 GLN A CA 1
ATOM 6838 C C . GLN A 1 892 ? 8.261 -33.565 -0.504 1.00 34.59 892 GLN A C 1
ATOM 6840 O O . GLN A 1 892 ? 8.825 -33.614 0.590 1.00 34.59 892 GLN A O 1
ATOM 6845 N N . LYS A 1 893 ? 7.652 -34.624 -1.042 1.00 31.30 893 LYS A N 1
ATOM 6846 C CA . LYS A 1 893 ? 7.821 -36.013 -0.595 1.00 31.30 893 LYS A CA 1
ATOM 6847 C C . LYS A 1 893 ? 8.573 -36.777 -1.670 1.00 31.30 893 LYS A C 1
ATOM 6849 O O . LYS A 1 893 ? 9.317 -37.702 -1.280 1.00 31.30 893 LYS A O 1
#

pLDDT: mean 84.33, std 21.08, range [19.89, 98.94]

Secondary structure (DSSP, 8-state):
----------------------------SSSSSSTTSS-TT--S-EEPPPSSTT-SSSS--SSPPHHHHHHHHHHHHHHHHHB-TTT--B-SBTTB-EE-HHHHHHHHHHHHHHHHTTSS-HHHHHHHHHHHHHHHTTPPEETTTEE-S-EETTT--BB-TTS-B------HHHHHHHHHHHHHHHHH-GGGHHHHHHHHHHT-GGGGEETTEEEEEEE-TTS-EEEEE---TTHHHHHHHHHHHTT---TTTTS--SEEEEEETTEEEEEE-S-HHHHSS---B-SHHHHHIIIII-S--TT--S--TTEESSHHHHHHHHHHHHHHHHHHHHH--------EE-SSTTSEEEE-SEETTEET-EE-TT--B-GGG-EEEHHHHHHHHHH--SHHHHHHHHHHTT-EETTTEE-SEEETTT--B----BHHHHHHHHHHHHHHHHS-SSPP----PPP--------PPPPPPP----------PPPPPPP-PPPPPP-------SS-HHHHHHHHHHHHHHB-TTT-PBPSBTTB-EEEHHHHHHHHHHHHHHHHHTSS-HHHHHHHHHHHHHHHTT--EETTTEE-SEEETTTTEEE-TTS-B---EE-HHHHHHHHHHHHHHHHH-HHHHHHHHHHHHHTTGGGGEETTEEEEEE--TTSPPEEEE---TTHHHHHHHHHHTTT---TTTTS--SEEEEEETTEEEEEETT---TTS---EE-SHHHHHIIIII-S--TTSTT---HHHHHHHHHHHHHHHHHHHHHS---B---EE-SSTT-EEEE-SEETTEET-EE-TTS-B-GGG-EEEHHHHHHHHHHS-SHHHHHHHHHHTT-EETTTEE-SEEETTS-EE---BHHHHHHHHHHHHHHHHSSHHHHHHGGGG-

Foldseek 3Di:
DDDDDDDDDDDDDDDDDDDDDDDDDDDPDPPPLPPQLDDLQDAFKDFDDDPDPPAQFFFFAAADDPLLVLQLLQLLLQLVQQQAPQQLAGFQWPPQQKDFLQLRLLSLLSLLLCCLNVVDDPVVSCVSVLSNLVLLLDQDPQVQAARAGMAGNHPSADDDPNRHHDGFWFDLLSLLSSLLSLLLCCVRPVVCNVSSVSSNVSRNSVSQDDPLFGWIWGADPPRDIDIAGDDWQLSQLLSSLSCVLQPHRNPVSNHNPPWDWAAALSGTAIWGPDDCVVRVFKTFAAQVSLLCCCQAVVQARNPDQDDRSRMHGNSSSVSNNVRNLVNQLSCCVVPVFQDQFAKWAAPDPVRIWRQGCDIDLFGRFTAHRNRHGDLQQHFNFQLRLLSCNRNHDDPSSVVSCVLQSPQGDSNHHHFGGQGSPPRDTRPIHGSNSSSSSSSSSSCNHPNHSDDRDDDPNPDDDDDPPDDDDDDDDDDDDDDDDDDDDDDDDDDDDDDDDDFDDQDDALQDPLQLLQLLLQLVQAQAPQQLAGDQWHPQQKDFLQLRLLSLLNLVLCCLSVVDDPVVSCVSVVSNLVLLLVADPQVQAAHARMARNNPSAHADPNRHHDRFWFDLLSLLSNLLSLLLCCLQPVVCVVSSVSSVVSRNSLVQADPLFGWIWGDDDPDDIDTDGADWQLRQLLSSLSVLSVPHRNVVSNDNPPWDFFQQLSHTATWYPVADDVPHFFRFAAQVSLLCCFLAPRQDDPPRPSGDDVSSVSNNVRLLVSQVSCCVVPVFRAQFAWFQAPDPVRIWRQGCDTPSDGRFIADRNRHGDPQQGFLFQLRLSSCCLPPPDPSSVVSSVLQVPQGDSNNHHFGGATSVRHTRRIDGSNSSSSSSSSSSCSRGPHSSVSSNVSVVD